Protein 6FJX (pdb70)

Secondary structure (DSSP, 8-state):
-EEE--SSSPEEE--EEETTEEE--S-EEEEE-TT-TT-EEEEEEPP-HHHHHHHHHHHHHHHHHHHTS-HHHHHHHHHHHHHHHHHHHHHHHHHHHHHH---HHHHHHHHHHHHHHHHHHHHHTT-----EEE-SSTTEEEEEEEEE-SEEEEE--SSSTTHHHHHHHHHHHHTT-EEEEE--TTSHHHHHHHHHHHHHHTPPTTSEEE----STTSHHHHHHHGGGGT--SEEEEES-HHHHHHHHHHHHHTT---EEE----EEEEE-TTS-HHHHHHHHHHHHHGGGG-STTSEEEEEEEGGGHHHHHHHHHHHHHT--EE-TTT-TT-SB---SSHHHHHHHHHHHHHHHHTT-EEEE--SB--SSS--TTEES-GGGS--B--EEEE--TTSHHHHS---SSEEEEEEE-SHHHHHHHHT-SS--S--EEE-S-HHHHHHHHHH---SEEEESS-SS---TTS-B--SGGG-SS--BSGGGGHHHHEEEEEEEEE-SSS---TTTS--PPPP-PPP-HHHH--/-EEE--SSSPEEE--EEETTEEE--S-EEEEE-TT-TTSEEEEEEPPPHHHHHHHHHHHHHHHHHHHTS-HHHHHHHHHHHHHHHHHHHHHHHHHHHHHH---HHHHHHHHHHHHHHHHHHHHHTT-----EEE-SSTTEEEEEEEEE-SEEEEE--SSSTTHHHHHHHHHHHHTT-EEEEE--TTSHHHHHHHHHHHHHHTPPTTSEEE----STTSHHHHHHHGGGGT--SEEEEES-HHHHHHHHHHHHHTT---EEE----EEEEE-TTS-HHHHHHHHHHHHHGGGG-STTSEEEEEEEGGGHHHHHHHHHHHHHT--EE-TTT-TT-SB---SSHHHHHHHHHHHHHHHHTT-EEEE--SB--SSS--TTEES-GGGS--B--EEEE--TTSHHHHS---SSEEEEEEE-HHHHHHHHHT-SS--S--EEE-S-HHHHHHHHHH---SEEEESS-SS---TTS-B--SGGG-SS--BSGGGGHHHHEEEEEEEEE-SSS---TTTS--PPPP-PPP-HHHHH-

CATH classification: 3.40.605.10

Radius of gyration: 31.05 Å; Cα contacts (8 Å, |Δi|>4): 2714; chains: 2; bounding box: 97×71×72 Å

Nearest PDB structures (foldseek):
  6fjx-assembly1_A  TM=1.002E+00  e=0.000E+00  Thermus thermophilus HB27
  6fk3-assembly1_A  TM=1.001E+00  e=0.000E+00  Thermus thermophilus HB27
  3r64-assembly1_B  TM=9.220E-01  e=9.419E-40  Corynebacterium glutamicum ATCC 13032
  5tjr-assembly1_A  TM=8.275E-01  e=3.215E-36  Pseudomonas sp. AAC
  4ids-assembly1_A  TM=8.663E-01  e=4.802E-34  Mycobacterium tuberculosis H37Rv

InterPro domains:
  IPR015590 Aldehyde dehydrogenase domain [PF00171] (29-497)
  IPR016161 Aldehyde/histidinol dehydrogenase [SSF53720] (11-501)
  IPR016162 Aldehyde dehydrogenase, N-terminal [G3DSA:3.40.605.10] (31-492)
  IPR016163 Aldehyde dehydrogenase, C-terminal [G3DSA:3.40.309.10] (266-468)
  IPR029510 Aldehyde dehydrogenase, glutamic acid active site [PS00687] (260-267)

Foldseek 3Di:
DDWDDWDLGIEEEFEWAALNDTDQDADKDWAAFQQFRRTTRYIYHFDDLVVLLRLLVLQQVLLVVLQVPQLLVLLLLLVLLLVLLVVCLQVQLLSLCRLQVAFSVVSSVLSVLLSVLSNQLSVCSVPQDWDWDDDLDPQKTKTKHWGFQEEEEEEEASLSQRNVVSLPLRLQSSRRYAYEYEYAPSRVPSVVVSVVSSVVSPPRGSSYIYGYHHDPVGDVPSSLVCLVVVSHSEYEYEEALVVVVVSCVSCVVSVYDYWYQHAFAAEEEEEPAFPLVLSLVQLQCLQCAQQQQDSLRHLEYEYAAVCQVVSVVVNVVVLLQAAEHSSSVPSPGRGYAHSDVVLLVQQQCVVVQCVVVPKAKPWFDRWDAPVRHRPRYDDHSVRHTATRQTEIEDEQPGCSNAPRRRGRYYYYYYDHDLVRSLVSSQSYQWAFFYEYGHPDPVSLVCNVVRHQHPYYYYSHHSDDDDQADWGFTPGSRTDPQTTHHPRNSVRGTDMDMDMDHDPPDDADPPPNRPDDDDDDDDPVVVVDD/DDWDDWDLGTEEEFEWAALNDTDQDADKDWFAFQQFNRTTRYIYHFDDLVVLLRLLVLQQVLLVVLQVPQLLVLLLLLVLLLVLLVVCLQVQLLSLCRLQVAFSVVSSVLSVLLSVLSNQLSVCSVPQDWDWDDDLDPQKTKTKGWGFQEEEEEEEESLSQRNVVSLPLRLQSSRRYAYEYEYALSRVPSVVVSVVSSVVSPPRGSSYIYGYHHDPVGDVPSSLVCLVVVSHREYEYEEALVVVVVSCVSCVVSVYDYWYQHAFQAEEEEEPAFPLVLSLVQLQCLQQAQQQQDSLRHLEYEYAQVCQVVSVVVNVVVLLQAAEHSSSVPSPGRGYAHSDVVLLVQQQCVVVQCVVVPKAKPFFDRWDAPVRHRPRYDDHSVSHTATRQTEIEDEQPGCSNAPRRRGRYYYYYYDHDLVRSLVSSQSYQWAFFYEYGHPDPVSLVCNVVSHQHPYYYYSHHSDDDDQADWGFTPGSRTDPQTTHHPRNSVRGTDMDMDMDHDPPDDADPPPNRPDDDDDDDDPVVVVVD

Sequence (1058 aa):
MRKAAGKYGNTLEFGHLVGGEEVLEGPLLERRNPSDREDVVARFPEADKDLVRKAALKAREAFAEWSRTPAPIRGQVLFNLVKILEREKPTLTRLMVREVGKTPKEAAGDVQEAIDTALFFASEGRRLYGQTVPSEMRDKELFTFRRPLGVVGIITAGNFPIAVPSWKLIPAVLTGNTVVWKPSEDAPTLSFVFAKLFEEAGLPPGVLNVVFGGGKGSTGQWMVELMDEGLFQKFAFTGSTQVGRWIGEVAGRNLIRPTLELGGKNPLVVMRDADLDLAVEGAWWSAFATGGQRCCTSAGNILVDAPIYEEFKRRFLERVEATLVGNPLLHPEVTYGPFINERFFARWQEHYRVGEAEGARLLFGRGRITRENPYPRFLGDPEAGLYGWPTVWEVRPGTRLFTEEVFGPTINLVKVDGIEEAIAVANSTPYGLSSAIYTNHRHWAYLFKVGIRAGMTSINNATVGAEAHLPFGGVKASGNGGRESGIWVLEEYTYWHAVNEEYSGRLQLAQMDTGYVSPKAPTPWGEVLGMRKAAGKYGNTLEFGHLVGGEEVLEGPLLERRNPSDREDVVARFPEADKDLVRKAALKAREAFAEWSRTPAPIRGQVLFNLVKILEREKPTLTRLMVREVGKTPKEAAGDVQEAIDTALFFASEGRRLYGQTVPSEMRDKELFTFRRPLGVVGIITAGNFPIAVPSWKLIPAVLTGNTVVWKPSEDAPTLSFVFAKLFEEAGLPPGVLNVVFGGGKGSTGQWMVELMDEGLFQKFAFTGSTQVGRWIGEVAGRNLIRPTLELGGKNPLVVMRDADLDLAVEGAWWSAFATGGQRCCTSAGNILVDAPIYEEFKRRFLERVEATLVGNPLLHPEVTYGPFINERFFARWQEHYRVGEAEGARLLFGRGRITRENPYPRFLGDPEAGLYGWPTVWEVRPGTRLFTEEVFGPTINLVKVDGIEEAIAVANSTPYGLSSAIYTNHRHWAYLFKVGIRAGMTSINNATVGAEAHLPFGGVKASGNGGRESGIWVLEEYTYWHAVNEEYSGRLQLAQMDTGYVSPKAPTPWGEVLG

Structure (mmCIF, N/CA/C/O backbone):
data_6FJX
#
_entry.id   6FJX
#
_cell.length_a   105.290
_cell.length_b   105.290
_cell.length_c   314.450
_cell.angle_alpha   90.00
_cell.angle_beta   90.00
_cell.angle_gamma   90.00
#
_symmetry.space_group_name_H-M   'P 41 21 2'
#
loop_
_entity.id
_entity.type
_entity.pdbx_description
1 polymer 'Aldehyde dehydrogenase'
2 non-polymer 'TRIETHYLENE GLYCOL'
3 non-polymer 'octyl beta-D-glucopyranoside'
4 non-polymer 'SULFATE ION'
5 water water
#
loop_
_atom_site.group_PDB
_atom_site.id
_atom_site.type_symbol
_atom_site.label_atom_id
_atom_site.label_alt_id
_atom_site.label_comp_id
_atom_site.label_asym_id
_atom_site.label_entity_id
_atom_site.label_seq_id
_atom_site.pdbx_PDB_ins_code
_atom_site.Cartn_x
_atom_site.Cartn_y
_atom_site.Cartn_z
_atom_site.occupancy
_atom_site.B_iso_or_equiv
_atom_site.auth_seq_id
_atom_site.auth_comp_id
_atom_site.auth_asym_id
_atom_site.auth_atom_id
_atom_site.pdbx_PDB_model_num
ATOM 1 N N . MET A 1 1 ? -49.237 10.273 -17.401 1.00 89.59 1 MET A N 1
ATOM 2 C CA . MET A 1 1 ? -50.362 9.438 -17.922 1.00 85.83 1 MET A CA 1
ATOM 3 C C . MET A 1 1 ? -51.659 10.256 -17.895 1.00 83.59 1 MET A C 1
ATOM 4 O O . MET A 1 1 ? -51.753 11.269 -17.203 1.00 82.96 1 MET A O 1
ATOM 9 N N . ARG A 1 2 ? -52.645 9.799 -18.658 1.00 80.21 2 ARG A N 1
ATOM 10 C CA . ARG A 1 2 ? -53.985 10.383 -18.661 1.00 80.24 2 ARG A CA 1
ATOM 11 C C . ARG A 1 2 ? -55.002 9.256 -18.451 1.00 73.32 2 ARG A C 1
ATOM 12 O O . ARG A 1 2 ? -54.709 8.091 -18.722 1.00 70.96 2 ARG A O 1
ATOM 20 N N . LYS A 1 3 ? -56.184 9.606 -17.955 1.00 79.52 3 LYS A N 1
ATOM 21 C CA . LYS A 1 3 ? -57.246 8.625 -17.724 1.00 81.15 3 LYS A CA 1
ATOM 22 C C . LYS A 1 3 ? -58.567 9.163 -18.287 1.00 79.35 3 LYS A C 1
ATOM 23 O O . LYS A 1 3 ? -58.813 10.368 -18.286 1.00 78.98 3 LYS A O 1
ATOM 29 N N . ALA A 1 4 ? -59.397 8.248 -18.777 1.00 78.79 4 ALA A N 1
ATOM 30 C CA . ALA A 1 4 ? -60.769 8.553 -19.170 1.00 74.49 4 ALA A CA 1
ATOM 31 C C . ALA A 1 4 ? -61.690 7.474 -18.593 1.00 71.65 4 ALA A C 1
ATOM 32 O O . ALA A 1 4 ? -61.251 6.355 -18.341 1.00 70.88 4 ALA A O 1
ATOM 34 N N . ALA A 1 5 ? -62.956 7.816 -18.381 1.00 76.89 5 ALA A N 1
ATOM 35 C CA . ALA A 1 5 ? -63.923 6.860 -17.839 1.00 76.23 5 ALA A CA 1
ATOM 36 C C . ALA A 1 5 ? -64.092 5.688 -18.815 1.00 72.90 5 ALA A C 1
ATOM 37 O O . ALA A 1 5 ? -64.081 5.871 -20.034 1.00 74.50 5 ALA A O 1
ATOM 39 N N . GLY A 1 6 ? -64.221 4.487 -18.259 1.00 68.42 6 GLY A N 1
ATOM 40 C CA . GLY A 1 6 ? -64.493 3.277 -19.034 1.00 61.85 6 GLY A CA 1
ATOM 41 C C . GLY A 1 6 ? -65.567 2.433 -18.367 1.00 62.11 6 GLY A C 1
ATOM 42 O O . GLY A 1 6 ? -66.180 2.861 -17.386 1.00 62.66 6 GLY A O 1
ATOM 43 N N . LYS A 1 7 ? -65.781 1.229 -18.886 1.00 60.18 7 LYS A N 1
ATOM 44 C CA . LYS A 1 7 ? -66.925 0.409 -18.481 1.00 62.09 7 LYS A CA 1
ATOM 45 C C . LYS A 1 7 ? -66.710 -0.150 -17.067 1.00 60.96 7 LYS A C 1
ATOM 46 O O . LYS A 1 7 ? -67.551 0.057 -16.192 1.00 58.47 7 LYS A O 1
ATOM 52 N N . TYR A 1 8 ? -65.598 -0.856 -16.852 1.00 63.55 8 TYR A N 1
ATOM 53 C CA . TYR A 1 8 ? -65.298 -1.482 -15.554 1.00 60.73 8 TYR A CA 1
ATOM 54 C C . TYR A 1 8 ? -64.101 -0.790 -14.890 1.00 58.00 8 TYR A C 1
ATOM 55 O O . TYR A 1 8 ? -63.426 -1.386 -14.051 1.00 57.83 8 TYR A O 1
ATOM 64 N N . GLY A 1 9 ? -63.848 0.463 -15.254 1.00 52.78 9 GLY A N 1
ATOM 65 C CA . GLY A 1 9 ? -62.714 1.202 -14.718 1.00 50.60 9 GLY A CA 1
ATOM 66 C C . GLY A 1 9 ? -62.229 2.259 -15.690 1.00 49.96 9 GLY A C 1
ATOM 67 O O . GLY A 1 9 ? -62.733 2.352 -16.805 1.00 51.64 9 GLY A O 1
ATOM 68 N N . ASN A 1 10 ? -61.248 3.051 -15.273 1.00 50.73 10 ASN A N 1
ATOM 69 C CA . ASN A 1 10 ? -60.706 4.093 -16.134 1.00 54.65 10 ASN A CA 1
ATOM 70 C C . ASN A 1 10 ? -59.880 3.453 -17.258 1.00 56.21 10 ASN A C 1
ATOM 71 O O . ASN A 1 10 ? -59.212 2.439 -17.057 1.00 56.51 10 ASN A O 1
ATOM 76 N N . THR A 1 11 ? -59.959 4.051 -18.442 1.00 54.03 11 THR A N 1
ATOM 77 C CA . THR A 1 11 ? -59.069 3.716 -19.540 1.00 54.39 11 THR A CA 1
ATOM 78 C C . THR A 1 11 ? -57.783 4.530 -19.377 1.00 56.57 11 THR A C 1
ATOM 79 O O . THR A 1 11 ? -57.825 5.756 -19.358 1.00 56.57 11 THR A O 1
ATOM 83 N N . LEU A 1 12 ? -56.657 3.839 -19.260 1.00 56.27 12 LEU A N 1
ATOM 84 C CA . LEU A 1 12 ? -55.373 4.487 -19.021 1.00 55.90 12 LEU A CA 1
ATOM 85 C C . LEU A 1 12 ? -54.693 4.771 -20.363 1.00 56.14 12 LEU A C 1
ATOM 86 O O . LEU A 1 12 ? -54.632 3.906 -21.228 1.00 55.87 12 LEU A O 1
ATOM 91 N N . GLU A 1 13 ? -54.197 5.993 -20.520 1.00 55.99 13 GLU A N 1
ATOM 92 C CA . GLU A 1 13 ? -53.332 6.337 -21.637 1.00 57.34 13 GLU A CA 1
ATOM 93 C C . GLU A 1 13 ? -51.950 6.682 -21.076 1.00 50.87 13 GLU A C 1
ATOM 94 O O . GLU A 1 13 ? -51.814 7.614 -20.287 1.00 54.83 13 GLU A O 1
ATOM 100 N N . PHE A 1 14 ? -50.939 5.917 -21.469 1.00 47.17 14 PHE A N 1
ATOM 101 C CA . PHE A 1 14 ? -49.580 6.120 -20.961 1.00 44.13 14 PHE A CA 1
ATOM 102 C C . PHE A 1 14 ? -48.570 5.806 -22.064 1.00 41.13 14 PHE A C 1
ATOM 103 O O . PHE A 1 14 ? -48.892 5.136 -23.042 1.00 43.21 14 PHE A O 1
ATOM 111 N N . GLY A 1 15 ? -47.352 6.292 -21.873 1.00 43.21 15 GLY A N 1
ATOM 112 C CA . GLY A 1 15 ? -46.273 6.080 -22.821 1.00 45.56 15 GLY A CA 1
ATOM 113 C C . GLY A 1 15 ? -45.186 5.196 -22.240 1.00 46.40 15 GLY A C 1
ATOM 114 O O . GLY A 1 15 ? -45.329 4.650 -21.147 1.00 44.51 15 GLY A O 1
ATOM 115 N N . HIS A 1 16 ? -44.094 5.077 -22.985 1.00 45.38 16 HIS A N 1
ATOM 116 C CA . HIS A 1 16 ? -42.943 4.285 -22.576 1.00 43.32 16 HIS A CA 1
ATOM 117 C C . HIS A 1 16 ? -42.255 4.971 -21.392 1.00 43.54 16 HIS A C 1
ATOM 118 O O . HIS A 1 16 ? -42.295 6.191 -21.278 1.00 46.72 16 HIS A O 1
ATOM 125 N N . LEU A 1 17 ? -41.638 4.186 -20.519 1.00 43.03 17 LEU A N 1
ATOM 126 C CA . LEU A 1 17 ? -40.837 4.738 -19.433 1.00 42.00 17 LEU A CA 1
ATOM 127 C C . LEU A 1 17 ? -39.358 4.588 -19.804 1.00 41.09 17 LEU A C 1
ATOM 128 O O . LEU A 1 17 ? -38.820 3.484 -19.814 1.00 46.47 17 LEU A O 1
ATOM 133 N N . VAL A 1 18 ? -38.732 5.710 -20.142 1.00 41.40 18 VAL A N 1
ATOM 134 C CA . VAL A 1 18 ? -37.367 5.725 -20.659 1.00 44.83 18 VAL A CA 1
ATOM 135 C C . VAL A 1 18 ? -36.580 6.816 -19.924 1.00 47.46 18 VAL A C 1
ATOM 136 O O . VAL A 1 18 ? -36.861 8.003 -20.084 1.00 53.90 18 VAL A O 1
ATOM 140 N N . GLY A 1 19 ? -35.602 6.399 -19.123 1.00 49.28 19 GLY A N 1
ATOM 141 C CA . GLY A 1 19 ? -34.743 7.320 -18.381 1.00 50.38 19 GLY A CA 1
ATOM 142 C C . GLY A 1 19 ? -35.517 8.138 -17.361 1.00 53.35 19 GLY A C 1
ATOM 143 O O . GLY A 1 19 ? -35.127 9.258 -17.046 1.00 59.16 19 GLY A O 1
ATOM 144 N N . GLY A 1 20 ? -36.614 7.586 -16.849 1.00 54.89 20 GLY A N 1
ATOM 145 C CA . GLY A 1 20 ? -37.463 8.295 -15.895 1.00 57.32 20 GLY A CA 1
ATOM 146 C C . GLY A 1 20 ? -38.583 9.068 -16.576 1.00 60.78 20 GLY A C 1
ATOM 147 O O . GLY A 1 20 ? -39.641 9.267 -15.981 1.00 66.23 20 GLY A O 1
ATOM 148 N N . GLU A 1 21 ? -38.361 9.506 -17.813 1.00 63.15 21 GLU A N 1
ATOM 149 C CA . GLU A 1 21 ? -39.364 10.268 -18.560 1.00 61.52 21 GLU A CA 1
ATOM 150 C C . GLU A 1 21 ? -40.422 9.314 -19.123 1.00 57.33 21 GLU A C 1
ATOM 151 O O . GLU A 1 21 ? -40.120 8.170 -19.464 1.00 58.88 21 GLU A O 1
ATOM 157 N N . GLU A 1 22 ? -41.659 9.797 -19.206 1.00 53.49 22 GLU A N 1
ATOM 158 C CA . GLU A 1 22 ? -42.717 9.107 -19.940 1.00 50.13 22 GLU A CA 1
ATOM 159 C C . GLU A 1 22 ? -42.684 9.591 -21.395 1.00 50.27 22 GLU A C 1
ATOM 160 O O . GLU A 1 22 ? -42.772 10.787 -21.654 1.00 53.18 22 GLU A O 1
ATOM 166 N N . VAL A 1 23 ? -42.543 8.660 -22.332 1.00 51.68 23 VAL A N 1
ATOM 167 C CA . VAL A 1 23 ? -42.376 8.987 -23.746 1.00 51.46 23 VAL A CA 1
ATOM 168 C C . VAL A 1 23 ? -43.596 8.462 -24.507 1.00 52.17 23 VAL A C 1
ATOM 169 O O . VAL A 1 23 ? -43.758 7.250 -24.661 1.00 48.79 23 VAL A O 1
ATOM 173 N N . LEU A 1 24 ? -44.445 9.373 -24.975 1.00 56.89 24 LEU A N 1
ATOM 174 C CA . LEU A 1 24 ? -45.636 8.989 -25.729 1.00 60.93 24 LEU A CA 1
ATOM 175 C C . LEU A 1 24 ? -45.345 9.164 -27.226 1.00 62.62 24 LEU A C 1
ATOM 176 O O . LEU A 1 24 ? -45.760 10.135 -27.851 1.00 61.26 24 LEU A O 1
ATOM 181 N N . GLU A 1 25 ? -44.598 8.209 -27.773 1.00 70.33 25 GLU A N 1
ATOM 182 C CA . GLU A 1 25 ? -44.153 8.234 -29.164 1.00 73.33 25 GLU A CA 1
ATOM 183 C C . GLU A 1 25 ? -44.396 6.861 -29.798 1.00 78.18 25 GLU A C 1
ATOM 184 O O . GLU A 1 25 ? -43.982 5.831 -29.253 1.00 75.87 25 GLU A O 1
ATOM 190 N N . GLY A 1 26 ? -45.053 6.867 -30.953 1.00 79.70 26 GLY A N 1
ATOM 191 C CA . GLY A 1 26 ? -45.326 5.649 -31.707 1.00 83.53 26 GLY A CA 1
ATOM 192 C C . GLY A 1 26 ? -46.814 5.476 -31.954 1.00 87.41 26 GLY A C 1
ATOM 193 O O . GLY A 1 26 ? -47.634 6.062 -31.242 1.00 92.60 26 GLY A O 1
ATOM 194 N N . PRO A 1 27 ? -47.174 4.671 -32.970 1.00 87.14 27 PRO A N 1
ATOM 195 C CA . PRO A 1 27 ? -48.583 4.405 -33.270 1.00 81.52 27 PRO A CA 1
ATOM 196 C C . PRO A 1 27 ? -49.287 3.788 -32.051 1.00 73.02 27 PRO A C 1
ATOM 197 O O . PRO A 1 27 ? -48.743 2.872 -31.428 1.00 73.51 27 PRO A O 1
ATOM 201 N N . L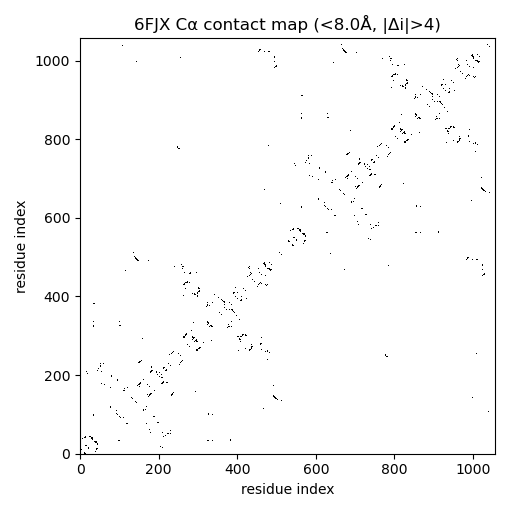EU A 1 28 ? -50.470 4.301 -31.718 1.00 64.31 28 LEU A N 1
ATOM 202 C CA . LEU A 1 28 ? -51.182 3.860 -30.517 1.00 65.00 28 LEU A CA 1
ATOM 203 C C . LEU A 1 28 ? -51.743 2.449 -30.728 1.00 60.64 28 LEU A C 1
ATOM 204 O O . LEU A 1 28 ? -52.334 2.141 -31.761 1.00 60.45 28 LEU A O 1
ATOM 209 N N . LEU A 1 29 ? -51.503 1.603 -29.733 1.00 55.29 29 LEU A N 1
ATOM 210 C CA . LEU A 1 29 ? -52.170 0.320 -29.589 1.00 50.47 29 LEU A CA 1
ATOM 211 C C . LEU A 1 29 ? -53.170 0.442 -28.438 1.00 48.69 29 LEU A C 1
ATOM 212 O O . LEU A 1 29 ? -53.140 1.423 -27.694 1.00 46.94 29 LEU A O 1
ATOM 217 N N . GLU A 1 30 ? -54.044 -0.543 -28.292 1.00 48.39 30 GLU A N 1
ATOM 218 C CA . GLU A 1 30 ? -54.933 -0.567 -27.146 1.00 50.73 30 GLU A CA 1
ATOM 219 C C . GLU A 1 30 ? -55.058 -2.001 -26.626 1.00 47.56 30 GLU A C 1
ATOM 220 O O . GLU A 1 30 ? -54.853 -2.960 -27.360 1.00 45.89 30 GLU A O 1
ATOM 226 N N . ARG A 1 31 ? -55.358 -2.113 -25.340 1.00 45.71 31 ARG A N 1
ATOM 227 C CA . ARG A 1 31 ? -55.675 -3.387 -24.728 1.00 43.55 31 ARG A CA 1
ATOM 228 C C . ARG A 1 31 ? -57.134 -3.343 -24.271 1.00 44.09 31 ARG A C 1
ATOM 229 O O . ARG A 1 31 ? -57.501 -2.535 -23.413 1.00 46.88 31 ARG A O 1
ATOM 237 N N . ARG A 1 32 ? -57.951 -4.198 -24.868 1.00 45.11 32 ARG A N 1
ATOM 238 C CA . ARG A 1 32 ? -59.336 -4.344 -24.456 1.00 48.63 32 ARG A CA 1
ATOM 239 C C . ARG A 1 32 ? -59.422 -5.456 -23.406 1.00 46.12 32 ARG A C 1
ATOM 240 O O . ARG A 1 32 ? -58.663 -6.427 -23.446 1.00 46.52 32 ARG A O 1
ATOM 248 N N . ASN A 1 33 ? -60.339 -5.279 -22.464 1.00 42.15 33 ASN A N 1
ATOM 249 C CA . ASN A 1 33 ? -60.665 -6.302 -21.484 1.00 42.23 33 ASN A CA 1
ATOM 250 C C . ASN A 1 33 ? -61.021 -7.591 -22.240 1.00 41.12 33 ASN A C 1
ATOM 251 O O . ASN A 1 33 ? -61.952 -7.595 -23.038 1.00 41.49 33 ASN A O 1
ATOM 256 N N . PRO A 1 34 ? -60.274 -8.685 -22.000 1.00 41.36 34 PRO A N 1
ATOM 257 C CA . PRO A 1 34 ? -60.545 -9.938 -22.708 1.00 40.96 34 PRO A CA 1
ATOM 258 C C . PRO A 1 34 ? -61.885 -10.583 -22.317 1.00 39.23 34 PRO A C 1
ATOM 259 O O . PRO A 1 34 ? -62.375 -11.443 -23.040 1.00 42.88 34 PRO A O 1
ATOM 263 N N . SER A 1 35 ? -62.453 -10.190 -21.180 1.00 39.81 35 SER A N 1
ATOM 264 C CA . SER A 1 35 ? -63.757 -10.697 -20.752 1.00 42.18 35 SER A CA 1
ATOM 265 C C . SER A 1 35 ? -64.886 -9.900 -21.417 1.00 44.23 35 SER A C 1
ATOM 266 O O . SER A 1 35 ? -66.013 -10.388 -21.518 1.00 43.29 35 SER A O 1
ATOM 269 N N . ASP A 1 36 ? -64.582 -8.677 -21.854 1.00 46.48 36 ASP A N 1
ATOM 270 C CA . ASP A 1 36 ? -65.591 -7.759 -22.380 1.00 49.38 36 ASP A CA 1
ATOM 271 C C . ASP A 1 36 ? -64.927 -6.710 -23.284 1.00 48.69 36 ASP A C 1
ATOM 272 O O . ASP A 1 36 ? -64.326 -5.757 -22.786 1.00 50.07 36 ASP A O 1
ATOM 277 N N . ARG A 1 37 ? -65.064 -6.876 -24.603 1.00 51.92 37 ARG A N 1
ATOM 278 C CA . ARG A 1 37 ? -64.302 -6.072 -25.587 1.00 59.42 37 ARG A CA 1
ATOM 279 C C . ARG A 1 37 ? -64.724 -4.594 -25.532 1.00 60.30 37 ARG A C 1
ATOM 280 O O . ARG A 1 37 ? -63.977 -3.732 -26.001 1.00 57.22 37 ARG A O 1
ATOM 288 N N . GLU A 1 38 ? -65.905 -4.293 -24.985 1.00 63.44 38 GLU A N 1
ATOM 289 C CA . GLU A 1 38 ? -66.371 -2.907 -24.876 1.00 62.36 38 GLU A CA 1
ATOM 290 C C . GLU A 1 38 ? -65.542 -2.146 -23.831 1.00 60.62 38 GLU A C 1
ATOM 291 O O . GLU A 1 38 ? -65.430 -0.924 -23.904 1.00 60.46 38 GLU A O 1
ATOM 297 N N . ASP A 1 39 ? -64.975 -2.865 -22.863 1.00 58.91 39 ASP A N 1
ATOM 298 C CA . ASP A 1 39 ? -64.146 -2.258 -21.824 1.00 52.91 39 ASP A CA 1
ATOM 299 C C . ASP A 1 39 ? -62.694 -2.113 -22.294 1.00 51.08 39 ASP A C 1
ATOM 300 O O . ASP A 1 39 ? -61.971 -3.102 -22.408 1.00 52.85 39 ASP A O 1
ATOM 305 N N . VAL A 1 40 ? -62.280 -0.878 -22.572 1.00 49.68 40 VAL A N 1
ATOM 306 C CA . VAL A 1 40 ? -60.909 -0.580 -22.999 1.00 49.34 40 VAL A CA 1
ATOM 307 C C . VAL A 1 40 ? -60.075 -0.277 -21.749 1.00 51.41 40 VAL A C 1
ATOM 308 O O . VAL A 1 40 ? -60.384 0.651 -20.999 1.00 54.18 40 VAL A O 1
ATOM 312 N N . VAL A 1 41 ? -59.015 -1.054 -21.548 1.00 49.52 41 VAL A N 1
ATOM 313 C CA . VAL A 1 41 ? -58.216 -0.962 -20.331 1.00 45.81 41 VAL A CA 1
ATOM 314 C C . VAL A 1 41 ? -57.122 0.092 -20.525 1.00 45.18 41 VAL A C 1
ATOM 315 O O . VAL A 1 41 ? -56.906 0.924 -19.647 1.00 44.95 41 VAL A O 1
ATOM 319 N N . ALA A 1 42 ? -56.431 0.052 -21.661 1.00 45.38 42 ALA A N 1
ATOM 320 C CA . ALA A 1 42 ? -55.291 0.935 -21.861 1.00 43.65 42 ALA A CA 1
ATOM 321 C C . ALA A 1 42 ? -55.116 1.279 -23.341 1.00 42.30 42 ALA A C 1
ATOM 322 O O . ALA A 1 42 ? -55.486 0.515 -24.227 1.00 43.88 42 ALA A O 1
ATOM 324 N N . ARG A 1 43 ? -54.554 2.461 -23.564 1.00 44.36 43 ARG A N 1
ATOM 325 C CA . ARG A 1 43 ? -54.037 2.872 -24.854 1.00 47.65 43 ARG A CA 1
ATOM 326 C C . ARG A 1 43 ? -52.572 3.265 -24.652 1.00 45.81 43 ARG A C 1
ATOM 327 O O . ARG A 1 43 ? -52.246 4.032 -23.745 1.00 44.68 43 ARG A O 1
ATOM 335 N N . PHE A 1 44 ? -51.701 2.721 -25.489 1.00 45.44 44 PHE A N 1
ATOM 336 C CA . PHE A 1 44 ? -50.266 2.861 -25.291 1.00 43.57 44 PHE A CA 1
ATOM 337 C C . PHE A 1 44 ? -49.557 2.771 -26.643 1.00 42.05 44 PHE A C 1
ATOM 338 O O . PHE A 1 44 ? -50.048 2.114 -27.557 1.00 42.98 44 PHE A O 1
ATOM 346 N N . PRO A 1 45 ? -48.401 3.428 -26.764 1.00 40.12 45 PRO A N 1
ATOM 347 C CA . PRO A 1 45 ? -47.679 3.470 -28.021 1.00 42.06 45 PRO A CA 1
ATOM 348 C C . PRO A 1 45 ? -46.829 2.214 -28.265 1.00 45.86 45 PRO A C 1
ATOM 349 O O . PRO A 1 45 ? -46.555 1.448 -27.337 1.00 43.86 45 PRO A O 1
ATOM 353 N N . GLU A 1 46 ? -46.447 2.036 -29.527 1.00 47.23 46 GLU A N 1
ATOM 354 C CA . GLU A 1 46 ? -45.535 0.990 -29.963 1.00 47.86 46 GLU A CA 1
ATOM 355 C C . GLU A 1 46 ? -44.141 1.607 -30.130 1.00 47.07 46 GLU A C 1
ATOM 356 O O . GLU A 1 46 ? -43.965 2.536 -30.918 1.00 49.98 46 GLU A O 1
ATOM 362 N N . ALA A 1 47 ? -43.166 1.102 -29.381 1.00 44.47 47 ALA A N 1
ATOM 363 C CA . ALA A 1 47 ? -41.801 1.622 -29.457 1.00 45.23 47 ALA A CA 1
ATOM 364 C C . ALA A 1 47 ? -41.111 1.061 -30.704 1.00 45.88 47 ALA A C 1
ATOM 365 O O . ALA A 1 47 ? -41.151 -0.145 -30.948 1.00 45.15 47 ALA A O 1
ATOM 367 N N . ASP A 1 48 ? -40.492 1.943 -31.483 1.00 44.91 48 ASP A N 1
ATOM 368 C CA . ASP A 1 48 ? -39.688 1.523 -32.626 1.00 48.06 48 ASP A CA 1
ATOM 369 C C . ASP A 1 48 ? -38.274 1.181 -32.159 1.00 46.28 48 ASP A C 1
ATOM 370 O O . ASP A 1 48 ? -37.931 1.389 -30.996 1.00 46.19 48 ASP A O 1
ATOM 375 N N . LYS A 1 49 ? -37.460 0.667 -33.073 1.00 43.46 49 LYS A N 1
ATOM 376 C CA . LYS A 1 49 ? -36.129 0.173 -32.736 1.00 47.11 49 LYS A CA 1
ATOM 377 C C . LYS A 1 49 ? -35.272 1.309 -32.163 1.00 48.50 49 LYS A C 1
ATOM 378 O O . LYS A 1 49 ? -34.501 1.088 -31.224 1.00 46.44 49 LYS A O 1
ATOM 384 N N . ASP A 1 50 ? -35.406 2.510 -32.722 1.00 51.18 50 ASP A N 1
ATOM 385 C CA . ASP A 1 50 ? -34.621 3.658 -32.258 1.00 50.14 50 ASP A CA 1
ATOM 386 C C . ASP A 1 50 ? -34.904 4.017 -30.802 1.00 46.31 50 ASP A C 1
ATOM 387 O O . ASP A 1 50 ? -33.997 4.431 -30.082 1.00 44.13 50 ASP A O 1
ATOM 392 N N . LEU A 1 51 ? -36.151 3.858 -30.367 1.00 44.92 51 LEU A N 1
ATOM 393 C CA . LEU A 1 51 ? -36.517 4.187 -28.990 1.00 47.78 51 LEU A CA 1
ATOM 394 C C . LEU A 1 51 ? -36.019 3.089 -28.041 1.00 48.03 51 LEU A C 1
ATOM 395 O O . LEU A 1 51 ? -35.613 3.389 -26.920 1.00 45.60 51 LEU A O 1
ATOM 400 N N . VAL A 1 52 ? -36.050 1.833 -28.486 1.00 44.79 52 VAL A N 1
ATOM 401 C CA . VAL A 1 52 ? -35.543 0.727 -27.672 1.00 42.60 52 VAL A CA 1
ATOM 402 C C . VAL A 1 52 ? -34.027 0.899 -27.518 1.00 41.44 52 VAL A C 1
ATOM 403 O O . VAL A 1 52 ? -33.487 0.714 -26.427 1.00 39.66 52 VAL A O 1
ATOM 407 N N . ARG A 1 53 ? -33.354 1.266 -28.605 1.00 42.57 53 ARG A N 1
ATOM 408 C CA . ARG A 1 53 ? -31.920 1.564 -28.562 1.00 44.85 53 ARG A CA 1
ATOM 409 C C . ARG A 1 53 ? -31.662 2.679 -27.538 1.00 45.17 53 ARG A C 1
ATOM 410 O O . ARG A 1 53 ? -30.745 2.581 -26.723 1.00 41.83 53 ARG A O 1
ATOM 418 N N . LYS A 1 54 ? -32.486 3.721 -27.571 1.00 46.95 54 LYS A N 1
ATOM 419 C CA . LYS A 1 54 ? -32.339 4.850 -26.655 1.00 50.43 54 LYS A CA 1
ATOM 420 C C . LYS A 1 54 ? -32.568 4.381 -25.212 1.00 46.94 54 LYS A C 1
ATOM 421 O O . LYS A 1 54 ? -31.869 4.819 -24.303 1.00 45.79 54 LYS A O 1
ATOM 427 N N . ALA A 1 55 ? -33.546 3.501 -25.008 1.00 43.71 55 ALA A N 1
ATOM 428 C CA . ALA A 1 55 ? -33.839 2.953 -23.680 1.00 39.87 55 ALA A CA 1
ATOM 429 C C . ALA A 1 55 ? -32.650 2.125 -23.174 1.00 39.45 55 ALA A C 1
ATOM 430 O O . ALA A 1 55 ? -32.296 2.204 -21.997 1.00 39.70 55 ALA A O 1
ATOM 432 N N . ALA A 1 56 ? -32.043 1.340 -24.063 1.00 38.58 56 ALA A N 1
ATOM 433 C CA . ALA A 1 56 ? -30.889 0.515 -23.711 1.00 41.31 56 ALA A CA 1
ATOM 434 C C . ALA A 1 56 ? -29.707 1.406 -23.310 1.00 43.86 56 ALA A C 1
ATOM 435 O O . ALA A 1 56 ? -28.948 1.056 -22.405 1.00 43.29 56 ALA A O 1
ATOM 437 N N . LEU A 1 57 ? -29.563 2.553 -23.970 1.00 49.22 57 LEU A N 1
ATOM 438 C CA . LEU A 1 57 ? -28.461 3.472 -23.665 1.00 51.60 57 LEU A CA 1
ATOM 439 C C . LEU A 1 57 ? -28.748 4.228 -22.362 1.00 46.99 57 LEU A C 1
ATOM 440 O O . LEU A 1 57 ? -27.816 4.526 -21.624 1.00 44.19 57 LEU A O 1
ATOM 445 N N . LYS A 1 58 ? -30.015 4.517 -22.065 1.00 45.88 58 LYS A N 1
ATOM 446 C CA . LYS A 1 58 ? -30.378 5.088 -20.758 1.00 46.08 58 LYS A CA 1
ATOM 447 C C . LYS A 1 58 ? -30.064 4.078 -19.648 1.00 45.78 58 LYS A C 1
ATOM 448 O O . LYS A 1 58 ? -29.614 4.462 -18.572 1.00 47.53 58 LYS A O 1
ATOM 454 N N . ALA A 1 59 ? -30.322 2.799 -19.913 1.00 45.04 59 ALA A N 1
ATOM 455 C CA . ALA A 1 59 ? -30.035 1.734 -18.953 1.00 41.49 59 ALA A CA 1
ATOM 456 C C . ALA A 1 59 ? -28.521 1.630 -18.723 1.00 39.07 59 ALA A C 1
ATOM 457 O O . ALA A 1 59 ? -28.075 1.519 -17.584 1.00 37.67 59 ALA A O 1
ATOM 459 N N . ARG A 1 60 ? -27.740 1.679 -19.799 1.00 38.82 60 ARG A N 1
ATOM 460 C CA . ARG A 1 60 ? -26.276 1.627 -19.702 1.00 42.29 60 ARG A CA 1
ATOM 461 C C . ARG A 1 60 ? -25.761 2.811 -18.871 1.00 42.56 60 ARG A C 1
ATOM 462 O O . ARG A 1 60 ? -24.839 2.653 -18.075 1.00 45.76 60 ARG A O 1
ATOM 470 N N . GLU A 1 61 ? -26.352 3.986 -19.059 1.00 45.52 61 GLU A N 1
ATOM 471 C CA . GLU A 1 61 ? -25.940 5.187 -18.322 1.00 47.84 61 GLU A CA 1
ATOM 472 C C . GLU A 1 61 ? -26.236 5.000 -16.829 1.00 43.69 61 GLU A C 1
ATOM 473 O O . GLU A 1 61 ? -25.393 5.301 -15.989 1.00 45.93 61 GLU A O 1
ATOM 479 N N . ALA A 1 62 ? -27.420 4.484 -16.511 1.00 40.30 62 ALA A N 1
ATOM 480 C CA . ALA A 1 62 ? -27.851 4.309 -15.118 1.00 41.23 62 ALA A CA 1
ATOM 481 C C . ALA A 1 62 ? -27.093 3.152 -14.447 1.00 41.30 62 ALA A C 1
ATOM 482 O O . ALA A 1 62 ? -26.978 3.119 -13.226 1.00 40.46 62 ALA A O 1
ATOM 484 N N . PHE A 1 63 ? -26.590 2.209 -15.240 1.00 40.25 63 PHE A N 1
ATOM 485 C CA . PHE A 1 63 ? -25.921 1.014 -14.719 1.00 39.82 63 PHE A CA 1
ATOM 486 C C . PHE A 1 63 ? -24.698 1.395 -13.878 1.00 42.14 63 PHE A C 1
ATOM 487 O O . PHE A 1 63 ? -24.459 0.784 -12.837 1.00 41.77 63 PHE A O 1
ATOM 495 N N . ALA A 1 64 ? -23.937 2.389 -14.329 1.00 43.74 64 ALA A N 1
ATOM 496 C CA . ALA A 1 64 ? -22.695 2.782 -13.660 1.00 48.42 64 ALA A CA 1
ATOM 497 C C . ALA A 1 64 ? -22.964 3.089 -12.182 1.00 48.92 64 ALA A C 1
ATOM 498 O O . ALA A 1 64 ? -22.352 2.491 -11.302 1.00 53.47 64 ALA A O 1
ATOM 500 N N . GLU A 1 65 ? -23.896 3.999 -11.920 1.00 50.68 65 GLU A N 1
ATOM 501 C CA . GLU A 1 65 ? -24.186 4.433 -10.549 1.00 54.20 65 GLU A CA 1
ATOM 502 C C . GLU A 1 65 ? -24.888 3.308 -9.774 1.00 47.42 65 GLU A C 1
ATOM 503 O O . GLU A 1 65 ? -24.632 3.119 -8.582 1.00 41.34 65 GLU A O 1
ATOM 509 N N . TRP A 1 66 ? -25.772 2.572 -10.441 1.00 41.29 66 TRP A N 1
ATOM 510 C CA . TRP A 1 66 ? -26.597 1.567 -9.765 1.00 40.15 66 TRP A CA 1
ATOM 511 C C . TRP A 1 66 ? -25.750 0.355 -9.359 1.00 37.19 66 TRP A C 1
ATOM 512 O O . TRP A 1 66 ? -25.899 -0.153 -8.253 1.00 39.74 66 TRP A O 1
ATOM 523 N N . SER A 1 67 ? -24.865 -0.099 -10.241 1.00 40.00 67 SER A N 1
ATOM 524 C CA . SER A 1 67 ? -23.977 -1.226 -9.928 1.00 40.90 67 SER A CA 1
ATOM 525 C C . SER A 1 67 ? -23.007 -0.851 -8.798 1.00 42.40 67 SER A C 1
ATOM 526 O O . SER A 1 67 ? -22.566 -1.726 -8.060 1.00 40.50 67 SER A O 1
ATOM 529 N N . ARG A 1 68 ? -22.675 0.436 -8.672 1.00 46.77 68 ARG A N 1
ATOM 530 C CA . ARG A 1 68 ? -21.762 0.905 -7.622 1.00 46.82 68 ARG A CA 1
ATOM 531 C C . ARG A 1 68 ? -22.537 1.186 -6.328 1.00 44.81 68 ARG A C 1
ATOM 532 O O . ARG A 1 68 ? -21.922 1.436 -5.296 1.00 50.11 68 ARG A O 1
ATOM 540 N N . THR A 1 69 ? -23.867 1.159 -6.376 1.00 43.44 69 THR A N 1
ATOM 541 C CA . THR A 1 69 ? -24.680 1.258 -5.163 1.00 42.69 69 THR A CA 1
ATOM 542 C C . THR A 1 69 ? -24.572 -0.062 -4.387 1.00 45.26 69 THR A C 1
ATOM 543 O O . THR A 1 69 ? -24.849 -1.124 -4.945 1.00 44.13 69 THR A O 1
ATOM 547 N N . PRO A 1 70 ? -24.161 0.001 -3.106 1.00 45.87 70 PRO A N 1
ATOM 548 C CA . PRO A 1 70 ? -24.024 -1.193 -2.268 1.00 43.08 70 PRO A CA 1
ATOM 549 C C . PRO A 1 70 ? -25.264 -2.098 -2.327 1.00 40.40 70 PRO A C 1
ATOM 550 O O . PRO A 1 70 ? -26.394 -1.608 -2.262 1.00 38.37 70 PRO A O 1
ATOM 554 N N . ALA A 1 71 ? -25.034 -3.405 -2.431 1.00 36.74 71 ALA A N 1
ATOM 555 C CA . ALA A 1 71 ? -26.110 -4.378 -2.628 1.00 35.94 71 ALA A CA 1
ATOM 556 C C . ALA A 1 71 ? -27.119 -4.323 -1.472 1.00 34.73 71 ALA A C 1
ATOM 557 O O . ALA A 1 71 ? -28.316 -4.487 -1.703 1.00 34.03 71 ALA A O 1
ATOM 559 N N . PRO A 1 72 ? -26.651 -4.107 -0.230 1.00 34.18 72 PRO A N 1
ATOM 560 C CA . PRO A 1 72 ? -27.609 -3.986 0.880 1.00 35.15 72 PRO A CA 1
ATOM 561 C C . PRO A 1 72 ? -28.565 -2.790 0.728 1.00 36.82 72 PRO A C 1
ATOM 562 O O . PRO A 1 72 ? -29.691 -2.844 1.225 1.00 38.34 72 PRO A O 1
ATOM 566 N N . ILE A 1 73 ? -28.121 -1.733 0.051 1.00 35.89 73 ILE A N 1
ATOM 567 C CA . ILE A 1 73 ? -28.970 -0.566 -0.209 1.00 38.63 73 ILE A CA 1
ATOM 568 C C . ILE A 1 73 ? -29.938 -0.897 -1.352 1.00 37.55 73 ILE A C 1
ATOM 569 O O . ILE A 1 73 ? -31.124 -0.563 -1.285 1.00 39.03 73 ILE A O 1
ATOM 574 N N . ARG A 1 74 ? -29.435 -1.565 -2.383 1.00 36.96 74 ARG A N 1
ATOM 575 C CA . ARG A 1 74 ? -30.281 -2.022 -3.482 1.00 37.45 74 ARG A CA 1
ATOM 576 C C . ARG A 1 74 ? -31.365 -2.956 -2.930 1.00 37.46 74 ARG A C 1
ATOM 577 O O . ARG A 1 74 ? -32.500 -2.940 -3.401 1.00 38.23 74 ARG A O 1
ATOM 585 N N . GLY A 1 75 ? -31.011 -3.754 -1.926 1.00 37.44 75 GLY A N 1
ATOM 586 C CA . GLY A 1 75 ? -31.961 -4.659 -1.278 1.00 40.68 75 GLY A CA 1
ATOM 587 C C . GLY A 1 75 ? -33.011 -3.913 -0.472 1.00 39.76 75 GLY A C 1
ATOM 588 O O . GLY A 1 75 ? -34.149 -4.368 -0.353 1.00 37.86 75 GLY A O 1
ATOM 589 N N . GLN A 1 76 ? -32.628 -2.775 0.095 1.00 41.98 76 GLN A N 1
ATOM 590 C CA . GLN A 1 76 ? -33.555 -1.954 0.872 1.00 44.61 76 GLN A CA 1
ATOM 591 C C . GLN A 1 76 ? -34.581 -1.318 -0.077 1.00 42.44 76 GLN A C 1
ATOM 592 O O . GLN A 1 76 ? -35.727 -1.085 0.311 1.00 42.09 76 GLN A O 1
ATOM 598 N N . VAL A 1 77 ? -34.183 -1.056 -1.322 1.00 40.91 77 VAL A N 1
ATOM 599 C CA . VAL A 1 77 ? -35.130 -0.597 -2.340 1.00 39.07 77 VAL A CA 1
ATOM 600 C C . VAL A 1 77 ? -36.172 -1.696 -2.570 1.00 39.32 77 VAL A C 1
ATOM 601 O O . VAL A 1 77 ? -37.364 -1.413 -2.620 1.00 40.94 77 VAL A O 1
ATOM 605 N N . LEU A 1 78 ? -35.727 -2.943 -2.698 1.00 38.96 78 LEU A N 1
ATOM 606 C CA . LEU A 1 78 ? -36.659 -4.057 -2.900 1.00 41.13 78 LEU A CA 1
ATOM 607 C C . LEU A 1 78 ? -37.557 -4.212 -1.670 1.00 41.39 78 LEU A C 1
ATOM 608 O O . LEU A 1 78 ? -38.733 -4.536 -1.800 1.00 41.90 78 LEU A O 1
ATOM 613 N N . PHE A 1 79 ? -37.004 -3.984 -0.486 1.00 41.18 79 PHE A N 1
ATOM 614 C CA . PHE A 1 79 ? -37.809 -4.051 0.723 1.00 41.92 79 PHE A CA 1
ATOM 615 C C . PHE A 1 79 ? -38.911 -2.981 0.678 1.00 39.97 79 PHE A C 1
ATOM 616 O O . PHE A 1 79 ? -40.039 -3.250 1.085 1.00 36.72 79 PHE A O 1
ATOM 624 N N . ASN A 1 80 ? -38.592 -1.783 0.186 1.00 41.47 80 ASN A N 1
ATOM 625 C CA . ASN A 1 80 ? -39.613 -0.748 -0.027 1.00 41.73 80 ASN A CA 1
ATOM 626 C C . ASN A 1 80 ? -40.692 -1.281 -0.979 1.00 42.69 80 ASN A C 1
ATOM 627 O O . ASN A 1 80 ? -41.880 -1.048 -0.767 1.00 44.58 80 ASN A O 1
ATOM 632 N N . LEU A 1 81 ? -40.268 -1.994 -2.020 1.00 42.78 81 LEU A N 1
ATOM 633 C CA . LEU A 1 81 ? -41.194 -2.544 -3.010 1.00 42.38 81 LEU A CA 1
ATOM 634 C C . LEU A 1 81 ? -42.098 -3.599 -2.361 1.00 41.41 81 LEU A C 1
ATOM 635 O O . LEU A 1 81 ? -43.273 -3.688 -2.712 1.00 42.79 81 LEU A O 1
ATOM 640 N N . VAL A 1 82 ? -41.565 -4.387 -1.427 1.00 40.95 82 VAL A N 1
ATOM 641 C CA . VAL A 1 82 ? -42.377 -5.399 -0.737 1.00 40.63 82 VAL A CA 1
ATOM 642 C C . VAL A 1 82 ? -43.560 -4.697 -0.059 1.00 42.80 82 VAL A C 1
ATOM 643 O O . VAL A 1 82 ? -44.696 -5.159 -0.154 1.00 47.92 82 VAL A O 1
ATOM 647 N N . LYS A 1 83 ? -43.285 -3.589 0.622 1.00 46.66 83 LYS A N 1
ATOM 648 C CA . LYS A 1 83 ? -44.322 -2.839 1.344 1.00 48.10 83 LYS A CA 1
ATOM 649 C C . LYS A 1 83 ? -45.327 -2.243 0.351 1.00 44.04 83 LYS A C 1
ATOM 650 O O . LYS A 1 83 ? -46.532 -2.271 0.594 1.00 47.12 83 LYS A O 1
ATOM 656 N N . ILE A 1 84 ? -44.827 -1.718 -0.761 1.00 43.68 84 ILE A N 1
ATOM 657 C CA . ILE A 1 84 ? -45.674 -1.043 -1.742 1.00 42.86 84 ILE A CA 1
ATOM 658 C C . ILE A 1 84 ? -46.553 -2.077 -2.461 1.00 44.42 84 ILE A C 1
ATOM 659 O O . ILE A 1 84 ? -47.732 -1.810 -2.701 1.00 47.30 84 ILE A O 1
ATOM 664 N N . LEU A 1 85 ? -46.000 -3.245 -2.793 1.00 43.34 85 LEU A N 1
ATOM 665 C CA . LEU A 1 85 ? -46.784 -4.314 -3.441 1.00 44.14 85 LEU A CA 1
ATOM 666 C C . LEU A 1 85 ? -47.874 -4.821 -2.487 1.00 46.30 85 LEU A C 1
ATOM 667 O O . LEU A 1 85 ? -48.991 -5.110 -2.917 1.00 48.91 85 LEU A O 1
ATOM 672 N N . GLU A 1 86 ? -47.533 -4.951 -1.208 1.00 46.47 86 GLU A N 1
ATOM 673 C CA . GLU A 1 86 ? -48.495 -5.360 -0.178 1.00 49.12 86 GLU A CA 1
ATOM 674 C C . GLU A 1 86 ? -49.678 -4.385 -0.153 1.00 45.81 86 GLU A C 1
ATOM 675 O O . GLU A 1 86 ? -50.835 -4.797 -0.147 1.00 46.07 86 GLU A O 1
ATOM 681 N N . ARG A 1 87 ? -49.357 -3.097 -0.118 1.00 43.29 87 ARG A N 1
ATOM 682 C CA . ARG A 1 87 ? -50.354 -2.034 -0.082 1.00 45.08 87 ARG A CA 1
ATOM 683 C C . ARG A 1 87 ? -51.232 -2.101 -1.340 1.00 43.17 87 ARG A C 1
ATOM 684 O O . ARG A 1 87 ? -52.449 -1.980 -1.258 1.00 43.65 87 ARG A O 1
ATOM 692 N N . GLU A 1 88 ? -50.607 -2.315 -2.493 1.00 45.35 88 GLU A N 1
ATOM 693 C CA . GLU A 1 88 ? -51.294 -2.201 -3.781 1.00 45.64 88 GLU A CA 1
ATOM 694 C C . GLU A 1 88 ? -51.862 -3.553 -4.237 1.00 40.76 88 GLU A C 1
ATOM 695 O O . GLU A 1 88 ? -52.422 -3.633 -5.328 1.00 44.11 88 GLU A O 1
ATOM 701 N N . LYS A 1 89 ? -51.755 -4.598 -3.420 1.00 41.45 89 LYS A N 1
ATOM 702 C CA . LYS A 1 89 ? -52.119 -5.947 -3.864 1.00 43.86 89 LYS A CA 1
ATOM 703 C C . LYS A 1 89 ? -53.587 -5.988 -4.311 1.00 45.01 89 LYS A C 1
ATOM 704 O O . LYS A 1 89 ? -53.881 -6.543 -5.366 1.00 48.12 89 LYS A O 1
ATOM 710 N N . PRO A 1 90 ? -54.513 -5.420 -3.513 1.00 49.34 90 PRO A N 1
ATOM 711 C CA . PRO A 1 90 ? -55.930 -5.416 -3.921 1.00 47.81 90 PRO A CA 1
ATOM 712 C C . PRO A 1 90 ? -56.165 -4.670 -5.246 1.00 43.70 90 PRO A C 1
ATOM 713 O O . PRO A 1 90 ? -56.947 -5.125 -6.076 1.00 42.63 90 PRO A O 1
ATOM 717 N N . THR A 1 91 ? -55.488 -3.541 -5.429 1.00 41.64 91 THR A N 1
ATOM 718 C CA . THR A 1 91 ? -55.621 -2.739 -6.646 1.00 42.86 91 THR A CA 1
ATOM 719 C C . THR A 1 91 ? -55.031 -3.500 -7.843 1.00 43.56 91 THR A C 1
ATOM 720 O O . THR A 1 91 ? -55.655 -3.566 -8.903 1.00 42.89 91 THR A O 1
ATOM 724 N N . LEU A 1 92 ? -53.837 -4.064 -7.671 1.00 42.84 92 LEU A N 1
ATOM 725 C CA . LEU A 1 92 ? -53.181 -4.843 -8.731 1.00 43.31 92 LEU A CA 1
ATOM 726 C C . LEU A 1 92 ? -54.015 -6.085 -9.070 1.00 42.53 92 LEU A C 1
ATOM 727 O O . LEU A 1 92 ? -54.103 -6.465 -10.233 1.00 43.17 92 LEU A O 1
ATOM 732 N N . THR A 1 93 ? -54.606 -6.711 -8.054 1.00 44.34 93 THR A N 1
ATOM 733 C CA . THR A 1 93 ? -55.463 -7.880 -8.248 1.00 45.15 93 THR A CA 1
ATOM 734 C C . THR A 1 93 ? -56.632 -7.509 -9.167 1.00 44.44 93 THR A C 1
ATOM 735 O O . THR A 1 93 ? -56.868 -8.180 -10.169 1.00 44.72 93 THR A O 1
ATOM 739 N N . ARG A 1 94 ? -57.333 -6.433 -8.818 1.00 45.85 94 ARG A N 1
ATOM 740 C CA . ARG A 1 94 ? -58.491 -5.951 -9.581 1.00 47.83 94 ARG A CA 1
ATOM 741 C C . ARG A 1 94 ? -58.066 -5.637 -11.023 1.00 42.84 94 ARG A C 1
ATOM 742 O O . ARG A 1 94 ? -58.738 -6.047 -11.968 1.00 41.02 94 ARG A O 1
ATOM 750 N N . LEU A 1 95 ? -56.953 -4.924 -11.191 1.00 37.92 95 LEU A N 1
ATOM 751 C CA . LEU A 1 95 ? -56.487 -4.544 -12.525 1.00 39.52 95 LEU A CA 1
ATOM 752 C C . LEU A 1 95 ? -56.138 -5.797 -13.339 1.00 42.41 95 LEU A C 1
ATOM 753 O O . LEU A 1 95 ? -56.354 -5.823 -14.550 1.00 43.91 95 LEU A O 1
ATOM 758 N N . MET A 1 96 ? -55.599 -6.824 -12.683 1.00 43.03 96 MET A N 1
ATOM 759 C CA . MET A 1 96 ? -55.183 -8.041 -13.380 1.00 41.85 96 MET A CA 1
ATOM 760 C C . MET A 1 96 ? -56.412 -8.849 -13.813 1.00 41.24 96 MET A C 1
ATOM 761 O O . MET A 1 96 ? -56.422 -9.417 -14.901 1.00 40.72 96 MET A O 1
ATOM 766 N N . VAL A 1 97 ? -57.434 -8.904 -12.965 1.00 42.82 97 VAL A N 1
ATOM 767 C CA . VAL A 1 97 ? -58.693 -9.554 -13.336 1.00 45.26 97 VAL A CA 1
ATOM 768 C C . VAL A 1 97 ? -59.221 -8.891 -14.616 1.00 45.59 97 VAL A C 1
ATOM 769 O O . VAL A 1 97 ? -59.651 -9.570 -15.547 1.00 48.23 97 VAL A O 1
ATOM 773 N N . ARG A 1 98 ? -59.149 -7.564 -14.655 1.00 43.41 98 ARG A N 1
ATOM 774 C CA . ARG A 1 98 ? -59.701 -6.773 -15.750 1.00 45.26 98 ARG A CA 1
ATOM 775 C C . ARG A 1 98 ? -58.835 -6.915 -17.012 1.00 42.43 98 ARG A C 1
ATOM 776 O O . ARG A 1 98 ? -59.370 -7.078 -18.107 1.00 42.09 98 ARG A O 1
ATOM 784 N N . GLU A 1 99 ? -57.513 -6.863 -16.868 1.00 41.81 99 GLU A N 1
ATOM 785 C CA . GLU A 1 99 ? -56.623 -6.698 -18.026 1.00 41.67 99 GLU A CA 1
ATOM 786 C C . GLU A 1 99 ? -56.307 -8.047 -18.692 1.00 39.44 99 GLU A C 1
ATOM 787 O O . GLU A 1 99 ? -56.154 -8.084 -19.915 1.00 37.77 99 GLU A O 1
ATOM 793 N N . VAL A 1 100 ? -56.168 -9.132 -17.923 1.00 37.29 100 VAL A N 1
ATOM 794 C CA . VAL A 1 100 ? -55.761 -10.428 -18.514 1.00 38.01 100 VAL A CA 1
ATOM 795 C C . VAL A 1 100 ? -56.819 -11.513 -18.255 1.00 37.46 100 VAL A C 1
ATOM 796 O O . VAL A 1 100 ? -56.667 -12.629 -18.743 1.00 40.49 100 VAL A O 1
ATOM 800 N N . GLY A 1 101 ? -57.874 -11.214 -17.502 1.00 38.49 101 GLY A N 1
ATOM 801 C CA . GLY A 1 101 ? -59.002 -12.140 -17.368 1.00 37.66 101 GLY A CA 1
ATOM 802 C C . GLY A 1 101 ? -58.740 -13.260 -16.376 1.00 38.17 101 GLY A C 1
ATOM 803 O O . GLY A 1 101 ? -59.369 -14.318 -16.460 1.00 37.22 101 GLY A O 1
ATOM 804 N N . LYS A 1 102 ? -57.832 -13.033 -15.430 1.00 41.83 102 LYS A N 1
ATOM 805 C CA . LYS A 1 102 ? -57.574 -14.002 -14.359 1.00 44.26 102 LYS A CA 1
ATOM 806 C C . LYS A 1 102 ? -58.655 -13.870 -13.281 1.00 43.98 102 LYS A C 1
ATOM 807 O O . LYS A 1 102 ? -59.229 -12.800 -13.103 1.00 40.95 102 LYS A O 1
ATOM 813 N N . THR A 1 103 ? -58.907 -14.954 -12.555 1.00 42.35 103 THR A N 1
ATOM 814 C CA . THR A 1 103 ? -59.801 -14.896 -11.403 1.00 43.07 103 THR A CA 1
ATOM 815 C C . THR A 1 103 ? -59.119 -14.073 -10.303 1.00 43.00 103 THR A C 1
ATOM 816 O O . THR A 1 103 ? -57.890 -14.019 -10.248 1.00 39.26 103 THR A O 1
ATOM 820 N N . PRO A 1 104 ? -59.911 -13.415 -9.440 1.00 44.31 104 PRO A N 1
ATOM 821 C CA . PRO A 1 104 ? -59.325 -12.683 -8.308 1.00 45.33 104 PRO A CA 1
ATOM 822 C C . PRO A 1 104 ? -58.397 -13.560 -7.451 1.00 41.56 104 PRO A C 1
ATOM 823 O O . PRO A 1 104 ? -57.344 -13.097 -7.016 1.00 42.19 104 PRO A O 1
ATOM 827 N N . LYS A 1 105 ? -58.785 -14.812 -7.228 1.00 39.20 105 LYS A N 1
ATOM 828 C CA . LYS A 1 105 ? -57.988 -15.732 -6.423 1.00 45.02 105 LYS A CA 1
ATOM 829 C C . LYS A 1 105 ? -56.601 -15.912 -7.057 1.00 42.02 105 LYS A C 1
ATOM 830 O O . LYS A 1 105 ? -55.587 -15.824 -6.366 1.00 41.03 105 LYS A O 1
ATOM 836 N N . GLU A 1 106 ? -56.564 -16.156 -8.364 1.00 39.32 106 GLU A N 1
ATOM 837 C CA . GLU A 1 106 ? -55.301 -16.399 -9.066 1.00 39.31 106 GLU A CA 1
ATOM 838 C C . GLU A 1 106 ? -54.510 -15.094 -9.199 1.00 36.97 106 GLU A C 1
ATOM 839 O O . GLU A 1 106 ? -53.284 -15.098 -9.098 1.00 37.28 106 GLU A O 1
ATOM 845 N N . ALA A 1 107 ? -55.216 -13.992 -9.430 1.00 35.34 107 ALA A N 1
ATOM 846 C CA . ALA A 1 107 ? -54.577 -12.691 -9.608 1.00 38.44 107 ALA A CA 1
ATOM 847 C C . ALA A 1 107 ? -53.857 -12.275 -8.318 1.00 39.25 107 ALA A C 1
ATOM 848 O O . ALA A 1 107 ? -52.758 -11.723 -8.371 1.00 36.99 107 ALA A O 1
ATOM 850 N N . ALA A 1 108 ? -54.481 -12.538 -7.171 1.00 40.37 108 ALA A N 1
ATOM 851 C CA . ALA A 1 108 ? -53.872 -12.236 -5.873 1.00 40.01 108 ALA A CA 1
ATOM 852 C C . ALA A 1 108 ? -52.615 -13.094 -5.678 1.00 38.99 108 ALA A C 1
ATOM 853 O O . ALA A 1 108 ? -51.589 -12.596 -5.227 1.00 41.53 108 ALA A O 1
ATOM 855 N N . GLY A 1 109 ? -52.704 -14.376 -6.029 1.00 40.57 109 GLY A N 1
ATOM 856 C CA . GLY A 1 109 ? -51.563 -15.296 -5.955 1.00 39.96 109 GLY A CA 1
ATOM 857 C C . GLY A 1 109 ? -50.420 -14.867 -6.863 1.00 40.19 109 GLY A C 1
ATOM 858 O O . GLY A 1 109 ? -49.245 -15.061 -6.536 1.00 38.85 109 GLY A O 1
ATOM 859 N N . ASP A 1 110 ? -50.773 -14.286 -8.006 1.00 38.23 110 ASP A N 1
ATOM 860 C CA . ASP A 1 110 ? -49.806 -13.745 -8.951 1.00 41.03 110 ASP A CA 1
ATOM 861 C C . ASP A 1 110 ? -49.052 -12.564 -8.339 1.00 41.71 110 ASP A C 1
ATOM 862 O O . ASP A 1 110 ? -47.826 -12.488 -8.431 1.00 40.86 110 ASP A O 1
ATOM 867 N N . VAL A 1 111 ? -49.789 -11.646 -7.716 1.00 41.84 111 VAL A N 1
ATOM 868 C CA . VAL A 1 111 ? -49.176 -10.489 -7.060 1.00 41.80 111 VAL A CA 1
ATOM 869 C C . VAL A 1 111 ? -48.321 -10.975 -5.881 1.00 40.54 111 VAL A C 1
ATOM 870 O O . VAL A 1 111 ? -47.249 -10.430 -5.618 1.00 37.26 111 VAL A O 1
ATOM 874 N N . GLN A 1 112 ? -48.802 -11.999 -5.182 1.00 39.64 112 GLN A N 1
ATOM 875 C CA . GLN A 1 112 ? -48.122 -12.526 -4.004 1.00 44.48 112 GLN A CA 1
ATOM 876 C C . GLN A 1 112 ? -46.760 -13.113 -4.397 1.00 42.64 112 GLN A C 1
ATOM 877 O O . GLN A 1 112 ? -45.801 -12.985 -3.644 1.00 45.36 112 GLN A O 1
ATOM 883 N N . GLU A 1 113 ? -46.679 -13.754 -5.561 1.00 41.96 113 GLU A N 1
ATOM 884 C CA . GLU A 1 113 ? -45.414 -14.320 -6.043 1.00 43.47 113 GLU A CA 1
ATOM 885 C C . GLU A 1 113 ? -44.363 -13.210 -6.160 1.00 40.62 113 GLU A C 1
ATOM 886 O O . GLU A 1 113 ? -43.193 -13.422 -5.840 1.00 40.45 113 GLU A O 1
ATOM 892 N N . ALA A 1 114 ? -44.785 -12.037 -6.628 1.00 39.33 114 ALA A N 1
ATOM 893 C CA . ALA A 1 114 ? -43.885 -10.895 -6.766 1.00 39.17 114 ALA A CA 1
ATOM 894 C C . ALA A 1 114 ? -43.449 -10.405 -5.381 1.00 40.49 114 ALA A C 1
ATOM 895 O O . ALA A 1 114 ? -42.284 -10.054 -5.186 1.00 36.44 114 ALA A O 1
ATOM 897 N N . ILE A 1 115 ? -44.388 -10.380 -4.437 1.00 42.47 115 ILE A N 1
ATOM 898 C CA . ILE A 1 115 ? -44.090 -9.985 -3.062 1.00 41.93 115 ILE A CA 1
ATOM 899 C C . ILE A 1 115 ? -43.081 -10.979 -2.472 1.00 41.24 115 ILE A C 1
ATOM 900 O O . ILE A 1 115 ? -42.108 -10.567 -1.841 1.00 42.48 115 ILE A O 1
ATOM 905 N N . ASP A 1 116 ? -43.314 -12.272 -2.687 1.00 37.40 116 ASP A N 1
ATOM 906 C CA . ASP A 1 116 ? -42.393 -13.312 -2.224 1.00 38.32 116 ASP A CA 1
ATOM 907 C C . ASP A 1 116 ? -41.010 -13.125 -2.832 1.00 36.38 116 ASP A C 1
ATOM 908 O O . ASP A 1 116 ? -40.004 -13.206 -2.129 1.00 38.07 116 ASP A O 1
ATOM 913 N N . THR A 1 117 ? -40.972 -12.876 -4.139 1.00 35.97 117 THR A N 1
ATOM 914 C CA . THR A 1 117 ? -39.719 -12.634 -4.853 1.00 37.27 117 THR A CA 1
ATOM 915 C C . THR A 1 117 ? -39.034 -11.389 -4.273 1.00 36.69 117 THR A C 1
ATOM 916 O O . THR A 1 117 ? -37.839 -11.410 -3.976 1.00 34.40 117 THR A O 1
ATOM 920 N N . ALA A 1 118 ? -39.803 -10.318 -4.101 1.00 34.96 118 ALA A N 1
ATOM 921 C CA . ALA A 1 118 ? -39.266 -9.048 -3.617 1.00 35.83 118 ALA A CA 1
ATOM 922 C C . ALA A 1 118 ? -38.627 -9.237 -2.235 1.00 36.13 118 ALA A C 1
ATOM 923 O O . ALA A 1 118 ? -37.522 -8.752 -1.995 1.00 35.75 118 ALA A O 1
ATOM 925 N N . LEU A 1 119 ? -39.313 -9.954 -1.346 1.00 35.25 119 LEU A N 1
ATOM 926 C CA . LEU A 1 119 ? -38.809 -10.182 0.010 1.00 36.65 119 LEU A CA 1
ATOM 927 C C . LEU A 1 119 ? -37.550 -11.055 -0.039 1.00 36.50 119 LEU A C 1
ATOM 928 O O . LEU A 1 119 ? -36.581 -10.791 0.675 1.00 36.43 119 LEU A O 1
ATOM 933 N N . PHE A 1 120 ? -37.577 -12.096 -0.865 1.00 36.26 120 PHE A N 1
ATOM 934 C CA . PHE A 1 120 ? -36.447 -13.010 -0.967 1.00 34.09 120 PHE A CA 1
ATOM 935 C C . PHE A 1 120 ? -35.180 -12.229 -1.344 1.00 35.36 120 PHE A C 1
ATOM 936 O O . PHE A 1 120 ? -34.131 -12.389 -0.712 1.00 33.83 120 PHE A O 1
ATOM 944 N N . PHE A 1 121 ? -35.290 -11.374 -2.358 1.00 34.72 121 PHE A N 1
ATOM 945 C CA . PHE A 1 121 ? -34.122 -10.699 -2.918 1.00 33.74 121 PHE A CA 1
ATOM 946 C C . PHE A 1 121 ? -33.819 -9.413 -2.140 1.00 34.72 121 PHE A C 1
ATOM 947 O O . PHE A 1 121 ? -32.683 -8.944 -2.171 1.00 33.51 121 PHE A O 1
ATOM 955 N N . ALA A 1 122 ? -34.796 -8.861 -1.423 1.00 36.03 122 ALA A N 1
ATOM 956 C CA . ALA A 1 122 ? -34.511 -7.747 -0.507 1.00 39.12 122 ALA A CA 1
ATOM 957 C C . ALA A 1 122 ? -33.394 -8.156 0.461 1.00 41.04 122 ALA A C 1
ATOM 958 O O . ALA A 1 122 ? -32.452 -7.402 0.699 1.00 41.71 122 ALA A O 1
ATOM 960 N N . SER A 1 123 ? -33.504 -9.372 0.984 1.00 41.50 123 SER A N 1
ATOM 961 C CA . SER A 1 123 ? -32.551 -9.906 1.946 1.00 41.80 123 SER A CA 1
ATOM 962 C C . SER A 1 123 ? -31.271 -10.386 1.250 1.00 40.33 123 SER A C 1
ATOM 963 O O . SER A 1 123 ? -30.209 -10.436 1.873 1.00 42.72 123 SER A O 1
ATOM 966 N N . GLU A 1 124 ? -31.374 -10.744 -0.029 1.00 39.32 124 GLU A N 1
ATOM 967 C CA . GLU A 1 124 ? -30.231 -11.227 -0.814 1.00 35.71 124 GLU A CA 1
ATOM 968 C C . GLU A 1 124 ? -29.175 -10.122 -0.955 1.00 35.51 124 GLU A C 1
ATOM 969 O O . GLU A 1 124 ? -28.014 -10.414 -1.248 1.00 32.44 124 GLU A O 1
ATOM 975 N N . GLY A 1 125 ? -29.567 -8.865 -0.745 1.00 35.89 125 GLY A N 1
ATOM 976 C CA . GLY A 1 125 ? -28.635 -7.738 -0.810 1.00 34.47 125 GLY A CA 1
ATOM 977 C C . GLY A 1 125 ? -27.488 -7.859 0.183 1.00 33.45 125 GLY A C 1
ATOM 978 O O . GLY A 1 125 ? -26.411 -7.305 -0.046 1.00 33.96 125 GLY A O 1
ATOM 979 N N . ARG A 1 126 ? -27.713 -8.571 1.287 1.00 34.17 126 ARG A N 1
ATOM 980 C CA . ARG A 1 126 ? -26.674 -8.786 2.295 1.00 36.63 126 ARG A CA 1
ATOM 981 C C . ARG A 1 126 ? -26.081 -10.197 2.152 1.00 37.23 126 ARG A C 1
ATOM 982 O O . ARG A 1 126 ? -25.394 -10.675 3.051 1.00 38.16 126 ARG A O 1
ATOM 990 N N . ARG A 1 127 ? -26.319 -10.846 1.014 1.00 36.45 127 ARG A N 1
ATOM 991 C CA . ARG A 1 127 ? -25.793 -12.180 0.750 1.00 34.42 127 ARG A CA 1
ATOM 992 C C . ARG A 1 127 ? -24.915 -12.113 -0.507 1.00 32.49 127 ARG A C 1
ATOM 993 O O . ARG A 1 127 ? -23.769 -11.683 -0.414 1.00 35.21 127 ARG A O 1
ATOM 1001 N N . LEU A 1 128 ? -25.440 -12.509 -1.669 1.00 34.16 128 LEU A N 1
ATOM 1002 C CA . LEU A 1 128 ? -24.690 -12.484 -2.940 1.00 35.51 128 LEU A CA 1
ATOM 1003 C C . LEU A 1 128 ? -23.284 -13.054 -2.730 1.00 34.44 128 LEU A C 1
ATOM 1004 O O . LEU A 1 128 ? -22.304 -12.510 -3.242 1.00 38.47 128 LEU A O 1
ATOM 1009 N N . TYR A 1 129 ? -23.201 -14.158 -1.996 1.00 32.02 129 TYR A N 1
ATOM 1010 C CA . TYR A 1 129 ? -21.926 -14.630 -1.482 1.00 32.85 129 TYR A CA 1
ATOM 1011 C C . TYR A 1 129 ? -21.026 -15.102 -2.627 1.00 32.96 129 TYR A C 1
ATOM 1012 O O . TYR A 1 129 ? -21.437 -15.904 -3.464 1.00 36.02 129 TYR A O 1
ATOM 1021 N N . GLY A 1 130 ? -19.804 -14.582 -2.645 1.00 29.53 130 GLY A N 1
ATOM 1022 C CA . GLY A 1 130 ? -18.703 -15.240 -3.330 1.00 29.79 130 GLY A CA 1
ATOM 1023 C C . GLY A 1 130 ? -17.906 -16.069 -2.342 1.00 28.87 130 GLY A C 1
ATOM 1024 O O . GLY A 1 130 ? -18.391 -16.336 -1.251 1.00 29.64 130 GLY A O 1
ATOM 1025 N N . GLN A 1 131 ? -16.687 -16.461 -2.702 1.00 31.63 131 GLN A N 1
ATOM 1026 C CA . GLN A 1 131 ? -15.895 -17.354 -1.857 1.00 32.49 131 GLN A CA 1
ATOM 1027 C C . GLN A 1 131 ? -14.527 -16.736 -1.559 1.00 32.94 131 GLN A C 1
ATOM 1028 O O . GLN A 1 131 ? -13.965 -16.007 -2.373 1.00 34.25 131 GLN A O 1
ATOM 1034 N N . THR A 1 132 ? -14.019 -17.040 -0.371 1.00 32.93 132 THR A N 1
ATOM 1035 C CA . THR A 1 132 ? -12.593 -16.991 -0.112 1.00 30.64 132 THR A CA 1
ATOM 1036 C C . THR A 1 132 ? -12.061 -18.416 -0.285 1.00 29.95 132 THR A C 1
ATOM 1037 O O . THR A 1 132 ? -12.671 -19.365 0.199 1.00 31.57 132 THR A O 1
ATOM 1041 N N . VAL A 1 133 ? -10.945 -18.549 -0.992 1.00 30.65 133 VAL A N 1
ATOM 1042 C CA . VAL A 1 133 ? -10.420 -19.848 -1.386 1.00 32.00 133 VAL A CA 1
ATOM 1043 C C . VAL A 1 133 ? -8.933 -19.888 -1.021 1.00 33.69 133 VAL A C 1
ATOM 1044 O O . VAL A 1 133 ? -8.216 -18.924 -1.269 1.00 35.67 133 VAL A O 1
ATOM 1048 N N . PRO A 1 134 ? -8.471 -20.997 -0.427 1.00 35.22 134 PRO A N 1
ATOM 1049 C CA . PRO A 1 134 ? -7.064 -21.117 -0.055 1.00 36.93 134 PRO A CA 1
ATOM 1050 C C . PRO A 1 134 ? -6.159 -21.330 -1.279 1.00 35.01 134 PRO A C 1
ATOM 1051 O O . PRO A 1 134 ? -6.392 -22.238 -2.070 1.00 31.39 134 PRO A O 1
ATOM 1055 N N . SER A 1 135 ? -5.146 -20.480 -1.417 1.00 32.74 135 SER A N 1
ATOM 1056 C CA . SER A 1 135 ? -4.128 -20.642 -2.447 1.00 33.77 135 SER A CA 1
ATOM 1057 C C . SER A 1 135 ? -3.250 -21.854 -2.123 1.00 34.17 135 SER A C 1
ATOM 1058 O O . SER A 1 135 ? -3.025 -22.165 -0.957 1.00 36.42 135 SER A O 1
ATOM 1061 N N . GLU A 1 136 ? -2.754 -22.518 -3.160 1.00 35.65 136 GLU A N 1
ATOM 1062 C CA . GLU A 1 136 ? -1.760 -23.579 -2.987 1.00 39.15 136 GLU A CA 1
ATOM 1063 C C . GLU A 1 136 ? -0.373 -22.951 -2.780 1.00 40.86 136 GLU A C 1
ATOM 1064 O O . GLU A 1 136 ? 0.578 -23.667 -2.471 1.00 39.74 136 GLU A O 1
ATOM 1070 N N . MET A 1 137 ? -0.259 -21.631 -2.955 1.00 41.08 137 MET A N 1
ATOM 1071 C CA . MET A 1 137 ? 0.996 -20.911 -2.714 1.00 45.88 137 MET A CA 1
ATOM 1072 C C . MET A 1 137 ? 0.907 -20.176 -1.372 1.00 44.92 137 MET A C 1
ATOM 1073 O O . MET A 1 137 ? -0.181 -19.816 -0.919 1.00 48.87 137 MET A O 1
ATOM 1078 N N . ARG A 1 138 ? 2.063 -19.941 -0.761 1.00 46.26 138 ARG A N 1
ATOM 1079 C CA . ARG A 1 138 ? 2.154 -19.144 0.461 1.00 45.60 138 ARG A CA 1
ATOM 1080 C C . ARG A 1 138 ? 2.086 -17.656 0.101 1.00 43.04 138 ARG A C 1
ATOM 1081 O O . ARG A 1 138 ? 2.436 -17.263 -1.015 1.00 44.10 138 ARG A O 1
ATOM 1089 N N . ASP A 1 139 ? 1.639 -16.848 1.059 1.00 42.95 139 ASP A N 1
ATOM 1090 C CA . ASP A 1 139 ? 1.554 -15.391 0.904 1.00 45.57 139 ASP A CA 1
ATOM 1091 C C . ASP A 1 139 ? 0.722 -14.994 -0.315 1.00 44.42 139 ASP A C 1
ATOM 1092 O O . ASP A 1 139 ? 1.071 -14.086 -1.073 1.00 46.11 139 ASP A O 1
ATOM 1097 N N . LYS A 1 140 ? -0.392 -15.692 -0.480 1.00 43.28 140 LYS A N 1
ATOM 1098 C CA . LYS A 1 140 ? -1.281 -15.485 -1.604 1.00 43.55 140 LYS A CA 1
ATOM 1099 C C . LYS A 1 140 ? -2.710 -15.812 -1.159 1.00 41.09 140 LYS A C 1
ATOM 1100 O O . LYS A 1 140 ? -2.921 -16.752 -0.395 1.00 38.87 140 LYS A O 1
ATOM 1106 N N . GLU A 1 141 ? -3.674 -15.032 -1.636 1.00 40.63 141 GLU A N 1
ATOM 1107 C CA . GLU A 1 141 ? -5.073 -15.228 -1.268 1.00 39.74 141 GLU A CA 1
ATOM 1108 C C . GLU A 1 141 ? -5.931 -15.219 -2.534 1.00 38.10 141 GLU A C 1
ATOM 1109 O O . GLU A 1 141 ? -5.659 -14.463 -3.466 1.00 41.74 141 GLU A O 1
ATOM 1115 N N . LEU A 1 142 ? -6.954 -16.070 -2.550 1.00 33.33 142 LEU A N 1
ATOM 1116 C CA . LEU A 1 142 ? -7.845 -16.201 -3.697 1.00 32.86 142 LEU A CA 1
ATOM 1117 C C . LEU A 1 142 ? -9.258 -15.785 -3.276 1.00 32.83 142 LEU A C 1
ATOM 1118 O O . LEU A 1 142 ? -9.676 -16.039 -2.146 1.00 32.93 142 LEU A O 1
ATOM 1123 N N . PHE A 1 143 ? -9.978 -15.156 -4.199 1.00 32.30 143 PHE A N 1
ATOM 1124 C CA . PHE A 1 143 ? -11.316 -14.644 -3.936 1.00 30.93 143 PHE A CA 1
ATOM 1125 C C . PHE A 1 143 ? -12.190 -14.834 -5.174 1.00 31.62 143 PHE A C 1
ATOM 1126 O O . PHE A 1 143 ? -11.689 -14.839 -6.299 1.00 32.09 143 PHE A O 1
ATOM 1134 N N . THR A 1 144 ? -13.489 -14.986 -4.948 1.00 30.91 144 THR A N 1
ATOM 1135 C CA . THR A 1 144 ? -14.465 -14.888 -6.019 1.00 31.45 144 THR A CA 1
ATOM 1136 C C . THR A 1 144 ? -15.506 -13.833 -5.631 1.00 29.93 144 THR A C 1
ATOM 1137 O O . THR A 1 144 ? -15.885 -13.720 -4.467 1.00 31.67 144 THR A O 1
ATOM 1141 N N . PHE A 1 145 ? -15.945 -13.065 -6.618 1.00 30.17 145 PHE A N 1
ATOM 1142 C CA . PHE A 1 145 ? -16.978 -12.061 -6.431 1.00 31.55 145 PHE A CA 1
ATOM 1143 C C . PHE A 1 145 ? -18.034 -12.211 -7.528 1.00 31.94 145 PHE A C 1
ATOM 1144 O O . PHE A 1 145 ? -17.708 -12.543 -8.665 1.00 34.97 145 PHE A O 1
ATOM 1152 N N . ARG A 1 146 ? -19.290 -11.978 -7.165 1.00 33.04 146 ARG A N 1
ATOM 1153 C CA . ARG A 1 146 ? -20.360 -11.874 -8.139 1.00 35.97 146 ARG A CA 1
ATOM 1154 C C . ARG A 1 146 ? -20.434 -10.422 -8.618 1.00 35.13 146 ARG A C 1
ATOM 1155 O O . ARG A 1 146 ? -20.537 -9.514 -7.803 1.00 39.62 146 ARG A O 1
ATOM 1163 N N . ARG A 1 147 ? -20.365 -10.218 -9.929 1.00 35.70 147 ARG A N 1
ATOM 1164 C CA . ARG A 1 147 ? -20.468 -8.889 -10.517 1.00 34.85 147 ARG A CA 1
ATOM 1165 C C . ARG A 1 147 ? -21.699 -8.846 -11.424 1.00 33.08 147 ARG A C 1
ATOM 1166 O O . ARG A 1 147 ? -22.025 -9.851 -12.055 1.00 31.98 147 ARG A O 1
ATOM 1174 N N . PRO A 1 148 ? -22.361 -7.682 -11.510 1.00 32.30 148 PRO A N 1
ATOM 1175 C CA . PRO A 1 148 ? -23.459 -7.526 -12.461 1.00 34.50 148 PRO A CA 1
ATOM 1176 C C . PRO A 1 148 ? -22.963 -7.586 -13.914 1.00 33.74 148 PRO A C 1
ATOM 1177 O O . PRO A 1 148 ? -21.800 -7.295 -14.190 1.00 37.47 148 PRO A O 1
ATOM 1181 N N . LEU A 1 149 ? -23.859 -7.956 -14.820 1.00 35.76 149 LEU A N 1
ATOM 1182 C CA . LEU A 1 149 ? -23.519 -8.129 -16.231 1.00 39.02 149 LEU A CA 1
ATOM 1183 C C . LEU A 1 149 ? -23.576 -6.781 -16.958 1.00 37.35 149 LEU A C 1
ATOM 1184 O O . LEU A 1 149 ? -22.674 -6.451 -17.721 1.00 39.81 149 LEU A O 1
ATOM 1189 N N . GLY A 1 150 ? -24.639 -6.018 -16.726 1.00 39.58 150 GLY A N 1
ATOM 1190 C CA . GLY A 1 150 ? -24.836 -4.741 -17.412 1.00 37.25 150 GLY A CA 1
ATOM 1191 C C . GLY A 1 150 ? -26.309 -4.441 -17.628 1.00 35.04 150 GLY A C 1
ATOM 1192 O O . GLY A 1 150 ? -27.057 -4.257 -16.670 1.00 36.30 150 GLY A O 1
ATOM 1193 N N . VAL A 1 151 ? -26.720 -4.388 -18.890 1.00 35.55 151 VAL A N 1
ATOM 1194 C CA . VAL A 1 151 ? -28.105 -4.101 -19.235 1.00 33.45 151 VAL A CA 1
ATOM 1195 C C . VAL A 1 151 ? -28.797 -5.417 -19.606 1.00 34.76 151 VAL A C 1
ATOM 1196 O O . VAL A 1 151 ? -28.305 -6.180 -20.441 1.00 33.18 151 VAL A O 1
ATOM 1200 N N . VAL A 1 152 ? -29.940 -5.659 -18.972 1.00 35.51 152 VAL A N 1
ATOM 1201 C CA . VAL A 1 152 ? -30.732 -6.856 -19.201 1.00 34.40 152 VAL A CA 1
ATOM 1202 C C . VAL A 1 152 ? -31.927 -6.483 -20.082 1.00 34.87 152 VAL A C 1
ATOM 1203 O O . VAL A 1 152 ? -32.693 -5.588 -19.742 1.00 35.45 152 VAL A O 1
ATOM 1207 N N . GLY A 1 153 ? -32.069 -7.173 -21.209 1.00 37.86 153 GLY A N 1
ATOM 1208 C CA . GLY A 1 153 ? -33.282 -7.109 -22.013 1.00 37.65 153 GLY A CA 1
ATOM 1209 C C . GLY A 1 153 ? -34.275 -8.161 -21.553 1.00 37.80 153 GLY A C 1
ATOM 1210 O O . GLY A 1 153 ? -33.923 -9.331 -21.428 1.00 35.51 153 GLY A O 1
ATOM 1211 N N . ILE A 1 154 ? -35.507 -7.748 -21.273 1.00 37.40 154 ILE A N 1
ATOM 1212 C CA . ILE A 1 154 ? -36.521 -8.662 -20.757 1.00 36.53 154 ILE A CA 1
ATOM 1213 C C . ILE A 1 154 ? -37.768 -8.571 -21.642 1.00 36.94 154 ILE A C 1
ATOM 1214 O O . ILE A 1 154 ? -38.308 -7.486 -21.851 1.00 37.76 154 ILE A O 1
ATOM 1219 N N . ILE A 1 155 ? -38.208 -9.718 -22.151 1.00 35.65 155 ILE A N 1
ATOM 1220 C CA . ILE A 1 155 ? -39.493 -9.841 -22.837 1.00 36.14 155 ILE A CA 1
ATOM 1221 C C . ILE A 1 155 ? -40.343 -10.857 -22.069 1.00 36.94 155 ILE A C 1
ATOM 1222 O O . ILE A 1 155 ? -39.902 -11.980 -21.840 1.00 39.50 155 ILE A O 1
ATOM 1227 N N . THR A 1 156 ? -41.552 -10.461 -21.683 1.00 34.74 156 THR A N 1
ATOM 1228 C CA . THR A 1 156 ? -42.409 -11.310 -20.856 1.00 37.21 156 THR A CA 1
ATOM 1229 C C . THR A 1 156 ? -43.784 -11.462 -21.509 1.00 35.84 156 THR A C 1
ATOM 1230 O O . THR A 1 156 ? -44.178 -10.647 -22.336 1.00 35.95 156 THR A O 1
ATOM 1234 N N . ALA A 1 157 ? -44.490 -12.512 -21.099 1.00 36.87 157 ALA A N 1
ATOM 1235 C CA . ALA A 1 157 ? -45.836 -12.806 -21.569 1.00 38.70 157 ALA A CA 1
ATOM 1236 C C . ALA A 1 157 ? -46.855 -12.170 -20.619 1.00 37.60 157 ALA A C 1
ATOM 1237 O O . ALA A 1 157 ? -46.486 -11.577 -19.612 1.00 39.05 157 ALA A O 1
ATOM 1239 N N . GLY A 1 158 ? -48.134 -12.302 -20.950 1.00 41.11 158 GLY A N 1
ATOM 1240 C CA . GLY A 1 158 ? -49.202 -11.650 -20.193 1.00 42.82 158 GLY A CA 1
ATOM 1241 C C . GLY A 1 158 ? -49.943 -12.603 -19.270 1.00 42.85 158 GLY A C 1
ATOM 1242 O O . GLY A 1 158 ? -50.782 -12.158 -18.482 1.00 49.11 158 GLY A O 1
ATOM 1243 N N . ASN A 1 159 ? -49.653 -13.900 -19.351 1.00 41.81 159 ASN A N 1
ATOM 1244 C CA . ASN A 1 159 ? -50.395 -14.899 -18.571 1.00 46.32 159 ASN A CA 1
ATOM 1245 C C . ASN A 1 159 ? -50.063 -14.758 -17.077 1.00 46.83 159 ASN A C 1
ATOM 1246 O O . ASN A 1 159 ? -50.910 -15.040 -16.231 1.00 50.70 159 ASN A O 1
ATOM 1251 N N . PHE A 1 160 ? -48.843 -14.328 -16.758 1.00 45.16 160 PHE A N 1
ATOM 1252 C CA . PHE A 1 160 ? -48.443 -14.042 -15.377 1.00 43.42 160 PHE A CA 1
ATOM 1253 C C . PHE A 1 160 ? -47.806 -12.650 -15.326 1.00 41.82 160 PHE A C 1
ATOM 1254 O O . PHE A 1 160 ? -46.594 -12.531 -15.168 1.00 41.23 160 PHE A O 1
ATOM 1262 N N . PRO A 1 161 ? -48.633 -11.600 -15.452 1.00 37.70 161 PRO A N 1
ATOM 1263 C CA . PRO A 1 161 ? -48.181 -10.238 -15.768 1.00 38.71 161 PRO A CA 1
ATOM 1264 C C . PRO A 1 161 ? -47.416 -9.509 -14.649 1.00 38.48 161 PRO A C 1
ATOM 1265 O O . PRO A 1 161 ? -46.796 -8.482 -14.916 1.00 37.82 161 PRO A O 1
ATOM 1269 N N . ILE A 1 162 ? -47.465 -10.013 -13.418 1.00 38.34 162 ILE A N 1
ATOM 1270 C CA . ILE A 1 162 ? -46.672 -9.436 -12.321 1.00 38.63 162 ILE A CA 1
ATOM 1271 C C . ILE A 1 162 ? -45.652 -10.476 -11.829 1.00 37.09 162 ILE A C 1
ATOM 1272 O O . ILE A 1 162 ? -44.474 -10.159 -11.665 1.00 34.87 162 ILE A O 1
ATOM 1277 N N . ALA A 1 163 ? -46.100 -11.711 -11.611 1.00 36.09 163 ALA A N 1
ATOM 1278 C CA . ALA A 1 163 ? -45.266 -12.755 -11.010 1.00 37.80 163 ALA A CA 1
ATOM 1279 C C . ALA A 1 163 ? -44.012 -13.002 -11.856 1.00 36.78 163 ALA A C 1
ATOM 1280 O O . ALA A 1 163 ? -42.893 -12.882 -11.365 1.00 35.97 163 ALA A O 1
ATOM 1282 N N . VAL A 1 164 ? -44.210 -13.338 -13.124 1.00 35.44 164 VAL A N 1
ATOM 1283 C CA . VAL A 1 164 ? -43.119 -13.826 -13.965 1.00 36.82 164 VAL A CA 1
ATOM 1284 C C . VAL A 1 164 ? -42.160 -12.673 -14.300 1.00 37.12 164 VAL A C 1
ATOM 1285 O O . VAL A 1 164 ? -40.951 -12.878 -14.304 1.00 40.05 164 VAL A O 1
ATOM 1289 N N . PRO A 1 165 ? -42.680 -11.464 -14.576 1.00 38.02 165 PRO A N 1
ATOM 1290 C CA . PRO A 1 165 ? -41.758 -10.331 -14.721 1.00 38.16 165 PRO A CA 1
ATOM 1291 C C . PRO A 1 165 ? -40.926 -10.060 -13.457 1.00 35.85 165 PRO A C 1
ATOM 1292 O O . PRO A 1 165 ? -39.746 -9.721 -13.567 1.00 34.73 165 PRO A O 1
ATOM 1296 N N . SER A 1 166 ? -41.529 -10.223 -12.281 1.00 34.52 166 SER A N 1
ATOM 1297 C CA . SER A 1 166 ? -40.812 -10.003 -11.021 1.00 34.99 166 SER A CA 1
ATOM 1298 C C . SER A 1 166 ? -39.639 -10.985 -10.895 1.00 33.58 166 SER A C 1
ATOM 1299 O O . SER A 1 166 ? -38.595 -10.616 -10.364 1.00 32.55 166 SER A O 1
ATOM 1302 N N . TRP A 1 167 ? -39.798 -12.213 -11.400 1.00 35.21 167 TRP A N 1
ATOM 1303 C CA . TRP A 1 167 ? -38.724 -13.223 -11.361 1.00 36.02 167 TRP A CA 1
ATOM 1304 C C . TRP A 1 167 ? -37.464 -12.709 -12.062 1.00 36.52 167 TRP A C 1
ATOM 1305 O O . TRP A 1 167 ? -36.377 -13.199 -11.785 1.00 38.92 167 TRP A O 1
ATOM 1316 N N . LYS A 1 168 ? -37.622 -11.792 -13.014 1.00 34.37 168 LYS A N 1
ATOM 1317 C CA . LYS A 1 168 ? -36.504 -11.293 -13.810 1.00 36.05 168 LYS A CA 1
ATOM 1318 C C . LYS A 1 168 ? -36.097 -9.896 -13.330 1.00 36.08 168 LYS A C 1
ATOM 1319 O O . LYS A 1 168 ? -34.917 -9.634 -13.107 1.00 34.93 168 LYS A O 1
ATOM 1325 N N . LEU A 1 169 ? -37.079 -9.013 -13.179 1.00 34.63 169 LEU A N 1
ATOM 1326 C CA . LEU A 1 169 ? -36.829 -7.619 -12.827 1.00 34.78 169 LEU A CA 1
ATOM 1327 C C . LEU A 1 169 ? -36.092 -7.530 -11.485 1.00 35.07 169 LEU A C 1
ATOM 1328 O O . LEU A 1 169 ? -35.113 -6.795 -11.359 1.00 34.28 169 LEU A O 1
ATOM 1333 N N . ILE A 1 170 ? -36.565 -8.280 -10.493 1.00 34.54 170 ILE A N 1
ATOM 1334 C CA . ILE A 1 170 ? -36.121 -8.079 -9.118 1.00 34.44 170 ILE A CA 1
ATOM 1335 C C . ILE A 1 170 ? -34.678 -8.583 -8.958 1.00 33.02 170 ILE A C 1
ATOM 1336 O O . ILE A 1 170 ? -33.824 -7.821 -8.507 1.00 36.43 170 ILE A O 1
ATOM 1341 N N . PRO A 1 171 ? -34.391 -9.845 -9.330 1.00 31.64 171 PRO A N 1
ATOM 1342 C CA . PRO A 1 171 ? -33.000 -10.301 -9.260 1.00 31.75 171 PRO A CA 1
ATOM 1343 C C . PRO A 1 171 ? -32.051 -9.442 -10.111 1.00 31.81 171 PRO A C 1
ATOM 1344 O O . PRO A 1 171 ? -30.918 -9.198 -9.703 1.00 34.85 171 PRO A O 1
ATOM 1348 N N . ALA A 1 172 ? -32.519 -8.999 -11.277 1.00 31.88 172 ALA A N 1
ATOM 1349 C CA . ALA A 1 172 ? -31.692 -8.212 -12.192 1.00 32.07 172 ALA A CA 1
ATOM 1350 C C . ALA A 1 172 ? -31.208 -6.933 -11.500 1.00 32.03 172 ALA A C 1
ATOM 1351 O O . ALA A 1 172 ? -30.013 -6.648 -11.498 1.00 35.15 172 ALA A O 1
ATOM 1353 N N . VAL A 1 173 ? -32.126 -6.175 -10.906 1.00 32.10 173 VAL A N 1
ATOM 1354 C CA . VAL A 1 173 ? -31.760 -4.892 -10.294 1.00 32.45 173 VAL A CA 1
ATOM 1355 C C . VAL A 1 173 ? -31.050 -5.145 -8.956 1.00 34.44 173 VAL A C 1
ATOM 1356 O O . VAL A 1 173 ? -30.147 -4.397 -8.586 1.00 37.01 173 VAL A O 1
ATOM 1360 N N . LEU A 1 174 ? -31.427 -6.201 -8.239 1.00 35.23 174 LEU A N 1
ATOM 1361 C CA . LEU A 1 174 ? -30.763 -6.523 -6.971 1.00 34.11 174 LEU A CA 1
ATOM 1362 C C . LEU A 1 174 ? -29.269 -6.783 -7.211 1.00 33.51 174 LEU A C 1
ATOM 1363 O O . LEU A 1 174 ? -28.424 -6.345 -6.421 1.00 33.42 174 LEU A O 1
ATOM 1368 N N . THR A 1 175 ? -2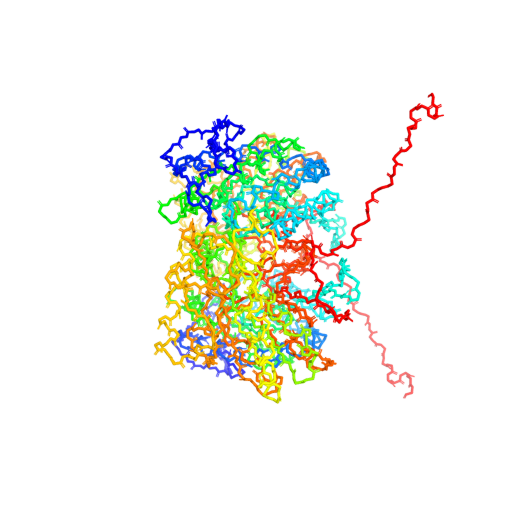8.952 -7.499 -8.290 1.00 30.76 175 THR A N 1
ATOM 1369 C CA . THR A 1 175 ? -27.571 -7.908 -8.570 1.00 31.58 175 THR A CA 1
ATOM 1370 C C . THR A 1 175 ? -26.784 -6.756 -9.211 1.00 31.54 175 THR A C 1
ATOM 1371 O O . THR A 1 175 ? -25.600 -6.916 -9.482 1.00 31.76 175 THR A O 1
ATOM 1375 N N . GLY A 1 176 ? -27.436 -5.621 -9.462 1.00 32.56 176 GLY A N 1
ATOM 1376 C CA . GLY A 1 176 ? -26.752 -4.387 -9.862 1.00 35.32 176 GLY A CA 1
ATOM 1377 C C . GLY A 1 176 ? -26.890 -4.076 -11.346 1.00 34.80 176 GLY A C 1
ATOM 1378 O O . GLY A 1 176 ? -26.199 -3.195 -11.856 1.00 35.79 176 GLY A O 1
ATOM 1379 N N . ASN A 1 177 ? -27.781 -4.781 -12.040 1.00 34.28 177 ASN A N 1
ATOM 1380 C CA . ASN A 1 177 ? -27.994 -4.572 -13.467 1.00 34.14 177 ASN A CA 1
ATOM 1381 C C . ASN A 1 177 ? -29.073 -3.507 -13.675 1.00 35.36 177 ASN A C 1
ATOM 1382 O O . ASN A 1 177 ? -29.844 -3.198 -12.768 1.00 34.45 177 ASN A O 1
ATOM 1387 N N . THR A 1 178 ? -29.106 -2.964 -14.885 1.00 37.49 178 THR A N 1
ATOM 1388 C CA . THR A 1 178 ? -30.221 -2.151 -15.343 1.00 43.07 178 THR A CA 1
ATOM 1389 C C . THR A 1 178 ? -31.003 -2.947 -16.388 1.00 39.42 178 THR A C 1
ATOM 1390 O O . THR A 1 178 ? -30.511 -3.940 -16.921 1.00 35.38 178 THR A O 1
ATOM 1394 N N . VAL A 1 179 ? -32.211 -2.488 -16.680 1.00 35.85 179 VAL A N 1
ATOM 1395 C CA . VAL A 1 179 ? -33.169 -3.295 -17.399 1.00 36.94 179 VAL A CA 1
ATOM 1396 C C . VAL A 1 179 ? -33.862 -2.439 -18.461 1.00 38.63 179 VAL A C 1
ATOM 1397 O O . VAL A 1 179 ? -34.220 -1.283 -18.214 1.00 37.72 179 VAL A O 1
ATOM 1401 N N . VAL A 1 180 ? -34.018 -3.035 -19.640 1.00 36.07 180 VAL A N 1
ATOM 1402 C CA . VAL A 1 180 ? -35.025 -2.624 -20.598 1.00 36.29 180 VAL A CA 1
ATOM 1403 C C . VAL A 1 180 ? -36.068 -3.741 -20.647 1.00 34.34 180 VAL A C 1
ATOM 1404 O O . VAL A 1 180 ? -35.734 -4.888 -20.922 1.00 37.07 180 VAL A O 1
ATOM 1408 N N . TRP A 1 181 ? -37.316 -3.388 -20.379 1.00 33.88 181 TRP A N 1
ATOM 1409 C CA . TRP A 1 181 ? -38.388 -4.355 -20.250 1.00 32.77 181 TRP A CA 1
ATOM 1410 C C . TRP A 1 181 ? -39.423 -4.118 -21.354 1.00 36.11 181 TRP A C 1
ATOM 1411 O O . TRP A 1 181 ? -39.973 -3.028 -21.472 1.00 39.51 181 TRP A O 1
ATOM 1422 N N . LYS A 1 182 ? -39.661 -5.146 -22.161 1.00 36.85 182 LYS A N 1
ATOM 1423 C CA . LYS A 1 182 ? -40.721 -5.133 -23.159 1.00 35.08 182 LYS A CA 1
ATOM 1424 C C . LYS A 1 182 ? -41.845 -6.051 -22.664 1.00 34.47 182 LYS A C 1
ATOM 1425 O O . LYS A 1 182 ? -41.804 -7.267 -22.879 1.00 33.49 182 LYS A O 1
ATOM 1431 N N . PRO A 1 183 ? -42.840 -5.479 -21.975 1.00 32.89 183 PRO A N 1
ATOM 1432 C CA . PRO A 1 183 ? -43.913 -6.312 -21.438 1.00 35.06 183 PRO A CA 1
ATOM 1433 C C . PRO A 1 183 ? -44.889 -6.757 -22.536 1.00 34.35 183 PRO A C 1
ATOM 1434 O O . PRO A 1 183 ? -44.884 -6.198 -23.634 1.00 36.67 183 PRO A O 1
ATOM 1438 N N . SER A 1 184 ? -45.696 -7.768 -22.228 1.00 36.54 184 SER A N 1
ATOM 1439 C CA . SER A 1 184 ? -46.716 -8.242 -23.147 1.00 36.74 184 SER A CA 1
ATOM 1440 C C . SER A 1 184 ? -47.700 -7.109 -23.445 1.00 39.90 184 SER A C 1
ATOM 1441 O O . SER A 1 184 ? -48.035 -6.318 -22.562 1.00 38.90 184 SER A O 1
ATOM 1444 N N . GLU A 1 185 ? -48.170 -7.055 -24.687 1.00 41.70 185 GLU A N 1
ATOM 1445 C CA . GLU A 1 185 ? -49.191 -6.089 -25.059 1.00 46.04 185 GLU A CA 1
ATOM 1446 C C . GLU A 1 185 ? -50.541 -6.527 -24.470 1.00 42.94 185 GLU A C 1
ATOM 1447 O O . GLU A 1 185 ? -51.514 -5.785 -24.559 1.00 42.95 185 GLU A O 1
ATOM 1453 N N . ASP A 1 186 ? -50.592 -7.709 -23.852 1.00 40.05 186 ASP A N 1
ATOM 1454 C CA . ASP A 1 186 ? -51.785 -8.154 -23.125 1.00 41.49 186 ASP A CA 1
ATOM 1455 C C . ASP A 1 186 ? -51.885 -7.605 -21.698 1.00 39.61 186 ASP A C 1
ATOM 1456 O O . ASP A 1 186 ? -52.944 -7.718 -21.077 1.00 38.13 186 ASP A O 1
ATOM 1461 N N . ALA A 1 187 ? -50.804 -7.030 -21.170 1.00 36.87 187 ALA A N 1
ATOM 1462 C CA . ALA A 1 187 ? -50.807 -6.552 -19.783 1.00 38.18 187 ALA A CA 1
ATOM 1463 C C . ALA A 1 187 ? -49.932 -5.299 -19.638 1.00 39.38 187 ALA A C 1
ATOM 1464 O O . ALA A 1 187 ? -49.047 -5.251 -18.784 1.00 40.93 187 ALA A O 1
ATOM 1466 N N . PRO A 1 188 ? -50.184 -4.273 -20.46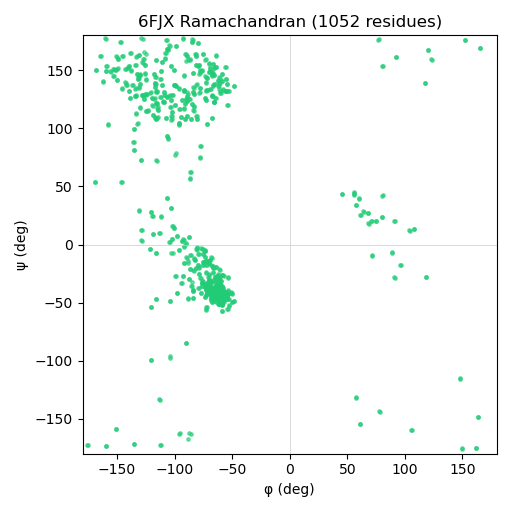3 1.00 40.65 188 PRO A N 1
ATOM 1467 C CA . PRO A 1 188 ? -49.354 -3.062 -20.444 1.00 41.58 188 PRO A CA 1
ATOM 1468 C C . PRO A 1 188 ? -49.604 -2.170 -19.216 1.00 39.42 188 PRO A C 1
ATOM 1469 O O . PRO A 1 188 ? -48.663 -1.542 -18.731 1.00 37.30 188 PRO A O 1
ATOM 1473 N N . THR A 1 189 ? -50.844 -2.111 -18.730 1.00 39.84 189 THR A N 1
ATOM 1474 C CA . THR A 1 189 ? -51.173 -1.267 -17.574 1.00 42.46 189 THR A CA 1
ATOM 1475 C C . THR A 1 189 ? -50.485 -1.815 -16.320 1.00 40.96 189 THR A C 1
ATOM 1476 O O . THR A 1 189 ? -49.841 -1.068 -15.584 1.00 40.16 189 THR A O 1
ATOM 1480 N N . LEU A 1 190 ? -50.638 -3.116 -16.087 1.00 39.98 190 LEU A N 1
ATOM 1481 C CA . LEU A 1 190 ? -49.984 -3.788 -14.964 1.00 38.41 190 LEU A CA 1
ATOM 1482 C C . LEU A 1 190 ? -48.477 -3.521 -15.005 1.00 35.86 190 LEU A C 1
ATOM 1483 O O . LEU A 1 190 ? -47.862 -3.256 -13.975 1.00 38.29 190 LEU A O 1
ATOM 1488 N N . SER A 1 191 ? -47.909 -3.596 -16.201 1.00 35.77 191 SER A N 1
ATOM 1489 C CA . SER A 1 191 ? -46.476 -3.419 -16.395 1.00 38.94 191 SER A CA 1
ATOM 1490 C C . SER A 1 191 ? -46.076 -1.972 -16.095 1.00 39.35 191 SER A C 1
ATOM 1491 O O . SER A 1 191 ? -45.072 -1.726 -15.426 1.00 40.10 191 SER A O 1
ATOM 1494 N N . PHE A 1 192 ? -46.873 -1.030 -16.589 1.00 41.79 192 PHE A N 1
ATOM 1495 C CA . PHE A 1 192 ? -46.636 0.387 -16.333 1.00 43.41 192 PHE A CA 1
ATOM 1496 C C . PHE A 1 192 ? -46.704 0.661 -14.826 1.00 38.86 192 PHE A C 1
ATOM 1497 O O . PHE A 1 192 ? -45.834 1.330 -14.275 1.00 35.34 192 PHE A O 1
ATOM 1505 N N . VAL A 1 193 ? -47.737 0.132 -14.177 1.00 38.36 193 VAL A N 1
ATOM 1506 C CA . VAL A 1 193 ? -47.951 0.362 -12.750 1.00 39.54 193 VAL A CA 1
ATOM 1507 C C . VAL A 1 193 ? -46.807 -0.285 -11.957 1.00 40.65 193 VAL A C 1
ATOM 1508 O O . VAL A 1 193 ? -46.266 0.329 -11.038 1.00 38.05 193 VAL A O 1
ATOM 1512 N N . PHE A 1 194 ? -46.438 -1.509 -12.324 1.00 40.46 194 PHE A N 1
ATOM 1513 C CA . PHE A 1 194 ? -45.370 -2.227 -11.633 1.00 38.26 194 PHE A CA 1
ATOM 1514 C C . PHE A 1 194 ? -44.071 -1.415 -11.712 1.00 35.37 194 PHE A C 1
ATOM 1515 O O . PHE A 1 194 ? -43.360 -1.282 -10.719 1.00 34.56 194 PHE A O 1
ATOM 1523 N N . ALA A 1 195 ? -43.782 -0.848 -12.880 1.00 35.45 195 ALA A N 1
ATOM 1524 C CA . ALA A 1 195 ? -42.590 -0.015 -13.063 1.00 38.01 195 ALA A CA 1
ATOM 1525 C C . ALA A 1 195 ? -42.665 1.241 -12.183 1.00 38.17 195 ALA A C 1
ATOM 1526 O O . ALA A 1 195 ? -41.647 1.696 -11.660 1.00 40.81 195 ALA A O 1
ATOM 1528 N N . LYS A 1 196 ? -43.863 1.799 -12.031 1.00 38.84 196 LYS A N 1
ATOM 1529 C CA . LYS A 1 196 ? -44.061 2.981 -11.189 1.00 39.99 196 LYS A CA 1
ATOM 1530 C C . LYS A 1 196 ? -43.913 2.613 -9.706 1.00 39.80 196 LYS A C 1
ATOM 1531 O O . LYS A 1 196 ? -43.459 3.441 -8.914 1.00 41.38 196 LYS A O 1
ATOM 1537 N N . LEU A 1 197 ? -44.282 1.391 -9.328 1.00 36.63 197 LEU A N 1
ATOM 1538 C CA . LEU A 1 197 ? -44.091 0.948 -7.946 1.00 35.22 197 LEU A CA 1
ATOM 1539 C C . LEU A 1 197 ? -42.590 0.823 -7.652 1.00 36.39 197 LEU A C 1
ATOM 1540 O O . LEU A 1 197 ? -42.149 1.144 -6.548 1.00 38.17 197 LEU A O 1
ATOM 1545 N N . PHE A 1 198 ? -41.811 0.369 -8.633 1.00 36.25 198 PHE A N 1
ATOM 1546 C CA . PHE A 1 198 ? -40.349 0.355 -8.508 1.00 38.98 198 PHE A CA 1
ATOM 1547 C C . PHE A 1 198 ? -39.826 1.783 -8.307 1.00 38.38 198 PHE A C 1
ATOM 1548 O O . PHE A 1 198 ? -38.938 2.012 -7.485 1.00 37.28 198 PHE A O 1
ATOM 1556 N N . GLU A 1 199 ? -40.365 2.727 -9.078 1.00 42.26 199 GLU A N 1
ATOM 1557 C CA . GLU A 1 199 ? -39.981 4.135 -8.959 1.00 43.69 199 GLU A CA 1
ATOM 1558 C C . GLU A 1 199 ? -40.309 4.638 -7.548 1.00 42.80 199 GLU A C 1
ATOM 1559 O O . GLU A 1 199 ? -39.479 5.278 -6.906 1.00 41.99 199 GLU A O 1
ATOM 1565 N N . GLU A 1 200 ? -41.511 4.329 -7.071 1.00 42.83 200 GLU A N 1
ATOM 1566 C CA . GLU A 1 200 ? -41.939 4.727 -5.730 1.00 42.59 200 GLU A CA 1
ATOM 1567 C C . GLU A 1 200 ? -40.996 4.124 -4.680 1.00 42.50 200 GLU A C 1
ATOM 1568 O O . GLU A 1 200 ? -40.667 4.779 -3.700 1.00 44.97 200 GLU A O 1
ATOM 1574 N N . ALA A 1 201 ? -40.554 2.887 -4.900 1.00 40.57 201 ALA A N 1
ATOM 1575 C CA . ALA A 1 201 ? -39.689 2.175 -3.950 1.00 38.79 201 ALA A CA 1
ATOM 1576 C C . ALA A 1 201 ? -38.287 2.800 -3.897 1.00 36.61 201 ALA A C 1
ATOM 1577 O O . ALA A 1 201 ? -37.502 2.479 -3.001 1.00 38.35 201 ALA A O 1
ATOM 1579 N N . GLY A 1 202 ? -37.963 3.662 -4.856 1.00 36.44 202 GLY A N 1
ATOM 1580 C CA . GLY A 1 202 ? -36.708 4.409 -4.843 1.00 37.16 202 GLY A CA 1
ATOM 1581 C C . GLY A 1 202 ? -35.720 3.921 -5.892 1.00 35.26 202 GLY A C 1
ATOM 1582 O O . GLY A 1 202 ? -34.547 4.284 -5.839 1.00 37.59 202 GLY A O 1
ATOM 1583 N N . LEU A 1 203 ? -36.169 3.109 -6.846 1.00 37.31 203 LEU A N 1
ATOM 1584 C CA . LEU A 1 203 ? -35.284 2.673 -7.918 1.00 39.19 203 LEU A CA 1
ATOM 1585 C C . LEU A 1 203 ? -34.907 3.897 -8.761 1.00 41.05 203 LEU A C 1
ATOM 1586 O O . LEU A 1 203 ? -35.793 4.581 -9.261 1.00 43.86 203 LEU A O 1
ATOM 1591 N N . PRO A 1 204 ? -33.599 4.184 -8.902 1.00 42.09 204 PRO A N 1
ATOM 1592 C CA . PRO A 1 204 ? -33.181 5.365 -9.659 1.00 42.92 204 PRO A CA 1
ATOM 1593 C C . PRO A 1 204 ? -33.683 5.339 -11.111 1.00 43.99 204 PRO A C 1
ATOM 1594 O O . PRO A 1 204 ? -33.801 4.266 -11.704 1.00 45.07 204 PRO A O 1
ATOM 1598 N N . PRO A 1 205 ? -33.985 6.520 -11.674 1.00 48.20 205 PRO A N 1
ATOM 1599 C CA . PRO A 1 205 ? -34.495 6.595 -13.044 1.00 46.57 205 PRO A CA 1
ATOM 1600 C C . PRO A 1 205 ? -33.473 6.046 -14.051 1.00 43.29 205 PRO A C 1
ATOM 1601 O O . PRO A 1 205 ? -32.279 6.328 -13.934 1.00 45.70 205 PRO A O 1
ATOM 1605 N N . GLY A 1 206 ? -33.947 5.251 -15.006 1.00 41.40 206 GLY A N 1
ATOM 1606 C CA . GLY A 1 206 ? -33.078 4.670 -16.025 1.00 42.40 206 GLY A CA 1
ATOM 1607 C C . GLY A 1 206 ? -32.638 3.254 -15.686 1.00 41.44 206 GLY A C 1
ATOM 1608 O O . GLY A 1 206 ? -32.180 2.533 -16.567 1.00 44.62 206 GLY A O 1
ATOM 1609 N N . VAL A 1 207 ? -32.762 2.844 -14.425 1.00 41.67 207 VAL A N 1
ATOM 1610 C CA . VAL A 1 207 ? -32.378 1.489 -14.027 1.00 39.16 207 VAL A CA 1
ATOM 1611 C C . VAL A 1 207 ? -33.427 0.505 -14.562 1.00 39.29 207 VAL A C 1
ATOM 1612 O O . VAL A 1 207 ? -33.086 -0.604 -14.962 1.00 39.94 207 VAL A O 1
ATOM 1616 N N . LEU A 1 208 ? -34.693 0.913 -14.558 1.00 39.22 208 LEU A N 1
ATOM 1617 C CA . LEU A 1 208 ? -35.748 0.161 -15.232 1.00 37.26 208 LEU A CA 1
ATOM 1618 C C . LEU A 1 208 ? -36.376 1.043 -16.316 1.00 37.61 208 LEU A C 1
ATOM 1619 O O . LEU A 1 208 ? -36.923 2.099 -16.027 1.00 39.57 208 LEU A O 1
ATOM 1624 N N . ASN A 1 209 ? -36.287 0.578 -17.555 1.00 38.89 209 ASN A N 1
ATOM 1625 C CA . ASN A 1 209 ? -36.924 1.223 -18.683 1.00 37.38 209 ASN A CA 1
ATOM 1626 C C . ASN A 1 209 ? -37.961 0.256 -19.261 1.00 36.83 209 ASN A C 1
ATOM 1627 O O . ASN A 1 209 ? -37.688 -0.936 -19.411 1.00 35.18 209 ASN A O 1
ATOM 1632 N N . VAL A 1 210 ? -39.145 0.778 -19.561 1.00 37.08 210 VAL A N 1
ATOM 1633 C CA . VAL A 1 210 ? -40.228 -0.022 -20.110 1.00 35.91 210 VAL A CA 1
ATOM 1634 C C . VAL A 1 210 ? -40.553 0.510 -21.511 1.00 38.79 210 VAL A C 1
ATOM 1635 O O . VAL A 1 210 ? -40.806 1.701 -21.687 1.00 40.05 210 VAL A O 1
ATOM 1639 N N . VAL A 1 211 ? -40.527 -0.387 -22.489 1.00 38.88 211 VAL A N 1
ATOM 1640 C CA . VAL A 1 211 ? -40.874 -0.063 -23.867 1.00 36.82 211 VAL A CA 1
ATOM 1641 C C . VAL A 1 211 ? -42.012 -0.997 -24.296 1.00 38.83 211 VAL A C 1
ATOM 1642 O O . VAL A 1 211 ? -41.845 -2.214 -24.348 1.00 38.73 211 VAL A O 1
ATOM 1646 N N . PHE A 1 212 ? -43.176 -0.416 -24.566 1.00 38.79 212 PHE A N 1
ATOM 1647 C CA . PHE A 1 212 ? -44.361 -1.184 -24.931 1.00 41.26 212 PHE A CA 1
ATOM 1648 C C . PHE A 1 212 ? -44.376 -1.448 -26.439 1.00 40.82 212 PHE A C 1
ATOM 1649 O O . PHE A 1 212 ? -43.725 -0.752 -27.225 1.00 41.12 212 PHE A O 1
ATOM 1657 N N . GLY A 1 213 ? -45.149 -2.456 -26.818 1.00 41.20 213 GLY A N 1
ATOM 1658 C CA . GLY A 1 213 ? -45.294 -2.844 -28.208 1.00 40.35 213 GLY A CA 1
ATOM 1659 C C . GLY A 1 213 ? -45.567 -4.328 -28.337 1.00 41.55 213 GLY A C 1
ATOM 1660 O O . GLY A 1 213 ? -45.703 -5.041 -27.329 1.00 46.54 213 GLY A O 1
ATOM 1661 N N . GLY A 1 214 ? -45.632 -4.787 -29.580 1.00 43.67 214 GLY A N 1
ATOM 1662 C CA . GLY A 1 214 ? -45.874 -6.188 -29.869 1.00 44.99 214 GLY A CA 1
ATOM 1663 C C . GLY A 1 214 ? -44.594 -7.001 -29.859 1.00 45.95 214 GLY A C 1
ATOM 1664 O O . GLY A 1 214 ? -43.565 -6.572 -29.334 1.00 42.07 214 GLY A O 1
ATOM 1665 N N . GLY A 1 215 ? -44.681 -8.188 -30.444 1.00 48.09 215 GLY A N 1
ATOM 1666 C CA . GLY A 1 215 ? -43.545 -9.089 -30.556 1.00 49.32 215 GLY A CA 1
ATOM 1667 C C . GLY A 1 215 ? -42.983 -9.084 -31.965 1.00 48.80 215 GLY A C 1
ATOM 1668 O O . GLY A 1 215 ? -42.197 -8.206 -32.328 1.00 46.56 215 GLY A O 1
ATOM 1669 N N . LYS A 1 216 ? -43.425 -10.060 -32.751 1.00 50.11 216 LYS A N 1
ATOM 1670 C CA . LYS A 1 216 ? -42.963 -10.257 -34.118 1.00 54.45 216 LYS A CA 1
ATOM 1671 C C . LYS A 1 216 ? -43.281 -9.010 -34.950 1.00 53.86 216 LYS A C 1
ATOM 1672 O O . LYS A 1 216 ? -44.400 -8.490 -34.897 1.00 52.98 216 LYS A O 1
ATOM 1678 N N . GLY A 1 217 ? -42.287 -8.536 -35.696 1.00 51.03 217 GLY A N 1
ATOM 1679 C CA . GLY A 1 217 ? -42.438 -7.351 -36.547 1.00 51.87 217 GLY A CA 1
ATOM 1680 C C . GLY A 1 217 ? -42.619 -6.071 -35.746 1.00 50.67 217 GLY A C 1
ATOM 1681 O O . GLY A 1 217 ? -43.062 -5.058 -36.284 1.00 51.33 217 GLY A O 1
ATOM 1682 N N . SER A 1 218 ? -42.254 -6.102 -34.467 1.00 50.40 218 SER A N 1
ATOM 1683 C CA . SER A 1 218 ? -42.558 -5.002 -33.557 1.00 47.17 218 SER A CA 1
ATOM 1684 C C . SER A 1 218 ? -41.489 -4.922 -32.458 1.00 45.50 218 SER A C 1
ATOM 1685 O O . SER A 1 218 ? -40.381 -5.431 -32.630 1.00 44.46 218 SER A O 1
ATOM 1688 N N . THR A 1 219 ? -41.829 -4.289 -31.337 1.00 43.15 219 THR A N 1
ATOM 1689 C CA . THR A 1 219 ? -40.852 -3.894 -30.317 1.00 43.95 219 THR A CA 1
ATOM 1690 C C . THR A 1 219 ? -40.071 -5.115 -29.811 1.00 41.58 219 THR A C 1
ATOM 1691 O O . THR A 1 219 ? -38.847 -5.053 -29.657 1.00 38.78 219 THR A O 1
ATOM 1695 N N . GLY A 1 220 ? -40.778 -6.212 -29.556 1.00 40.06 220 GLY A N 1
ATOM 1696 C CA . GLY A 1 220 ? -40.152 -7.446 -29.094 1.00 39.71 220 GLY A CA 1
ATOM 1697 C C . GLY A 1 220 ? -39.020 -7.881 -30.008 1.00 38.67 220 GLY A C 1
ATOM 1698 O O . GLY A 1 220 ? -37.926 -8.205 -29.544 1.00 37.47 220 GLY A O 1
ATOM 1699 N N . GLN A 1 221 ? -39.282 -7.869 -31.309 1.00 41.16 221 GLN A N 1
ATOM 1700 C CA . GLN A 1 221 ? -38.290 -8.276 -32.292 1.00 45.33 221 GLN A CA 1
ATOM 1701 C C . GLN A 1 221 ? -37.137 -7.263 -32.334 1.00 45.15 221 GLN A C 1
ATOM 1702 O O . GLN A 1 221 ? -35.976 -7.672 -32.365 1.00 43.23 221 GLN A O 1
ATOM 1708 N N . TRP A 1 222 ? -37.450 -5.963 -32.338 1.00 46.42 222 TRP A N 1
ATOM 1709 C CA . TRP A 1 222 ? -36.404 -4.922 -32.374 1.00 51.49 222 TRP A CA 1
ATOM 1710 C C . TRP A 1 222 ? -35.428 -5.144 -31.214 1.00 46.92 222 TRP A C 1
ATOM 1711 O O . TRP A 1 222 ? -34.216 -5.014 -31.358 1.00 46.64 222 TRP A O 1
ATOM 1722 N N . MET A 1 223 ? -35.999 -5.477 -30.067 1.00 46.17 223 MET A N 1
ATOM 1723 C CA . MET A 1 223 ? -35.260 -5.642 -28.836 1.00 46.89 223 MET A CA 1
ATOM 1724 C C . MET A 1 223 ? -34.286 -6.823 -28.943 1.00 44.92 223 MET A C 1
ATOM 1725 O O . MET A 1 223 ? -33.142 -6.721 -28.500 1.00 44.05 223 MET A O 1
ATOM 1730 N N . VAL A 1 224 ? -34.736 -7.932 -29.523 1.00 40.90 224 VAL A N 1
ATOM 1731 C CA . VAL A 1 224 ? -33.867 -9.092 -29.721 1.00 40.96 224 VAL A CA 1
ATOM 1732 C C . VAL A 1 224 ? -32.726 -8.696 -30.667 1.00 41.64 224 VAL A C 1
ATOM 1733 O O . VAL A 1 224 ? -31.564 -9.010 -30.410 1.00 41.36 224 VAL A O 1
ATOM 1737 N N . GLU A 1 225 ? -33.069 -7.993 -31.743 1.00 43.13 225 GLU A N 1
ATOM 1738 C CA . GLU A 1 225 ? -32.104 -7.615 -32.778 1.00 39.84 225 GLU A CA 1
ATOM 1739 C C . GLU A 1 225 ? -31.001 -6.715 -32.205 1.00 39.91 225 GLU A C 1
ATOM 1740 O O . GLU A 1 225 ? -29.884 -6.722 -32.717 1.00 41.25 225 GLU A O 1
ATOM 1746 N N . LEU A 1 226 ? -31.303 -5.945 -31.162 1.00 40.03 226 LEU A N 1
ATOM 1747 C CA . LEU A 1 226 ? -30.323 -5.007 -30.598 1.00 40.90 226 LEU A CA 1
ATOM 1748 C C . LEU A 1 226 ? -29.238 -5.754 -29.809 1.00 38.13 226 LEU A C 1
ATOM 1749 O O . LEU A 1 226 ? -28.231 -5.149 -29.443 1.00 35.43 226 LEU A O 1
ATOM 1754 N N . MET A 1 227 ? -29.416 -7.048 -29.545 1.00 40.71 227 MET A N 1
ATOM 1755 C CA . MET A 1 227 ? -28.326 -7.851 -28.979 1.00 41.62 227 MET A CA 1
ATOM 1756 C C . MET A 1 227 ? -27.126 -7.839 -29.937 1.00 41.31 227 MET A C 1
ATOM 1757 O O . MET A 1 227 ? -25.983 -7.903 -29.491 1.00 37.80 227 MET A O 1
ATOM 1762 N N . ASP A 1 228 ? -27.385 -7.746 -31.241 1.00 43.67 228 ASP A N 1
ATOM 1763 C CA . ASP A 1 228 ? -26.308 -7.659 -32.235 1.00 44.25 228 ASP A CA 1
ATOM 1764 C C . ASP A 1 228 ? -25.504 -6.355 -32.152 1.00 42.80 228 ASP A C 1
ATOM 1765 O O . ASP A 1 228 ? -24.380 -6.298 -32.643 1.00 44.41 228 ASP A O 1
ATOM 1770 N N . GLU A 1 229 ? -26.064 -5.322 -31.527 1.00 44.13 229 GLU A N 1
ATOM 1771 C CA . GLU A 1 229 ? -25.388 -4.030 -31.399 1.00 44.92 229 GLU A CA 1
ATOM 1772 C C . GLU A 1 229 ? -24.701 -3.906 -30.030 1.00 44.92 229 GLU A C 1
ATOM 1773 O O . GLU A 1 229 ? -24.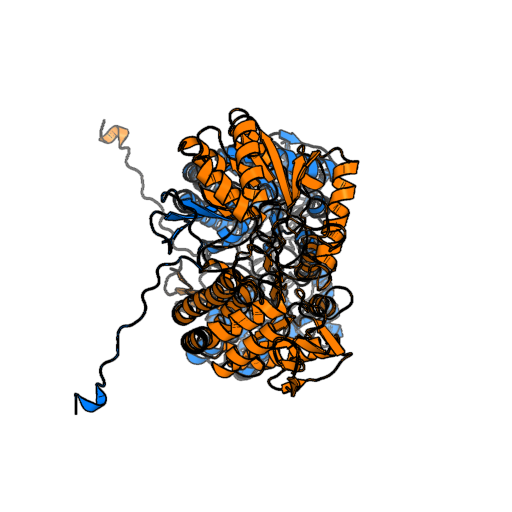205 -2.833 -29.694 1.00 46.26 229 GLU A O 1
ATOM 1779 N N . GLY A 1 230 ? -24.672 -4.982 -29.243 1.00 43.84 230 GLY A N 1
ATOM 1780 C CA . GLY A 1 230 ? -23.943 -4.992 -27.970 1.00 43.61 230 GLY A CA 1
ATOM 1781 C C . GLY A 1 230 ? -24.654 -4.214 -26.869 1.00 42.94 230 GLY A C 1
ATOM 1782 O O . GLY A 1 230 ? -24.031 -3.842 -25.874 1.00 41.71 230 GLY A O 1
ATOM 1783 N N . LEU A 1 231 ? -25.959 -3.989 -27.020 1.00 44.81 231 LEU A N 1
ATOM 1784 C CA . LEU A 1 231 ? -26.699 -3.118 -26.099 1.00 44.86 231 LEU A CA 1
ATOM 1785 C C . LEU A 1 231 ? -27.267 -3.922 -24.921 1.00 45.36 231 LEU A C 1
ATOM 1786 O O . LEU A 1 231 ? -27.738 -3.327 -23.949 1.00 48.38 231 LEU A O 1
ATOM 1791 N N . PHE A 1 232 ? -27.225 -5.253 -24.998 1.00 44.01 232 PHE A N 1
ATOM 1792 C CA . PHE A 1 232 ? -27.681 -6.105 -23.899 1.00 40.79 232 PHE A CA 1
ATOM 1793 C C . PHE A 1 232 ? -26.565 -7.075 -23.500 1.00 41.05 232 PHE A C 1
ATOM 1794 O O . PHE A 1 232 ? -25.990 -7.747 -24.349 1.00 40.37 232 PHE A O 1
ATOM 1802 N N . GLN A 1 233 ? -26.272 -7.138 -22.205 1.00 39.88 233 GLN A N 1
ATOM 1803 C CA . GLN A 1 233 ? -25.281 -8.077 -21.678 1.00 37.70 233 GLN A CA 1
ATOM 1804 C C . GLN A 1 233 ? -25.999 -9.328 -21.158 1.00 37.41 233 GLN A C 1
ATOM 1805 O O . GLN A 1 233 ? -25.358 -10.289 -20.740 1.00 39.19 233 GLN A O 1
ATOM 1811 N N . LYS A 1 234 ? -27.328 -9.301 -21.188 1.00 36.87 234 LYS A N 1
ATOM 1812 C CA . LYS A 1 234 ? -28.141 -10.423 -20.754 1.00 37.53 234 LYS A CA 1
ATOM 1813 C C . LYS A 1 234 ? -29.531 -10.289 -21.386 1.00 38.56 234 LYS A C 1
ATOM 1814 O O . LYS A 1 234 ? -29.960 -9.184 -21.716 1.00 36.37 234 LYS A O 1
ATOM 1820 N N . PHE A 1 235 ? -30.219 -11.411 -21.568 1.00 37.80 235 PHE A N 1
ATOM 1821 C CA . PHE A 1 235 ? -31.563 -11.393 -22.132 1.00 37.37 235 PHE A CA 1
ATOM 1822 C C . PHE A 1 235 ? -32.422 -12.460 -21.445 1.00 37.86 235 PHE A C 1
ATOM 1823 O O . PHE A 1 235 ? -31.954 -13.562 -21.168 1.00 37.24 235 PHE A O 1
ATOM 1831 N N . ALA A 1 236 ? -33.676 -12.113 -21.168 1.00 39.77 236 ALA A N 1
ATOM 1832 C CA . ALA A 1 236 ? -34.634 -13.047 -20.576 1.00 38.05 236 ALA A CA 1
ATOM 1833 C C . ALA A 1 236 ? -35.929 -13.013 -21.395 1.00 40.41 236 ALA A C 1
ATOM 1834 O O . ALA A 1 236 ? -36.381 -11.939 -21.800 1.00 40.29 236 ALA A O 1
ATOM 1836 N N . PHE A 1 237 ? -36.507 -14.187 -21.637 1.00 38.71 237 PHE A N 1
ATOM 1837 C CA . PHE A 1 237 ? -37.701 -14.298 -22.464 1.00 39.11 237 PHE A CA 1
ATOM 1838 C C . PHE A 1 237 ? -38.607 -15.421 -21.945 1.00 39.46 237 PHE A C 1
ATOM 1839 O O . PHE A 1 237 ? -38.140 -16.514 -21.633 1.00 40.19 237 PHE A O 1
ATOM 1847 N N . THR A 1 238 ? -39.902 -15.121 -21.861 1.00 40.74 238 THR A N 1
ATOM 1848 C CA . THR A 1 238 ? -40.948 -16.118 -21.645 1.00 39.96 238 THR A CA 1
ATOM 1849 C C . THR A 1 238 ? -41.839 -16.152 -22.890 1.00 39.62 238 THR A C 1
ATOM 1850 O O . THR A 1 238 ? -42.275 -15.104 -23.366 1.00 43.32 238 THR A O 1
ATOM 1854 N N . GLY A 1 239 ? -42.101 -17.344 -23.410 1.00 40.05 239 GLY A N 1
ATOM 1855 C CA . GLY A 1 239 ? -42.943 -17.491 -24.592 1.00 39.50 239 GLY A CA 1
ATOM 1856 C C . GLY A 1 239 ? -42.789 -18.860 -25.229 1.00 39.62 239 GLY A C 1
ATOM 1857 O O . GLY A 1 239 ? -42.541 -19.853 -24.543 1.00 45.35 239 GLY A O 1
ATOM 1858 N N . SER A 1 240 ? -42.939 -18.908 -26.546 1.00 41.09 240 SER A N 1
ATOM 1859 C CA . SER A 1 240 ? -42.944 -20.171 -27.276 1.00 41.96 240 SER A CA 1
ATOM 1860 C C . SER A 1 240 ? -41.506 -20.645 -27.517 1.00 42.43 240 SER A C 1
ATOM 1861 O O . SER A 1 240 ? -40.573 -19.834 -27.564 1.00 37.68 240 SER A O 1
ATOM 1864 N N . THR A 1 241 ? -41.351 -21.959 -27.675 1.00 41.37 241 THR A N 1
ATOM 1865 C CA . THR A 1 241 ? -40.059 -22.574 -27.976 1.00 44.10 241 THR A CA 1
ATOM 1866 C C . THR A 1 241 ? -39.530 -22.038 -29.312 1.00 46.33 241 THR A C 1
ATOM 1867 O O . THR A 1 241 ? -38.337 -21.749 -29.435 1.00 46.87 241 THR A O 1
ATOM 1871 N N . GLN A 1 242 ? -40.422 -21.914 -30.294 1.00 49.39 242 GLN A N 1
ATOM 1872 C CA . GLN A 1 242 ? -40.071 -21.424 -31.631 1.00 51.11 242 GLN A CA 1
ATOM 1873 C C . GLN A 1 242 ? -39.337 -20.080 -31.512 1.00 45.17 242 GLN A C 1
ATOM 1874 O O . GLN A 1 242 ? -38.248 -19.911 -32.051 1.00 41.81 242 GLN A O 1
ATOM 1880 N N . VAL A 1 243 ? -39.937 -19.135 -30.797 1.00 41.99 243 VAL A N 1
ATOM 1881 C CA . VAL A 1 243 ? -39.349 -17.805 -30.644 1.00 38.95 243 VAL A CA 1
ATOM 1882 C C . VAL A 1 243 ? -38.086 -17.920 -29.780 1.00 39.43 243 VAL A C 1
ATOM 1883 O O . VAL A 1 243 ? -37.074 -17.279 -30.069 1.00 37.86 243 VAL A O 1
ATOM 1887 N N . GLY A 1 244 ? -38.152 -18.741 -28.733 1.00 37.94 244 GLY A N 1
ATOM 1888 C CA . GLY A 1 244 ? -37.029 -18.948 -27.815 1.00 37.66 244 GLY A CA 1
ATOM 1889 C C . GLY A 1 244 ? -35.771 -19.417 -28.527 1.00 37.04 244 GLY A C 1
ATOM 1890 O O . GLY A 1 244 ? -34.670 -18.967 -28.207 1.00 36.75 244 GLY A O 1
ATOM 1891 N N . ARG A 1 245 ? -35.934 -20.327 -29.483 1.00 37.06 245 ARG A N 1
ATOM 1892 C CA . ARG A 1 245 ? -34.806 -20.847 -30.256 1.00 37.88 245 ARG A CA 1
ATOM 1893 C C . ARG A 1 245 ? -34.141 -19.704 -31.028 1.00 38.64 245 ARG A C 1
ATOM 1894 O O . ARG A 1 245 ? -32.913 -19.631 -31.079 1.00 39.55 245 ARG A O 1
ATOM 1902 N N . TRP A 1 246 ? -34.942 -18.819 -31.620 1.00 40.68 246 TRP A N 1
ATOM 1903 C CA . TRP A 1 246 ? -34.385 -17.684 -32.352 1.00 40.81 246 TRP A CA 1
ATOM 1904 C C . TRP A 1 246 ? -33.643 -16.753 -31.384 1.00 39.28 246 TRP A C 1
ATOM 1905 O O . TRP A 1 246 ? -32.546 -16.285 -31.691 1.00 39.44 246 TRP A O 1
ATOM 1916 N N . ILE A 1 247 ? -34.230 -16.497 -30.218 1.00 38.30 247 ILE A N 1
ATOM 1917 C CA . ILE A 1 247 ? -33.601 -15.622 -29.230 1.00 35.83 247 ILE A CA 1
ATOM 1918 C C . ILE A 1 247 ? -32.308 -16.283 -28.735 1.00 36.59 247 ILE A C 1
ATOM 1919 O O . ILE A 1 247 ? -31.288 -15.608 -28.575 1.00 34.58 247 ILE A O 1
ATOM 1924 N N . GLY A 1 248 ? -32.357 -17.591 -28.497 1.00 36.52 248 GLY A N 1
ATOM 1925 C CA . GLY A 1 248 ? -31.164 -18.355 -28.130 1.00 37.02 248 GLY A CA 1
ATOM 1926 C C . GLY A 1 248 ? -30.065 -18.221 -29.170 1.00 36.86 248 GLY A C 1
ATOM 1927 O O . GLY A 1 248 ? -28.894 -18.084 -28.828 1.00 34.73 248 GLY A O 1
ATOM 1928 N N . GLU A 1 249 ? -30.458 -18.248 -30.441 1.00 39.50 249 GLU A N 1
ATOM 1929 C CA . GLU A 1 249 ? -29.536 -18.126 -31.573 1.00 40.01 249 GLU A CA 1
ATOM 1930 C C . GLU A 1 249 ? -28.825 -16.768 -31.529 1.00 40.33 249 GLU A C 1
ATOM 1931 O O . GLU A 1 249 ? -27.596 -16.701 -31.596 1.00 37.91 249 GLU A O 1
ATOM 1937 N N . VAL A 1 250 ? -29.608 -15.697 -31.409 1.00 39.09 250 VAL A N 1
ATOM 1938 C CA . VAL A 1 250 ? -29.077 -14.331 -31.448 1.00 38.76 250 VAL A CA 1
ATOM 1939 C C . VAL A 1 250 ? -28.209 -14.110 -30.202 1.00 37.80 250 VAL A C 1
ATOM 1940 O O . VAL A 1 250 ? -27.102 -13.574 -30.291 1.00 38.21 250 VAL A O 1
ATOM 1944 N N . ALA A 1 251 ? -28.723 -14.524 -29.047 1.00 37.42 251 ALA A N 1
ATOM 1945 C CA . ALA A 1 251 ? -27.982 -14.438 -27.794 1.00 35.99 251 ALA A CA 1
ATOM 1946 C C . ALA A 1 251 ? -26.656 -15.197 -27.923 1.00 34.92 251 ALA A C 1
ATOM 1947 O O . ALA A 1 251 ? -25.602 -14.695 -27.532 1.00 33.81 251 ALA A O 1
ATOM 1949 N N . GLY A 1 252 ? -26.725 -16.397 -28.487 1.00 35.10 252 GLY A N 1
ATOM 1950 C CA . GLY A 1 252 ? -25.573 -17.276 -28.593 1.00 33.44 252 GLY A CA 1
ATOM 1951 C C . GLY A 1 252 ? -24.425 -16.643 -29.359 1.00 35.37 252 GLY A C 1
ATOM 1952 O O . GLY A 1 252 ? -23.282 -16.695 -28.906 1.00 36.75 252 GLY A O 1
ATOM 1953 N N . ARG A 1 253 ? -24.714 -16.036 -30.509 1.00 36.26 253 ARG A N 1
ATOM 1954 C CA . ARG A 1 253 ? -23.653 -15.457 -31.342 1.00 42.01 253 ARG A CA 1
ATOM 1955 C C . ARG A 1 253 ? -23.139 -14.154 -30.716 1.00 40.66 253 ARG A C 1
ATOM 1956 O O . ARG A 1 253 ? -22.081 -13.667 -31.104 1.00 44.23 253 ARG A O 1
ATOM 1964 N N . ASN A 1 254 ? -23.885 -13.597 -29.763 1.00 40.95 254 ASN A N 1
ATOM 1965 C CA . ASN A 1 254 ? -23.445 -12.412 -29.027 1.00 39.93 254 ASN A CA 1
ATOM 1966 C C . ASN A 1 254 ? -22.889 -12.823 -27.658 1.00 36.20 254 ASN A C 1
ATOM 1967 O O . ASN A 1 254 ? -22.693 -11.973 -26.798 1.00 38.82 254 ASN A O 1
ATOM 1972 N N . LEU A 1 255 ? -22.624 -14.118 -27.478 1.00 36.64 255 LEU A N 1
ATOM 1973 C CA . LEU A 1 255 ? -22.010 -14.664 -26.265 1.00 38.01 255 LEU A CA 1
ATOM 1974 C C . LEU A 1 255 ? -22.825 -14.269 -25.026 1.00 38.50 255 LEU A C 1
ATOM 1975 O O . LEU A 1 255 ? -22.273 -13.860 -24.006 1.00 39.88 255 LEU A O 1
ATOM 1980 N N . ILE A 1 256 ? -24.139 -14.411 -25.141 1.00 38.39 256 ILE A N 1
ATOM 1981 C CA . ILE A 1 256 ? -25.060 -14.218 -24.034 1.00 38.18 256 ILE A CA 1
ATOM 1982 C C . ILE A 1 256 ? -25.755 -15.556 -23.765 1.00 37.00 256 ILE A C 1
ATOM 1983 O O . ILE A 1 256 ? -26.121 -16.268 -24.702 1.00 39.47 256 ILE A O 1
ATOM 1988 N N . ARG A 1 257 ? -25.911 -15.880 -22.487 1.00 37.49 257 ARG A N 1
ATOM 1989 C CA . ARG A 1 257 ? -26.748 -16.992 -22.056 1.00 38.34 257 ARG A CA 1
ATOM 1990 C C . ARG A 1 257 ? -28.121 -16.437 -21.675 1.00 35.73 257 ARG A C 1
ATOM 1991 O O . ARG A 1 257 ? -28.271 -15.841 -20.608 1.00 38.87 257 ARG A O 1
ATOM 1999 N N . PRO A 1 258 ? -29.114 -16.615 -22.548 1.00 35.08 258 PRO A N 1
ATOM 2000 C CA . PRO A 1 258 ? -30.415 -16.066 -22.223 1.00 35.96 258 PRO A CA 1
ATOM 2001 C C . PRO A 1 258 ? -31.171 -16.925 -21.196 1.00 36.52 258 PRO A C 1
ATOM 2002 O O . PRO A 1 258 ? -30.977 -18.140 -21.128 1.00 33.64 258 PRO A O 1
ATOM 2006 N N . THR A 1 259 ? -32.000 -16.274 -20.390 1.00 38.88 259 THR A N 1
ATOM 2007 C CA . THR A 1 259 ? -32.980 -16.971 -19.574 1.00 39.00 259 THR A CA 1
ATOM 2008 C C . THR A 1 259 ? -34.208 -17.236 -20.452 1.00 37.30 259 THR A C 1
ATOM 2009 O O . THR A 1 259 ? -34.845 -16.294 -20.911 1.00 40.97 259 THR A O 1
ATOM 2013 N N . LEU A 1 260 ? -34.500 -18.505 -20.711 1.00 34.21 260 LEU A N 1
ATOM 2014 C CA . LEU A 1 260 ? -35.591 -18.877 -21.604 1.00 35.09 260 LEU A CA 1
ATOM 2015 C C . LEU A 1 260 ? -36.548 -19.825 -20.874 1.00 37.76 260 LEU A C 1
ATOM 2016 O O . LEU A 1 260 ? -36.169 -20.938 -20.503 1.00 41.24 260 LEU A O 1
ATOM 2021 N N . GLU A 1 261 ? -37.774 -19.361 -20.664 1.00 38.63 261 GLU A N 1
ATOM 2022 C CA . GLU A 1 261 ? -38.865 -20.219 -20.212 1.00 45.96 261 GLU A CA 1
ATOM 2023 C C . GLU A 1 261 ? -39.820 -20.424 -21.395 1.00 40.32 261 GLU A C 1
ATOM 2024 O O . GLU A 1 261 ? -40.512 -19.489 -21.789 1.00 37.56 261 GLU A O 1
ATOM 2030 N N . LEU A 1 262 ? -39.848 -21.633 -21.958 1.00 39.48 262 LEU A N 1
ATOM 2031 C CA . LEU A 1 262 ? -40.373 -21.828 -23.315 1.00 41.43 262 LEU A CA 1
ATOM 2032 C C . LEU A 1 262 ? -41.559 -22.800 -23.340 1.00 40.17 262 LEU A C 1
ATOM 2033 O O . LEU A 1 262 ? -41.805 -23.452 -24.360 1.00 48.16 262 LEU A O 1
ATOM 2038 N N . GLY A 1 263 ? -42.311 -22.899 -22.259 1.00 40.16 263 GLY A N 1
ATOM 2039 C CA . GLY A 1 263 ? -43.524 -23.709 -22.297 1.00 44.85 263 GLY A CA 1
ATOM 2040 C C . GLY A 1 263 ? -43.230 -25.198 -22.220 1.00 45.19 263 GLY A C 1
ATOM 2041 O O . GLY A 1 263 ? -42.075 -25.626 -22.208 1.00 42.02 263 GLY A O 1
ATOM 2042 N N . GLY A 1 264 ? -44.295 -25.987 -22.166 1.00 40.92 264 GLY A N 1
ATOM 2043 C CA . GLY A 1 264 ? -44.176 -27.404 -21.893 1.00 40.50 264 GLY A CA 1
ATOM 2044 C C . GLY A 1 264 ? -45.395 -28.190 -22.341 1.00 40.89 264 GLY A C 1
ATOM 2045 O O . GLY A 1 264 ? -46.361 -27.640 -22.865 1.00 44.42 264 GLY A O 1
ATOM 2046 N N . LYS A 1 265 ? -45.296 -29.500 -22.161 1.00 39.52 265 LYS A N 1
ATOM 2047 C CA . LYS A 1 265 ? -46.403 -30.429 -22.317 1.00 36.70 265 LYS A CA 1
ATOM 2048 C C . LYS A 1 265 ? -46.335 -31.389 -21.125 1.00 35.87 265 LYS A C 1
ATOM 2049 O O . LYS A 1 265 ? -45.698 -32.439 -21.180 1.00 38.08 265 LYS A O 1
ATOM 2055 N N . ASN A 1 266 ? -46.982 -30.989 -20.042 1.00 34.95 266 ASN A N 1
ATOM 2056 C CA . ASN A 1 266 ? -46.610 -31.444 -18.715 1.00 34.15 266 ASN A CA 1
ATOM 2057 C C . ASN A 1 266 ? -47.412 -32.698 -18.356 1.00 33.65 266 ASN A C 1
ATOM 2058 O O . ASN A 1 266 ? -48.633 -32.644 -18.265 1.00 34.71 266 ASN A O 1
ATOM 2063 N N . PRO A 1 267 ? -46.717 -33.828 -18.153 1.00 33.95 267 PRO A N 1
ATOM 2064 C CA . PRO A 1 267 ? -47.385 -35.076 -17.825 1.00 32.45 267 PRO A CA 1
ATOM 2065 C C . PRO A 1 267 ? -47.802 -35.125 -16.350 1.00 32.91 267 PRO A C 1
ATOM 2066 O O . PRO A 1 267 ? -47.027 -34.751 -15.478 1.00 33.46 267 PRO A O 1
ATOM 2070 N N . LEU A 1 268 ? -49.029 -35.563 -16.104 1.00 33.76 268 LEU A N 1
ATOM 2071 C CA . LEU A 1 268 ? -49.491 -35.881 -14.765 1.00 33.30 268 LEU A CA 1
ATOM 2072 C C . LEU A 1 268 ? -49.873 -37.365 -14.734 1.00 34.28 268 LEU A C 1
ATOM 2073 O O . LEU A 1 268 ? -50.841 -37.770 -15.373 1.00 33.49 268 LEU A O 1
ATOM 2078 N N . VAL A 1 269 ? -49.098 -38.161 -14.003 1.00 34.44 269 VAL A N 1
ATOM 2079 C CA . VAL A 1 269 ? -49.310 -39.604 -13.920 1.00 35.73 269 VAL A CA 1
ATOM 2080 C C . VAL A 1 269 ? -50.217 -39.907 -12.722 1.00 38.05 269 VAL A C 1
ATOM 2081 O O . VAL A 1 269 ? -49.987 -39.405 -11.624 1.00 38.50 269 VAL A O 1
ATOM 2085 N N . VAL A 1 270 ? -51.241 -40.730 -12.945 1.00 39.97 270 VAL A N 1
ATOM 2086 C CA . VAL A 1 270 ? -52.072 -41.257 -11.860 1.00 39.29 270 VAL A CA 1
ATOM 2087 C C . VAL A 1 270 ? -51.890 -42.778 -11.823 1.00 38.19 270 VAL A C 1
ATOM 2088 O O . VAL A 1 270 ? -52.369 -43.483 -12.711 1.00 38.94 270 VAL A O 1
ATOM 2092 N N . MET A 1 271 ? -51.192 -43.270 -10.803 1.00 40.03 271 MET A N 1
ATOM 2093 C CA . MET A 1 271 ? -50.937 -44.704 -10.668 1.00 41.12 271 MET A CA 1
ATOM 2094 C C . MET A 1 271 ? -52.157 -45.385 -10.035 1.00 41.07 271 MET A C 1
ATOM 2095 O O . MET A 1 271 ? -53.019 -44.725 -9.458 1.00 37.35 271 MET A O 1
ATOM 2100 N N . ARG A 1 272 ? -52.205 -46.712 -10.153 1.00 45.64 272 ARG A N 1
ATOM 2101 C CA . ARG A 1 272 ? -53.375 -47.511 -9.747 1.00 44.70 272 ARG A CA 1
ATOM 2102 C C . ARG A 1 272 ? -53.647 -47.351 -8.246 1.00 44.44 272 ARG A C 1
ATOM 2103 O O . ARG A 1 272 ? -54.802 -47.392 -7.820 1.00 44.73 272 ARG A O 1
ATOM 2111 N N . ASP A 1 273 ? -52.598 -47.152 -7.453 1.00 44.43 273 ASP A N 1
ATOM 2112 C CA . ASP A 1 273 ? -52.740 -47.022 -5.999 1.00 44.99 273 ASP A CA 1
ATOM 2113 C C . ASP A 1 273 ? -53.028 -45.592 -5.523 1.00 47.36 273 ASP A C 1
ATOM 2114 O O . ASP A 1 273 ? -53.049 -45.336 -4.322 1.00 48.23 273 ASP A O 1
ATOM 2119 N N . ALA A 1 274 ? -53.251 -44.667 -6.452 1.00 46.70 274 ALA A N 1
ATOM 2120 C CA . ALA A 1 274 ? -53.386 -43.254 -6.111 1.00 46.45 274 ALA A CA 1
ATOM 2121 C C . ALA A 1 274 ? -54.692 -43.001 -5.350 1.00 46.26 274 ALA A C 1
ATOM 2122 O O . ALA A 1 274 ? -55.655 -43.758 -5.464 1.00 46.39 274 ALA A O 1
ATOM 2124 N N . ASP A 1 275 ? -54.688 -41.925 -4.570 1.00 45.71 275 ASP A N 1
ATOM 2125 C CA . ASP A 1 275 ? -55.902 -41.351 -4.018 1.00 49.24 275 ASP A CA 1
ATOM 2126 C C . ASP A 1 275 ? -56.638 -40.686 -5.181 1.00 49.59 275 ASP A C 1
ATOM 2127 O O . ASP A 1 275 ? -56.246 -39.607 -5.634 1.00 49.16 275 ASP A O 1
ATOM 2132 N N . LEU A 1 276 ? -57.695 -41.343 -5.661 1.00 50.95 276 LEU A N 1
ATOM 2133 C CA . LEU A 1 276 ? -58.379 -40.944 -6.905 1.00 52.76 276 LEU A CA 1
ATOM 2134 C C . LEU A 1 276 ? -58.924 -39.517 -6.782 1.00 47.67 276 LEU A C 1
ATOM 2135 O O . LEU A 1 276 ? -58.721 -38.705 -7.682 1.00 48.29 276 LEU A O 1
ATOM 2140 N N . ASP A 1 277 ? -59.613 -39.218 -5.686 1.00 46.79 277 ASP A N 1
ATOM 2141 C CA . ASP A 1 277 ? -60.202 -37.889 -5.506 1.00 48.43 277 ASP A CA 1
ATOM 2142 C C . ASP A 1 277 ? -59.140 -36.797 -5.507 1.00 45.42 277 ASP A C 1
ATOM 2143 O O . ASP A 1 277 ? -59.350 -35.724 -6.067 1.00 44.42 277 ASP A O 1
ATOM 2148 N N . LEU A 1 278 ? -58.002 -37.078 -4.882 1.00 43.44 278 LEU A N 1
ATOM 2149 C CA . LEU A 1 278 ? -56.895 -36.131 -4.840 1.00 43.55 278 LEU A CA 1
ATOM 2150 C C . LEU A 1 278 ? -56.298 -35.979 -6.245 1.00 43.14 278 LEU A C 1
ATOM 2151 O O . LEU A 1 278 ? -56.055 -34.859 -6.694 1.00 42.52 278 LEU A O 1
ATOM 2156 N N . ALA A 1 279 ? -56.079 -37.102 -6.934 1.00 40.62 279 ALA A N 1
ATOM 2157 C CA . ALA A 1 279 ? -55.496 -37.090 -8.279 1.00 42.72 279 ALA A CA 1
ATOM 2158 C C . ALA A 1 279 ? -56.442 -36.400 -9.272 1.00 43.76 279 ALA A C 1
ATOM 2159 O O . ALA A 1 279 ? -55.985 -35.694 -10.174 1.00 45.54 279 ALA A O 1
ATOM 2161 N N . VAL A 1 280 ? -57.747 -36.608 -9.110 1.00 42.99 280 VAL A N 1
ATOM 2162 C CA . VAL A 1 280 ? -58.753 -35.973 -9.971 1.00 41.38 280 VAL A CA 1
ATOM 2163 C C . VAL A 1 280 ? -58.701 -34.455 -9.769 1.00 39.84 280 VAL A C 1
ATOM 2164 O O . VAL A 1 280 ? -58.717 -33.695 -10.738 1.00 38.72 280 VAL A O 1
ATOM 2168 N N . GLU A 1 281 ? -58.653 -34.032 -8.510 1.00 38.10 281 GLU A N 1
ATOM 2169 C CA . GLU A 1 281 ? -58.625 -32.610 -8.165 1.00 44.45 281 GLU A CA 1
ATOM 2170 C C . GLU A 1 281 ? -57.337 -31.968 -8.700 1.00 41.04 281 GLU A C 1
ATOM 2171 O O . GLU A 1 281 ? -57.364 -30.861 -9.246 1.00 43.59 281 GLU A O 1
ATOM 2177 N N . GLY A 1 282 ? -56.221 -32.670 -8.539 1.00 37.84 282 GLY A N 1
ATOM 2178 C CA . GLY A 1 282 ? -54.923 -32.185 -9.002 1.00 35.99 282 GLY A CA 1
ATOM 2179 C C . GLY A 1 282 ? -54.846 -32.113 -10.517 1.00 33.60 282 GLY A C 1
ATOM 2180 O O . GLY A 1 282 ? -54.293 -31.162 -11.067 1.00 29.94 282 GLY A O 1
ATOM 2181 N N . ALA A 1 283 ? -55.397 -33.122 -11.187 1.00 32.07 283 ALA A N 1
ATOM 2182 C CA . ALA A 1 283 ? -55.434 -33.150 -12.646 1.00 34.92 283 ALA A CA 1
ATOM 2183 C C . ALA A 1 283 ? -56.344 -32.027 -13.158 1.00 34.12 283 ALA A C 1
ATOM 2184 O O . ALA A 1 283 ? -56.003 -31.329 -14.109 1.00 33.80 283 ALA A O 1
ATOM 2186 N N . TRP A 1 284 ? -57.489 -31.858 -12.504 1.00 34.91 284 TRP A N 1
ATOM 2187 C CA . TRP A 1 284 ? -58.446 -30.824 -12.877 1.00 35.76 284 TRP A CA 1
ATOM 2188 C C . TRP A 1 284 ? -57.805 -29.437 -12.740 1.00 34.86 284 TRP A C 1
ATOM 2189 O O . TRP A 1 284 ? -57.859 -28.628 -13.664 1.00 35.09 284 TRP A O 1
ATOM 2200 N N . TRP A 1 285 ? -57.207 -29.167 -11.585 1.00 33.63 285 TRP A N 1
ATOM 2201 C CA . TRP A 1 285 ? -56.596 -27.864 -11.345 1.00 34.37 285 TRP A CA 1
ATOM 2202 C C . TRP A 1 285 ? -55.404 -27.656 -12.288 1.00 34.16 285 TRP A C 1
ATOM 2203 O O . TRP A 1 285 ? -55.214 -26.560 -12.805 1.00 33.67 285 TRP A O 1
ATOM 2214 N N . SER A 1 286 ? -54.617 -28.706 -12.516 1.00 33.81 286 SER A N 1
ATOM 2215 C CA . SER A 1 286 ? -53.459 -28.627 -13.413 1.00 35.18 286 SER A CA 1
ATOM 2216 C C . SER A 1 286 ? -53.891 -28.244 -14.835 1.00 35.79 286 SER A C 1
ATOM 2217 O O . SER A 1 286 ? -53.153 -27.556 -15.543 1.00 34.36 286 SER A O 1
ATOM 2220 N N . ALA A 1 287 ? -55.069 -28.706 -15.251 1.00 35.43 287 ALA A N 1
ATOM 2221 C CA . ALA A 1 287 ? -55.551 -28.503 -16.618 1.00 34.82 287 ALA A CA 1
ATOM 2222 C C . ALA A 1 287 ? -56.226 -27.132 -16.771 1.00 34.67 287 ALA A C 1
ATOM 2223 O O . ALA A 1 287 ? -56.050 -26.485 -17.806 1.00 33.49 287 ALA A O 1
ATOM 2225 N N . PHE A 1 288 ? -56.988 -26.688 -15.767 1.00 32.43 288 PHE A N 1
ATOM 2226 C CA . PHE A 1 288 ? -57.950 -25.594 -15.984 1.00 34.04 288 PHE A CA 1
ATOM 2227 C C . PHE A 1 288 ? -57.612 -24.334 -15.177 1.00 33.74 288 PHE A C 1
ATOM 2228 O O . PHE A 1 288 ? -58.260 -23.307 -15.388 1.00 35.84 288 PHE A O 1
ATOM 2236 N N . ALA A 1 289 ? -56.622 -24.375 -14.289 1.00 34.92 289 ALA A N 1
ATOM 2237 C CA . ALA A 1 289 ? -56.111 -23.138 -13.683 1.00 35.03 289 ALA A CA 1
ATOM 2238 C C . ALA A 1 289 ? -55.682 -22.173 -14.794 1.00 35.93 289 ALA A C 1
ATOM 2239 O O . ALA A 1 289 ? -54.987 -22.575 -15.727 1.00 32.76 289 ALA A O 1
ATOM 2241 N N . THR A 1 290 ? -56.117 -20.919 -14.692 1.00 36.04 290 THR A N 1
ATOM 2242 C CA . THR A 1 290 ? -55.808 -19.874 -15.679 1.00 37.99 290 THR A CA 1
ATOM 2243 C C . THR A 1 290 ? -56.387 -20.266 -17.043 1.00 38.98 290 THR A C 1
ATOM 2244 O O . THR A 1 290 ? -55.890 -19.831 -18.080 1.00 43.13 290 THR A O 1
ATOM 2248 N N . GLY A 1 291 ? -57.434 -21.085 -17.040 1.00 37.96 291 GLY A N 1
ATOM 2249 C CA . GLY A 1 291 ? -58.004 -21.612 -18.274 1.00 38.54 291 GLY A CA 1
ATOM 2250 C C . GLY A 1 291 ? -56.979 -22.368 -19.099 1.00 38.03 291 GLY A C 1
ATOM 2251 O O . GLY A 1 291 ? -57.030 -22.340 -20.325 1.00 37.16 291 GLY A O 1
ATOM 2252 N N . GLY A 1 292 ? -56.050 -23.042 -18.426 1.00 39.03 292 GLY A N 1
ATOM 2253 C CA . GLY A 1 292 ? -55.009 -23.823 -19.088 1.00 35.99 292 GLY A CA 1
ATOM 2254 C C . GLY A 1 292 ? -54.019 -22.955 -19.848 1.00 35.12 292 GLY A C 1
ATOM 2255 O O . GLY A 1 292 ? -53.410 -23.417 -20.816 1.00 33.06 292 GLY A O 1
ATOM 2256 N N . GLN A 1 293 ? -53.839 -21.709 -19.412 1.00 32.83 293 GLN A N 1
ATOM 2257 C CA . GLN A 1 293 ? -52.932 -20.784 -20.084 1.00 33.34 293 GLN A CA 1
ATOM 2258 C C . GLN A 1 293 ? -51.670 -20.587 -19.235 1.00 35.20 293 GLN A C 1
ATOM 2259 O O . GLN A 1 293 ? -51.153 -19.474 -19.133 1.00 41.50 293 GLN A O 1
ATOM 2265 N N . ARG A 1 294 ? -51.183 -21.669 -18.631 1.00 36.49 294 ARG A N 1
ATOM 2266 C CA . ARG A 1 294 ? -49.892 -21.668 -17.956 1.00 37.58 294 ARG A CA 1
ATOM 2267 C C . ARG A 1 294 ? -48.916 -22.550 -18.737 1.00 35.88 294 ARG A C 1
ATOM 2268 O O . ARG A 1 294 ? -49.315 -23.541 -19.345 1.00 36.51 294 ARG A O 1
ATOM 2276 N N . CYS A 1 295 ? -47.638 -22.197 -18.675 1.00 35.66 295 CYS A N 1
ATOM 2277 C CA A CYS A 1 295 ? -46.578 -23.019 -19.253 0.50 35.56 295 CYS A CA 1
ATOM 2278 C CA B CYS A 1 295 ? -46.583 -23.021 -19.256 0.50 37.43 295 CYS A CA 1
ATOM 2279 C C . CYS A 1 295 ? -46.548 -24.386 -18.558 1.00 33.78 295 CYS A C 1
ATOM 2280 O O . CYS A 1 295 ? -46.187 -25.389 -19.166 1.00 31.98 295 CYS A O 1
ATOM 2285 N N . THR A 1 296 ? -46.944 -24.405 -17.286 1.00 33.46 296 THR A N 1
ATOM 2286 C CA . THR A 1 296 ? -46.924 -25.610 -16.461 1.00 32.94 296 THR A CA 1
ATOM 2287 C C . THR A 1 296 ? -48.273 -26.345 -16.484 1.00 32.05 296 THR A C 1
ATOM 2288 O O . THR A 1 296 ? -48.416 -27.354 -15.798 1.00 32.62 296 THR A O 1
ATOM 2292 N N . SER A 1 297 ? -49.255 -25.869 -17.255 1.00 33.43 297 SER A N 1
ATOM 2293 C CA . SER A 1 297 ? -50.564 -26.538 -17.336 1.00 32.04 297 SER A CA 1
ATOM 2294 C C . SER A 1 297 ? -50.380 -28.003 -17.745 1.00 31.03 297 SER A C 1
ATOM 2295 O O . SER A 1 297 ? -49.524 -28.320 -18.565 1.00 30.22 297 SER A O 1
ATOM 2298 N N . ALA A 1 298 ? -51.188 -28.885 -17.169 1.00 33.32 298 ALA A N 1
ATOM 2299 C CA . ALA A 1 298 ? -51.154 -30.300 -17.536 1.00 34.59 298 ALA A CA 1
ATOM 2300 C C . ALA A 1 298 ? -51.484 -30.442 -19.027 1.00 35.46 298 ALA A C 1
ATOM 2301 O O . ALA A 1 298 ? -52.451 -29.864 -19.515 1.00 36.15 298 ALA A O 1
ATOM 2303 N N . GLY A 1 299 ? -50.645 -31.186 -19.736 1.00 37.30 299 GLY A N 1
ATOM 2304 C CA . GLY A 1 299 ? -50.882 -31.514 -21.134 1.00 39.35 299 GLY A CA 1
ATOM 2305 C C . GLY A 1 299 ? -51.502 -32.892 -21.291 1.00 38.13 299 GLY A C 1
ATOM 2306 O O . GLY A 1 299 ? -52.407 -33.087 -22.099 1.00 36.86 299 GLY A O 1
ATOM 2307 N N . ASN A 1 300 ? -51.008 -33.848 -20.515 1.00 36.11 300 ASN A N 1
ATOM 2308 C CA . ASN A 1 300 ? -51.432 -35.232 -20.634 1.00 35.61 300 ASN A CA 1
ATOM 2309 C C . ASN A 1 300 ? -51.602 -35.828 -19.236 1.00 34.39 300 ASN A C 1
ATOM 2310 O O . ASN A 1 300 ? -50.691 -35.762 -18.421 1.00 36.35 300 ASN A O 1
ATOM 2315 N N . ILE A 1 301 ? -52.776 -36.393 -18.975 1.00 35.00 301 ILE A N 1
ATOM 2316 C CA . ILE A 1 301 ? -52.994 -37.187 -17.779 1.00 35.38 301 ILE A CA 1
ATOM 2317 C C . ILE A 1 301 ? -52.757 -38.656 -18.153 1.00 36.25 301 ILE A C 1
ATOM 2318 O O . ILE A 1 301 ? -53.534 -39.248 -18.902 1.00 40.03 301 ILE A O 1
ATOM 2323 N N . LEU A 1 302 ? -51.666 -39.219 -17.645 1.00 36.16 302 LEU A N 1
ATOM 2324 C CA . LEU A 1 302 ? -51.307 -40.613 -17.893 1.00 33.86 302 LEU A CA 1
ATOM 2325 C C . LEU A 1 302 ? -51.915 -41.473 -16.782 1.00 36.45 302 LEU A C 1
ATOM 2326 O O . LEU A 1 302 ? -51.448 -41.426 -15.648 1.00 36.23 302 LEU A O 1
ATOM 2331 N N . VAL A 1 303 ? -52.952 -42.244 -17.109 1.00 38.72 303 VAL A N 1
ATOM 2332 C CA . VAL A 1 303 ? -53.720 -42.962 -16.092 1.00 38.95 303 VAL A CA 1
ATOM 2333 C C . VAL A 1 303 ? -53.432 -44.463 -16.208 1.00 38.60 303 VAL A C 1
ATOM 2334 O O . VAL A 1 303 ? -53.501 -45.041 -17.293 1.00 40.67 303 VAL A O 1
ATOM 2338 N N . ASP A 1 304 ? -53.125 -45.069 -15.065 1.00 38.98 304 ASP A N 1
ATOM 2339 C CA . ASP A 1 304 ? -52.777 -46.484 -14.980 1.00 41.15 304 ASP A CA 1
ATOM 2340 C C . ASP A 1 304 ? -54.000 -47.333 -15.331 1.00 42.35 304 ASP A C 1
ATOM 2341 O O . ASP A 1 304 ? -55.107 -47.053 -14.866 1.00 37.92 304 ASP A O 1
ATOM 2346 N N . ALA A 1 305 ? -53.782 -48.377 -16.128 1.00 45.23 305 ALA A N 1
ATOM 2347 C CA . ALA A 1 305 ? -54.865 -49.139 -16.779 1.00 46.16 305 ALA A CA 1
ATOM 2348 C C . ALA A 1 305 ? -55.952 -49.554 -15.774 1.00 45.24 305 ALA A C 1
ATOM 2349 O O . ALA A 1 305 ? -57.134 -49.324 -16.030 1.00 46.88 305 ALA A O 1
ATOM 2351 N N . PRO A 1 306 ? -55.571 -50.146 -14.625 1.00 45.49 306 PRO A N 1
ATOM 2352 C CA . PRO A 1 306 ? -56.594 -50.667 -13.697 1.00 44.49 306 PRO A CA 1
ATOM 2353 C C . PRO A 1 306 ? -57.575 -49.627 -13.126 1.00 46.44 306 PRO A C 1
ATOM 2354 O O . PRO A 1 306 ? -58.650 -50.011 -12.676 1.00 48.66 306 PRO A O 1
ATOM 2358 N N . ILE A 1 307 ? -57.224 -48.342 -13.131 1.00 49.07 307 ILE A N 1
ATOM 2359 C CA . ILE A 1 307 ? -58.119 -47.304 -12.588 1.00 48.32 307 ILE A CA 1
ATOM 2360 C C . ILE A 1 307 ? -58.612 -46.389 -13.717 1.00 45.48 307 ILE A C 1
ATOM 2361 O O . ILE A 1 307 ? -59.243 -45.365 -13.446 1.00 51.17 307 ILE A O 1
ATOM 2366 N N . TYR A 1 308 ? -58.352 -46.760 -14.968 1.00 48.58 308 TYR A N 1
ATOM 2367 C CA . TYR A 1 308 ? -58.563 -45.847 -16.083 1.00 48.12 308 TYR A CA 1
ATOM 2368 C C . TYR A 1 308 ? -60.037 -45.440 -16.184 1.00 48.64 308 TYR A C 1
ATOM 2369 O O . TYR A 1 308 ? -60.346 -44.248 -16.277 1.00 52.13 308 TYR A O 1
ATOM 2378 N N . GLU A 1 309 ? -60.929 -46.427 -16.176 1.00 51.61 309 GLU A N 1
ATOM 2379 C CA . GLU A 1 309 ? -62.356 -46.175 -16.392 1.00 52.15 309 GLU A CA 1
ATOM 2380 C C . GLU A 1 309 ? -62.926 -45.379 -15.211 1.00 49.38 309 GLU A C 1
ATOM 2381 O O . GLU A 1 309 ? -63.733 -44.469 -15.409 1.00 49.80 309 GLU A O 1
ATOM 2387 N N . GLU A 1 310 ? -62.497 -45.719 -13.998 1.00 50.86 310 GLU A N 1
ATOM 2388 C CA . GLU A 1 310 ? -62.981 -45.045 -12.791 1.00 52.45 310 GLU A CA 1
ATOM 2389 C C . GLU A 1 310 ? -62.469 -43.598 -12.765 1.00 51.45 310 GLU A C 1
ATOM 2390 O O . GLU A 1 310 ? -63.214 -42.687 -12.404 1.00 49.68 310 GLU A O 1
ATOM 2396 N N . PHE A 1 311 ? -61.212 -43.384 -13.151 1.00 48.58 311 PHE A N 1
ATOM 2397 C CA . PHE A 1 311 ? -60.650 -42.033 -13.159 1.00 47.36 311 PHE A CA 1
ATOM 2398 C C . PHE A 1 311 ? -61.349 -41.178 -14.222 1.00 46.45 311 PHE A C 1
ATOM 2399 O O . PHE A 1 311 ? -61.701 -40.028 -13.957 1.00 46.85 311 PHE A O 1
ATOM 2407 N N . LYS A 1 312 ? -61.528 -41.734 -15.417 1.00 46.38 312 LYS A N 1
ATOM 2408 C CA . LYS A 1 312 ? -62.177 -41.012 -16.511 1.00 47.28 312 LYS A CA 1
ATOM 2409 C C . LYS A 1 312 ? -63.569 -40.546 -16.066 1.00 48.92 312 LYS A C 1
ATOM 2410 O O . LYS A 1 312 ? -63.943 -39.393 -16.283 1.00 56.63 312 LYS A O 1
ATOM 2416 N N . ARG A 1 313 ? -64.317 -41.453 -15.444 1.00 47.56 313 ARG A N 1
ATOM 2417 C CA . ARG A 1 313 ? -65.669 -41.169 -14.968 1.00 51.84 313 ARG A CA 1
ATOM 2418 C C . ARG A 1 313 ? -65.631 -40.005 -13.966 1.00 51.73 313 ARG A C 1
ATOM 2419 O O . ARG A 1 313 ? -66.372 -39.031 -14.115 1.00 49.26 313 ARG A O 1
ATOM 2427 N N . ARG A 1 314 ? -64.762 -40.100 -12.961 1.00 52.42 314 ARG A N 1
ATOM 2428 C CA . ARG A 1 314 ? -64.677 -39.078 -11.908 1.00 51.20 314 ARG A CA 1
ATOM 2429 C C . ARG A 1 314 ? -64.121 -37.764 -12.472 1.00 47.56 314 ARG A C 1
ATOM 2430 O O . ARG A 1 314 ? -64.539 -36.684 -12.052 1.00 47.52 314 ARG A O 1
ATOM 2438 N N . PHE A 1 315 ? -63.176 -37.859 -13.403 1.00 42.27 315 PHE A N 1
ATOM 2439 C CA . PHE A 1 315 ? -62.530 -36.675 -13.957 1.00 44.70 315 PHE A CA 1
ATOM 2440 C C . PHE A 1 315 ? -63.530 -35.882 -14.808 1.00 45.24 315 PHE A C 1
ATOM 2441 O O . PHE A 1 315 ? -63.645 -34.668 -14.655 1.00 46.23 315 PHE A O 1
ATOM 2449 N N . LEU A 1 316 ? -64.247 -36.568 -15.695 1.00 47.70 316 LEU A N 1
ATOM 2450 C CA . LEU A 1 316 ? -65.248 -35.911 -16.545 1.00 48.20 316 LEU A CA 1
ATOM 2451 C C . LEU A 1 316 ? -66.346 -35.290 -15.675 1.00 47.99 316 LEU A C 1
ATOM 2452 O O . LEU A 1 316 ? -66.870 -34.227 -16.007 1.00 50.39 316 LEU A O 1
ATOM 2457 N N . GLU A 1 317 ? -66.683 -35.948 -14.568 1.00 48.54 317 GLU A N 1
ATOM 2458 C CA . GLU A 1 317 ? -67.672 -35.409 -13.634 1.00 51.44 317 GLU A CA 1
ATOM 2459 C C . GLU A 1 317 ? -67.153 -34.087 -13.052 1.00 50.18 317 GLU A C 1
ATOM 2460 O O . GLU A 1 317 ? -67.887 -33.100 -12.974 1.00 43.75 317 GLU A O 1
ATOM 2466 N N . ARG A 1 318 ? -65.883 -34.081 -12.653 1.00 49.62 318 ARG A N 1
ATOM 2467 C CA . ARG A 1 318 ? -65.267 -32.900 -12.059 1.00 48.11 318 ARG A CA 1
ATOM 2468 C C . ARG A 1 318 ? -65.170 -31.783 -13.106 1.00 45.08 318 ARG A C 1
ATOM 2469 O O . ARG A 1 318 ? -65.425 -30.618 -12.797 1.00 45.81 318 ARG A O 1
ATOM 2477 N N . VAL A 1 319 ? -64.806 -32.148 -14.334 1.00 45.06 319 VAL A N 1
ATOM 2478 C CA . VAL A 1 319 ? -64.653 -31.182 -15.430 1.00 45.28 319 VAL A CA 1
ATOM 2479 C C . VAL A 1 319 ? -66.008 -30.527 -15.728 1.00 46.82 319 VAL A C 1
ATOM 2480 O O . VAL A 1 319 ? -66.078 -29.322 -15.968 1.00 49.17 319 VAL A O 1
ATOM 2484 N N . GLU A 1 320 ? -67.074 -31.323 -15.711 1.00 53.02 320 GLU A N 1
ATOM 2485 C CA . GLU A 1 320 ? -68.421 -30.844 -16.045 1.00 57.95 320 GLU A CA 1
ATOM 2486 C C . GLU A 1 320 ? -68.871 -29.780 -15.030 1.00 55.50 320 GLU A C 1
ATOM 2487 O O . GLU A 1 320 ? -69.672 -28.905 -15.370 1.00 57.77 320 GLU A O 1
ATOM 2493 N N . ALA A 1 321 ? -68.347 -29.842 -13.803 1.00 50.82 321 ALA A N 1
ATOM 2494 C CA . ALA A 1 321 ? -68.731 -28.913 -12.729 1.00 49.01 321 ALA A CA 1
ATOM 2495 C C . ALA A 1 321 ? -68.002 -27.564 -12.855 1.00 48.86 321 ALA A C 1
ATOM 2496 O O . ALA A 1 321 ? -68.289 -26.649 -12.087 1.00 50.99 321 ALA A O 1
ATOM 2498 N N . THR A 1 322 ? -67.078 -27.431 -13.808 1.00 48.35 322 THR A N 1
ATOM 2499 C CA . THR A 1 322 ? -66.238 -26.232 -13.932 1.00 45.66 322 THR A CA 1
ATOM 2500 C C . THR A 1 322 ? -67.086 -25.007 -14.303 1.00 45.26 322 THR A C 1
ATOM 2501 O O . THR A 1 322 ? -67.761 -25.001 -15.327 1.00 44.47 322 THR A O 1
ATOM 2505 N N . LEU A 1 323 ? -67.020 -23.969 -13.474 1.00 47.34 323 LEU A N 1
ATOM 2506 C CA . LEU A 1 323 ? -67.647 -22.682 -13.795 1.00 46.00 323 LEU A CA 1
ATOM 2507 C C . LEU A 1 323 ? -66.694 -21.869 -14.679 1.00 45.13 323 LEU A C 1
ATOM 2508 O O . LEU A 1 323 ? -65.493 -21.798 -14.412 1.00 45.66 323 LEU A O 1
ATOM 2513 N N . VAL A 1 324 ? -67.248 -21.268 -15.725 1.00 42.26 324 VAL A N 1
ATOM 2514 C CA . VAL A 1 324 ? -66.502 -20.411 -16.641 1.00 42.49 324 VAL A CA 1
ATOM 2515 C C . VAL A 1 324 ? -67.292 -19.108 -16.802 1.00 44.28 324 VAL A C 1
ATOM 2516 O O . VAL A 1 324 ? -68.520 -19.130 -16.757 1.00 46.87 324 VAL A O 1
ATOM 2520 N N . GLY A 1 325 ? -66.601 -17.985 -16.975 1.00 43.56 325 GLY A N 1
ATOM 2521 C CA . GLY A 1 325 ? -67.301 -16.714 -17.157 1.00 46.69 325 GLY A CA 1
ATOM 2522 C C . GLY A 1 325 ? -66.413 -15.512 -16.897 1.00 49.29 325 GLY A C 1
ATOM 2523 O O . GLY A 1 325 ? -65.212 -15.643 -16.662 1.00 44.84 325 GLY A O 1
ATOM 2524 N N . ASN A 1 326 ? -67.039 -14.338 -16.953 1.00 51.60 326 ASN A N 1
ATOM 2525 C CA . ASN A 1 326 ? -66.386 -13.069 -16.664 1.00 50.65 326 ASN A CA 1
ATOM 2526 C C . ASN A 1 326 ? -66.033 -13.035 -15.172 1.00 50.03 326 ASN A C 1
ATOM 2527 O O . ASN A 1 326 ? -66.927 -12.913 -14.335 1.00 50.04 326 ASN A O 1
ATOM 2532 N N . PRO A 1 327 ? -64.732 -13.136 -14.839 1.00 49.73 327 PRO A N 1
ATOM 2533 C CA . PRO A 1 327 ? -64.322 -13.209 -13.434 1.00 51.46 327 PRO A CA 1
ATOM 2534 C C . PRO A 1 327 ? -64.470 -11.868 -12.693 1.00 50.90 327 PRO A C 1
ATOM 2535 O O . PRO A 1 327 ? -64.433 -11.841 -11.462 1.00 50.74 327 PRO A O 1
ATOM 2539 N N . LEU A 1 328 ? -64.646 -10.779 -13.435 1.00 54.26 328 LEU A N 1
ATOM 2540 C CA . LEU A 1 328 ? -64.892 -9.471 -12.833 1.00 59.80 328 LEU A CA 1
ATOM 2541 C C . LEU A 1 328 ? -66.328 -9.422 -12.290 1.00 57.27 328 LEU A C 1
ATOM 2542 O O . LEU A 1 328 ? -66.574 -8.827 -11.245 1.00 58.26 328 LEU A O 1
ATOM 2547 N N . LEU A 1 329 ? -67.263 -10.053 -12.998 1.00 54.74 329 LEU A N 1
ATOM 2548 C CA . LEU A 1 329 ? -68.671 -10.089 -12.589 1.00 53.01 329 LEU A CA 1
ATOM 2549 C C . LEU A 1 329 ? -68.951 -11.342 -11.751 1.00 50.53 329 LEU A C 1
ATOM 2550 O O . LEU A 1 329 ? -69.870 -11.335 -10.937 1.00 51.15 329 LEU A O 1
ATOM 2555 N N . HIS A 1 330 ? -68.183 -12.409 -11.965 1.00 50.99 330 HIS A N 1
ATOM 2556 C CA . HIS A 1 330 ? -68.410 -13.684 -11.280 1.00 51.74 330 HIS A CA 1
ATOM 2557 C C . HIS A 1 330 ? -67.073 -14.257 -10.791 1.00 53.63 330 HIS A C 1
ATOM 2558 O O . HIS A 1 330 ? -66.501 -15.135 -11.433 1.00 50.23 330 HIS A O 1
ATOM 2565 N N . PRO A 1 331 ? -66.579 -13.764 -9.639 1.00 56.18 331 PRO A N 1
ATOM 2566 C CA . PRO A 1 331 ? -65.300 -14.189 -9.042 1.00 52.49 331 PRO A CA 1
ATOM 2567 C C . PRO A 1 331 ? -65.173 -15.707 -8.838 1.00 51.35 331 PRO A C 1
ATOM 2568 O O . PRO A 1 331 ? -64.062 -16.235 -8.865 1.00 53.01 331 PRO A O 1
ATOM 2572 N N . GLU A 1 332 ? -66.302 -16.388 -8.651 1.00 49.08 332 GLU A N 1
ATOM 2573 C CA . GLU A 1 332 ? -66.325 -17.807 -8.267 1.00 47.80 332 GLU A CA 1
ATOM 2574 C C . GLU A 1 332 ? -65.973 -18.722 -9.452 1.00 43.58 332 GLU A C 1
ATOM 2575 O O . GLU A 1 332 ? -65.815 -19.924 -9.254 1.00 39.02 332 GLU A O 1
ATOM 2581 N N . VAL A 1 333 ? -65.867 -18.189 -10.670 1.00 43.71 333 VAL A N 1
ATOM 2582 C CA . VAL A 1 333 ? -65.551 -19.033 -11.833 1.00 43.96 333 VAL A CA 1
ATOM 2583 C C . VAL A 1 333 ? -64.129 -19.585 -11.678 1.00 41.38 333 VAL A C 1
ATOM 2584 O O . VAL A 1 333 ? -63.284 -18.972 -11.031 1.00 41.25 333 VAL A O 1
ATOM 2588 N N . THR A 1 334 ? -63.888 -20.749 -12.274 1.00 41.72 334 THR A N 1
ATOM 2589 C CA . THR A 1 334 ? -62.559 -21.354 -12.295 1.00 40.93 334 THR A CA 1
ATOM 2590 C C . THR A 1 334 ? -61.664 -20.586 -13.270 1.00 41.50 334 THR A C 1
ATOM 2591 O O . THR A 1 334 ? -60.510 -20.290 -12.955 1.00 44.28 334 THR A O 1
ATOM 2595 N N . TYR A 1 335 ? -62.190 -20.283 -14.454 1.00 39.53 335 TYR A N 1
ATOM 2596 C CA . TYR A 1 335 ? -61.423 -19.519 -15.433 1.00 40.47 335 TYR A CA 1
ATOM 2597 C C . TYR A 1 335 ? -62.359 -18.675 -16.306 1.00 41.14 335 TYR A C 1
ATOM 2598 O O . TYR A 1 335 ? -63.561 -18.933 -16.409 1.00 40.30 335 TYR A O 1
ATOM 2607 N N . GLY A 1 336 ? -61.769 -17.657 -16.921 1.00 40.39 336 GLY A N 1
ATOM 2608 C CA . GLY A 1 336 ? -62.493 -16.727 -17.768 1.00 39.85 336 GLY A CA 1
ATOM 2609 C C . GLY A 1 336 ? -62.067 -16.850 -19.218 1.00 37.92 336 GLY A C 1
ATOM 2610 O O . GLY A 1 336 ? -61.976 -17.959 -19.746 1.00 40.61 336 GLY A O 1
ATOM 2611 N N . PRO A 1 337 ? -61.800 -15.712 -19.871 1.00 36.81 337 PRO A N 1
ATOM 2612 C CA . PRO A 1 337 ? -61.521 -15.722 -21.298 1.00 38.06 337 PRO A CA 1
ATOM 2613 C C . PRO A 1 337 ? -60.081 -16.138 -21.624 1.00 36.22 337 PRO A C 1
ATOM 2614 O O . PRO A 1 337 ? -59.261 -16.302 -20.728 1.00 35.29 337 PRO A O 1
ATOM 2618 N N . PHE A 1 338 ? -59.808 -16.295 -22.910 1.00 35.48 338 PHE A N 1
ATOM 2619 C CA . PHE A 1 338 ? -58.446 -16.356 -23.396 1.00 35.80 338 PHE A CA 1
ATOM 2620 C C . PHE A 1 338 ? -57.795 -14.983 -23.201 1.00 37.19 338 PHE A C 1
ATOM 2621 O O . PHE A 1 338 ? -58.464 -13.951 -23.289 1.00 40.36 338 PHE A O 1
ATOM 2629 N N . ILE A 1 339 ? -56.495 -14.986 -22.943 1.00 36.26 339 ILE A N 1
ATOM 2630 C CA . ILE A 1 339 ? -55.754 -13.756 -22.690 1.00 40.97 339 ILE A CA 1
ATOM 2631 C C . ILE A 1 339 ? -55.690 -12.942 -23.990 1.00 39.80 339 ILE A C 1
ATOM 2632 O O . ILE A 1 339 ? -55.794 -11.715 -23.959 1.00 41.22 339 ILE A O 1
ATOM 2637 N N . ASN A 1 340 ? -55.518 -13.629 -25.119 1.00 36.98 340 ASN A N 1
ATOM 2638 C CA . ASN A 1 340 ? -55.429 -12.963 -26.419 1.00 37.16 340 ASN A CA 1
ATOM 2639 C C . ASN A 1 340 ? -56.044 -13.862 -27.501 1.00 38.07 340 ASN A C 1
ATOM 2640 O O . ASN A 1 340 ? -56.411 -15.010 -27.245 1.00 39.84 340 ASN A O 1
ATOM 2645 N N . GLU A 1 341 ? -56.139 -13.324 -28.712 1.00 44.02 341 GLU A N 1
ATOM 2646 C CA . GLU A 1 341 ? -56.792 -14.012 -29.830 1.00 43.85 341 GLU A CA 1
ATOM 2647 C C . GLU A 1 341 ? -55.854 -15.078 -30.414 1.00 40.73 341 GLU A C 1
ATOM 2648 O O . GLU A 1 341 ? -56.324 -16.072 -30.967 1.00 38.89 341 GLU A O 1
ATOM 2654 N N . ARG A 1 342 ? -54.542 -14.863 -30.303 1.00 42.74 342 ARG A N 1
ATOM 2655 C CA . ARG A 1 342 ? -53.539 -15.814 -30.808 1.00 45.62 342 ARG A CA 1
ATOM 2656 C C . ARG A 1 342 ? -53.743 -17.176 -30.128 1.00 41.80 342 ARG A C 1
ATOM 2657 O O . ARG A 1 342 ? -53.764 -18.209 -30.795 1.00 38.64 342 ARG A O 1
ATOM 2665 N N . PHE A 1 343 ? -53.888 -17.166 -28.804 1.00 39.30 343 PHE A N 1
ATOM 2666 C CA . PHE A 1 343 ? -54.069 -18.403 -28.038 1.00 40.03 343 PHE A CA 1
ATOM 2667 C C . PHE A 1 343 ? -55.421 -19.036 -28.382 1.00 38.51 343 PHE A C 1
ATOM 2668 O O . PHE A 1 343 ? -55.521 -20.256 -28.490 1.00 35.22 343 PHE A O 1
ATOM 2676 N N . PHE A 1 344 ? -56.452 -18.208 -28.541 1.00 36.01 344 PHE A N 1
ATOM 2677 C CA . PHE A 1 344 ? -57.780 -18.711 -28.873 1.00 38.60 344 PHE A CA 1
ATOM 2678 C C . PHE A 1 344 ? -57.747 -19.423 -30.230 1.00 36.71 344 PHE A C 1
ATOM 2679 O O . PHE A 1 344 ? -58.294 -20.516 -30.375 1.00 35.36 344 PHE A O 1
ATOM 2687 N N . ALA A 1 345 ? -57.100 -18.791 -31.206 1.00 36.91 345 ALA A N 1
ATOM 2688 C CA . ALA A 1 345 ? -57.048 -19.301 -32.577 1.00 40.15 345 ALA A CA 1
ATOM 2689 C C . ALA A 1 345 ? -56.373 -20.678 -32.610 1.00 41.28 345 ALA A C 1
ATOM 2690 O O . ALA A 1 345 ? -56.892 -21.610 -33.224 1.00 42.21 345 ALA A O 1
ATOM 2692 N N . ARG A 1 346 ? -55.222 -20.794 -31.951 1.00 39.44 346 ARG A N 1
ATOM 2693 C CA . ARG A 1 346 ? -54.481 -22.052 -31.919 1.00 40.36 346 ARG A CA 1
ATOM 2694 C C . ARG A 1 346 ? -55.326 -23.123 -31.217 1.00 38.45 346 ARG A C 1
ATOM 2695 O O . ARG A 1 346 ? -55.344 -24.280 -31.638 1.00 37.52 346 ARG A O 1
ATOM 2703 N N . TRP A 1 347 ? -56.035 -22.724 -30.165 1.00 36.52 347 TRP A N 1
ATOM 2704 C CA . TRP A 1 347 ? -56.879 -23.642 -29.402 1.00 38.38 347 TRP A CA 1
ATOM 2705 C C . TRP A 1 347 ? -58.076 -24.105 -30.244 1.00 41.31 347 TRP A C 1
ATOM 2706 O O . TRP A 1 347 ? -58.471 -25.265 -30.157 1.00 39.98 347 TRP A O 1
ATOM 2717 N N . GLN A 1 348 ? -58.657 -23.214 -31.045 1.00 43.42 348 GLN A N 1
ATOM 2718 C CA . GLN A 1 348 ? -59.753 -23.618 -31.940 1.00 48.61 348 GLN A CA 1
ATOM 2719 C C . GLN A 1 348 ? -59.247 -24.675 -32.930 1.00 45.03 348 GLN A C 1
ATOM 2720 O O . GLN A 1 348 ? -59.945 -25.643 -33.212 1.00 45.38 348 GLN A O 1
ATOM 2726 N N . GLU A 1 349 ? -58.032 -24.486 -33.440 1.00 42.18 349 GLU A N 1
ATOM 2727 C CA . GLU A 1 349 ? -57.476 -25.372 -34.458 1.00 44.46 349 GLU A CA 1
ATOM 2728 C C . GLU A 1 349 ? -57.223 -26.774 -33.882 1.00 42.54 349 GLU A C 1
ATOM 2729 O O . GLU A 1 349 ? -57.310 -27.754 -34.619 1.00 40.72 349 GLU A O 1
ATOM 2735 N N . HIS A 1 350 ? -56.917 -26.884 -32.592 1.00 39.53 350 HIS A N 1
ATOM 2736 C CA . HIS A 1 350 ? -56.516 -28.180 -32.027 1.00 39.29 350 HIS A CA 1
ATOM 2737 C C . HIS A 1 350 ? -57.694 -29.165 -32.065 1.00 38.40 350 HIS A C 1
ATOM 2738 O O . HIS A 1 350 ? -57.481 -30.374 -32.077 1.00 37.44 350 HIS A O 1
ATOM 2745 N N . TYR A 1 351 ? -58.926 -28.656 -32.096 1.00 39.29 351 TYR A N 1
ATOM 2746 C CA . TYR A 1 351 ? -60.098 -29.512 -32.318 1.00 42.18 351 TYR A CA 1
ATOM 2747 C C . TYR A 1 351 ? -59.991 -30.216 -33.676 1.00 39.34 351 TYR A C 1
ATOM 2748 O O . TYR A 1 351 ? -60.216 -31.418 -33.776 1.00 40.42 351 TYR A O 1
ATOM 2757 N N . ARG A 1 352 ? -59.653 -29.455 -34.709 1.00 39.34 352 ARG A N 1
ATOM 2758 C CA . ARG A 1 352 ? -59.583 -29.979 -36.069 1.00 39.08 352 ARG A CA 1
ATOM 2759 C C . ARG A 1 352 ? -58.403 -30.949 -36.206 1.00 39.43 352 ARG A C 1
ATOM 2760 O O . ARG A 1 352 ? -58.517 -31.966 -36.884 1.00 41.61 352 ARG A O 1
ATOM 2768 N N . VAL A 1 353 ? -57.283 -30.638 -35.561 1.00 37.39 353 VAL A N 1
ATOM 2769 C CA . VAL A 1 353 ? -56.100 -31.501 -35.606 1.00 35.39 353 VAL A CA 1
ATOM 2770 C C . VAL A 1 353 ? -56.403 -32.804 -34.853 1.00 36.46 353 VAL A C 1
ATOM 2771 O O . VAL A 1 353 ? -56.035 -33.888 -35.309 1.00 37.62 353 VAL A O 1
ATOM 2775 N N . GLY A 1 354 ? -57.063 -32.690 -33.706 1.00 37.27 354 GLY A N 1
ATOM 2776 C CA . GLY A 1 354 ? -57.426 -33.851 -32.900 1.00 41.44 354 GLY A CA 1
ATOM 2777 C C . GLY A 1 354 ? -58.338 -34.807 -33.654 1.00 42.30 354 GLY A C 1
ATOM 2778 O O . GLY A 1 354 ? -58.087 -36.010 -33.695 1.00 46.57 354 GLY A O 1
ATOM 2779 N N . GLU A 1 355 ? -59.385 -34.264 -34.268 1.00 43.56 355 GLU A N 1
ATOM 2780 C CA . GLU A 1 355 ? -60.332 -35.069 -35.043 1.00 47.67 355 GLU A CA 1
ATOM 2781 C C . GLU A 1 355 ? -59.604 -35.706 -36.233 1.00 42.26 355 GLU A C 1
ATOM 2782 O O . GLU A 1 355 ? -59.832 -36.869 -36.546 1.00 40.33 355 GLU A O 1
ATOM 2788 N N . ALA A 1 356 ? -58.709 -34.950 -36.866 1.00 39.62 356 ALA A N 1
ATOM 2789 C CA . ALA A 1 356 ? -58.008 -35.408 -38.069 1.00 40.66 356 ALA A CA 1
ATOM 2790 C C . ALA A 1 356 ? -57.120 -36.621 -37.764 1.00 42.42 356 ALA A C 1
ATOM 2791 O O . ALA A 1 356 ? -56.959 -37.488 -38.621 1.00 45.16 356 ALA A O 1
ATOM 2793 N N . GLU A 1 357 ? -56.545 -36.681 -36.565 1.00 42.00 357 GLU A N 1
ATOM 2794 C CA . GLU A 1 357 ? -55.579 -37.733 -36.235 1.00 42.85 357 GLU A CA 1
ATOM 2795 C C . GLU A 1 357 ? -56.236 -38.818 -35.371 1.00 40.75 357 GLU A C 1
ATOM 2796 O O . GLU A 1 357 ? -55.557 -39.731 -34.913 1.00 42.24 357 GLU A O 1
ATOM 2802 N N . GLY A 1 358 ? -57.541 -38.717 -35.138 1.00 40.90 358 GLY A N 1
ATOM 2803 C CA . GLY A 1 358 ? -58.301 -39.812 -34.536 1.00 41.91 358 GLY A CA 1
ATOM 2804 C C . GLY A 1 358 ? -58.356 -39.743 -33.019 1.00 41.95 358 GLY A C 1
ATOM 2805 O O . GLY A 1 358 ? -58.635 -40.748 -32.376 1.00 42.12 358 GLY A O 1
ATOM 2806 N N . ALA A 1 359 ? -58.106 -38.572 -32.438 1.00 42.45 359 ALA A N 1
ATOM 2807 C CA . ALA A 1 359 ? -58.327 -38.383 -31.008 1.00 42.22 359 ALA A CA 1
ATOM 2808 C C . ALA A 1 359 ? -59.830 -38.464 -30.728 1.00 42.91 359 ALA A C 1
ATOM 2809 O O . ALA A 1 359 ? -60.639 -38.050 -31.555 1.00 46.42 359 ALA A O 1
ATOM 2811 N N . ARG A 1 360 ? -60.188 -39.009 -29.571 1.00 44.59 360 ARG A N 1
ATOM 2812 C CA . ARG A 1 360 ? -61.581 -39.120 -29.165 1.00 47.28 360 ARG A CA 1
ATOM 2813 C C . ARG A 1 360 ? -61.925 -37.929 -28.263 1.00 44.25 360 ARG A C 1
ATOM 2814 O O . ARG A 1 360 ? -61.356 -37.776 -27.187 1.00 41.14 360 ARG A O 1
ATOM 2822 N N . LEU A 1 361 ? -62.852 -37.092 -28.718 1.00 43.15 361 LEU A N 1
ATOM 2823 C CA . LEU A 1 361 ? -63.304 -35.937 -27.948 1.00 43.04 361 LEU A CA 1
ATOM 2824 C C . LEU A 1 361 ? -64.338 -36.400 -26.914 1.00 42.11 361 LEU A C 1
ATOM 2825 O O . LEU A 1 361 ? -65.443 -36.789 -27.272 1.00 48.47 361 LEU A O 1
ATOM 2830 N N . LEU A 1 362 ? -63.965 -36.360 -25.639 1.00 44.73 362 LEU A N 1
ATOM 2831 C CA . LEU A 1 362 ? -64.837 -36.823 -24.556 1.00 42.66 362 LEU A CA 1
ATOM 2832 C C . LEU A 1 362 ? -65.745 -35.683 -24.091 1.00 43.21 362 LEU A C 1
ATOM 2833 O O . LEU A 1 362 ? -66.848 -35.928 -23.610 1.00 46.40 362 LEU A O 1
ATOM 2838 N N . PHE A 1 363 ? -65.272 -34.447 -24.217 1.00 45.10 363 PHE A N 1
ATOM 2839 C CA . PHE A 1 363 ? -65.978 -33.303 -23.661 1.00 46.58 363 PHE A CA 1
ATOM 2840 C C . PHE A 1 363 ? -65.464 -32.026 -24.331 1.00 46.32 363 PHE A C 1
ATOM 2841 O O . PHE A 1 363 ? -64.265 -31.908 -24.589 1.00 44.40 363 PHE A O 1
ATOM 2849 N N . GLY A 1 364 ? -66.371 -31.095 -24.628 1.00 43.66 364 GLY A N 1
ATOM 2850 C CA . GLY A 1 364 ? -65.998 -29.787 -25.179 1.00 43.47 364 GLY A CA 1
ATOM 2851 C C . GLY A 1 364 ? -66.575 -29.558 -26.564 1.00 42.52 364 GLY A C 1
ATOM 2852 O O . GLY A 1 364 ? -66.567 -30.454 -27.398 1.00 45.90 364 GLY A O 1
ATOM 2853 N N . ARG A 1 365 ? -67.055 -28.340 -26.805 1.00 45.37 365 ARG A N 1
ATOM 2854 C CA . ARG A 1 365 ? -67.697 -27.969 -28.070 1.00 46.74 365 ARG A CA 1
ATOM 2855 C C . ARG A 1 365 ? -67.102 -26.657 -28.600 1.00 44.19 365 ARG A C 1
ATOM 2856 O O . ARG A 1 365 ? -67.784 -25.905 -29.290 1.00 45.63 365 ARG A O 1
ATOM 2864 N N . GLY A 1 366 ? -65.843 -26.376 -28.280 1.00 42.85 366 GLY A N 1
ATOM 2865 C CA . GLY A 1 366 ? -65.151 -25.213 -28.836 1.00 41.97 366 GLY A CA 1
ATOM 2866 C C . GLY A 1 366 ? -65.559 -23.923 -28.144 1.00 43.03 366 GLY A C 1
ATOM 2867 O O . GLY A 1 366 ? -65.793 -23.905 -26.934 1.00 43.76 366 GLY A O 1
ATOM 2868 N N . ARG A 1 367 ? -65.643 -22.837 -28.906 1.00 44.30 367 ARG A N 1
ATOM 2869 C CA . ARG A 1 367 ? -65.934 -21.527 -28.322 1.00 47.86 367 ARG A CA 1
ATOM 2870 C C . ARG A 1 367 ? -67.353 -21.528 -27.742 1.00 49.41 367 ARG A C 1
ATOM 2871 O O . ARG A 1 367 ? -68.283 -22.057 -28.348 1.00 55.56 367 ARG A O 1
ATOM 2879 N N . ILE A 1 368 ? -67.493 -20.929 -26.566 1.00 48.26 368 ILE A N 1
ATOM 2880 C CA . ILE A 1 368 ? -68.785 -20.787 -25.919 1.00 47.75 368 ILE A CA 1
ATOM 2881 C C . ILE A 1 368 ? -69.477 -19.552 -26.506 1.00 48.92 368 ILE A C 1
ATOM 2882 O O . ILE A 1 368 ? -68.957 -18.447 -26.403 1.00 46.54 368 ILE A O 1
ATOM 2887 N N . THR A 1 369 ? -70.631 -19.758 -27.134 1.00 55.18 369 THR A N 1
ATOM 2888 C CA . THR A 1 369 ? -71.437 -18.665 -27.695 1.00 60.72 369 THR A CA 1
ATOM 2889 C C . THR A 1 369 ? -72.882 -18.817 -27.204 1.00 61.87 369 THR A C 1
ATOM 2890 O O . THR A 1 369 ? -73.198 -19.770 -26.497 1.00 62.35 369 THR A O 1
ATOM 2894 N N . ARG A 1 370 ? -73.752 -17.878 -27.574 1.00 67.85 370 ARG A N 1
ATOM 2895 C CA . ARG A 1 370 ? -75.173 -18.000 -27.232 1.00 73.44 370 ARG A CA 1
ATOM 2896 C C . ARG A 1 370 ? -75.771 -19.154 -28.045 1.00 63.38 370 ARG A C 1
ATOM 2897 O O . ARG A 1 370 ? -76.624 -19.890 -27.548 1.00 54.58 370 ARG A O 1
ATOM 2905 N N . GLU A 1 371 ? -75.290 -19.305 -29.279 1.00 60.10 371 GLU A N 1
ATOM 2906 C CA . GLU A 1 371 ? -75.686 -20.408 -30.160 1.00 62.01 371 GLU A CA 1
ATOM 2907 C C . GLU A 1 371 ? -75.153 -21.731 -29.596 1.00 64.98 371 GLU A C 1
ATOM 2908 O O . GLU A 1 371 ? -75.838 -22.751 -29.648 1.00 69.91 371 GLU A O 1
ATOM 2914 N N . ASN A 1 372 ? -73.926 -21.703 -29.075 1.00 68.68 372 ASN A N 1
ATOM 2915 C CA . ASN A 1 372 ? -73.273 -22.884 -28.511 1.00 61.92 372 ASN A CA 1
ATOM 2916 C C . ASN A 1 372 ? -73.030 -22.660 -27.011 1.00 62.90 372 ASN A C 1
ATOM 2917 O O . ASN A 1 372 ? -71.891 -22.452 -26.590 1.00 64.31 372 ASN A O 1
ATOM 2922 N N . PRO A 1 373 ? -74.102 -22.695 -26.200 1.00 62.49 373 PRO A N 1
ATOM 2923 C CA . PRO A 1 373 ? -73.989 -22.323 -24.785 1.00 59.04 373 PRO A CA 1
ATOM 2924 C C . PRO A 1 373 ? -73.337 -23.416 -23.926 1.00 59.07 373 PRO A C 1
ATOM 2925 O O . PRO A 1 373 ? -73.462 -24.602 -24.236 1.00 59.67 373 PRO A O 1
ATOM 2929 N N . TYR A 1 374 ? -72.644 -22.993 -22.871 1.00 55.69 374 TYR A N 1
ATOM 2930 C CA . TYR A 1 374 ? -72.041 -23.902 -21.891 1.00 51.71 374 TYR A CA 1
ATOM 2931 C C . TYR A 1 374 ? -72.891 -23.863 -20.613 1.00 49.49 374 TYR A C 1
ATOM 2932 O O . TYR A 1 374 ? -73.162 -22.780 -20.098 1.00 50.73 374 TYR A O 1
ATOM 2941 N N . PRO A 1 375 ? -73.323 -25.036 -20.104 1.00 50.68 375 PRO A N 1
ATOM 2942 C CA . PRO A 1 375 ? -74.254 -25.096 -18.963 1.00 51.18 375 PRO A CA 1
ATOM 2943 C C . PRO A 1 375 ? -73.837 -24.243 -17.754 1.00 55.19 375 PRO A C 1
ATOM 2944 O O . PRO A 1 375 ? -74.687 -23.576 -17.167 1.00 61.48 375 PRO A O 1
ATOM 2948 N N . ARG A 1 376 ? -72.551 -24.259 -17.400 1.00 57.75 376 ARG A N 1
ATOM 2949 C CA . ARG A 1 376 ? -72.078 -23.589 -16.182 1.00 56.42 376 ARG A CA 1
ATOM 2950 C C . ARG A 1 376 ? -71.392 -22.260 -16.533 1.00 53.13 376 ARG A C 1
ATOM 2951 O O . ARG A 1 376 ? -70.474 -21.838 -15.824 1.00 53.29 376 ARG A O 1
ATOM 2959 N N . PHE A 1 377 ? -71.825 -21.593 -17.602 1.00 50.21 377 PHE A N 1
ATOM 2960 C CA . PHE A 1 377 ? -71.269 -20.287 -17.935 1.00 50.76 377 PHE A CA 1
ATOM 2961 C C . PHE A 1 377 ? -71.993 -19.201 -17.129 1.00 51.79 377 PHE A C 1
ATOM 2962 O O . PHE A 1 377 ? -73.181 -19.326 -16.836 1.00 52.25 377 PHE A O 1
ATOM 2970 N N . LEU A 1 378 ? -71.262 -18.145 -16.784 1.00 53.65 378 LEU A N 1
ATOM 2971 C CA . LEU A 1 378 ? -71.816 -17.002 -16.061 1.00 53.31 378 LEU A CA 1
ATOM 2972 C C . LEU A 1 378 ? -71.418 -15.709 -16.782 1.00 56.80 378 LEU A C 1
ATOM 2973 O O . LEU A 1 378 ? -70.233 -15.392 -16.902 1.00 60.45 378 LEU A O 1
ATOM 2978 N N . GLY A 1 379 ? -72.420 -14.971 -17.253 1.00 60.06 379 GLY A N 1
ATOM 2979 C CA . GLY A 1 379 ? -72.201 -13.724 -17.979 1.00 56.57 379 GLY A CA 1
ATOM 2980 C C . GLY A 1 379 ? -72.467 -13.889 -19.464 1.00 56.50 379 GLY A C 1
ATOM 2981 O O . GLY A 1 379 ? -73.152 -14.820 -19.885 1.00 52.65 379 GLY A O 1
ATOM 2982 N N . ASP A 1 380 ? -71.905 -12.978 -20.251 1.00 58.97 380 ASP A N 1
ATOM 2983 C CA . ASP A 1 380 ? -72.131 -12.921 -21.691 1.00 60.86 380 ASP A CA 1
ATOM 2984 C C . ASP A 1 380 ? -70.935 -13.501 -22.458 1.00 58.80 380 ASP A C 1
ATOM 2985 O O . ASP A 1 380 ? -69.867 -12.884 -22.493 1.00 64.71 380 ASP A O 1
ATOM 2990 N N . PRO A 1 381 ? -71.114 -14.676 -23.100 1.00 56.34 381 PRO A N 1
ATOM 2991 C CA . PRO A 1 381 ? -70.032 -15.325 -23.859 1.00 54.90 381 PRO A CA 1
ATOM 2992 C C . PRO A 1 381 ? -69.657 -14.589 -25.156 1.00 55.12 381 PRO A C 1
ATOM 2993 O O . PRO A 1 381 ? -68.600 -14.862 -25.718 1.00 57.67 381 PRO A O 1
ATOM 2997 N N . GLU A 1 382 ? -70.512 -13.682 -25.626 1.00 53.83 382 GLU A N 1
ATOM 2998 C CA . GLU A 1 382 ? -70.241 -12.929 -26.850 1.00 55.27 382 GLU A CA 1
ATOM 2999 C C . GLU A 1 382 ? -69.268 -11.781 -26.552 1.00 52.94 382 GLU A C 1
ATOM 3000 O O . GLU A 1 382 ? -68.665 -11.228 -27.470 1.00 53.57 382 GLU A O 1
ATOM 3006 N N . ALA A 1 383 ? -69.118 -11.430 -25.277 1.00 52.76 383 ALA A N 1
ATOM 3007 C CA . ALA A 1 383 ? -68.334 -10.260 -24.875 1.00 52.32 383 ALA A CA 1
ATOM 3008 C C . ALA A 1 383 ? -66.827 -10.539 -24.984 1.00 48.71 383 ALA A C 1
ATOM 3009 O O . ALA A 1 383 ? -66.031 -9.606 -24.991 1.00 46.49 383 ALA A O 1
ATOM 3011 N N . GLY A 1 384 ? -66.432 -11.808 -25.049 1.00 47.84 384 GLY A N 1
ATOM 3012 C CA . GLY A 1 384 ? -65.020 -12.164 -25.211 1.00 47.14 384 GLY A CA 1
ATOM 3013 C C . GLY A 1 384 ? -64.856 -13.576 -25.745 1.00 46.48 384 GLY A C 1
ATOM 3014 O O . GLY A 1 384 ? -65.835 -14.234 -26.091 1.00 48.08 384 GLY A O 1
ATOM 3015 N N . LEU A 1 385 ? -63.613 -14.042 -25.804 1.00 45.49 385 LEU A N 1
ATOM 3016 C CA . LEU A 1 385 ? -63.314 -15.379 -26.307 1.00 42.10 385 LEU A CA 1
ATOM 3017 C C . LEU A 1 385 ? -63.203 -16.350 -25.125 1.00 41.81 385 LEU A C 1
ATOM 3018 O O . LEU A 1 385 ? -62.209 -16.348 -24.402 1.00 41.01 385 LEU A O 1
ATOM 3023 N N . TYR A 1 386 ? -64.236 -17.168 -24.939 1.00 39.74 386 TYR A N 1
ATOM 3024 C CA . TYR A 1 386 ? -64.284 -18.158 -23.868 1.00 39.52 386 TYR A CA 1
ATOM 3025 C C . TYR A 1 386 ? -64.342 -19.565 -24.473 1.00 41.97 386 TYR A C 1
ATOM 3026 O O . TYR A 1 386 ? -65.074 -19.794 -25.433 1.00 43.44 386 TYR A O 1
ATOM 3035 N N . GLY A 1 387 ? -63.597 -20.499 -23.885 1.00 40.70 387 GLY A N 1
ATOM 3036 C CA . GLY A 1 387 ? -63.494 -21.859 -24.409 1.00 40.46 387 GLY A CA 1
ATOM 3037 C C . GLY A 1 387 ? -64.170 -22.878 -23.505 1.00 42.17 387 GLY A C 1
ATOM 3038 O O . GLY A 1 387 ? -64.043 -22.820 -22.278 1.00 45.10 387 GLY A O 1
ATOM 3039 N N . TRP A 1 388 ? -64.895 -23.810 -24.123 1.00 40.88 388 TRP A N 1
ATOM 3040 C CA . TRP A 1 388 ? -65.410 -24.992 -23.433 1.00 41.61 388 TRP A CA 1
ATOM 3041 C C . TRP A 1 388 ? -64.258 -25.729 -22.739 1.00 43.00 388 TRP A C 1
ATOM 3042 O O . TRP A 1 388 ? -63.192 -25.901 -23.336 1.00 39.49 388 TRP A O 1
ATOM 3053 N N . PRO A 1 389 ? -64.475 -26.197 -21.499 1.00 43.48 389 PRO A N 1
ATOM 3054 C CA . PRO A 1 389 ? -63.559 -27.204 -20.973 1.00 43.08 389 PRO A CA 1
ATOM 3055 C C . PRO A 1 389 ? -63.479 -28.361 -21.980 1.00 44.02 389 PRO A C 1
ATOM 3056 O O . PRO A 1 389 ? -64.514 -28.806 -22.465 1.00 46.53 389 PRO A O 1
ATOM 3060 N N . THR A 1 390 ? -62.272 -28.811 -22.308 1.00 44.46 390 THR A N 1
ATOM 3061 C CA . THR A 1 390 ? -62.087 -29.787 -23.379 1.00 41.55 390 THR A CA 1
ATOM 3062 C C . THR A 1 390 ? -61.246 -30.963 -22.871 1.00 43.10 390 THR A C 1
ATOM 3063 O O . THR A 1 390 ? -60.166 -30.768 -22.317 1.00 44.38 390 THR A O 1
ATOM 3067 N N . VAL A 1 391 ? -61.757 -32.175 -23.078 1.00 40.19 391 VAL A N 1
ATOM 3068 C CA . VAL A 1 391 ? -61.087 -33.401 -22.652 1.00 39.70 391 VAL A CA 1
ATOM 3069 C C . VAL A 1 391 ? -60.991 -34.342 -23.858 1.00 40.31 391 VAL A C 1
ATOM 3070 O O . VAL A 1 391 ? -61.994 -34.611 -24.522 1.00 39.78 391 VAL A O 1
ATOM 3074 N N . TRP A 1 392 ? -59.781 -34.832 -24.122 1.00 39.37 392 TRP A N 1
ATOM 3075 C CA . TRP A 1 392 ? -59.536 -35.786 -25.193 1.00 36.41 392 TRP A CA 1
ATOM 3076 C C . TRP A 1 392 ? -59.057 -37.112 -24.605 1.00 38.86 392 TRP A C 1
ATOM 3077 O O . TRP A 1 392 ? -58.557 -37.167 -23.483 1.00 39.18 392 TRP A O 1
ATOM 3088 N N . GLU A 1 393 ? -59.228 -38.158 -25.401 1.00 41.59 393 GLU A N 1
ATOM 3089 C CA . GLU A 1 393 ? -58.502 -39.405 -25.256 1.00 41.92 393 GLU A CA 1
ATOM 3090 C C . GLU A 1 393 ? -57.522 -39.486 -26.428 1.00 40.01 393 GLU A C 1
ATOM 3091 O O . GLU A 1 393 ? -57.946 -39.388 -27.575 1.00 37.48 393 GLU A O 1
ATOM 3097 N N . VAL A 1 394 ? -56.230 -39.622 -26.155 1.00 38.31 394 VAL A N 1
ATOM 3098 C CA . VAL A 1 394 ? -55.242 -39.574 -27.232 1.00 38.35 394 VAL A CA 1
ATOM 3099 C C . VAL A 1 394 ? -54.258 -40.736 -27.074 1.00 37.04 394 VAL A C 1
ATOM 3100 O O . VAL A 1 394 ? -54.140 -41.335 -26.007 1.00 34.93 394 VAL A O 1
ATOM 3104 N N . ARG A 1 395 ? -53.564 -41.023 -28.167 1.00 40.09 395 ARG A N 1
ATOM 3105 C CA . ARG A 1 395 ? -52.458 -41.963 -28.182 1.00 43.90 395 ARG A CA 1
ATOM 3106 C C . ARG A 1 395 ? -51.148 -41.169 -28.141 1.00 42.97 395 ARG A C 1
ATOM 3107 O O . ARG A 1 395 ? -51.099 -40.042 -28.636 1.00 43.07 395 ARG A O 1
ATOM 3115 N N . PRO A 1 396 ? -50.088 -41.751 -27.559 1.00 40.81 396 PRO A N 1
ATOM 3116 C CA . PRO A 1 396 ? -48.755 -41.163 -27.690 1.00 40.20 396 PRO A CA 1
ATOM 3117 C C . PRO A 1 396 ? -48.364 -41.000 -29.168 1.00 39.38 396 PRO A C 1
ATOM 3118 O O . PRO A 1 396 ? -48.861 -41.735 -30.019 1.00 41.70 396 PRO A O 1
ATOM 3122 N N . GLY A 1 397 ? -47.500 -40.032 -29.458 1.00 38.06 397 GLY A N 1
ATOM 3123 C CA . GLY A 1 397 ? -46.979 -39.829 -30.809 1.00 37.84 397 GLY A CA 1
ATOM 3124 C C . GLY A 1 397 ? -47.849 -38.905 -31.649 1.00 37.93 397 GLY A C 1
ATOM 3125 O O . GLY A 1 397 ? -47.453 -38.535 -32.752 1.00 42.32 397 GLY A O 1
ATOM 3126 N N . THR A 1 398 ? -49.018 -38.519 -31.143 1.00 36.88 398 THR A N 1
ATOM 3127 C CA . THR A 1 398 ? -49.947 -37.665 -31.888 1.00 38.32 398 THR A CA 1
ATOM 3128 C C . THR A 1 398 ? -49.652 -36.190 -31.583 1.00 38.43 398 THR A C 1
ATOM 3129 O O . THR A 1 398 ? -48.962 -35.877 -30.617 1.00 36.61 398 THR A O 1
ATOM 3133 N N . ARG A 1 399 ? -50.178 -35.294 -32.411 1.00 38.67 399 ARG A N 1
ATOM 3134 C CA . ARG A 1 399 ? -49.925 -33.860 -32.255 1.00 38.60 399 ARG A CA 1
ATOM 3135 C C . ARG A 1 399 ? -50.572 -33.342 -30.965 1.00 37.66 399 ARG A C 1
ATOM 3136 O O . ARG A 1 399 ? -49.977 -32.516 -30.274 1.00 34.69 399 ARG A O 1
ATOM 3144 N N . LEU A 1 400 ? -51.767 -33.824 -30.631 1.00 35.78 400 LEU A N 1
ATOM 3145 C CA . LEU A 1 400 ? -52.431 -33.390 -29.392 1.00 37.37 400 LEU A CA 1
ATOM 3146 C C . LEU A 1 400 ? -51.617 -33.827 -28.170 1.00 38.21 400 LEU A C 1
ATOM 3147 O O . LEU A 1 400 ? -51.671 -33.167 -27.132 1.00 36.39 400 LEU A O 1
ATOM 3152 N N . PHE A 1 401 ? -50.881 -34.930 -28.298 1.00 37.31 401 PHE A N 1
ATOM 3153 C CA . PHE A 1 401 ? -50.077 -35.457 -27.202 1.00 36.82 401 PHE A CA 1
ATOM 3154 C C . PHE A 1 401 ? -48.765 -34.673 -27.052 1.00 35.84 401 PHE A C 1
ATOM 3155 O O . PHE A 1 401 ? -48.319 -34.459 -25.929 1.00 36.95 401 PHE A O 1
ATOM 3163 N N . THR A 1 402 ? -48.150 -34.260 -28.161 1.00 34.73 402 THR A N 1
ATOM 3164 C CA . THR A 1 402 ? -46.783 -33.729 -28.128 1.00 36.96 402 THR A CA 1
ATOM 3165 C C . THR A 1 402 ? -46.770 -32.195 -28.139 1.00 38.93 402 THR A C 1
ATOM 3166 O O . THR A 1 402 ? -45.812 -31.597 -27.636 1.00 41.18 402 THR A O 1
ATOM 3170 N N . GLU A 1 403 ? -47.795 -31.557 -28.708 1.00 36.81 403 GLU A N 1
ATOM 3171 C CA . GLU A 1 403 ? -47.736 -30.115 -28.965 1.00 38.22 403 GLU A CA 1
ATOM 3172 C C . GLU A 1 403 ? -48.464 -29.345 -27.858 1.00 38.94 403 GLU A C 1
ATOM 3173 O O . GLU A 1 403 ? -49.556 -29.723 -27.435 1.00 40.58 403 GLU A O 1
ATOM 3179 N N . GLU A 1 404 ? -47.836 -28.258 -27.414 1.00 39.95 404 GLU A N 1
ATOM 3180 C CA . GLU A 1 404 ? -48.398 -27.384 -26.391 1.00 40.76 404 GLU A CA 1
ATOM 3181 C C . GLU A 1 404 ? -49.616 -26.654 -26.967 1.00 39.75 404 GLU A C 1
ATOM 3182 O O . GLU A 1 404 ? -49.558 -26.131 -28.078 1.00 36.61 404 GLU A O 1
ATOM 3188 N N . VAL A 1 405 ? -50.706 -26.627 -26.203 1.00 37.65 405 VAL A N 1
ATOM 3189 C CA . VAL A 1 405 ? -51.906 -25.900 -26.599 1.00 39.70 405 VAL A CA 1
ATOM 3190 C C . VAL A 1 405 ? -52.423 -25.124 -25.383 1.00 37.79 405 VAL A C 1
ATOM 3191 O O . VAL A 1 405 ? -53.079 -25.690 -24.509 1.00 41.29 405 VAL A O 1
ATOM 3195 N N . PHE A 1 406 ? -52.114 -23.834 -25.337 1.00 35.01 406 PHE A N 1
ATOM 3196 C CA . PHE A 1 406 ? -52.695 -22.947 -24.334 1.00 37.82 406 PHE A CA 1
ATOM 3197 C C . PHE A 1 406 ? -54.220 -22.960 -24.475 1.00 37.43 406 PHE A C 1
ATOM 3198 O O . PHE A 1 406 ? -54.749 -22.979 -25.581 1.00 37.13 406 PHE A O 1
ATOM 3206 N N . GLY A 1 407 ? -54.909 -22.940 -23.343 1.00 37.63 407 GLY A N 1
ATOM 3207 C CA . GLY A 1 407 ? -56.364 -22.996 -23.316 1.00 39.26 407 GLY A CA 1
ATOM 3208 C C . GLY A 1 407 ? -56.851 -24.209 -22.545 1.00 38.30 407 GLY A C 1
ATOM 3209 O O . GLY A 1 407 ? -56.065 -25.111 -22.241 1.00 39.76 407 GLY A O 1
ATOM 3210 N N . PRO A 1 408 ? -58.155 -24.241 -22.232 1.00 40.20 408 PRO A N 1
ATOM 3211 C CA . PRO A 1 408 ? -58.739 -25.248 -21.356 1.00 38.44 408 PRO A CA 1
ATOM 3212 C C . PRO A 1 408 ? -58.937 -26.588 -22.079 1.00 41.35 408 PRO A C 1
ATOM 3213 O O . PRO A 1 408 ? -60.058 -26.950 -22.435 1.00 44.41 408 PRO A O 1
ATOM 3217 N N . THR A 1 409 ? -57.833 -27.300 -22.284 1.00 40.36 409 THR A N 1
ATOM 3218 C CA . THR A 1 409 ? -57.849 -28.613 -22.922 1.00 42.13 409 THR A CA 1
ATOM 3219 C C . THR A 1 409 ? -56.896 -29.549 -22.169 1.00 38.28 409 THR A C 1
ATOM 3220 O O . THR A 1 409 ? -55.900 -29.108 -21.605 1.00 40.78 409 THR A O 1
ATOM 3224 N N . ILE A 1 410 ? -57.217 -30.837 -22.179 1.00 37.74 410 ILE A N 1
ATOM 3225 C CA . ILE A 1 410 ? -56.408 -31.850 -21.516 1.00 36.89 410 ILE A CA 1
ATOM 3226 C C . ILE A 1 410 ? -56.669 -33.202 -22.190 1.00 38.32 410 ILE A C 1
ATOM 3227 O O . ILE A 1 410 ? -57.764 -33.445 -22.687 1.00 39.45 410 ILE A O 1
ATOM 3232 N N . ASN A 1 411 ? -55.655 -34.062 -22.203 1.00 36.76 411 ASN A N 1
ATOM 3233 C CA . ASN A 1 411 ? -55.762 -35.396 -22.781 1.00 37.01 411 ASN A CA 1
ATOM 3234 C C . ASN A 1 411 ? -55.669 -36.451 -21.673 1.00 37.58 411 ASN A C 1
ATOM 3235 O O . ASN A 1 411 ? -54.909 -36.288 -20.721 1.00 39.76 411 ASN A O 1
ATOM 3240 N N . LEU A 1 412 ? -56.447 -37.522 -21.813 1.00 37.55 412 LEU A N 1
ATOM 3241 C CA . LEU A 1 412 ? -56.259 -38.729 -21.020 1.00 37.08 412 LEU A CA 1
ATOM 3242 C C . LEU A 1 412 ? -55.512 -39.754 -21.878 1.00 36.79 412 LEU A C 1
ATOM 3243 O O . LEU A 1 412 ? -55.804 -39.911 -23.061 1.00 34.96 412 LEU A O 1
ATOM 3248 N N . VAL A 1 413 ? -54.548 -40.431 -21.269 1.00 36.87 413 VAL A N 1
ATOM 3249 C CA . VAL A 1 413 ? -53.728 -41.415 -21.959 1.00 35.68 413 VAL A CA 1
ATOM 3250 C C . VAL A 1 413 ? -53.631 -42.650 -21.061 1.00 37.47 413 VAL A C 1
ATOM 3251 O O . VAL A 1 413 ? -53.294 -42.534 -19.886 1.00 37.89 413 VAL A O 1
ATOM 3255 N N . LYS A 1 414 ? -53.940 -43.817 -21.613 1.00 42.44 414 LYS A N 1
ATOM 3256 C CA . LYS A 1 414 ? -53.876 -45.048 -20.841 1.00 43.54 414 LYS A CA 1
ATOM 3257 C C . LYS A 1 414 ? -52.430 -45.556 -20.846 1.00 42.02 414 LYS A C 1
ATOM 3258 O O . LYS A 1 414 ? -51.798 -45.637 -21.897 1.00 43.92 414 LYS A O 1
ATOM 3264 N N . VAL A 1 415 ? -51.918 -45.862 -19.657 1.00 42.86 415 VAL A N 1
ATOM 3265 C CA . VAL A 1 415 ? -50.614 -46.501 -19.498 1.00 43.88 415 VAL A CA 1
ATOM 3266 C C . VAL A 1 415 ? -50.783 -47.690 -18.549 1.00 42.20 415 VAL A C 1
ATOM 3267 O O . VAL A 1 415 ? -51.780 -47.783 -17.830 1.00 41.45 415 VAL A O 1
ATOM 3271 N N . ASP A 1 416 ? -49.803 -48.586 -18.556 1.00 44.94 416 ASP A N 1
ATOM 3272 C CA . ASP A 1 416 ? -49.815 -49.745 -17.674 1.00 47.69 416 ASP A CA 1
ATOM 3273 C C . ASP A 1 416 ? -48.458 -49.891 -16.991 1.00 42.63 416 ASP A C 1
ATOM 3274 O O . ASP A 1 416 ? -47.480 -50.325 -17.604 1.00 42.63 416 ASP A O 1
ATOM 3279 N N . GLY A 1 417 ? -48.407 -49.501 -15.721 1.00 41.41 417 GLY A N 1
ATOM 3280 C CA . GLY A 1 417 ? -47.206 -49.653 -14.914 1.00 42.24 417 GLY A CA 1
ATOM 3281 C C . GLY A 1 417 ? -46.321 -48.420 -14.957 1.00 42.52 417 GLY A C 1
ATOM 3282 O O . GLY A 1 417 ? -46.428 -47.586 -15.859 1.00 39.05 417 GLY A O 1
ATOM 3283 N N . ILE A 1 418 ? -45.438 -48.328 -13.966 1.00 41.53 418 ILE A N 1
ATOM 3284 C CA . ILE A 1 418 ? -44.580 -47.165 -13.758 1.00 42.91 418 ILE A CA 1
ATOM 3285 C C . ILE A 1 418 ? -43.566 -47.042 -14.903 1.00 42.09 418 ILE A C 1
ATOM 3286 O O . ILE A 1 418 ? -43.183 -45.929 -15.264 1.00 44.80 418 ILE A O 1
ATOM 3291 N N . GLU A 1 419 ? -43.129 -48.167 -15.465 1.00 42.53 419 GLU A N 1
ATOM 3292 C CA . GLU A 1 419 ? -42.107 -48.139 -16.512 1.00 46.80 419 GLU A CA 1
ATOM 3293 C C . GLU A 1 419 ? -42.671 -47.429 -17.749 1.00 46.09 419 GLU A C 1
ATOM 3294 O O . GLU A 1 419 ? -42.035 -46.531 -18.307 1.00 42.30 419 GLU A O 1
ATOM 3300 N N . GLU A 1 420 ? -43.872 -47.827 -18.159 1.00 41.29 420 GLU A N 1
ATOM 3301 C CA . GLU A 1 420 ? -44.533 -47.227 -19.314 1.00 42.31 420 GLU A CA 1
ATOM 3302 C C . GLU A 1 420 ? -44.913 -45.774 -19.000 1.00 38.37 420 GLU A C 1
ATOM 3303 O O . GLU A 1 420 ? -44.748 -44.896 -19.843 1.00 38.09 420 GLU A O 1
ATOM 3309 N N . ALA A 1 421 ? -45.422 -45.530 -17.796 1.00 36.23 421 ALA A N 1
ATOM 3310 C CA . ALA A 1 421 ? -45.815 -44.182 -17.381 1.00 36.23 421 ALA A CA 1
ATOM 3311 C C . ALA A 1 421 ? -44.641 -43.210 -17.558 1.00 35.84 421 ALA A C 1
ATOM 3312 O O . ALA A 1 421 ? -44.818 -42.119 -18.088 1.00 31.73 421 ALA A O 1
ATOM 3314 N N . ILE A 1 422 ? -43.449 -43.616 -17.131 1.00 35.31 422 ILE A N 1
ATOM 3315 C CA . ILE A 1 422 ? -42.255 -42.771 -17.246 1.00 35.54 422 ILE A CA 1
ATOM 3316 C C . ILE A 1 422 ? -41.906 -42.579 -18.729 1.00 35.24 422 ILE A C 1
ATOM 3317 O O . ILE A 1 422 ? -41.650 -41.455 -19.163 1.00 38.95 422 ILE A O 1
ATOM 3322 N N . ALA A 1 423 ? -41.883 -43.670 -19.493 1.00 34.07 423 ALA A N 1
ATOM 3323 C CA . ALA A 1 423 ? -41.487 -43.613 -20.906 1.00 35.69 423 ALA A CA 1
ATOM 3324 C C . ALA A 1 423 ? -42.441 -42.698 -21.683 1.00 36.27 423 ALA A C 1
ATOM 3325 O O . ALA A 1 423 ? -42.004 -41.857 -22.470 1.00 36.35 423 ALA A O 1
ATOM 3327 N N . VAL A 1 424 ? -43.738 -42.860 -21.438 1.00 35.02 424 VAL A N 1
ATOM 3328 C CA . VAL A 1 424 ? -44.759 -42.076 -22.123 1.00 36.00 424 VAL A CA 1
ATOM 3329 C C . VAL A 1 424 ? -44.685 -40.623 -21.633 1.00 34.87 424 VAL A C 1
ATOM 3330 O O . VAL A 1 424 ? -44.814 -39.705 -22.433 1.00 34.64 424 VAL A O 1
ATOM 3334 N N . ALA A 1 425 ? -44.449 -40.420 -20.337 1.00 33.19 425 ALA A N 1
ATOM 3335 C CA . ALA A 1 425 ? -44.331 -39.068 -19.770 1.00 32.99 425 ALA A CA 1
ATOM 3336 C C . ALA A 1 425 ? -43.159 -38.306 -20.410 1.00 32.11 425 ALA A C 1
ATOM 3337 O O . ALA A 1 425 ? -43.198 -37.085 -20.501 1.00 31.96 425 ALA A O 1
ATOM 3339 N N . ASN A 1 426 ? -42.129 -39.028 -20.845 1.00 33.78 426 ASN A N 1
ATOM 3340 C CA . ASN A 1 426 ? -40.943 -38.422 -21.466 1.00 32.43 426 ASN A CA 1
ATOM 3341 C C . ASN A 1 426 ? -41.090 -38.330 -22.991 1.00 33.58 426 ASN A C 1
ATOM 3342 O O . ASN A 1 426 ? -40.192 -37.796 -23.634 1.00 32.95 426 ASN A O 1
ATOM 3347 N N . SER A 1 427 ? -42.191 -38.824 -23.566 1.00 34.92 427 SER A N 1
ATOM 3348 C CA . SER A 1 427 ? -42.343 -38.920 -25.033 1.00 37.87 427 SER A CA 1
ATOM 3349 C C . SER A 1 427 ? -42.901 -37.607 -25.596 1.00 38.39 427 SER A C 1
ATOM 3350 O O . SER A 1 427 ? -43.918 -37.576 -26.287 1.00 41.37 427 SER A O 1
ATOM 3353 N N . THR A 1 428 ? -42.182 -36.534 -25.321 1.00 37.73 428 THR A N 1
ATOM 3354 C CA . THR A 1 428 ? -42.615 -35.186 -25.618 1.00 36.46 428 THR A CA 1
ATOM 3355 C C . THR A 1 428 ? -41.342 -34.351 -25.797 1.00 36.89 428 THR A C 1
ATOM 3356 O O . THR A 1 428 ? -40.342 -34.627 -25.141 1.00 39.50 428 THR A O 1
ATOM 3360 N N . PRO A 1 429 ? -41.348 -33.362 -26.700 1.00 35.06 429 PRO A N 1
ATOM 3361 C CA . PRO A 1 429 ? -40.134 -32.545 -26.867 1.00 36.66 429 PRO A CA 1
ATOM 3362 C C . PRO A 1 429 ? -39.822 -31.650 -25.652 1.00 35.79 429 PRO A C 1
ATOM 3363 O O . PRO A 1 429 ? -38.736 -31.085 -25.557 1.00 33.37 429 PRO A O 1
ATOM 3367 N N . TYR A 1 430 ? -40.775 -31.552 -24.732 1.00 33.66 430 TYR A N 1
ATOM 3368 C CA . TYR A 1 430 ? -40.712 -30.648 -23.592 1.00 35.10 430 TYR A CA 1
ATOM 3369 C C . TYR A 1 430 ? -40.252 -31.375 -22.322 1.00 34.03 430 TYR A C 1
ATOM 3370 O O . TYR A 1 430 ? -40.139 -32.597 -22.282 1.00 34.67 430 TYR A O 1
ATOM 3379 N N . GLY A 1 431 ? -39.985 -30.585 -21.286 1.00 33.59 431 GLY A N 1
ATOM 3380 C CA . GLY A 1 431 ? -39.553 -31.101 -19.991 1.00 32.42 431 GLY A CA 1
ATOM 3381 C C . GLY A 1 431 ? -39.574 -30.018 -18.924 1.00 32.70 431 GLY A C 1
ATOM 3382 O O . GLY A 1 431 ? -38.576 -29.772 -18.245 1.00 31.34 431 GLY A O 1
ATOM 3383 N N . LEU A 1 432 ? -40.720 -29.366 -18.779 1.00 31.53 432 LEU A N 1
ATOM 3384 C CA . LEU A 1 432 ? -40.854 -28.299 -17.805 1.00 31.16 432 LEU A CA 1
ATOM 3385 C C . LEU A 1 432 ? -41.323 -28.897 -16.474 1.00 31.44 432 LEU A C 1
ATOM 3386 O O . LEU A 1 432 ? -40.503 -29.212 -15.613 1.00 31.63 432 LEU A O 1
ATOM 3391 N N . SER A 1 433 ? -42.631 -29.070 -16.318 1.00 31.20 433 SER A N 1
ATOM 3392 C CA . SER A 1 433 ? -43.197 -29.591 -15.090 1.00 31.14 433 SER A CA 1
ATOM 3393 C C . SER A 1 433 ? -43.649 -31.039 -15.305 1.00 31.34 433 SER A C 1
ATOM 3394 O O . SER A 1 433 ? -43.713 -31.528 -16.432 1.00 32.46 433 SER A O 1
ATOM 3397 N N . SER A 1 434 ? -43.953 -31.704 -14.201 1.00 31.28 434 SER A N 1
ATOM 3398 C CA . SER A 1 434 ? -44.370 -33.095 -14.196 1.00 30.25 434 SER A CA 1
ATOM 3399 C C . SER A 1 434 ? -45.003 -33.417 -12.839 1.00 30.10 434 SER A C 1
ATOM 3400 O O . SER A 1 434 ? -44.804 -32.686 -11.871 1.00 27.59 434 SER A O 1
ATOM 3403 N N . ALA A 1 435 ? -45.758 -34.505 -12.775 1.00 29.84 435 ALA A N 1
ATOM 3404 C CA . ALA A 1 435 ? -46.415 -34.885 -11.538 1.00 29.19 435 ALA A CA 1
ATOM 3405 C C . ALA A 1 435 ? -46.775 -36.372 -11.575 1.00 32.85 435 ALA A C 1
ATOM 3406 O O . ALA A 1 435 ? -47.024 -36.934 -12.641 1.00 32.62 435 ALA A O 1
ATOM 3408 N N . ILE A 1 436 ? -46.782 -36.989 -10.398 1.00 34.71 436 ILE A N 1
ATOM 3409 C CA . ILE A 1 436 ? -47.242 -38.360 -10.245 1.00 35.67 436 ILE A CA 1
ATOM 3410 C C . ILE A 1 436 ? -48.057 -38.452 -8.952 1.00 34.62 436 ILE A C 1
ATOM 3411 O O . ILE A 1 436 ? -47.640 -37.950 -7.904 1.00 34.53 436 ILE A O 1
ATOM 3416 N N . TYR A 1 437 ? -49.228 -39.071 -9.059 1.00 36.71 437 TYR A N 1
ATOM 3417 C CA . TYR A 1 437 ? -50.054 -39.381 -7.906 1.00 35.96 437 TYR A CA 1
ATOM 3418 C C . TYR A 1 437 ? -49.914 -40.874 -7.601 1.00 35.32 437 TYR A C 1
ATOM 3419 O O . TYR A 1 437 ? -50.214 -41.721 -8.435 1.00 39.97 437 TYR A O 1
ATOM 3428 N N . THR A 1 438 ? -49.414 -41.163 -6.408 1.00 38.16 438 THR A N 1
ATOM 3429 C CA . THR A 1 438 ? -49.135 -42.521 -5.972 1.00 39.29 438 THR A CA 1
ATOM 3430 C C . THR A 1 438 ? -48.845 -42.504 -4.467 1.00 42.45 438 THR A C 1
ATOM 3431 O O . THR A 1 438 ? -48.348 -41.504 -3.934 1.00 41.53 438 THR A O 1
ATOM 3435 N N . ASN A 1 439 ? -49.163 -43.609 -3.800 1.00 42.50 439 ASN A N 1
ATOM 3436 C CA . ASN A 1 439 ? -48.807 -43.812 -2.400 1.00 45.47 439 ASN A CA 1
ATOM 3437 C C . ASN A 1 439 ? -47.629 -44.790 -2.310 1.00 43.07 439 ASN A C 1
ATOM 3438 O O . ASN A 1 439 ? -47.176 -45.117 -1.217 1.00 53.50 439 ASN A O 1
ATOM 3443 N N . HIS A 1 440 ? -47.129 -45.223 -3.464 1.00 46.75 440 HIS A N 1
ATOM 3444 C CA . HIS A 1 440 ? -46.072 -46.224 -3.557 1.00 48.26 440 HIS A CA 1
ATOM 3445 C C . HIS A 1 440 ? -44.705 -45.526 -3.525 1.00 46.95 440 HIS A C 1
ATOM 3446 O O . HIS A 1 440 ? -44.344 -44.827 -4.474 1.00 49.07 440 HIS A O 1
ATOM 3453 N N . ARG A 1 441 ? -43.961 -45.712 -2.432 1.00 44.12 441 ARG A N 1
ATOM 3454 C CA . ARG A 1 441 ? -42.634 -45.092 -2.249 1.00 42.93 441 ARG A CA 1
ATOM 3455 C C . ARG A 1 441 ? -41.763 -45.299 -3.492 1.00 38.49 441 ARG A C 1
ATOM 3456 O O . ARG A 1 441 ? -41.156 -44.355 -3.991 1.00 39.35 441 ARG A O 1
ATOM 3464 N N . HIS A 1 442 ? -41.704 -46.540 -3.963 1.00 38.18 442 HIS A N 1
ATOM 3465 C CA . HIS A 1 442 ? -40.776 -46.929 -5.017 1.00 39.12 442 HIS A CA 1
ATOM 3466 C C . HIS A 1 442 ? -41.187 -46.297 -6.354 1.00 36.05 442 HIS A C 1
ATOM 3467 O O . HIS A 1 442 ? -40.325 -45.867 -7.118 1.00 36.97 442 HIS A O 1
ATOM 3474 N N . TRP A 1 443 ? -42.486 -46.238 -6.641 1.00 35.05 443 TRP A N 1
ATOM 3475 C CA . TRP A 1 443 ? -42.956 -45.668 -7.910 1.00 36.64 443 TRP A CA 1
ATOM 3476 C C . TRP A 1 443 ? -42.668 -44.163 -7.943 1.00 35.57 443 TRP A C 1
ATOM 3477 O O . TRP A 1 443 ? -42.217 -43.637 -8.959 1.00 36.79 443 TRP A O 1
ATOM 3488 N N . ALA A 1 444 ? -42.931 -43.485 -6.829 1.00 33.73 444 ALA A N 1
ATOM 3489 C CA . ALA A 1 444 ? -42.603 -42.070 -6.694 1.00 34.44 444 ALA A CA 1
ATOM 3490 C C . ALA A 1 444 ? -41.113 -41.856 -6.992 1.00 37.65 444 ALA A C 1
ATOM 3491 O O . ALA A 1 444 ? -40.752 -40.955 -7.757 1.00 35.68 444 ALA A O 1
ATOM 3493 N N . TYR A 1 445 ? -40.264 -42.704 -6.407 1.00 35.11 445 TYR A N 1
ATOM 3494 C CA . TYR A 1 445 ? -38.814 -42.616 -6.597 1.00 34.48 445 TYR A CA 1
ATOM 3495 C C . TYR A 1 445 ? -38.451 -42.832 -8.072 1.00 35.03 445 TYR A C 1
ATOM 3496 O O . TYR A 1 445 ? -37.665 -42.064 -8.634 1.00 34.90 445 TYR A O 1
ATOM 3505 N N . LEU A 1 446 ? -39.002 -43.879 -8.686 1.00 33.97 446 LEU A N 1
ATOM 3506 C CA . LEU A 1 446 ? -38.661 -44.217 -10.074 1.00 34.31 446 LEU A CA 1
ATOM 3507 C C . LEU A 1 446 ? -39.059 -43.061 -10.998 1.00 32.83 446 LEU A C 1
ATOM 3508 O O . LEU A 1 446 ? -38.325 -42.718 -11.924 1.00 33.38 446 LEU A O 1
ATOM 3513 N N . PHE A 1 447 ? -40.224 -42.472 -10.748 1.00 31.84 447 PHE A N 1
ATOM 3514 C CA . PHE A 1 447 ? -40.693 -41.363 -11.565 1.00 34.08 447 PHE A CA 1
ATOM 3515 C C . PHE A 1 447 ? -39.762 -40.159 -11.388 1.00 36.09 447 PHE A C 1
ATOM 3516 O O . PHE A 1 447 ? -39.396 -39.504 -12.364 1.00 34.70 447 PHE A O 1
ATOM 3524 N N . LYS A 1 448 ? -39.376 -39.902 -10.142 1.00 36.41 448 LYS A N 1
ATOM 3525 C CA . LYS A 1 448 ? -38.546 -38.755 -9.786 1.00 36.47 448 LYS A CA 1
ATOM 3526 C C . LYS A 1 448 ? -37.181 -38.844 -10.483 1.00 34.61 448 LYS A C 1
ATOM 3527 O O . LYS A 1 448 ? -36.669 -37.833 -10.954 1.00 34.37 448 LYS A O 1
ATOM 3533 N N . VAL A 1 449 ? -36.593 -40.037 -10.557 1.00 33.02 449 VAL A N 1
ATOM 3534 C CA . VAL A 1 449 ? -35.269 -40.196 -11.182 1.00 35.71 449 VAL A CA 1
ATOM 3535 C C . VAL A 1 449 ? -35.424 -40.522 -12.674 1.00 34.51 449 VAL A C 1
ATOM 3536 O O . VAL A 1 449 ? -34.462 -40.402 -13.419 1.00 38.52 449 VAL A O 1
ATOM 3540 N N . GLY A 1 450 ? -36.617 -40.926 -13.106 1.00 37.64 450 GLY A N 1
ATOM 3541 C CA . GLY A 1 450 ? -36.844 -41.359 -14.490 1.00 37.12 450 GLY A CA 1
ATOM 3542 C C . GLY A 1 450 ? -37.346 -40.240 -15.389 1.00 35.49 450 GLY A C 1
ATOM 3543 O O . GLY A 1 450 ? -37.048 -40.229 -16.581 1.00 35.57 450 GLY A O 1
ATOM 3544 N N . ILE A 1 451 ? -38.127 -39.315 -14.834 1.00 35.73 451 ILE A N 1
ATOM 3545 C CA . ILE A 1 451 ? -38.668 -38.194 -15.610 1.00 33.17 451 ILE A CA 1
ATOM 3546 C C . ILE A 1 451 ? -37.510 -37.293 -16.053 1.00 34.09 451 ILE A C 1
ATOM 3547 O O . ILE A 1 451 ? -36.515 -37.153 -15.344 1.00 34.27 451 ILE A O 1
ATOM 3552 N N . ARG A 1 452 ? -37.651 -36.706 -17.238 1.00 34.72 452 ARG A N 1
ATOM 3553 C CA . ARG A 1 452 ? -36.783 -35.624 -17.682 1.00 35.23 452 ARG A CA 1
ATOM 3554 C C . ARG A 1 452 ? -37.584 -34.322 -17.604 1.00 33.72 452 ARG A C 1
ATOM 3555 O O . ARG A 1 452 ? -38.284 -33.950 -18.542 1.00 35.17 452 ARG A O 1
ATOM 3563 N N . ALA A 1 453 ? -37.493 -33.657 -16.462 1.00 33.23 453 ALA A N 1
ATOM 3564 C CA . ALA A 1 453 ? -38.243 -32.438 -16.226 1.00 31.45 453 ALA A CA 1
ATOM 3565 C C . ALA A 1 453 ? -37.481 -31.553 -15.236 1.00 31.43 453 ALA A C 1
ATOM 3566 O O . ALA A 1 453 ? -36.747 -32.043 -14.375 1.00 29.60 453 ALA A O 1
ATOM 3568 N N . GLY A 1 454 ? -37.660 -30.248 -15.375 1.00 30.94 454 GLY A N 1
ATOM 3569 C CA . GLY A 1 454 ? -37.069 -29.306 -14.446 1.00 30.24 454 GLY A CA 1
ATOM 3570 C C . GLY A 1 454 ? -37.740 -29.361 -13.084 1.00 28.73 454 GLY A C 1
ATOM 3571 O O . GLY A 1 454 ? -37.113 -29.067 -12.074 1.00 29.09 454 GLY A O 1
ATOM 3572 N N . MET A 1 455 ? -39.015 -29.740 -13.059 1.00 30.77 455 MET A N 1
ATOM 3573 C CA . MET A 1 455 ? -39.803 -29.741 -11.827 1.00 31.39 455 MET A CA 1
ATOM 3574 C C . MET A 1 455 ? -40.727 -30.966 -11.804 1.00 29.63 455 MET A C 1
ATOM 3575 O O . MET A 1 455 ? -41.339 -31.311 -12.816 1.00 28.79 455 MET A O 1
ATOM 3580 N N . THR A 1 456 ? -40.818 -31.610 -10.641 1.00 28.58 456 THR A N 1
ATOM 3581 C CA . THR A 1 456 ? -41.671 -32.784 -10.461 1.00 28.08 456 THR A CA 1
ATOM 3582 C C . THR A 1 456 ? -42.463 -32.646 -9.157 1.00 29.74 456 THR A C 1
ATOM 3583 O O . THR A 1 456 ? -41.910 -32.306 -8.112 1.00 29.75 456 THR A O 1
ATOM 3587 N N . SER A 1 457 ? -43.757 -32.935 -9.241 1.00 30.25 457 SER A N 1
ATOM 3588 C CA . SER A 1 457 ? -44.644 -32.914 -8.089 1.00 31.53 457 SER A CA 1
ATOM 3589 C C . SER A 1 457 ? -45.033 -34.350 -7.720 1.00 31.84 457 SER A C 1
ATOM 3590 O O . SER A 1 457 ? -45.454 -35.112 -8.586 1.00 30.80 457 SER A O 1
ATOM 3593 N N . ILE A 1 458 ? -44.875 -34.719 -6.451 1.00 32.41 458 ILE A N 1
ATOM 3594 C CA . ILE A 1 458 ? -45.365 -36.010 -5.964 1.00 33.56 458 ILE A CA 1
ATOM 3595 C C . ILE A 1 458 ? -46.665 -35.760 -5.193 1.00 34.57 458 ILE A C 1
ATOM 3596 O O . ILE A 1 458 ? -46.648 -35.109 -4.153 1.00 37.57 458 ILE A O 1
ATOM 3601 N N . ASN A 1 459 ? -47.776 -36.272 -5.722 1.00 32.76 459 ASN A N 1
ATOM 3602 C CA . ASN A 1 459 ? -49.114 -36.081 -5.141 1.00 33.47 459 ASN A CA 1
ATOM 3603 C C . ASN A 1 459 ? -49.457 -34.588 -5.096 1.00 30.68 459 ASN A C 1
ATOM 3604 O O . ASN A 1 459 ? -50.081 -34.110 -4.149 1.00 32.16 459 ASN A O 1
ATOM 3609 N N . ASN A 1 460 ? -49.080 -33.870 -6.147 1.00 32.24 460 ASN A N 1
ATOM 3610 C CA . ASN A 1 460 ? -49.399 -32.452 -6.270 1.00 33.22 460 ASN A CA 1
ATOM 3611 C C . ASN A 1 460 ? -49.523 -32.105 -7.761 1.00 32.51 460 ASN A C 1
ATOM 3612 O O . ASN A 1 460 ? -49.070 -32.858 -8.623 1.00 30.16 460 ASN A O 1
ATOM 3617 N N . ALA A 1 461 ? -50.167 -30.975 -8.043 1.00 33.73 461 ALA A N 1
ATOM 3618 C CA . ALA A 1 461 ? -50.424 -30.512 -9.409 1.00 33.80 461 ALA A CA 1
ATOM 3619 C C . ALA A 1 461 ? -49.111 -30.214 -10.148 1.00 33.41 461 ALA A C 1
ATOM 3620 O O . ALA A 1 461 ? -48.052 -30.043 -9.537 1.00 34.73 461 ALA A O 1
ATOM 3622 N N . THR A 1 462 ? -49.198 -30.146 -11.476 1.00 32.56 462 THR A N 1
ATOM 3623 C CA . THR A 1 462 ? -48.073 -29.720 -12.309 1.00 33.97 462 THR A CA 1
ATOM 3624 C C . THR A 1 462 ? -47.897 -28.201 -12.200 1.00 32.48 462 THR A C 1
ATOM 3625 O O . THR A 1 462 ? -46.862 -27.672 -12.596 1.00 31.83 462 THR A O 1
ATOM 3629 N N . VAL A 1 463 ? -48.918 -27.521 -11.679 1.00 34.11 463 VAL A N 1
ATOM 3630 C CA . VAL A 1 463 ? -48.912 -26.068 -11.520 1.00 38.54 463 VAL A CA 1
ATOM 3631 C C . VAL A 1 463 ? -48.677 -25.723 -10.045 1.00 37.85 463 VAL A C 1
ATOM 3632 O O . VAL A 1 463 ? -48.707 -26.596 -9.177 1.00 38.19 463 VAL A O 1
ATOM 3636 N N . GLY A 1 464 ? -48.463 -24.439 -9.780 1.00 36.89 464 GLY A N 1
ATOM 3637 C CA . GLY A 1 464 ? -48.396 -23.934 -8.413 1.00 37.34 464 GLY A CA 1
ATOM 3638 C C . GLY A 1 464 ? -47.035 -24.165 -7.778 1.00 38.21 464 GLY A C 1
ATOM 3639 O O . GLY A 1 464 ? -46.947 -24.537 -6.611 1.00 34.98 464 GLY A O 1
ATOM 3640 N N . ALA A 1 465 ? -45.971 -23.930 -8.544 1.00 39.68 465 ALA A N 1
ATOM 3641 C CA . ALA A 1 465 ? -44.612 -23.989 -8.009 1.00 39.19 465 ALA A CA 1
ATOM 3642 C C . ALA A 1 465 ? -44.453 -22.948 -6.894 1.00 38.38 465 ALA A C 1
ATOM 3643 O O . ALA A 1 465 ? -44.939 -21.820 -7.008 1.00 36.77 465 ALA A O 1
ATOM 3645 N N . GLU A 1 466 ? -43.774 -23.338 -5.821 1.00 38.34 466 GLU A N 1
ATOM 3646 C CA . GLU A 1 466 ? -43.446 -22.404 -4.746 1.00 37.95 466 GLU A CA 1
ATOM 3647 C C . GLU A 1 466 ? -42.334 -21.478 -5.250 1.00 36.76 466 GLU A C 1
ATOM 3648 O O . GLU A 1 466 ? -41.462 -21.902 -6.005 1.00 36.39 466 GLU A O 1
ATOM 3654 N N . ALA A 1 467 ? -42.375 -20.219 -4.827 1.00 34.61 467 ALA A N 1
ATOM 3655 C CA . ALA A 1 467 ? -41.579 -19.164 -5.457 1.00 36.04 467 ALA A CA 1
ATOM 3656 C C . ALA A 1 467 ? -40.097 -19.258 -5.068 1.00 36.51 467 ALA A C 1
ATOM 3657 O O . ALA A 1 467 ? -39.296 -18.485 -5.581 1.00 39.68 467 ALA A O 1
ATOM 3659 N N . HIS A 1 468 ? -39.722 -20.185 -4.189 1.00 35.88 468 HIS A N 1
ATOM 3660 C CA . HIS A 1 468 ? -38.346 -20.249 -3.691 1.00 33.82 468 HIS A CA 1
ATOM 3661 C C . HIS A 1 468 ? -37.698 -21.594 -4.060 1.00 35.66 468 HIS A C 1
ATOM 3662 O O . HIS A 1 468 ? -36.766 -22.043 -3.384 1.00 35.39 468 HIS A O 1
ATOM 3669 N N . LEU A 1 469 ? -38.201 -22.238 -5.117 1.00 33.54 469 LEU A N 1
ATOM 3670 C CA . LEU A 1 469 ? -37.508 -23.360 -5.759 1.00 32.31 469 LEU A CA 1
ATOM 3671 C C . LEU A 1 469 ? -37.037 -22.911 -7.145 1.00 31.67 469 LEU A C 1
ATOM 3672 O O . LEU A 1 469 ? -37.605 -21.978 -7.708 1.00 32.29 469 LEU A O 1
ATOM 3677 N N . PRO A 1 470 ? -36.011 -23.583 -7.696 1.00 29.91 470 PRO A N 1
ATOM 3678 C CA . PRO A 1 470 ? -35.564 -23.245 -9.042 1.00 29.68 470 PRO A CA 1
ATOM 3679 C C . PRO A 1 470 ? -36.644 -23.615 -10.069 1.00 29.97 470 PRO A C 1
ATOM 3680 O O . PRO A 1 470 ? -37.150 -24.738 -10.063 1.00 32.36 470 PRO A O 1
ATOM 3684 N N . PHE A 1 471 ? -37.004 -22.653 -10.910 1.00 33.42 471 PHE A N 1
ATOM 3685 C CA . PHE A 1 471 ? -38.043 -22.836 -11.915 1.00 33.46 471 PHE A CA 1
ATOM 3686 C C . PHE A 1 471 ? -37.396 -22.806 -13.304 1.00 34.13 471 PHE A C 1
ATOM 3687 O O . PHE A 1 471 ? -36.682 -21.862 -13.652 1.00 31.29 471 PHE A O 1
ATOM 3695 N N . GLY A 1 472 ? -37.668 -23.835 -14.092 1.00 31.90 472 GLY A N 1
ATOM 3696 C CA . GLY A 1 472 ? -37.120 -23.931 -15.434 1.00 30.87 472 GLY A CA 1
ATOM 3697 C C . GLY A 1 472 ? -37.277 -25.333 -15.983 1.00 32.22 472 GLY A C 1
ATOM 3698 O O . GLY A 1 472 ? -37.625 -26.254 -15.246 1.00 32.52 472 GLY A O 1
ATOM 3699 N N . GLY A 1 473 ? -37.024 -25.491 -17.275 1.00 30.09 473 GLY A N 1
ATOM 3700 C CA . GLY A 1 473 ? -37.285 -26.751 -17.947 1.00 32.70 473 GLY A CA 1
ATOM 3701 C C . GLY A 1 473 ? -36.054 -27.276 -18.653 1.00 34.19 473 GLY A C 1
ATOM 3702 O O . GLY A 1 473 ? -35.086 -26.547 -18.863 1.00 37.89 473 GLY A O 1
ATOM 3703 N N . VAL A 1 474 ? -36.115 -28.553 -19.006 1.00 33.86 474 VAL A N 1
ATOM 3704 C CA . VAL A 1 474 ? -35.110 -29.184 -19.845 1.00 34.68 474 VAL A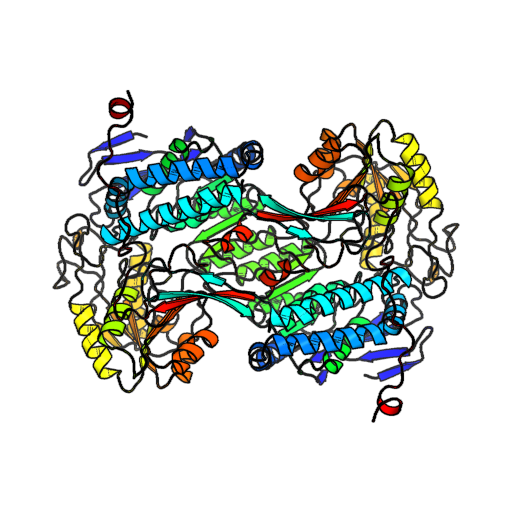 CA 1
ATOM 3705 C C . VAL A 1 474 ? -35.723 -29.402 -21.231 1.00 32.79 474 VAL A C 1
ATOM 3706 O O . VAL A 1 474 ? -36.905 -29.118 -21.445 1.00 29.89 474 VAL A O 1
ATOM 3710 N N . LYS A 1 475 ? -34.904 -29.899 -22.156 1.00 32.63 475 LYS A N 1
ATOM 3711 C CA . LYS A 1 475 ? -35.337 -30.191 -23.523 1.00 30.53 475 LYS A CA 1
ATOM 3712 C C . LYS A 1 475 ? -35.890 -28.899 -24.143 1.00 29.25 475 LYS A C 1
ATOM 3713 O O . LYS A 1 475 ? -35.252 -27.854 -24.021 1.00 29.12 475 LYS A O 1
ATOM 3719 N N . ALA A 1 476 ? -37.069 -28.938 -24.765 1.00 28.83 476 ALA A N 1
ATOM 3720 C CA . ALA A 1 476 ? -37.565 -27.779 -25.520 1.00 32.14 476 ALA A CA 1
ATOM 3721 C C . ALA A 1 476 ? -38.115 -26.697 -24.579 1.00 33.23 476 ALA A C 1
ATOM 3722 O O . ALA A 1 476 ? -38.507 -25.625 -25.049 1.00 36.52 476 ALA A O 1
ATOM 3724 N N . SER A 1 477 ? -38.132 -26.956 -23.270 1.00 33.65 477 SER A N 1
ATOM 3725 C CA . SER A 1 477 ? -38.765 -26.049 -22.308 1.00 34.01 477 SER A CA 1
ATOM 3726 C C . SER A 1 477 ? -37.788 -24.974 -21.815 1.00 34.60 477 SER A C 1
ATOM 3727 O O . SER A 1 477 ? -38.218 -23.988 -21.222 1.00 38.73 477 SER A O 1
ATOM 3730 N N . GLY A 1 478 ? -36.489 -25.163 -22.034 1.00 33.12 478 GLY A N 1
ATOM 3731 C CA . GLY A 1 478 ? -35.499 -24.207 -21.547 1.00 35.10 478 GLY A CA 1
ATOM 3732 C C . GLY A 1 478 ? -34.097 -24.562 -22.008 1.00 35.81 478 GLY A C 1
ATOM 3733 O O . GLY A 1 478 ? -33.928 -25.470 -22.816 1.00 37.59 478 GLY A O 1
ATOM 3734 N N . ASN A 1 479 ? -33.094 -23.851 -21.494 1.00 36.22 479 ASN A N 1
ATOM 3735 C CA . ASN A 1 479 ? -31.714 -24.048 -21.954 1.00 36.25 479 ASN A CA 1
ATOM 3736 C C . ASN A 1 479 ? -30.760 -24.257 -20.769 1.00 36.64 479 ASN A C 1
ATOM 3737 O O . ASN A 1 479 ? -29.547 -24.224 -20.956 1.00 39.13 479 ASN A O 1
ATOM 3742 N N . GLY A 1 480 ? -31.282 -24.497 -19.567 1.00 38.13 480 GLY A N 1
ATOM 3743 C CA . GLY A 1 480 ? -30.427 -24.767 -18.409 1.00 38.43 480 GLY A CA 1
ATOM 3744 C C . GLY A 1 480 ? -30.591 -23.733 -17.307 1.00 37.69 480 GLY A C 1
ATOM 3745 O O . GLY A 1 480 ? -30.365 -24.036 -16.139 1.00 38.88 480 GLY A O 1
ATOM 3746 N N . GLY A 1 481 ? -30.967 -22.511 -17.668 1.00 35.82 481 GLY A N 1
ATOM 3747 C CA . GLY A 1 481 ? -31.156 -21.453 -16.685 1.00 35.95 481 GLY A CA 1
ATOM 3748 C C . GLY A 1 481 ? -32.294 -21.772 -15.729 1.00 34.04 481 GLY A C 1
ATOM 3749 O O . GLY A 1 481 ? -33.221 -22.508 -16.070 1.00 31.79 481 GLY A O 1
ATOM 3750 N N . ARG A 1 482 ? -32.211 -21.225 -14.521 1.00 33.91 482 ARG A N 1
ATOM 3751 C CA . ARG A 1 482 ? -33.284 -21.354 -13.551 1.00 34.23 482 ARG A CA 1
ATOM 3752 C C . ARG A 1 482 ? -33.626 -19.972 -12.994 1.00 35.02 482 ARG A C 1
ATOM 3753 O O . ARG A 1 482 ? -32.759 -19.113 -12.835 1.00 35.21 482 ARG A O 1
ATOM 3761 N N . GLU A 1 483 ? -34.904 -19.781 -12.708 1.00 38.10 483 GLU A N 1
ATOM 3762 C CA . GLU A 1 483 ? -35.384 -18.560 -12.089 1.00 39.60 483 GLU A CA 1
ATOM 3763 C C . GLU A 1 483 ? -35.768 -18.875 -10.640 1.00 41.22 483 GLU A C 1
ATOM 3764 O O . GLU A 1 483 ? -35.972 -20.037 -10.291 1.00 39.60 483 GLU A O 1
ATOM 3770 N N . SER A 1 484 ? -35.826 -17.829 -9.817 1.00 37.61 484 SER A N 1
ATOM 3771 C CA . SER A 1 484 ? -36.248 -17.908 -8.415 1.00 39.58 484 SER A CA 1
ATOM 3772 C C . SER A 1 484 ? -35.104 -18.404 -7.520 1.00 38.79 484 SER A C 1
ATOM 3773 O O . SER A 1 484 ? -34.179 -19.092 -7.961 1.00 37.41 484 SER A O 1
ATOM 3776 N N . GLY A 1 485 ? -35.179 -18.000 -6.256 1.00 38.06 485 GLY A N 1
ATOM 3777 C CA . GLY A 1 485 ? -34.255 -18.437 -5.221 1.00 37.94 485 GLY A CA 1
ATOM 3778 C C . GLY A 1 485 ? -32.812 -18.060 -5.518 1.00 36.51 485 GLY A C 1
ATOM 3779 O O . GLY A 1 485 ? -32.530 -17.119 -6.253 1.00 37.06 485 GLY A O 1
ATOM 3780 N N . ILE A 1 486 ? -31.903 -18.837 -4.942 1.00 36.58 486 ILE A N 1
ATOM 3781 C CA . ILE A 1 486 ? -30.460 -18.622 -5.078 1.00 36.37 486 ILE A CA 1
ATOM 3782 C C . ILE A 1 486 ? -29.997 -18.999 -6.493 1.00 34.58 486 ILE A C 1
ATOM 3783 O O . ILE A 1 486 ? -28.922 -18.585 -6.922 1.00 34.83 486 ILE A O 1
ATOM 3788 N N . TRP A 1 487 ? -30.811 -19.763 -7.216 1.00 33.07 487 TRP A N 1
ATOM 3789 C CA . TRP A 1 487 ? -30.386 -20.405 -8.457 1.00 31.11 487 TRP A CA 1
ATOM 3790 C C . TRP A 1 487 ? -30.394 -19.406 -9.620 1.00 31.44 487 TRP A C 1
ATOM 3791 O O . TRP A 1 487 ? -29.744 -19.640 -10.635 1.00 34.45 487 TRP A O 1
ATOM 3802 N N . VAL A 1 488 ? -31.123 -18.304 -9.470 1.00 33.30 488 VAL A N 1
ATOM 3803 C CA . VAL A 1 488 ? -31.244 -17.308 -10.539 1.00 34.26 488 VAL A CA 1
ATOM 3804 C C . VAL A 1 488 ? -30.042 -16.354 -10.514 1.00 32.86 488 VAL A C 1
ATOM 3805 O O . VAL A 1 488 ? -29.858 -15.603 -11.458 1.00 34.33 488 VAL A O 1
ATOM 3809 N N . LEU A 1 489 ? -29.231 -16.370 -9.457 1.00 32.79 489 LEU A N 1
ATOM 3810 C CA . LEU A 1 489 ? -28.112 -15.423 -9.345 1.00 35.86 489 LEU A CA 1
ATOM 3811 C C . LEU A 1 489 ? -27.097 -15.651 -10.474 1.00 38.72 489 LEU A C 1
ATOM 3812 O O . LEU A 1 489 ? -26.462 -14.701 -10.924 1.00 41.82 489 LEU A O 1
ATOM 3817 N N . GLU A 1 490 ? -26.952 -16.897 -10.929 1.00 40.46 490 GLU A N 1
ATOM 3818 C CA . GLU A 1 490 ? -26.050 -17.224 -12.038 1.00 42.95 490 GLU A CA 1
ATOM 3819 C C . GLU A 1 490 ? -26.492 -16.507 -13.320 1.00 40.05 490 GLU A C 1
ATOM 3820 O O . GLU A 1 490 ? -25.673 -16.267 -14.200 1.00 42.11 490 GLU A O 1
ATOM 3826 N N . GLU A 1 491 ? -27.778 -16.185 -13.423 1.00 37.53 491 GLU A N 1
ATOM 3827 C CA . GLU A 1 491 ? -28.338 -15.598 -14.638 1.00 35.49 491 GLU A CA 1
ATOM 3828 C C . GLU A 1 491 ? -27.952 -14.121 -14.766 1.00 33.61 491 GLU A C 1
ATOM 3829 O O . GLU A 1 491 ? -27.828 -13.626 -15.879 1.00 36.84 491 GLU A O 1
ATOM 3835 N N . TYR A 1 492 ? -27.785 -13.418 -13.648 1.00 33.51 492 TYR A N 1
ATOM 3836 C CA . TYR A 1 492 ? -27.683 -11.958 -13.688 1.00 32.64 492 TYR A CA 1
ATOM 3837 C C . TYR A 1 492 ? -26.333 -11.477 -13.143 1.00 32.68 492 TYR A C 1
ATOM 3838 O O . TYR A 1 492 ? -26.139 -10.272 -12.966 1.00 33.87 492 TYR A O 1
ATOM 3847 N N . THR A 1 493 ? -25.402 -12.396 -12.900 1.00 32.43 493 THR A N 1
ATOM 3848 C CA . THR A 1 493 ? -24.063 -12.020 -12.455 1.00 32.65 493 THR A CA 1
ATOM 3849 C C . THR A 1 493 ? -23.024 -12.886 -13.170 1.00 33.62 493 THR A C 1
ATOM 3850 O O . THR A 1 493 ? -23.357 -13.913 -13.766 1.00 34.50 493 THR A O 1
ATOM 3854 N N . TYR A 1 494 ? -21.771 -12.450 -13.102 1.00 33.52 494 TYR A N 1
ATOM 3855 C CA . TYR A 1 494 ? -20.661 -13.259 -13.571 1.00 32.72 494 TYR A CA 1
ATOM 3856 C C . TYR A 1 494 ? -19.634 -13.385 -12.443 1.00 31.58 494 TYR A C 1
ATOM 3857 O O . TYR A 1 494 ? -19.562 -12.527 -11.561 1.00 29.49 494 TYR A O 1
ATOM 3866 N N . TRP A 1 495 ? -18.860 -14.464 -12.494 1.00 29.84 495 TRP A N 1
ATOM 3867 C CA . TRP A 1 495 ? -17.848 -14.745 -11.491 1.00 30.86 495 TRP A CA 1
ATOM 3868 C C . TRP A 1 495 ? -16.560 -13.993 -11.826 1.00 30.14 495 TRP A C 1
ATOM 3869 O O . TRP A 1 495 ? -16.071 -14.045 -12.958 1.00 29.28 495 TRP A O 1
ATOM 3880 N N . HIS A 1 496 ? -16.028 -13.311 -10.818 1.00 31.18 496 HIS A N 1
ATOM 3881 C CA . HIS A 1 496 ? -14.749 -12.642 -10.916 1.00 31.43 496 HIS A CA 1
ATOM 3882 C C . HIS A 1 496 ? -13.785 -13.278 -9.910 1.00 30.75 496 HIS A C 1
ATOM 3883 O O . HIS A 1 496 ? -13.950 -13.113 -8.703 1.00 32.20 496 HIS A O 1
ATOM 3890 N N . ALA A 1 497 ? -12.805 -14.016 -10.424 1.00 29.36 497 ALA A N 1
ATOM 3891 C CA . ALA A 1 497 ? -11.778 -14.647 -9.606 1.00 29.20 497 ALA A CA 1
ATOM 3892 C C . ALA A 1 497 ? -10.593 -13.687 -9.452 1.00 29.51 497 ALA A C 1
ATOM 3893 O O . ALA A 1 497 ? -10.041 -13.221 -10.440 1.00 31.88 497 ALA A O 1
ATOM 3895 N N . VAL A 1 498 ? -10.213 -13.404 -8.213 1.00 30.26 498 VAL A N 1
ATOM 3896 C CA . VAL A 1 498 ? -9.106 -12.502 -7.930 1.00 30.43 498 VAL A CA 1
ATOM 3897 C C . VAL A 1 498 ? -8.054 -13.263 -7.121 1.00 32.71 498 VAL A C 1
ATOM 3898 O O . VAL A 1 498 ? -8.384 -13.909 -6.128 1.00 33.78 498 VAL A O 1
ATOM 3902 N N . ASN A 1 499 ? -6.798 -13.177 -7.548 1.00 34.01 499 ASN A N 1
ATOM 3903 C CA . ASN A 1 499 ? -5.695 -13.705 -6.754 1.00 34.46 499 ASN A CA 1
ATOM 3904 C C . ASN A 1 499 ? -4.799 -12.530 -6.348 1.00 33.74 499 ASN A C 1
ATOM 3905 O O . ASN A 1 499 ? -4.454 -11.687 -7.173 1.00 33.74 499 ASN A O 1
ATOM 3910 N N . GLU A 1 500 ? -4.463 -12.482 -5.064 1.00 34.30 500 GLU A N 1
ATOM 3911 C CA . GLU A 1 500 ? -3.656 -11.417 -4.499 1.00 35.02 500 GLU A CA 1
ATOM 3912 C C . GLU A 1 500 ? -2.332 -12.011 -4.013 1.00 35.73 500 GLU A C 1
ATOM 3913 O O . GLU A 1 500 ? -2.329 -12.907 -3.173 1.00 35.54 500 GLU A O 1
ATOM 3919 N N . GLU A 1 501 ? -1.227 -11.495 -4.544 1.00 40.73 501 GLU A N 1
ATOM 3920 C CA . GLU A 1 501 ? 0.115 -11.972 -4.198 1.00 42.49 501 GLU A CA 1
ATOM 3921 C C . GLU A 1 501 ? 0.742 -11.020 -3.175 1.00 43.83 501 GLU A C 1
ATOM 3922 O O . GLU A 1 501 ? 0.620 -9.798 -3.300 1.00 46.05 501 GLU A O 1
ATOM 3928 N N . TYR A 1 502 ? 1.393 -11.597 -2.165 1.00 45.51 502 TYR A N 1
ATOM 3929 C CA . TYR A 1 502 ? 2.111 -10.831 -1.143 1.00 46.13 502 TYR A CA 1
ATOM 3930 C C . TYR A 1 502 ? 3.550 -11.348 -0.981 1.00 48.86 502 TYR A C 1
ATOM 3931 O O . TYR A 1 502 ? 4.284 -10.843 -0.132 1.00 53.15 502 TYR A O 1
ATOM 3940 N N . SER A 1 503 ? 3.966 -12.324 -1.789 1.00 50.45 503 SER A N 1
ATOM 3941 C CA . SER A 1 503 ? 5.234 -13.025 -1.558 1.00 54.58 503 SER A CA 1
ATOM 3942 C C . SER A 1 503 ? 6.420 -12.213 -2.099 1.00 55.01 503 SER A C 1
ATOM 3943 O O . SER A 1 503 ? 7.559 -12.451 -1.698 1.00 58.50 503 SER A O 1
ATOM 3946 N N . GLY A 1 504 ? 6.166 -11.275 -3.011 1.00 54.90 504 GLY A N 1
ATOM 3947 C CA . GLY A 1 504 ? 7.236 -10.489 -3.633 1.00 56.57 504 GLY A CA 1
ATOM 3948 C C . GLY A 1 504 ? 8.077 -11.315 -4.598 1.00 59.47 504 GLY A C 1
ATOM 3949 O O . GLY A 1 504 ? 9.205 -10.941 -4.915 1.00 58.27 504 GLY A O 1
ATOM 3950 N N . ARG A 1 505 ? 7.528 -12.436 -5.064 1.00 65.87 505 ARG A N 1
ATOM 3951 C CA . ARG A 1 505 ? 8.198 -13.330 -6.016 1.00 67.39 505 ARG A CA 1
ATOM 3952 C C . ARG A 1 505 ? 7.166 -13.840 -7.028 1.00 61.26 505 ARG A C 1
ATOM 3953 O O . ARG A 1 505 ? 5.980 -13.934 -6.717 1.00 61.97 505 ARG A O 1
ATOM 3961 N N . LEU A 1 506 ? 7.623 -14.168 -8.230 1.00 57.74 506 LEU A N 1
ATOM 3962 C CA . LEU A 1 506 ? 6.772 -14.850 -9.200 1.00 59.88 506 LEU A CA 1
ATOM 3963 C C . LEU A 1 506 ? 6.737 -16.345 -8.857 1.00 58.67 506 LEU A C 1
ATOM 3964 O O . LEU A 1 506 ? 7.726 -17.055 -9.047 1.00 59.55 506 LEU A O 1
ATOM 3969 N N . GLN A 1 507 ? 5.601 -16.808 -8.340 1.00 55.60 507 GLN A N 1
ATOM 3970 C CA . GLN A 1 507 ? 5.417 -18.225 -8.015 1.00 56.13 507 GLN A CA 1
ATOM 3971 C C . GLN A 1 507 ? 4.472 -18.842 -9.052 1.00 54.64 507 GLN A C 1
ATOM 3972 O O . GLN A 1 507 ? 3.377 -18.329 -9.271 1.00 50.21 507 GLN A O 1
ATOM 3978 N N . LEU A 1 508 ? 4.894 -19.935 -9.679 1.00 58.66 508 LEU A N 1
ATOM 3979 C CA . LEU A 1 508 ? 4.089 -20.579 -10.717 1.00 60.03 508 LEU A CA 1
ATOM 3980 C C . LEU A 1 508 ? 3.246 -21.692 -10.083 1.00 60.59 508 LEU A C 1
ATOM 3981 O O . LEU A 1 508 ? 3.779 -22.591 -9.424 1.00 57.08 508 LEU A O 1
ATOM 3986 N N . ALA A 1 509 ? 1.933 -21.615 -10.290 1.00 61.32 509 ALA A N 1
ATOM 3987 C CA . ALA A 1 509 ? 1.014 -22.665 -9.856 1.00 64.88 509 ALA A CA 1
ATOM 3988 C C . ALA A 1 509 ? 1.273 -23.934 -10.678 1.00 64.26 509 ALA A C 1
ATOM 3989 O O . ALA A 1 509 ? 1.675 -23.850 -11.840 1.00 60.86 509 ALA A O 1
ATOM 3991 N N . GLN A 1 510 ? 1.077 -25.092 -10.043 1.00 68.08 510 GLN A N 1
ATOM 3992 C CA . GLN A 1 510 ? 1.235 -26.430 -10.659 1.00 71.68 510 GLN A CA 1
ATOM 3993 C C . GLN A 1 510 ? 2.716 -26.757 -10.919 1.00 68.34 510 GLN A C 1
ATOM 3994 O O . GLN A 1 510 ? 3.030 -27.904 -11.246 1.00 65.00 510 GLN A O 1
ATOM 4000 N N . MET A 1 511 ? 3.619 -25.787 -10.759 1.00 69.36 511 MET A N 1
ATOM 4001 C CA . MET A 1 511 ? 5.034 -25.970 -11.106 1.00 72.28 511 MET A CA 1
ATOM 4002 C C . MET A 1 511 ? 5.908 -25.750 -9.862 1.00 68.63 511 MET A C 1
ATOM 4003 O O . MET A 1 511 ? 6.716 -26.613 -9.520 1.00 70.39 511 MET A O 1
ATOM 4008 N N . ASP A 1 512 ? 5.747 -24.604 -9.197 1.00 66.86 512 ASP A N 1
ATOM 4009 C CA . ASP A 1 512 ? 6.495 -24.293 -7.968 1.00 69.42 512 ASP A CA 1
ATOM 4010 C C . ASP A 1 512 ? 5.790 -24.746 -6.684 1.00 68.80 512 ASP A C 1
ATOM 4011 O O . ASP A 1 512 ? 6.311 -24.532 -5.589 1.00 66.36 512 ASP A O 1
ATOM 4016 N N . THR A 1 513 ? 4.616 -25.365 -6.810 1.00 71.28 513 THR A N 1
ATOM 4017 C CA . THR A 1 513 ? 3.842 -25.805 -5.642 1.00 73.89 513 THR A CA 1
ATOM 4018 C C . THR A 1 513 ? 4.711 -26.727 -4.775 1.00 66.96 513 THR A C 1
ATOM 4019 O O . THR A 1 513 ? 5.349 -27.646 -5.288 1.00 65.09 513 THR A O 1
ATOM 4023 N N . GLY A 1 514 ? 4.729 -26.472 -3.469 1.00 62.84 514 GLY A N 1
ATOM 4024 C CA . GLY A 1 514 ? 5.600 -27.202 -2.543 1.00 59.54 514 GLY A CA 1
ATOM 4025 C C . GLY A 1 514 ? 4.961 -28.488 -2.047 1.00 60.40 514 GLY A C 1
ATOM 4026 O O . GLY A 1 514 ? 4.726 -28.641 -0.848 1.00 65.09 514 GLY A O 1
ATOM 4027 N N . TYR A 1 515 ? 4.692 -29.416 -2.964 1.00 62.31 515 TYR A N 1
ATOM 4028 C CA . TYR A 1 515 ? 4.072 -30.695 -2.621 1.00 67.51 515 TYR A CA 1
ATOM 4029 C C . TYR A 1 515 ? 5.071 -31.577 -1.862 1.00 67.84 515 TYR A C 1
ATOM 4030 O O . TYR A 1 515 ? 6.217 -31.723 -2.281 1.00 66.79 515 TYR A O 1
ATOM 4039 N N . VAL A 1 516 ? 4.608 -32.166 -0.761 1.00 77.04 516 VAL A N 1
ATOM 4040 C CA . VAL A 1 516 ? 5.437 -33.029 0.083 1.00 81.70 516 VAL A CA 1
ATOM 4041 C C . VAL A 1 516 ? 5.340 -34.465 -0.452 1.00 81.19 516 VAL A C 1
ATOM 4042 O O . VAL A 1 516 ? 4.239 -34.978 -0.683 1.00 78.50 516 VAL A O 1
ATOM 4046 N N . SER A 1 517 ? 6.494 -35.100 -0.652 1.00 78.00 517 SER A N 1
ATOM 4047 C CA . SER A 1 517 ? 6.544 -36.490 -1.110 1.00 76.35 517 SER A CA 1
ATOM 4048 C C . SER A 1 517 ? 6.549 -37.430 0.104 1.00 73.63 517 SER A C 1
ATOM 4049 O O . SER A 1 517 ? 6.906 -37.017 1.215 1.00 59.68 517 SER A O 1
ATOM 4052 N N . PRO A 1 518 ? 6.144 -38.698 -0.101 1.00 76.00 518 PRO A N 1
ATOM 4053 C CA . PRO A 1 518 ? 6.042 -39.647 1.010 1.00 75.93 518 PRO A CA 1
ATOM 4054 C C . PRO A 1 518 ? 7.422 -40.118 1.497 1.00 72.70 518 PRO A C 1
ATOM 4055 O O . PRO A 1 518 ? 8.407 -40.031 0.763 1.00 68.22 518 PRO A O 1
ATOM 4059 N N . LYS A 1 519 ? 7.473 -40.603 2.736 1.00 69.08 519 LYS A N 1
ATOM 4060 C CA . LYS A 1 519 ? 8.695 -41.171 3.311 1.00 70.06 519 LYS A CA 1
ATOM 4061 C C . LYS A 1 519 ? 8.797 -42.646 2.901 1.00 67.82 519 LYS A C 1
ATOM 4062 O O . LYS A 1 519 ? 7.906 -43.172 2.232 1.00 62.44 519 LYS A O 1
ATOM 4068 N N . ALA A 1 520 ? 9.894 -43.295 3.295 1.00 72.36 520 ALA A N 1
ATOM 4069 C CA . ALA A 1 520 ? 10.105 -44.718 3.017 1.00 71.23 520 ALA A CA 1
ATOM 4070 C C . ALA A 1 520 ? 9.048 -45.547 3.762 1.00 72.82 520 ALA A C 1
ATOM 4071 O O . ALA A 1 520 ? 8.895 -45.401 4.975 1.00 67.68 520 ALA A O 1
ATOM 4073 N N . PRO A 1 521 ? 8.306 -46.407 3.037 1.00 73.46 521 PRO A N 1
ATOM 4074 C CA . PRO A 1 521 ? 7.263 -47.223 3.668 1.00 72.30 521 PRO A CA 1
ATOM 4075 C C . PRO A 1 521 ? 7.833 -48.364 4.526 1.00 72.49 521 PRO A C 1
ATOM 4076 O O . PRO A 1 521 ? 8.811 -49.001 4.137 1.00 79.92 521 PRO A O 1
ATOM 4080 N N . THR A 1 522 ? 7.217 -48.600 5.682 1.00 67.55 522 THR A N 1
ATOM 4081 C CA . THR A 1 522 ? 7.529 -49.760 6.524 1.00 63.13 522 THR A CA 1
ATOM 4082 C C . THR A 1 522 ? 6.782 -50.985 5.978 1.00 64.26 522 THR A C 1
ATOM 4083 O O . THR A 1 522 ? 5.613 -50.875 5.606 1.00 58.88 522 THR A O 1
ATOM 4087 N N . PRO A 1 523 ? 7.452 -52.153 5.921 1.00 67.38 523 PRO A N 1
ATOM 4088 C CA . PRO A 1 523 ? 6.784 -53.393 5.496 1.00 66.01 523 PRO A CA 1
ATOM 4089 C C . PRO A 1 523 ? 5.917 -53.972 6.627 1.00 65.48 523 PRO A C 1
ATOM 4090 O O . PRO A 1 523 ? 6.366 -54.848 7.370 1.00 64.76 523 PRO A O 1
ATOM 4094 N N . TRP A 1 524 ? 4.682 -53.485 6.734 1.00 59.80 524 TRP A N 1
ATOM 4095 C CA . TRP A 1 524 ? 3.823 -53.772 7.891 1.00 59.82 524 TRP A CA 1
ATOM 4096 C C . TRP A 1 524 ? 3.344 -55.230 7.881 1.00 58.80 524 TRP A C 1
ATOM 4097 O O . TRP A 1 524 ? 3.171 -55.823 8.947 1.00 60.42 524 TRP A O 1
ATOM 4108 N N . GLY A 1 525 ? 3.118 -55.797 6.696 1.00 58.72 525 GLY A N 1
ATOM 4109 C CA . GLY A 1 525 ? 2.765 -57.213 6.582 1.00 57.88 525 GLY A CA 1
ATOM 4110 C C . GLY A 1 525 ? 3.742 -58.090 7.347 1.00 61.75 525 GLY A C 1
ATOM 4111 O O . GLY A 1 525 ? 3.343 -59.028 8.024 1.00 60.41 525 GLY A O 1
ATOM 4112 N N . GLU A 1 526 ? 5.025 -57.749 7.253 1.00 65.44 526 GLU A N 1
ATOM 4113 C CA . GLU A 1 526 ? 6.107 -58.517 7.862 1.00 66.38 526 GLU A CA 1
ATOM 4114 C C . GLU A 1 526 ? 6.277 -58.113 9.335 1.00 62.86 526 GLU A C 1
ATOM 4115 O O . GLU A 1 526 ? 6.509 -58.972 10.184 1.00 60.49 526 GLU A O 1
ATOM 4121 N N . VAL A 1 527 ? 6.170 -56.820 9.638 1.00 65.01 527 VAL A N 1
ATOM 4122 C CA . VAL A 1 527 ? 6.362 -56.325 11.015 1.00 61.25 527 VAL A CA 1
ATOM 4123 C C . VAL A 1 527 ? 5.264 -56.896 11.924 1.00 61.02 527 VAL A C 1
ATOM 4124 O O . VAL A 1 527 ? 5.543 -57.329 13.041 1.00 62.92 527 VAL A O 1
ATOM 4128 N N . LEU A 1 528 ? 4.023 -56.881 11.443 1.00 63.88 528 LEU A N 1
ATOM 4129 C CA . LEU A 1 528 ? 2.872 -57.324 12.235 1.00 64.36 528 LEU A CA 1
ATOM 4130 C C . LEU A 1 528 ? 2.688 -58.834 12.039 1.00 68.55 528 LEU A C 1
ATOM 4131 O O . LEU A 1 528 ? 3.553 -59.503 11.480 1.00 67.11 528 LEU A O 1
ATOM 4136 N N . GLY A 1 529 ? 1.546 -59.363 12.469 1.00 81.06 529 GLY A N 1
ATOM 4137 C CA . GLY A 1 529 ? 1.172 -60.744 12.167 1.00 86.56 529 GLY A CA 1
ATOM 4138 C C . GLY A 1 529 ? 0.922 -60.961 10.685 1.00 81.44 529 GLY A C 1
ATOM 4139 O O . GLY A 1 529 ? 1.498 -61.864 10.088 1.00 82.03 529 GLY A O 1
ATOM 4140 N N . MET B 1 1 ? -3.803 -50.084 -31.581 1.00 79.60 1 MET B N 1
ATOM 4141 C CA . MET B 1 1 ? -2.805 -49.121 -32.130 1.00 76.37 1 MET B CA 1
ATOM 4142 C C . MET B 1 1 ? -1.582 -49.892 -32.643 1.00 74.73 1 MET B C 1
ATOM 4143 O O . MET B 1 1 ? -1.367 -51.050 -32.279 1.00 73.68 1 MET B O 1
ATOM 4148 N N . ARG B 1 2 ? -0.793 -49.229 -33.481 1.00 77.63 2 ARG B N 1
ATOM 4149 C CA . ARG B 1 2 ? 0.500 -49.741 -33.924 1.00 76.94 2 ARG B CA 1
ATOM 4150 C C . ARG B 1 2 ? 1.564 -48.668 -33.665 1.00 71.62 2 ARG B C 1
ATOM 4151 O O . ARG B 1 2 ? 1.248 -47.483 -33.569 1.00 69.02 2 ARG B O 1
ATOM 4159 N N . LYS B 1 3 ? 2.815 -49.094 -33.542 1.00 71.53 3 LYS B N 1
ATOM 4160 C CA . LYS B 1 3 ? 3.930 -48.168 -33.341 1.00 72.00 3 LYS B CA 1
ATOM 4161 C C . LYS B 1 3 ? 5.069 -48.528 -34.302 1.00 67.40 3 LYS B C 1
ATOM 4162 O O . LYS B 1 3 ? 5.275 -49.694 -34.632 1.00 70.29 3 LYS B O 1
ATOM 4168 N N . ALA B 1 4 ? 5.783 -47.504 -34.754 1.00 68.08 4 ALA B N 1
ATOM 4169 C CA . ALA B 1 4 ? 6.990 -47.670 -35.557 1.00 67.72 4 ALA B CA 1
ATOM 4170 C C . ALA B 1 4 ? 8.072 -46.739 -35.001 1.00 67.47 4 ALA B C 1
ATOM 4171 O O . ALA B 1 4 ? 7.755 -45.724 -34.385 1.00 62.98 4 ALA B O 1
ATOM 4173 N N . ALA B 1 5 ? 9.335 -47.093 -35.213 1.00 70.11 5 ALA B N 1
ATOM 4174 C CA . ALA B 1 5 ? 10.449 -46.285 -34.718 1.00 69.20 5 ALA B CA 1
ATOM 4175 C C . ALA B 1 5 ? 10.413 -44.895 -35.370 1.00 66.20 5 ALA B C 1
ATOM 4176 O O . ALA B 1 5 ? 10.087 -44.760 -36.553 1.00 61.98 5 ALA B O 1
ATOM 4178 N N . GLY B 1 6 ? 10.724 -43.874 -34.576 1.00 64.68 6 GLY B N 1
ATOM 4179 C CA . GLY B 1 6 ? 10.838 -42.500 -35.063 1.00 64.83 6 GLY B CA 1
ATOM 4180 C C . GLY B 1 6 ? 12.072 -41.820 -34.497 1.00 62.13 6 GLY B C 1
ATOM 4181 O O . GLY B 1 6 ? 12.892 -42.460 -33.835 1.00 63.99 6 GLY B O 1
ATOM 4182 N N . LYS B 1 7 ? 12.193 -40.518 -34.738 1.00 60.03 7 LYS B N 1
ATOM 4183 C CA . LYS B 1 7 ? 13.427 -39.790 -34.441 1.00 60.99 7 LYS B CA 1
ATOM 4184 C C . LYS B 1 7 ? 13.590 -39.608 -32.925 1.00 62.06 7 LYS B C 1
ATOM 4185 O O . LYS B 1 7 ? 14.613 -40.004 -32.367 1.00 55.95 7 LYS B O 1
ATOM 4191 N N . TYR B 1 8 ? 12.591 -39.008 -32.273 1.00 63.77 8 TYR B N 1
ATOM 4192 C CA . TYR B 1 8 ? 12.646 -38.733 -30.828 1.00 59.33 8 TYR B CA 1
ATOM 4193 C C . TYR B 1 8 ? 11.623 -39.600 -30.081 1.00 54.75 8 TYR B C 1
ATOM 4194 O O . TYR B 1 8 ? 11.197 -39.252 -28.981 1.00 59.96 8 TYR B O 1
ATOM 4203 N N . GLY B 1 9 ? 11.243 -40.729 -30.665 1.00 50.74 9 GLY B N 1
ATOM 4204 C CA . GLY B 1 9 ? 10.252 -41.614 -30.064 1.00 48.64 9 GLY B CA 1
ATOM 4205 C C . GLY B 1 9 ? 9.508 -42.406 -31.123 1.00 50.17 9 GLY B C 1
ATOM 4206 O O . GLY B 1 9 ? 9.713 -42.204 -32.317 1.00 47.76 9 GLY B O 1
ATOM 4207 N N . ASN B 1 10 ? 8.635 -43.303 -30.686 1.00 49.09 10 ASN B N 1
ATOM 4208 C CA . ASN B 1 10 ? 7.858 -44.116 -31.616 1.00 51.03 10 ASN B CA 1
ATOM 4209 C C . ASN B 1 10 ? 6.799 -43.241 -32.298 1.00 49.93 10 ASN B C 1
ATOM 4210 O O . ASN B 1 10 ? 6.237 -42.332 -31.687 1.00 49.95 10 ASN B O 1
ATOM 4215 N N . THR B 1 11 ? 6.562 -43.511 -33.576 1.00 49.53 11 THR B N 1
ATOM 4216 C CA . THR B 1 11 ? 5.446 -42.927 -34.301 1.00 51.39 11 THR B CA 1
ATOM 4217 C C . THR B 1 11 ? 4.207 -43.791 -34.044 1.00 52.96 11 THR B C 1
ATOM 4218 O O . THR B 1 11 ? 4.205 -44.980 -34.349 1.00 56.04 11 THR B O 1
ATOM 4222 N N . LEU B 1 12 ? 3.171 -43.185 -33.480 1.00 52.32 12 LEU B N 1
ATOM 4223 C CA . LEU B 1 12 ? 1.962 -43.909 -33.104 1.00 55.07 12 LEU B CA 1
ATOM 4224 C C . LEU B 1 12 ? 0.959 -43.858 -34.260 1.00 50.06 12 LEU B C 1
ATOM 4225 O O . LEU B 1 12 ? 0.715 -42.805 -34.837 1.00 48.09 12 LEU B O 1
ATOM 4230 N N . GLU B 1 13 ? 0.395 -45.012 -34.593 1.00 52.74 13 GLU B N 1
ATOM 4231 C CA . GLU B 1 13 ? -0.722 -45.088 -35.530 1.00 52.86 13 GLU B CA 1
ATOM 4232 C C . GLU B 1 13 ? -1.942 -45.600 -34.759 1.00 47.63 13 GLU B C 1
ATOM 4233 O O . GLU B 1 13 ? -1.918 -46.710 -34.227 1.00 47.79 13 GLU B O 1
ATOM 4239 N N . PHE B 1 14 ? -2.984 -44.779 -34.679 1.00 42.05 14 PHE B N 1
ATOM 4240 C CA . PHE B 1 14 ? -4.184 -45.139 -33.927 1.00 42.13 14 PHE B CA 1
ATOM 4241 C C . PHE B 1 14 ? -5.421 -44.574 -34.628 1.00 40.50 14 PHE B C 1
ATOM 4242 O O . PHE B 1 14 ? -5.325 -43.670 -35.449 1.00 40.25 14 PHE B O 1
ATOM 4250 N N . GLY B 1 15 ? -6.574 -45.123 -34.275 1.00 38.65 15 GLY B N 1
ATOM 4251 C CA . GLY B 1 15 ? -7.849 -44.686 -34.821 1.00 37.78 15 GLY B CA 1
ATOM 4252 C C . GLY B 1 15 ? -8.702 -44.009 -33.763 1.00 36.56 15 GLY B C 1
ATOM 4253 O O . GLY B 1 15 ? -8.257 -43.774 -32.638 1.00 40.07 15 GLY B O 1
ATOM 4254 N N . HIS B 1 16 ? -9.942 -43.724 -34.137 1.00 36.11 16 HIS B N 1
ATOM 4255 C CA . HIS B 1 16 ? -10.910 -43.097 -33.244 1.00 36.24 16 HIS B CA 1
ATOM 4256 C C . HIS B 1 16 ? -11.296 -44.092 -32.146 1.00 36.57 16 HIS B C 1
ATOM 4257 O O . HIS B 1 16 ? -11.283 -45.296 -32.375 1.00 37.00 16 HIS B O 1
ATOM 4264 N N . LEU B 1 17 ? -11.628 -43.584 -30.966 1.00 35.52 17 LEU B N 1
ATOM 4265 C CA . LEU B 1 17 ? -12.151 -44.423 -29.898 1.00 35.08 17 LEU B CA 1
ATOM 4266 C C . LEU B 1 17 ? -13.668 -44.223 -29.823 1.00 35.82 17 LEU B C 1
ATOM 4267 O O . LEU B 1 17 ? -14.146 -43.172 -29.406 1.00 35.51 17 LEU B O 1
ATOM 4272 N N . VAL B 1 18 ? -14.407 -45.237 -30.264 1.00 37.85 18 VAL B N 1
ATOM 4273 C CA . VAL B 1 18 ? -15.856 -45.160 -30.395 1.00 40.02 18 VAL B CA 1
ATOM 4274 C C . VAL B 1 18 ? -16.466 -46.432 -29.795 1.00 42.75 18 VAL B C 1
ATOM 4275 O O . VAL B 1 18 ? -16.284 -47.526 -30.330 1.00 42.35 18 VAL B O 1
ATOM 4279 N N . GLY B 1 19 ? -17.184 -46.272 -28.686 1.00 46.00 19 GLY B N 1
ATOM 4280 C CA . GLY B 1 19 ? -17.852 -47.386 -28.017 1.00 45.48 19 GLY B CA 1
ATOM 4281 C C . GLY B 1 19 ? -16.864 -48.409 -27.479 1.00 47.22 19 GLY B C 1
ATOM 4282 O O . GLY B 1 19 ? -17.193 -49.588 -27.372 1.00 50.54 19 GLY B O 1
ATOM 4283 N N . GLY B 1 20 ? -15.652 -47.967 -27.147 1.00 45.77 20 GLY B N 1
ATOM 4284 C CA . GLY B 1 20 ? -14.605 -48.867 -26.667 1.00 52.86 20 GLY B CA 1
ATOM 4285 C C . GLY B 1 20 ? -13.739 -49.412 -27.795 1.00 54.30 20 GLY B C 1
ATOM 4286 O O . GLY B 1 20 ? -12.571 -49.727 -27.576 1.00 54.99 20 GLY B O 1
ATOM 4287 N N . GLU B 1 21 ? -14.301 -49.529 -28.998 1.00 56.70 21 GLU B N 1
ATOM 4288 C CA . GLU B 1 21 ? -13.566 -50.033 -30.155 1.00 55.40 21 GLU B CA 1
ATOM 4289 C C . GLU B 1 21 ? -12.658 -48.930 -30.710 1.00 49.53 21 GLU B C 1
ATOM 4290 O O . GLU B 1 21 ? -12.988 -47.745 -30.645 1.00 47.22 21 GLU B O 1
ATOM 4296 N N . GLU B 1 22 ? -11.517 -49.341 -31.252 1.00 45.99 22 GLU B N 1
ATOM 4297 C CA . GLU B 1 22 ? -10.666 -48.455 -32.035 1.00 43.71 22 GLU B CA 1
ATOM 4298 C C . GLU B 1 22 ? -11.110 -48.525 -33.501 1.00 40.55 22 GLU B C 1
ATOM 4299 O O . GLU B 1 22 ? -11.153 -49.600 -34.083 1.00 43.26 22 GLU B O 1
ATOM 4305 N N . VAL B 1 23 ? -11.449 -47.378 -34.079 1.00 42.76 23 VAL B N 1
ATOM 4306 C CA . VAL B 1 23 ? -12.006 -47.309 -35.427 1.00 43.28 23 VAL B CA 1
ATOM 4307 C C . VAL B 1 23 ? -11.007 -46.570 -36.324 1.00 45.89 23 VAL B C 1
ATOM 4308 O O . VAL B 1 23 ? -10.819 -45.361 -36.185 1.00 44.82 23 VAL B O 1
ATOM 4312 N N . LEU B 1 24 ? -10.379 -47.307 -37.238 1.00 51.03 24 LEU B N 1
ATOM 4313 C CA . LEU B 1 24 ? -9.420 -46.720 -38.167 1.00 52.09 24 LEU B CA 1
ATOM 4314 C C . LEU B 1 24 ? -10.126 -46.475 -39.507 1.00 47.98 24 LEU B C 1
ATOM 4315 O O . LEU B 1 24 ? -9.985 -47.242 -40.455 1.00 50.50 24 LEU B O 1
ATOM 4320 N N . GLU B 1 25 ? -10.901 -45.395 -39.545 1.00 46.19 25 GLU B N 1
ATOM 4321 C CA . GLU B 1 25 ? -11.704 -45.029 -40.707 1.00 46.26 25 GLU B CA 1
ATOM 4322 C C . GLU B 1 25 ? -11.524 -43.536 -40.995 1.00 45.65 25 GLU B C 1
ATOM 4323 O O . GLU B 1 25 ? -11.709 -42.702 -40.109 1.00 43.04 25 GLU B O 1
ATOM 4329 N N . GLY B 1 26 ? -11.189 -43.219 -42.241 1.00 45.20 26 GLY B N 1
ATOM 4330 C CA . GLY B 1 26 ? -11.052 -41.840 -42.690 1.00 44.04 26 GLY B CA 1
ATOM 4331 C C . GLY B 1 26 ? -9.671 -41.572 -43.261 1.00 42.80 26 GLY B C 1
ATOM 4332 O O . GLY B 1 26 ? -8.725 -42.311 -42.975 1.00 44.29 26 GLY B O 1
ATOM 4333 N N . PRO B 1 27 ? -9.546 -40.511 -44.073 1.00 39.85 27 PRO B N 1
ATOM 4334 C CA . PRO B 1 27 ? -8.257 -40.132 -44.650 1.00 40.26 27 PRO B CA 1
ATOM 4335 C C . PRO B 1 27 ? -7.225 -39.862 -43.544 1.00 41.43 27 PRO B C 1
ATOM 4336 O O . PRO B 1 27 ? -7.535 -39.172 -42.575 1.00 43.86 27 PRO B O 1
ATOM 4340 N N . LEU B 1 28 ? -6.026 -40.421 -43.690 1.00 40.50 28 LEU B N 1
ATOM 4341 C CA . LEU B 1 28 ? -5.004 -40.325 -42.653 1.00 43.57 28 LEU B CA 1
ATOM 4342 C C . LEU B 1 28 ? -4.441 -38.900 -42.608 1.00 41.21 28 LEU B C 1
ATOM 4343 O O . LEU B 1 28 ? -4.133 -38.296 -43.634 1.00 41.44 28 LEU B O 1
ATOM 4348 N N . LEU B 1 29 ? -4.361 -38.378 -41.391 1.00 45.06 29 LEU B N 1
ATOM 4349 C CA . LEU B 1 29 ? -3.604 -37.180 -41.079 1.00 44.31 29 LEU B CA 1
ATOM 4350 C C . LEU B 1 29 ? -2.347 -37.614 -40.322 1.00 42.62 29 LEU B C 1
ATOM 4351 O O . LEU B 1 29 ? -2.233 -38.765 -39.889 1.00 44.42 29 LEU B O 1
ATOM 4356 N N . GLU B 1 30 ? -1.414 -36.692 -40.153 1.00 44.97 30 GLU B N 1
ATOM 4357 C CA . GLU B 1 30 ? -0.272 -36.955 -39.298 1.00 50.05 30 GLU B CA 1
ATOM 4358 C C . GLU B 1 30 ? 0.037 -35.698 -38.483 1.00 43.40 30 GLU B C 1
ATOM 4359 O O . GLU B 1 30 ? -0.295 -34.587 -38.878 1.00 42.11 30 GLU B O 1
ATOM 4365 N N . ARG B 1 31 ? 0.645 -35.915 -37.326 1.00 41.45 31 ARG B N 1
ATOM 4366 C CA . ARG B 1 31 ? 1.142 -34.835 -36.500 1.00 40.88 31 ARG B CA 1
ATOM 4367 C C . ARG B 1 31 ? 2.666 -34.948 -36.454 1.00 40.06 31 ARG B C 1
ATOM 4368 O O . ARG B 1 31 ? 3.206 -35.938 -35.963 1.00 38.33 31 ARG B O 1
ATOM 4376 N N . ARG B 1 32 ? 3.334 -33.940 -37.001 1.00 43.01 32 ARG B N 1
ATOM 4377 C CA . ARG B 1 32 ? 4.778 -33.859 -36.942 1.00 45.16 32 ARG B CA 1
ATOM 4378 C C . ARG B 1 32 ? 5.160 -33.050 -35.700 1.00 40.37 32 ARG B C 1
ATOM 4379 O O . ARG B 1 32 ? 4.447 -32.123 -35.304 1.00 40.14 32 ARG B O 1
ATOM 4387 N N . ASN B 1 33 ? 6.271 -33.439 -35.086 1.00 37.88 33 ASN B N 1
ATOM 4388 C CA . ASN B 1 33 ? 6.866 -32.693 -33.992 1.00 35.87 33 ASN B CA 1
ATOM 4389 C C . ASN B 1 33 ? 7.065 -31.242 -34.453 1.00 38.24 33 ASN B C 1
ATOM 4390 O O . ASN B 1 33 ? 7.761 -31.003 -35.429 1.00 37.30 33 ASN B O 1
ATOM 4395 N N . PRO B 1 34 ? 6.442 -30.270 -33.765 1.00 39.21 34 PRO B N 1
ATOM 4396 C CA . PRO B 1 34 ? 6.568 -28.870 -34.184 1.00 37.95 34 PRO B CA 1
ATOM 4397 C C . PRO B 1 34 ? 7.985 -28.305 -33.991 1.00 37.82 34 PRO B C 1
ATOM 4398 O O . PRO B 1 34 ? 8.306 -27.275 -34.573 1.00 37.06 34 PRO B O 1
ATOM 4402 N N . SER B 1 35 ? 8.807 -28.955 -33.171 1.00 39.53 35 SER B N 1
ATOM 4403 C CA . SER B 1 35 ? 10.195 -28.533 -32.977 1.00 43.93 35 SER B CA 1
ATOM 4404 C C . SER B 1 35 ? 11.090 -29.098 -34.088 1.00 46.23 35 SER B C 1
ATOM 4405 O O . SER B 1 35 ? 12.165 -28.557 -34.356 1.00 49.80 35 SER B O 1
ATOM 4408 N N . ASP B 1 36 ? 10.644 -30.184 -34.719 1.00 49.42 36 ASP B N 1
ATOM 4409 C CA . ASP B 1 36 ? 11.446 -30.907 -35.700 1.00 51.04 36 ASP B CA 1
ATOM 4410 C C . ASP B 1 36 ? 10.536 -31.718 -36.635 1.00 49.03 36 ASP B C 1
ATOM 4411 O O . ASP B 1 36 ? 10.057 -32.784 -36.256 1.00 43.35 36 ASP B O 1
ATOM 4416 N N . ARG B 1 37 ? 10.314 -31.218 -37.856 1.00 51.10 37 ARG B N 1
ATOM 4417 C CA . ARG B 1 37 ? 9.296 -31.791 -38.765 1.00 57.11 37 ARG B CA 1
ATOM 4418 C C . ARG B 1 37 ? 9.689 -33.204 -39.215 1.00 59.59 37 ARG B C 1
ATOM 4419 O O . ARG B 1 37 ? 8.837 -33.940 -39.695 1.00 62.44 37 ARG B O 1
ATOM 4427 N N . GLU B 1 38 ? 10.958 -33.580 -39.085 1.00 62.13 38 GLU B N 1
ATOM 4428 C CA . GLU B 1 38 ? 11.402 -34.931 -39.456 1.00 68.08 38 GLU B CA 1
ATOM 4429 C C . GLU B 1 38 ? 10.853 -35.962 -38.460 1.00 65.26 38 GLU B C 1
ATOM 4430 O O . GLU B 1 38 ? 10.693 -37.130 -38.806 1.00 68.36 38 GLU B O 1
ATOM 4436 N N . ASP B 1 39 ? 10.570 -35.533 -37.232 1.00 61.11 39 ASP B N 1
ATOM 4437 C CA . ASP B 1 39 ? 10.003 -36.415 -36.210 1.00 56.82 39 ASP B CA 1
ATOM 4438 C C . ASP B 1 39 ? 8.474 -36.480 -36.325 1.00 52.10 39 ASP B C 1
ATOM 4439 O O . ASP B 1 39 ? 7.779 -35.517 -35.999 1.00 51.02 39 ASP B O 1
ATOM 4444 N N . VAL B 1 40 ? 7.964 -37.617 -36.797 1.00 48.17 40 VAL B N 1
ATOM 4445 C CA . VAL B 1 40 ? 6.521 -37.841 -36.928 1.00 48.47 40 VAL B CA 1
ATOM 4446 C C . VAL B 1 40 ? 6.013 -38.475 -35.628 1.00 47.46 40 VAL B C 1
ATOM 4447 O O . VAL B 1 40 ? 6.466 -39.552 -35.237 1.00 48.01 40 VAL B O 1
ATOM 4451 N N . VAL B 1 41 ? 5.066 -37.806 -34.978 1.00 45.03 41 VAL B N 1
ATOM 4452 C CA . VAL B 1 41 ? 4.593 -38.225 -33.663 1.00 42.92 41 VAL B CA 1
ATOM 4453 C C . VAL B 1 41 ? 3.446 -39.225 -33.835 1.00 40.72 41 VAL B C 1
ATOM 4454 O O . VAL B 1 41 ? 3.429 -40.261 -33.176 1.00 41.34 41 VAL B O 1
ATOM 4458 N N . ALA B 1 42 ? 2.494 -38.914 -34.710 1.00 39.63 42 ALA B N 1
ATOM 4459 C CA . ALA B 1 42 ? 1.313 -39.758 -34.842 1.00 42.16 42 ALA B CA 1
ATOM 4460 C C . ALA B 1 42 ? 0.766 -39.720 -36.272 1.00 40.90 42 ALA B C 1
ATOM 4461 O O . ALA B 1 42 ? 0.930 -38.740 -36.992 1.00 37.87 42 ALA B O 1
ATOM 4463 N N . ARG B 1 43 ? 0.128 -40.823 -36.650 1.00 41.38 43 ARG B N 1
ATOM 4464 C CA . ARG B 1 43 ? -0.697 -40.894 -37.844 1.00 46.01 43 ARG B CA 1
ATOM 4465 C C . ARG B 1 43 ? -2.083 -41.377 -37.411 1.00 42.32 43 ARG B C 1
ATOM 4466 O O . ARG B 1 43 ? -2.203 -42.377 -36.705 1.00 39.05 43 ARG B O 1
ATOM 4474 N N . PHE B 1 44 ? -3.114 -40.649 -37.821 1.00 39.33 44 PHE B N 1
ATOM 4475 C CA . PHE B 1 44 ? -4.453 -40.866 -37.299 1.00 37.47 44 PHE B CA 1
ATOM 4476 C C . PHE B 1 44 ? -5.481 -40.415 -38.340 1.00 34.94 44 PHE B C 1
ATOM 4477 O O . PHE B 1 44 ? -5.208 -39.519 -39.131 1.00 36.04 44 PHE B O 1
ATOM 4485 N N . PRO B 1 45 ? -6.666 -41.032 -38.330 1.00 34.56 45 PRO B N 1
ATOM 4486 C CA . PRO B 1 45 ? -7.691 -40.719 -39.308 1.00 36.23 45 PRO B CA 1
ATOM 4487 C C . PRO B 1 45 ? -8.494 -39.457 -38.961 1.00 35.76 45 PRO B C 1
ATOM 4488 O O . PRO B 1 45 ? -8.483 -38.992 -37.824 1.00 39.21 45 PRO B O 1
ATOM 4492 N N . GLU B 1 46 ? -9.169 -38.929 -39.978 1.00 42.42 46 GLU B N 1
ATOM 4493 C CA . GLU B 1 46 ? -10.108 -37.819 -39.863 1.00 43.69 46 GLU B CA 1
ATOM 4494 C C . GLU B 1 46 ? -11.524 -38.407 -39.832 1.00 44.38 46 GLU B C 1
ATOM 4495 O O . GLU B 1 46 ? -11.935 -39.084 -40.772 1.00 45.11 46 GLU B O 1
ATOM 4501 N N . ALA B 1 47 ? -12.256 -38.155 -38.753 1.00 41.17 47 ALA B N 1
ATOM 4502 C CA . ALA B 1 47 ? -13.615 -38.671 -38.617 1.00 39.25 47 ALA B CA 1
ATOM 4503 C C . ALA B 1 47 ? -14.569 -37.807 -39.446 1.00 37.58 47 ALA B C 1
ATOM 4504 O O . ALA B 1 47 ? -14.539 -36.581 -39.352 1.00 35.99 47 ALA B O 1
ATOM 4506 N N . ASP B 1 48 ? -15.399 -38.458 -40.255 1.00 36.97 48 ASP B N 1
ATOM 4507 C CA . ASP B 1 48 ? -16.450 -37.760 -40.990 1.00 37.37 48 ASP B CA 1
ATOM 4508 C C . ASP B 1 48 ? -17.677 -37.606 -40.097 1.00 34.76 48 ASP B C 1
ATOM 4509 O O . ASP B 1 48 ? -17.724 -38.140 -38.989 1.00 35.82 48 ASP B O 1
ATOM 4514 N N . LYS B 1 49 ? -18.669 -36.881 -40.588 1.00 35.93 49 LYS B N 1
ATOM 4515 C CA . LYS B 1 49 ? -19.857 -36.551 -39.808 1.00 36.73 49 LYS B CA 1
ATOM 4516 C C . LYS B 1 49 ? -20.583 -37.830 -39.374 1.00 37.26 49 LYS B C 1
ATOM 4517 O O . LYS B 1 49 ? -21.089 -37.907 -38.253 1.00 41.21 49 LYS B O 1
ATOM 4523 N N . ASP B 1 50 ? -20.635 -38.824 -40.254 1.00 38.86 50 ASP B N 1
ATOM 4524 C CA . ASP B 1 50 ? -21.335 -40.078 -39.955 1.00 40.56 50 ASP B CA 1
ATOM 4525 C C . ASP B 1 50 ? -20.715 -40.819 -38.770 1.00 36.87 50 ASP B C 1
ATOM 4526 O O . ASP B 1 50 ? -21.428 -41.444 -37.984 1.00 35.83 50 ASP B O 1
ATOM 4531 N N . LEU B 1 51 ? -19.391 -40.746 -38.641 1.00 34.30 51 LEU B N 1
ATOM 4532 C CA . LEU B 1 51 ? -18.708 -41.432 -37.553 1.00 35.12 51 LEU B CA 1
ATOM 4533 C C . LEU B 1 51 ? -18.900 -40.661 -36.239 1.00 34.95 51 LEU B C 1
ATOM 4534 O O . LEU B 1 51 ? -19.018 -41.276 -35.176 1.00 38.60 51 LEU B O 1
ATOM 4539 N N . VAL B 1 52 ? -18.928 -39.331 -36.311 1.00 33.58 52 VAL B N 1
ATOM 4540 C CA . VAL B 1 52 ? -19.167 -38.509 -35.125 1.00 35.52 52 VAL B CA 1
ATOM 4541 C C . VAL B 1 52 ? -20.601 -38.767 -34.641 1.00 33.20 52 VAL B C 1
ATOM 4542 O O . VAL B 1 52 ? -20.835 -38.905 -33.440 1.00 33.27 52 VAL B O 1
ATOM 4546 N N . ARG B 1 53 ? -21.542 -38.845 -35.577 1.00 32.68 53 ARG B N 1
ATOM 4547 C CA . ARG B 1 53 ? -22.929 -39.188 -35.250 1.00 35.80 53 ARG B CA 1
ATOM 4548 C C . ARG B 1 53 ? -22.961 -40.548 -34.536 1.00 37.00 53 ARG B C 1
ATOM 4549 O O . ARG B 1 53 ? -23.635 -40.705 -33.520 1.00 36.04 53 ARG B O 1
ATOM 4557 N N . LYS B 1 54 ? -22.218 -41.517 -35.064 1.00 39.90 54 LYS B N 1
ATOM 4558 C CA . LYS B 1 54 ? -22.174 -42.859 -34.481 1.00 41.34 54 LYS B CA 1
ATOM 4559 C C . LYS B 1 54 ? -21.564 -42.797 -33.072 1.00 37.51 54 LYS B C 1
ATOM 4560 O O . LYS B 1 54 ? -22.022 -43.493 -32.167 1.00 33.44 54 LYS B O 1
ATOM 4566 N N . ALA B 1 55 ? -20.534 -41.969 -32.894 1.00 36.38 55 ALA B N 1
ATOM 4567 C CA . ALA B 1 55 ? -19.894 -41.791 -31.587 1.00 33.66 55 ALA B CA 1
ATOM 4568 C C . ALA B 1 55 ? -20.883 -41.176 -30.588 1.00 32.41 55 ALA B C 1
ATOM 4569 O O . ALA B 1 55 ? -20.932 -41.581 -29.425 1.00 31.79 55 ALA B O 1
ATOM 4571 N N . ALA B 1 56 ? -21.661 -40.200 -31.046 1.00 33.51 56 ALA B N 1
ATOM 4572 C CA . ALA B 1 56 ? -22.654 -39.537 -30.203 1.00 34.34 56 ALA B CA 1
ATOM 4573 C C . ALA B 1 56 ? -23.732 -40.539 -29.771 1.00 35.04 56 ALA B C 1
ATOM 4574 O O . ALA B 1 56 ? -24.219 -40.472 -28.640 1.00 35.74 56 ALA B O 1
ATOM 4576 N N . LEU B 1 57 ? -24.085 -41.469 -30.658 1.00 36.50 57 LEU B N 1
ATOM 4577 C CA . LEU B 1 57 ? -25.106 -42.473 -30.342 1.00 37.27 57 LEU B CA 1
ATOM 4578 C C . LEU B 1 57 ? -24.532 -43.536 -29.396 1.00 34.53 57 LEU B C 1
ATOM 4579 O O . LEU B 1 57 ? -25.262 -44.043 -28.544 1.00 35.13 57 LEU B O 1
ATOM 4584 N N . LYS B 1 58 ? -23.244 -43.857 -29.521 1.00 33.62 58 LYS B N 1
ATOM 4585 C CA . LYS B 1 58 ? -22.588 -44.742 -28.547 1.00 36.63 58 LYS B CA 1
ATOM 4586 C C . LYS B 1 58 ? -22.572 -44.075 -27.165 1.00 35.06 58 LYS B C 1
ATOM 4587 O O . LYS B 1 58 ? -22.747 -44.747 -26.150 1.00 36.60 58 LYS B O 1
ATOM 4593 N N . ALA B 1 59 ? -22.338 -42.765 -27.137 1.00 33.55 59 ALA B N 1
ATOM 4594 C CA . ALA B 1 59 ? -22.326 -42.004 -25.887 1.00 34.76 59 ALA B CA 1
ATOM 4595 C C . ALA B 1 59 ? -23.723 -42.015 -25.254 1.00 34.28 59 ALA B C 1
ATOM 4596 O O . ALA B 1 59 ? -23.855 -42.227 -24.049 1.00 35.40 59 ALA B O 1
ATOM 4598 N N . ARG B 1 60 ? -24.755 -41.797 -26.066 1.00 33.47 60 ARG B N 1
ATOM 4599 C CA . ARG B 1 60 ? -26.140 -41.817 -25.586 1.00 36.46 60 ARG B CA 1
ATOM 4600 C C . ARG B 1 60 ? -26.473 -43.194 -24.994 1.00 35.00 60 ARG B C 1
ATOM 4601 O O . ARG B 1 60 ? -27.148 -43.280 -23.973 1.00 35.42 60 ARG B O 1
ATOM 4609 N N . GLU B 1 61 ? -26.000 -44.258 -25.634 1.00 36.23 61 GLU B N 1
ATOM 4610 C CA . GLU B 1 61 ? -26.258 -45.623 -25.160 1.00 41.26 61 GLU B CA 1
ATOM 4611 C C . GLU B 1 61 ? -25.581 -45.832 -23.797 1.00 37.49 61 GLU B C 1
ATOM 4612 O O . GLU B 1 61 ? -26.188 -46.373 -22.880 1.00 40.21 61 GLU B O 1
ATOM 4618 N N . ALA B 1 62 ? -24.334 -45.385 -23.667 1.00 33.16 62 ALA B N 1
ATOM 4619 C CA . ALA B 1 62 ? -23.556 -45.572 -22.434 1.00 32.01 62 ALA B CA 1
ATOM 4620 C C . ALA B 1 62 ? -24.070 -44.659 -21.309 1.00 30.90 62 ALA B C 1
ATOM 4621 O O . ALA B 1 62 ? -23.864 -44.953 -20.132 1.00 32.94 62 ALA B O 1
ATOM 4623 N N . PHE B 1 63 ? -24.723 -43.556 -21.667 1.00 32.50 63 PHE B N 1
ATOM 4624 C CA . PHE B 1 63 ? -25.187 -42.560 -20.694 1.00 34.54 63 PHE B CA 1
ATOM 4625 C C . PHE B 1 63 ? -26.161 -43.187 -19.691 1.00 36.91 63 PHE B C 1
ATOM 4626 O O . PHE B 1 63 ? -26.098 -42.874 -18.502 1.00 35.89 63 PHE B O 1
ATOM 4634 N N . ALA B 1 64 ? -27.051 -44.054 -20.174 1.00 41.82 64 ALA B N 1
ATOM 4635 C CA . ALA B 1 64 ? -28.089 -44.655 -19.329 1.00 42.23 64 ALA B CA 1
ATOM 4636 C C . ALA B 1 64 ? -27.456 -45.322 -18.101 1.00 40.27 64 ALA B C 1
ATOM 4637 O O . ALA B 1 64 ? -27.798 -44.992 -16.966 1.00 46.43 64 ALA B O 1
ATOM 4639 N N . GLU B 1 65 ? -26.519 -46.236 -18.331 1.00 40.35 65 GLU B N 1
ATOM 4640 C CA . GLU B 1 65 ? -25.905 -46.997 -17.243 1.00 43.23 65 GLU B CA 1
ATOM 4641 C C . GLU B 1 65 ? -24.987 -46.090 -16.413 1.00 41.52 65 GLU B C 1
ATOM 4642 O O . GLU B 1 65 ? -24.921 -46.225 -15.188 1.00 41.00 65 GLU B O 1
ATOM 4648 N N . TRP B 1 66 ? -24.281 -45.174 -17.071 1.00 37.20 66 TRP B N 1
ATOM 4649 C CA . TRP B 1 66 ? -23.277 -44.354 -16.393 1.00 35.80 66 TRP B CA 1
ATOM 4650 C C . TRP B 1 66 ? -23.947 -43.319 -15.480 1.00 35.90 66 TRP B C 1
ATOM 4651 O O . TRP B 1 66 ? -23.499 -43.113 -14.355 1.00 35.82 66 TRP B O 1
ATOM 4662 N N . SER B 1 67 ? -25.014 -42.681 -15.955 1.00 37.12 67 SER B N 1
ATOM 4663 C CA . SER B 1 67 ? -25.754 -41.708 -15.141 1.00 38.90 67 SER B CA 1
ATOM 4664 C C . SER B 1 67 ? -26.408 -42.396 -13.935 1.00 40.96 67 SER B C 1
ATOM 4665 O O . SER B 1 67 ? -26.609 -41.758 -12.906 1.00 43.02 67 SER B O 1
ATOM 4668 N N . ARG B 1 68 ? -26.738 -43.683 -14.063 1.00 43.01 68 ARG B N 1
ATOM 4669 C CA . ARG B 1 68 ? -27.361 -44.442 -12.972 1.00 42.08 68 ARG B CA 1
ATOM 4670 C C . ARG B 1 68 ? -26.286 -45.024 -12.045 1.00 38.12 68 ARG B C 1
ATOM 4671 O O . ARG B 1 68 ? -26.612 -45.576 -10.999 1.00 41.31 68 ARG B O 1
ATOM 4679 N N . THR B 1 69 ? -25.015 -44.932 -12.426 1.00 39.43 69 THR B N 1
ATOM 4680 C CA . THR B 1 69 ? -23.919 -45.320 -11.537 1.00 38.13 69 THR B CA 1
ATOM 4681 C C . THR B 1 69 ? -23.780 -44.258 -10.440 1.00 39.55 69 THR B C 1
ATOM 4682 O O . THR B 1 69 ? -23.623 -43.078 -10.750 1.00 41.18 69 THR B O 1
ATOM 4686 N N . PRO B 1 70 ? -23.845 -44.671 -9.159 1.00 40.32 70 PRO B N 1
ATOM 4687 C CA . PRO B 1 70 ? -23.721 -43.744 -8.030 1.00 37.03 70 PRO B CA 1
ATOM 4688 C C . PRO B 1 70 ? -22.515 -42.803 -8.170 1.00 35.94 70 PRO B C 1
ATOM 4689 O O . PRO B 1 70 ? -21.424 -43.252 -8.530 1.00 35.90 70 PRO B O 1
ATOM 4693 N N . ALA B 1 71 ? -22.720 -41.523 -7.865 1.00 33.27 71 ALA B N 1
ATOM 4694 C CA . ALA B 1 71 ? -21.696 -40.496 -8.073 1.00 32.87 71 ALA B CA 1
ATOM 4695 C C . ALA B 1 71 ? -20.426 -40.816 -7.274 1.00 33.27 71 ALA B C 1
ATOM 4696 O O . ALA B 1 71 ? -19.324 -40.560 -7.755 1.00 33.97 71 ALA B O 1
ATOM 4698 N N . PRO B 1 72 ? -20.568 -41.361 -6.052 1.00 33.83 72 PRO B N 1
ATOM 4699 C CA . PRO B 1 72 ? -19.361 -41.735 -5.299 1.00 35.57 72 PRO B CA 1
ATOM 4700 C C . PRO B 1 72 ? -18.524 -42.822 -5.994 1.00 35.51 72 PRO B C 1
ATOM 4701 O O . PRO B 1 72 ? -17.308 -42.865 -5.808 1.00 38.79 72 PRO B O 1
ATOM 4705 N N . ILE B 1 73 ? -19.167 -43.681 -6.780 1.00 35.49 73 ILE B N 1
ATOM 4706 C CA . ILE B 1 73 ? -18.456 -44.714 -7.545 1.00 39.01 73 ILE B CA 1
ATOM 4707 C C . ILE B 1 73 ? -17.804 -44.068 -8.775 1.00 35.78 73 ILE B C 1
ATOM 4708 O O . ILE B 1 73 ? -16.655 -44.371 -9.105 1.00 35.66 73 ILE B O 1
ATOM 4713 N N . ARG B 1 74 ? -18.530 -43.170 -9.434 1.00 33.19 74 ARG B N 1
ATOM 4714 C CA . ARG B 1 74 ? -17.975 -42.413 -10.554 1.00 31.42 74 ARG B CA 1
ATOM 4715 C C . ARG B 1 74 ? -16.750 -41.624 -10.073 1.00 31.30 74 ARG B C 1
ATOM 4716 O O . ARG B 1 74 ? -15.779 -41.476 -10.805 1.00 34.92 74 ARG B O 1
ATOM 4724 N N . GLY B 1 75 ? -16.802 -41.130 -8.841 1.00 34.75 75 GLY B N 1
ATOM 4725 C CA . GLY B 1 75 ? -15.686 -40.393 -8.251 1.00 36.64 75 GLY B CA 1
ATOM 4726 C C . GLY B 1 75 ? -14.493 -41.290 -7.961 1.00 38.80 75 GLY B C 1
ATOM 4727 O O . GLY B 1 75 ? -13.345 -40.847 -8.024 1.00 38.78 75 GLY B O 1
ATOM 4728 N N . GLN B 1 76 ? -14.763 -42.548 -7.628 1.00 40.41 76 GLN B N 1
ATOM 4729 C CA . GLN B 1 76 ? -13.702 -43.514 -7.356 1.00 43.33 76 GLN B CA 1
ATOM 4730 C C . GLN B 1 76 ? -12.976 -43.847 -8.668 1.00 41.06 76 GLN B C 1
ATOM 4731 O O . GLN B 1 76 ? -11.778 -44.137 -8.660 1.00 40.51 76 GLN B O 1
ATOM 4737 N N . VAL B 1 77 ? -13.690 -43.785 -9.792 1.00 37.55 77 VAL B N 1
ATOM 4738 C CA . VAL B 1 77 ? -13.055 -43.933 -11.104 1.00 38.02 77 VAL B CA 1
ATOM 4739 C C . VAL B 1 77 ? -12.059 -42.784 -11.297 1.00 35.78 77 VAL B C 1
ATOM 4740 O O . VAL B 1 77 ? -10.931 -43.011 -11.719 1.00 32.90 77 VAL B O 1
ATOM 4744 N N . LEU B 1 78 ? -12.474 -41.560 -10.981 1.00 36.32 78 LEU B N 1
ATOM 4745 C CA . LEU B 1 78 ? -11.584 -40.406 -11.123 1.00 36.58 78 LEU B CA 1
ATOM 4746 C C . LEU B 1 78 ? -10.396 -40.549 -10.167 1.00 36.47 78 LEU B C 1
ATOM 4747 O O . LEU B 1 78 ? -9.283 -40.168 -10.508 1.00 40.84 78 LEU B O 1
ATOM 4752 N N . PHE B 1 79 ? -10.634 -41.093 -8.980 1.00 36.99 79 PHE B N 1
ATOM 4753 C CA . PHE B 1 79 ? -9.548 -41.313 -8.043 1.00 37.97 79 PHE B CA 1
ATOM 4754 C C . PHE B 1 79 ? -8.536 -42.303 -8.639 1.00 37.68 79 PHE B C 1
ATOM 4755 O O . PHE B 1 79 ? -7.326 -42.114 -8.478 1.00 38.84 79 PHE B O 1
ATOM 4763 N N . ASN B 1 80 ? -9.014 -43.344 -9.320 1.00 36.19 80 ASN B N 1
ATOM 4764 C CA . ASN B 1 80 ? -8.120 -44.256 -10.046 1.00 37.05 80 ASN B CA 1
ATOM 4765 C C . ASN B 1 80 ? -7.301 -43.461 -11.072 1.00 36.73 80 ASN B C 1
ATOM 4766 O O . ASN B 1 80 ? -6.106 -43.702 -11.233 1.00 38.75 80 ASN B O 1
ATOM 4771 N N . LEU B 1 81 ? -7.950 -42.519 -11.755 1.00 36.18 81 LEU B N 1
ATOM 4772 C CA . LEU B 1 81 ? -7.287 -41.702 -12.772 1.00 37.31 81 LEU B CA 1
ATOM 4773 C C . LEU B 1 81 ? -6.210 -40.821 -12.125 1.00 38.14 81 LEU B C 1
ATOM 4774 O O . LEU B 1 81 ? -5.162 -40.605 -12.726 1.00 37.62 81 LEU B O 1
ATOM 4779 N N . VAL B 1 82 ? -6.458 -40.318 -10.916 1.00 40.65 82 VAL B N 1
ATOM 4780 C CA . VAL B 1 82 ? -5.460 -39.490 -10.221 1.00 44.32 82 VAL B CA 1
ATOM 4781 C C . VAL B 1 82 ? -4.169 -40.303 -10.070 1.00 42.45 82 VAL B C 1
ATOM 4782 O O . VAL B 1 82 ? -3.081 -39.795 -10.331 1.00 46.28 82 VAL B O 1
ATOM 4786 N N . LYS B 1 83 ? -4.301 -41.555 -9.649 1.00 42.00 83 LYS B N 1
ATOM 4787 C CA . LYS B 1 83 ? -3.141 -42.429 -9.434 1.00 45.55 83 LYS B CA 1
ATOM 4788 C C . LYS B 1 83 ? -2.448 -42.722 -10.770 1.00 43.97 83 LYS B C 1
ATOM 4789 O O . LYS B 1 83 ? -1.220 -42.720 -10.844 1.00 49.25 83 LYS B O 1
ATOM 4795 N N . ILE B 1 84 ? -3.235 -42.962 -11.813 1.00 43.30 84 ILE B N 1
ATOM 4796 C CA . ILE B 1 84 ? -2.693 -43.334 -13.118 1.00 41.32 84 ILE B CA 1
ATOM 4797 C C . ILE B 1 84 ? -1.988 -42.123 -13.746 1.00 40.38 84 ILE B C 1
ATOM 4798 O O . ILE B 1 84 ? -0.923 -42.280 -14.337 1.00 45.37 84 ILE B O 1
ATOM 4803 N N . LEU B 1 85 ? -2.561 -40.926 -13.613 1.00 41.37 85 LEU B N 1
ATOM 4804 C CA . LEU B 1 85 ? -1.931 -39.701 -14.141 1.00 41.14 85 LEU B CA 1
ATOM 4805 C C . LEU B 1 85 ? -0.616 -39.421 -13.402 1.00 44.52 85 LEU B C 1
ATOM 4806 O O . LEU B 1 85 ? 0.363 -38.997 -14.014 1.00 43.33 85 LEU B O 1
ATOM 4811 N N . GLU B 1 86 ? -0.615 -39.633 -12.090 1.00 46.20 86 GLU B N 1
ATOM 4812 C CA . GLU B 1 86 ? 0.593 -39.476 -11.271 1.00 47.87 86 GLU B CA 1
ATOM 4813 C C . GLU B 1 86 ? 1.706 -40.387 -11.800 1.00 44.83 86 GLU B C 1
ATOM 4814 O O . GLU B 1 86 ? 2.840 -39.950 -11.987 1.00 45.09 86 GLU B O 1
ATOM 4820 N N . ARG B 1 87 ? 1.359 -41.652 -12.015 1.00 40.06 87 ARG B N 1
ATOM 4821 C CA . ARG B 1 87 ? 2.288 -42.659 -12.513 1.00 42.08 87 ARG B CA 1
ATOM 4822 C C . ARG B 1 87 ? 2.823 -42.239 -13.888 1.00 44.57 87 ARG B C 1
ATOM 4823 O O . ARG B 1 87 ? 4.020 -42.338 -14.148 1.00 43.11 87 ARG B O 1
ATOM 4831 N N . GLU B 1 88 ? 1.932 -41.752 -14.750 1.00 44.13 88 GLU B N 1
ATOM 4832 C CA . GLU B 1 88 ? 2.261 -41.514 -16.152 1.00 43.18 88 GLU B CA 1
ATOM 4833 C C . GLU B 1 88 ? 2.741 -40.072 -16.377 1.00 43.13 88 GLU B C 1
ATOM 4834 O O . GLU B 1 88 ? 2.999 -39.693 -17.519 1.00 46.92 88 GLU B O 1
ATOM 4840 N N . LYS B 1 89 ? 2.887 -39.276 -15.319 1.00 42.52 89 LYS B N 1
ATOM 4841 C CA . LYS B 1 89 ? 3.172 -37.846 -15.481 1.00 43.17 89 LYS B CA 1
ATOM 4842 C C . LYS B 1 89 ? 4.474 -37.640 -16.267 1.00 47.23 89 LYS B C 1
ATOM 4843 O O . LYS B 1 89 ? 4.500 -36.822 -17.185 1.00 48.83 89 LYS B O 1
ATOM 4849 N N . PRO B 1 90 ? 5.555 -38.364 -15.910 1.00 51.06 90 PRO B N 1
ATOM 4850 C CA . PRO B 1 90 ? 6.816 -38.215 -16.658 1.00 49.25 90 PRO B CA 1
ATOM 4851 C C . PRO B 1 90 ? 6.671 -38.579 -18.145 1.00 46.58 90 PRO B C 1
ATOM 4852 O O . PRO B 1 90 ? 7.223 -37.893 -19.003 1.00 44.54 90 PRO B O 1
ATOM 4856 N N . THR B 1 91 ? 5.932 -39.649 -18.431 1.00 46.07 91 THR B N 1
ATOM 4857 C CA . THR B 1 91 ? 5.715 -40.109 -19.801 1.00 46.28 91 THR B CA 1
ATOM 4858 C C . THR B 1 91 ? 4.866 -39.087 -20.570 1.00 45.89 91 THR B C 1
ATOM 4859 O O . THR B 1 91 ? 5.201 -38.727 -21.701 1.00 44.02 91 THR B O 1
ATOM 4863 N N . LEU B 1 92 ? 3.776 -38.628 -19.955 1.00 44.47 92 LEU B N 1
ATOM 4864 C CA . LEU B 1 92 ? 2.894 -37.629 -20.574 1.00 43.17 92 LEU B CA 1
ATOM 4865 C C . LEU B 1 92 ? 3.650 -36.313 -20.785 1.00 39.95 92 LEU B C 1
ATOM 4866 O O . LEU B 1 92 ? 3.442 -35.644 -21.795 1.00 37.90 92 LEU B O 1
ATOM 4871 N N . THR B 1 93 ? 4.503 -35.945 -19.829 1.00 39.72 93 THR B N 1
ATOM 4872 C CA . THR B 1 93 ? 5.315 -34.731 -19.933 1.00 39.86 93 THR B CA 1
ATOM 4873 C C . THR B 1 93 ? 6.190 -34.813 -21.189 1.00 39.83 93 THR B C 1
ATOM 4874 O O . THR B 1 93 ? 6.181 -33.901 -22.012 1.00 36.79 93 THR B O 1
ATOM 4878 N N . ARG B 1 94 ? 6.922 -35.917 -21.322 1.00 40.84 94 ARG B N 1
ATOM 4879 C CA . ARG B 1 94 ? 7.828 -36.136 -22.450 1.00 43.60 94 ARG B CA 1
ATOM 4880 C C . ARG B 1 94 ? 7.039 -36.096 -23.767 1.00 40.04 94 ARG B C 1
ATOM 4881 O O . ARG B 1 94 ? 7.448 -35.427 -24.715 1.00 38.09 94 ARG B O 1
ATOM 4889 N N . LEU B 1 95 ? 5.906 -36.790 -23.818 1.00 39.14 95 LEU B N 1
ATOM 4890 C CA . LEU B 1 95 ? 5.085 -36.826 -25.036 1.00 38.57 95 LEU B CA 1
ATOM 4891 C C . LEU B 1 95 ? 4.577 -35.418 -25.382 1.00 39.36 95 LEU B C 1
ATOM 4892 O O . LEU B 1 95 ? 4.470 -35.076 -26.560 1.00 39.34 95 LEU B O 1
ATOM 4897 N N . MET B 1 96 ? 4.264 -34.613 -24.369 1.00 38.26 96 MET B N 1
ATOM 4898 C CA . MET B 1 96 ? 3.722 -33.274 -24.600 1.00 36.68 96 MET B CA 1
ATOM 4899 C C . MET B 1 96 ? 4.820 -32.337 -25.114 1.00 35.47 96 MET B C 1
ATOM 4900 O O . MET B 1 96 ? 4.565 -31.504 -25.981 1.00 36.22 96 MET B O 1
ATOM 4905 N N . VAL B 1 97 ? 6.028 -32.466 -24.575 1.00 39.07 97 VAL B N 1
ATOM 4906 C CA . VAL B 1 97 ? 7.168 -31.694 -25.079 1.00 41.14 97 VAL B CA 1
ATOM 4907 C C . VAL B 1 97 ? 7.323 -31.988 -26.578 1.00 39.96 97 VAL B C 1
ATOM 4908 O O . VAL B 1 97 ? 7.519 -31.083 -27.384 1.00 39.72 97 VAL B O 1
ATOM 4912 N N . ARG B 1 98 ? 7.198 -33.261 -26.934 1.00 40.78 98 ARG B N 1
ATOM 4913 C CA . ARG B 1 98 ? 7.417 -33.731 -28.298 1.00 43.90 98 ARG B CA 1
ATOM 4914 C C . ARG B 1 98 ? 6.260 -33.300 -29.212 1.00 43.80 98 ARG B C 1
ATOM 4915 O O . ARG B 1 98 ? 6.498 -32.846 -30.325 1.00 45.93 98 ARG B O 1
ATOM 4923 N N . GLU B 1 99 ? 5.019 -33.426 -28.748 1.00 40.43 99 GLU B N 1
ATOM 4924 C CA . GLU B 1 99 ? 3.859 -33.316 -29.641 1.00 39.26 99 GLU B CA 1
ATOM 4925 C C . GLU B 1 99 ? 3.428 -31.855 -29.834 1.00 35.46 99 GLU B C 1
ATOM 4926 O O . GLU B 1 99 ? 2.967 -31.511 -30.924 1.00 33.55 99 GLU B O 1
ATOM 4932 N N . VAL B 1 100 ? 3.532 -31.008 -28.805 1.00 34.61 100 VAL B N 1
ATOM 4933 C CA . VAL B 1 100 ? 3.039 -29.616 -28.923 1.00 36.63 100 VAL B CA 1
ATOM 4934 C C . VAL B 1 100 ? 4.169 -28.603 -28.677 1.00 34.53 100 VAL B C 1
ATOM 4935 O O . VAL B 1 100 ? 3.937 -27.402 -28.807 1.00 36.04 100 VAL B O 1
ATOM 4939 N N . GLY B 1 101 ? 5.369 -29.054 -28.327 1.00 36.21 101 GLY B N 1
ATOM 4940 C CA . GLY B 1 101 ? 6.525 -28.156 -28.256 1.00 39.34 101 GLY B CA 1
ATOM 4941 C C . GLY B 1 101 ? 6.571 -27.336 -26.977 1.00 41.56 101 GLY B C 1
ATOM 4942 O O . GLY B 1 101 ? 7.193 -26.271 -26.949 1.00 39.96 101 GLY B O 1
ATOM 4943 N N . LYS B 1 102 ? 5.933 -27.827 -25.917 1.00 44.36 102 LYS B N 1
ATOM 4944 C CA . LYS B 1 102 ? 5.996 -27.174 -24.607 1.00 42.55 102 LYS B CA 1
ATOM 4945 C C . LYS B 1 102 ? 7.310 -27.540 -23.915 1.00 41.39 102 LYS B C 1
ATOM 4946 O O . LYS B 1 102 ? 7.873 -28.599 -24.172 1.00 41.96 102 LYS B O 1
ATOM 4952 N N . THR B 1 103 ? 7.776 -26.669 -23.024 1.00 40.38 103 THR B N 1
ATOM 4953 C CA . THR B 1 103 ? 8.937 -26.989 -22.199 1.00 40.85 103 THR B CA 1
ATOM 4954 C C . THR B 1 103 ? 8.538 -28.089 -21.209 1.00 40.00 103 THR B C 1
ATOM 4955 O O . THR B 1 103 ? 7.368 -28.197 -20.854 1.00 41.53 103 THR B O 1
ATOM 4959 N N . PRO B 1 104 ? 9.500 -28.920 -20.777 1.00 44.21 104 PRO B N 1
ATOM 4960 C CA . PRO B 1 104 ? 9.202 -29.938 -19.762 1.00 43.46 104 PRO B CA 1
ATOM 4961 C C . PRO B 1 104 ? 8.563 -29.343 -18.497 1.00 42.82 104 PRO B C 1
ATOM 4962 O O . PRO B 1 104 ? 7.647 -29.939 -17.937 1.00 43.11 104 PRO B O 1
ATOM 4966 N N . LYS B 1 105 ? 9.037 -28.176 -18.070 1.00 44.06 105 LYS B N 1
ATOM 4967 C CA . LYS B 1 105 ? 8.507 -27.522 -16.876 1.00 48.79 105 LYS B CA 1
ATOM 4968 C C . LYS B 1 105 ? 7.012 -27.231 -17.064 1.00 44.57 105 LYS B C 1
ATOM 4969 O O . LYS B 1 105 ? 6.209 -27.523 -16.182 1.00 42.87 105 LYS B O 1
ATOM 4975 N N . GLU B 1 106 ? 6.649 -26.661 -18.209 1.00 40.59 106 GLU B N 1
ATOM 4976 C CA . GLU B 1 106 ? 5.256 -26.285 -18.474 1.00 41.90 106 GLU B CA 1
ATOM 4977 C C . GLU B 1 106 ? 4.415 -27.540 -18.731 1.00 40.13 106 GLU B C 1
ATOM 4978 O O . GLU B 1 106 ? 3.260 -27.606 -18.322 1.00 40.61 106 GLU B O 1
ATOM 4984 N N . ALA B 1 107 ? 4.998 -28.521 -19.410 1.00 42.74 107 ALA B N 1
ATOM 4985 C CA . ALA B 1 107 ? 4.292 -29.758 -19.745 1.00 43.58 107 ALA B CA 1
ATOM 4986 C C . ALA B 1 107 ? 3.918 -30.517 -18.465 1.00 44.68 107 ALA B C 1
ATOM 4987 O O . ALA B 1 107 ? 2.824 -31.073 -18.372 1.00 41.08 107 ALA B O 1
ATOM 4989 N N . ALA B 1 108 ? 4.827 -30.536 -17.491 1.00 42.44 108 ALA B N 1
ATOM 4990 C CA . ALA B 1 108 ? 4.565 -31.178 -16.202 1.00 41.75 108 ALA B CA 1
ATOM 4991 C C . ALA B 1 108 ? 3.433 -30.440 -15.475 1.00 39.80 108 ALA B C 1
ATOM 4992 O O . ALA B 1 108 ? 2.541 -31.072 -14.915 1.00 40.45 108 ALA B O 1
ATOM 4994 N N . GLY B 1 109 ? 3.472 -29.110 -15.499 1.00 37.61 109 GLY B N 1
ATOM 4995 C CA . GLY B 1 109 ? 2.421 -28.281 -14.898 1.00 40.88 109 GLY B CA 1
ATOM 4996 C C . GLY B 1 109 ? 1.068 -28.503 -15.557 1.00 41.40 109 GLY B C 1
ATOM 4997 O O . GLY B 1 109 ? 0.027 -28.438 -14.900 1.00 42.37 109 GLY B O 1
ATOM 4998 N N . ASP B 1 110 ? 1.092 -28.759 -16.860 1.00 39.76 110 ASP B N 1
ATOM 4999 C CA . ASP B 1 110 ? -0.104 -29.072 -17.630 1.00 40.69 110 ASP B CA 1
ATOM 5000 C C . ASP B 1 110 ? -0.710 -30.400 -17.174 1.00 40.19 110 ASP B C 1
ATOM 5001 O O . ASP B 1 110 ? -1.918 -30.497 -16.965 1.00 38.55 110 ASP B O 1
ATOM 5006 N N . VAL B 1 111 ? 0.130 -31.419 -17.019 1.00 40.07 111 VAL B N 1
ATOM 5007 C CA . VAL B 1 111 ? -0.329 -32.728 -16.546 1.00 42.81 111 VAL B CA 1
ATOM 5008 C C . VAL B 1 111 ? -0.834 -32.591 -15.103 1.00 43.93 111 VAL B C 1
ATOM 5009 O O . VAL B 1 111 ? -1.821 -33.219 -14.727 1.00 43.72 111 VAL B O 1
ATOM 5013 N N . GLN B 1 112 ? -0.154 -31.765 -14.312 1.00 45.47 112 GLN B N 1
ATOM 5014 C CA . GLN B 1 112 ? -0.488 -31.583 -12.903 1.00 45.32 112 GLN B CA 1
ATOM 5015 C C . GLN B 1 112 ? -1.882 -30.955 -12.770 1.00 44.22 112 GLN B C 1
ATOM 5016 O O . GLN B 1 112 ? -2.619 -31.302 -11.855 1.00 44.15 112 GLN B O 1
ATOM 5022 N N . GLU B 1 113 ? -2.237 -30.039 -13.669 1.00 41.05 113 GLU B N 1
ATOM 5023 C CA . GLU B 1 113 ? -3.562 -29.409 -13.648 1.00 43.03 113 GLU B CA 1
ATOM 5024 C C . GLU B 1 113 ? -4.647 -30.485 -13.773 1.00 42.10 113 GLU B C 1
ATOM 5025 O O . GLU B 1 113 ? -5.685 -30.400 -13.115 1.00 40.54 113 GLU B O 1
ATOM 5031 N N . ALA B 1 114 ? -4.402 -31.482 -14.621 1.00 38.92 114 ALA B N 1
ATOM 5032 C CA . ALA B 1 114 ? -5.348 -32.581 -14.808 1.00 39.82 114 ALA B CA 1
ATOM 5033 C C . ALA B 1 114 ? -5.426 -33.425 -13.532 1.00 39.54 114 ALA B C 1
ATOM 5034 O O . ALA B 1 114 ? -6.513 -33.855 -13.144 1.00 41.03 114 ALA B O 1
ATOM 5036 N N . ILE B 1 115 ? -4.277 -33.659 -12.900 1.00 37.01 115 ILE B N 1
ATOM 5037 C CA . ILE B 1 115 ? -4.224 -34.405 -11.645 1.00 37.71 115 ILE B CA 1
ATOM 5038 C C . ILE B 1 115 ? -5.010 -33.634 -10.578 1.00 36.86 115 ILE B C 1
ATOM 5039 O O . ILE B 1 115 ? -5.802 -34.228 -9.848 1.00 41.42 115 ILE B O 1
ATOM 5044 N N . ASP B 1 116 ? -4.796 -32.322 -10.505 1.00 38.15 116 ASP B N 1
ATOM 5045 C CA . ASP B 1 116 ? -5.529 -31.467 -9.568 1.00 40.97 116 ASP B CA 1
ATOM 5046 C C . ASP B 1 116 ? -7.027 -31.539 -9.828 1.00 39.85 116 ASP B C 1
ATOM 5047 O O . ASP B 1 116 ? -7.814 -31.669 -8.895 1.00 41.09 116 ASP B O 1
ATOM 5052 N N . THR B 1 117 ? -7.408 -31.441 -11.099 1.00 36.46 117 THR B N 1
ATOM 5053 C CA . THR B 1 117 ? -8.810 -31.526 -11.502 1.00 35.52 117 THR B CA 1
ATOM 5054 C C . THR B 1 117 ? -9.369 -32.900 -11.113 1.00 35.16 117 THR B C 1
ATOM 5055 O O . THR B 1 117 ? -10.447 -32.994 -10.531 1.00 36.07 117 THR B O 1
ATOM 5059 N N . ALA B 1 118 ? -8.620 -33.954 -11.424 1.00 32.37 118 ALA B N 1
ATOM 5060 C CA . ALA B 1 118 ? -9.059 -35.320 -11.166 1.00 32.53 118 ALA B CA 1
ATOM 5061 C C . ALA B 1 118 ? -9.318 -35.517 -9.667 1.00 33.86 118 ALA B C 1
ATOM 5062 O O . ALA B 1 118 ? -10.344 -36.081 -9.287 1.00 33.41 118 ALA B O 1
ATOM 5064 N N . LEU B 1 119 ? -8.402 -35.037 -8.829 1.00 33.71 119 LEU B N 1
ATOM 5065 C CA . LEU B 1 119 ? -8.537 -35.180 -7.379 1.00 34.70 119 LEU B CA 1
ATOM 5066 C C . LEU B 1 119 ? -9.734 -34.362 -6.880 1.00 34.72 119 LEU B C 1
ATOM 5067 O O . LEU B 1 119 ? -10.500 -34.832 -6.038 1.00 38.36 119 LEU B O 1
ATOM 5072 N N . PHE B 1 120 ? -9.878 -33.142 -7.387 1.00 32.36 120 PHE B N 1
ATOM 5073 C CA . PHE B 1 120 ? -10.961 -32.268 -6.957 1.00 33.02 120 PHE B CA 1
ATOM 5074 C C . PHE B 1 120 ? -12.312 -32.960 -7.190 1.00 34.13 120 PHE B C 1
ATOM 5075 O O . PHE B 1 120 ? -13.160 -33.002 -6.291 1.00 33.37 120 PHE B O 1
ATOM 5083 N N . PHE B 1 121 ? -12.496 -33.519 -8.385 1.00 33.00 121 PHE B N 1
ATOM 5084 C CA . PHE B 1 121 ? -13.793 -34.060 -8.779 1.00 34.85 121 PHE B CA 1
ATOM 5085 C C . PHE B 1 121 ? -13.936 -35.513 -8.310 1.00 35.12 121 PHE B C 1
ATOM 5086 O O . PHE B 1 121 ? -15.061 -35.990 -8.168 1.00 37.21 121 PHE B O 1
ATOM 5094 N N . ALA B 1 122 ? -12.830 -36.203 -8.037 1.00 34.43 122 ALA B N 1
ATOM 5095 C CA . ALA B 1 122 ? -12.913 -37.527 -7.398 1.00 36.85 122 ALA B CA 1
ATOM 5096 C C . ALA B 1 122 ? -13.728 -37.415 -6.104 1.00 37.75 122 ALA B C 1
ATOM 5097 O O . ALA B 1 122 ? -14.603 -38.233 -5.837 1.00 39.61 122 ALA B O 1
ATOM 5099 N N . SER B 1 123 ? -13.441 -36.373 -5.333 1.00 37.23 123 SER B N 1
ATOM 5100 C CA . SER B 1 123 ? -14.093 -36.136 -4.053 1.00 40.69 123 SER B CA 1
ATOM 5101 C C . SER B 1 123 ? -15.490 -35.533 -4.245 1.00 39.35 123 SER B C 1
ATOM 5102 O O . SER B 1 123 ? -16.354 -35.682 -3.380 1.00 42.57 123 SER B O 1
ATOM 5105 N N . GLU B 1 124 ? -15.705 -34.853 -5.370 1.00 38.02 124 GLU B N 1
ATOM 5106 C CA . GLU B 1 124 ? -16.993 -34.222 -5.680 1.00 36.24 124 GLU B CA 1
ATOM 5107 C C . GLU B 1 124 ? -18.089 -35.287 -5.825 1.00 36.15 124 GLU B C 1
ATOM 5108 O O . GLU B 1 124 ? -19.276 -34.967 -5.726 1.00 34.92 124 GLU B O 1
ATOM 5114 N N . GLY B 1 125 ? -17.704 -36.542 -6.056 1.00 34.25 125 GLY B N 1
ATOM 5115 C CA . GLY B 1 125 ? -18.663 -37.640 -6.170 1.00 35.37 125 GLY B CA 1
ATOM 5116 C C . GLY B 1 125 ? -19.510 -37.820 -4.918 1.00 35.50 125 GLY B C 1
ATOM 5117 O O . GLY B 1 125 ? -20.630 -38.329 -4.998 1.00 34.57 125 GLY B O 1
ATOM 5118 N N . ARG B 1 126 ? -18.982 -37.415 -3.765 1.00 36.31 126 ARG B N 1
ATOM 5119 C CA . ARG B 1 126 ? -19.717 -37.502 -2.500 1.00 37.16 126 ARG B CA 1
ATOM 5120 C C . ARG B 1 126 ? -20.277 -36.125 -2.115 1.00 36.24 126 ARG B C 1
ATOM 5121 O O . ARG B 1 126 ? -20.687 -35.918 -0.976 1.00 37.72 126 ARG B O 1
ATOM 5129 N N . ARG B 1 127 ? -20.314 -35.195 -3.066 1.00 36.42 127 ARG B N 1
ATOM 5130 C CA . ARG B 1 127 ? -20.832 -33.853 -2.827 1.00 34.99 127 ARG B CA 1
ATOM 5131 C C . ARG B 1 127 ? -22.007 -33.616 -3.786 1.00 32.87 127 ARG B C 1
ATOM 5132 O O . ARG B 1 127 ? -23.105 -34.091 -3.514 1.00 32.48 127 ARG B O 1
ATOM 5140 N N . LEU B 1 128 ? -21.782 -32.916 -4.902 1.00 34.46 128 LEU B N 1
ATOM 5141 C CA . LEU B 1 128 ? -22.831 -32.628 -5.895 1.00 34.58 128 LEU B CA 1
ATOM 5142 C C . LEU B 1 128 ? -24.112 -32.171 -5.190 1.00 33.13 128 LEU B C 1
ATOM 5143 O O . LEU B 1 128 ? -25.208 -32.585 -5.559 1.00 33.65 128 LEU B O 1
ATOM 5148 N N . TYR B 1 129 ? -23.962 -31.305 -4.196 1.00 30.72 129 TYR B N 1
ATOM 5149 C CA . TYR B 1 129 ? -25.043 -31.021 -3.268 1.00 29.93 129 TYR B CA 1
ATOM 5150 C C . TYR B 1 129 ? -26.183 -30.287 -3.980 1.00 28.61 129 TYR B C 1
ATOM 5151 O O . TYR B 1 129 ? -25.967 -29.278 -4.647 1.00 29.46 129 TYR B O 1
ATOM 5160 N N . GLY B 1 130 ? -27.390 -30.819 -3.826 1.00 27.72 130 GLY B N 1
ATOM 5161 C CA . GLY B 1 130 ? -28.596 -30.032 -4.000 1.00 28.41 130 GLY B CA 1
ATOM 5162 C C . GLY B 1 130 ? -29.079 -29.514 -2.657 1.00 28.36 130 GLY B C 1
ATOM 5163 O O . GLY B 1 130 ? -28.315 -29.514 -1.698 1.00 28.36 130 GLY B O 1
ATOM 5164 N N . GLN B 1 131 ? -30.337 -29.092 -2.572 1.00 28.04 131 GLN B N 1
ATOM 5165 C CA . GLN B 1 131 ? -30.851 -28.480 -1.352 1.00 29.30 131 GLN B CA 1
ATOM 5166 C C . GLN B 1 131 ? -32.112 -29.210 -0.879 1.00 30.38 131 GLN B C 1
ATOM 5167 O O . GLN B 1 131 ? -32.898 -29.718 -1.679 1.00 31.64 131 GLN B O 1
ATOM 5173 N N . THR B 1 132 ? -32.275 -29.254 0.439 1.00 30.27 132 THR B N 1
ATOM 5174 C CA . THR B 1 132 ? -33.579 -29.428 1.048 1.00 30.29 132 THR B CA 1
ATOM 5175 C C . THR B 1 132 ? -34.099 -28.033 1.405 1.00 29.22 132 THR B C 1
ATOM 5176 O O . THR B 1 132 ? -33.353 -27.215 1.936 1.00 31.83 132 THR B O 1
ATOM 5180 N N . VAL B 1 133 ? -35.356 -27.770 1.076 1.00 29.48 133 VAL B N 1
ATOM 5181 C CA . VAL B 1 133 ? -35.926 -26.434 1.173 1.00 31.17 133 VAL B CA 1
ATOM 5182 C C . VAL B 1 133 ? -37.265 -26.547 1.908 1.00 33.41 133 VAL B C 1
ATOM 5183 O O . VAL B 1 133 ? -38.051 -27.440 1.609 1.00 35.91 133 VAL B O 1
ATOM 5187 N N . PRO B 1 134 ? -37.521 -25.649 2.870 1.00 34.62 134 PRO B N 1
ATOM 5188 C CA . PRO B 1 134 ? -38.782 -25.686 3.608 1.00 33.65 134 PRO B CA 1
ATOM 5189 C C . PRO B 1 134 ? -39.959 -25.188 2.755 1.00 30.83 134 PRO B C 1
ATOM 5190 O O . PRO B 1 134 ? -39.903 -24.097 2.196 1.00 30.10 134 PRO B O 1
ATOM 5194 N N . SER B 1 135 ? -41.002 -26.004 2.664 1.00 31.89 135 SER B N 1
ATOM 5195 C CA . SER B 1 135 ? -42.242 -25.614 2.006 1.00 31.11 135 SER B CA 1
ATOM 5196 C C . SER B 1 135 ? -42.964 -24.559 2.850 1.00 32.36 135 SER B C 1
ATOM 5197 O O . SER B 1 135 ? -42.875 -24.571 4.074 1.00 32.87 135 SER B O 1
ATOM 5200 N N . GLU B 1 136 ? -43.687 -23.667 2.182 1.00 35.61 136 GLU B N 1
ATOM 5201 C CA . GLU B 1 136 ? -44.571 -22.727 2.870 1.00 39.41 136 GLU B CA 1
ATOM 5202 C C . GLU B 1 136 ? -45.873 -23.440 3.267 1.00 38.05 136 GLU B C 1
ATOM 5203 O O . GLU B 1 136 ? -46.683 -22.865 3.988 1.00 43.17 136 GLU B O 1
ATOM 5209 N N . MET B 1 137 ? -46.072 -24.675 2.797 1.00 39.87 137 MET B N 1
ATOM 5210 C CA . MET B 1 137 ? -47.242 -25.480 3.162 1.00 40.84 137 MET B CA 1
ATOM 5211 C C . MET B 1 137 ? -46.826 -26.534 4.195 1.00 42.45 137 MET B C 1
ATOM 5212 O O . MET B 1 137 ? -45.671 -26.957 4.240 1.00 44.15 137 MET B O 1
ATOM 5217 N N . ARG B 1 138 ? -47.789 -26.961 5.005 1.00 42.12 138 ARG B N 1
ATOM 5218 C CA . ARG B 1 138 ? -47.587 -28.051 5.956 1.00 43.43 138 ARG B CA 1
ATOM 5219 C C . ARG B 1 138 ? -47.669 -29.390 5.217 1.00 41.11 138 ARG B C 1
ATOM 5220 O O . ARG B 1 138 ? -48.314 -29.491 4.170 1.00 39.99 138 ARG B O 1
ATOM 5228 N N . ASP B 1 139 ? -47.014 -30.404 5.780 1.00 40.72 139 ASP B N 1
ATOM 5229 C CA . ASP B 1 139 ? -47.021 -31.765 5.230 1.00 42.90 139 ASP B CA 1
ATOM 5230 C C . ASP B 1 139 ? -46.553 -31.794 3.773 1.00 42.09 139 ASP B C 1
ATOM 5231 O O . ASP B 1 139 ? -47.123 -32.480 2.920 1.00 44.03 139 ASP B O 1
ATOM 5236 N N . LYS B 1 140 ? -45.494 -31.041 3.514 1.00 35.32 140 LYS B N 1
ATOM 5237 C CA . LYS B 1 140 ? -44.938 -30.909 2.188 1.00 36.39 140 LYS B CA 1
ATOM 5238 C C . LYS B 1 140 ? -43.433 -30.658 2.317 1.00 36.95 140 LYS B C 1
ATOM 5239 O O . LYS B 1 140 ? -43.000 -29.941 3.215 1.00 37.58 140 LYS B O 1
ATOM 5245 N N . GLU B 1 141 ? -42.649 -31.252 1.422 1.00 36.25 141 GLU B N 1
ATOM 5246 C CA . GLU B 1 141 ? -41.197 -31.102 1.455 1.00 34.26 141 GLU B CA 1
ATOM 5247 C C . GLU B 1 141 ? -40.697 -30.757 0.050 1.00 32.71 141 GLU B C 1
ATOM 5248 O O . GLU B 1 141 ? -41.227 -31.252 -0.940 1.00 32.44 141 GLU B O 1
ATOM 5254 N N . LEU B 1 142 ? -39.689 -29.893 -0.013 1.00 30.07 142 LEU B N 1
ATOM 5255 C CA . LEU B 1 142 ? -39.125 -29.440 -1.273 1.00 29.43 142 LEU B CA 1
ATOM 5256 C C . LEU B 1 142 ? -37.664 -29.896 -1.358 1.00 29.12 142 LEU B C 1
ATOM 5257 O O . LEU B 1 142 ? -36.955 -29.926 -0.350 1.00 27.43 142 LEU B O 1
ATOM 5262 N N . PHE B 1 143 ? -37.233 -30.243 -2.567 1.00 28.11 143 PHE B N 1
ATOM 5263 C CA . PHE B 1 143 ? -35.890 -30.755 -2.805 1.00 28.28 143 PHE B CA 1
ATOM 5264 C C . PHE B 1 143 ? -35.361 -30.217 -4.135 1.00 29.63 143 PHE B C 1
ATOM 5265 O O . PHE B 1 143 ? -36.133 -29.953 -5.052 1.00 30.47 143 PHE B O 1
ATOM 5273 N N . THR B 1 144 ? -34.045 -30.072 -4.222 1.00 29.12 144 THR B N 1
ATOM 5274 C CA . THR B 1 144 ? -33.387 -29.854 -5.498 1.00 28.90 144 THR B CA 1
ATOM 5275 C C . THR B 1 144 ? -32.312 -30.928 -5.681 1.00 29.37 144 THR B C 1
ATOM 5276 O O . THR B 1 144 ? -31.644 -31.321 -4.725 1.00 29.97 144 THR B O 1
ATOM 5280 N N . PHE B 1 145 ? -32.178 -31.399 -6.915 1.00 29.99 145 PHE B N 1
ATOM 5281 C CA . PHE B 1 145 ? -31.166 -32.376 -7.271 1.00 29.68 145 PHE B CA 1
ATOM 5282 C C . PHE B 1 145 ? -30.433 -31.903 -8.528 1.00 31.67 145 PHE B C 1
ATOM 5283 O O . PHE B 1 145 ? -31.035 -31.306 -9.417 1.00 33.71 145 PHE B O 1
ATOM 5291 N N . ARG B 1 146 ? -29.134 -32.168 -8.578 1.00 33.76 146 ARG B N 1
ATOM 5292 C CA . ARG B 1 146 ? -28.356 -31.983 -9.791 1.00 33.49 146 ARG B CA 1
ATOM 5293 C C . ARG B 1 146 ? -28.461 -33.261 -10.627 1.00 34.60 146 ARG B C 1
ATOM 5294 O O . ARG B 1 146 ? -28.186 -34.343 -10.127 1.00 37.68 146 ARG B O 1
ATOM 5302 N N . ARG B 1 147 ? -28.881 -33.127 -11.880 1.00 36.64 147 ARG B N 1
ATOM 5303 C CA . ARG B 1 147 ? -28.990 -34.256 -12.795 1.00 36.08 147 ARG B CA 1
ATOM 5304 C C . ARG B 1 147 ? -28.043 -34.026 -13.973 1.00 35.52 147 ARG B C 1
ATOM 5305 O O . ARG B 1 147 ? -27.856 -32.883 -14.388 1.00 33.18 147 ARG B O 1
ATOM 5313 N N . PRO B 1 148 ? -27.476 -35.110 -14.525 1.00 33.75 148 PRO B N 1
ATOM 5314 C CA . PRO B 1 148 ? -26.670 -34.982 -15.733 1.00 34.64 148 PRO B CA 1
ATOM 5315 C C . PRO B 1 148 ? -27.525 -34.565 -16.939 1.00 34.61 148 PRO B C 1
ATOM 5316 O O . PRO B 1 148 ? -28.730 -34.817 -16.968 1.00 34.49 148 PRO B O 1
ATOM 5320 N N . LEU B 1 149 ? -26.880 -33.942 -17.919 1.00 38.21 149 LEU B N 1
ATOM 5321 C CA . LEU B 1 149 ? -27.565 -33.418 -19.095 1.00 40.47 149 LEU B CA 1
ATOM 5322 C C . LEU B 1 149 ? -27.750 -34.529 -20.135 1.00 38.32 149 LEU B C 1
ATOM 5323 O O . LEU B 1 149 ? -28.829 -34.670 -20.700 1.00 39.40 149 LEU B O 1
ATOM 5328 N N . GLY B 1 150 ? -26.696 -35.299 -20.392 1.00 39.39 150 GLY B N 1
ATOM 5329 C CA . GLY B 1 150 ? -26.732 -36.344 -21.414 1.00 37.14 150 GLY B CA 1
ATOM 5330 C C . GLY B 1 150 ? -25.375 -36.533 -22.071 1.00 36.46 150 GLY B C 1
ATOM 5331 O O . GLY B 1 150 ? -24.412 -36.940 -21.419 1.00 36.27 150 GLY B O 1
ATOM 5332 N N . VAL B 1 151 ? -25.299 -36.234 -23.364 1.00 34.04 151 VAL B N 1
ATOM 5333 C CA . VAL B 1 151 ? -24.056 -36.367 -24.110 1.00 34.01 151 VAL B CA 1
ATOM 5334 C C . VAL B 1 151 ? -23.434 -34.976 -24.277 1.00 32.56 151 VAL B C 1
ATOM 5335 O O . VAL B 1 151 ? -24.091 -34.036 -24.730 1.00 32.45 151 VAL B O 1
ATOM 5339 N N . VAL B 1 152 ? -22.162 -34.873 -23.911 1.00 32.14 152 VAL B N 1
ATOM 5340 C CA . VAL B 1 152 ? -21.411 -33.633 -24.015 1.00 32.14 152 VAL B CA 1
ATOM 5341 C C . VAL B 1 152 ? -20.493 -33.724 -25.238 1.00 32.08 152 VAL B C 1
ATOM 5342 O O . VAL B 1 152 ? -19.702 -34.658 -25.352 1.00 33.07 152 VAL B O 1
ATOM 5346 N N . GLY B 1 153 ? -20.614 -32.754 -26.139 1.00 32.64 153 GLY B N 1
ATOM 5347 C CA . GLY B 1 153 ? -19.646 -32.561 -27.210 1.00 31.15 153 GLY B CA 1
ATOM 5348 C C . GLY B 1 153 ? -18.533 -31.638 -26.751 1.00 32.35 153 GLY B C 1
ATOM 5349 O O . GLY B 1 153 ? -18.803 -30.552 -26.239 1.00 33.62 153 GLY B O 1
ATOM 5350 N N . ILE B 1 154 ? -17.286 -32.074 -26.904 1.00 30.95 154 ILE B N 1
ATOM 5351 C 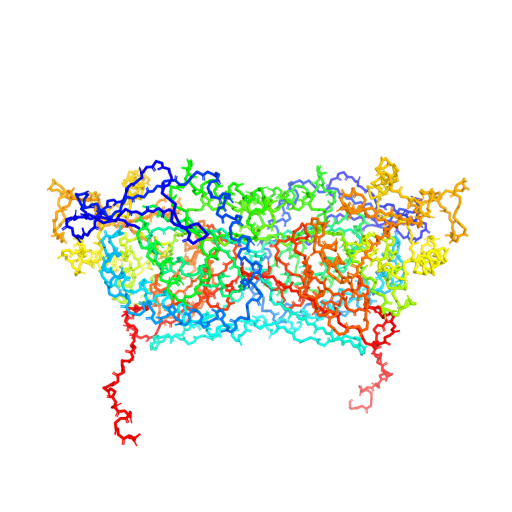CA . ILE B 1 154 ? -16.143 -31.298 -26.442 1.00 32.46 154 ILE B CA 1
ATOM 5352 C C . ILE B 1 154 ? -15.163 -31.115 -27.605 1.00 33.21 154 ILE B C 1
ATOM 5353 O O . ILE B 1 154 ? -14.734 -32.091 -28.221 1.00 30.75 154 ILE B O 1
ATOM 5358 N N . ILE B 1 155 ? -14.824 -29.860 -27.883 1.00 33.36 155 ILE B N 1
ATOM 5359 C CA . ILE B 1 155 ? -13.752 -29.520 -28.812 1.00 33.50 155 ILE B CA 1
ATOM 5360 C C . ILE B 1 155 ? -12.699 -28.720 -28.042 1.00 33.18 155 ILE B C 1
ATOM 5361 O O . ILE B 1 155 ? -13.021 -27.708 -27.418 1.00 32.27 155 ILE B O 1
ATOM 5366 N N . THR B 1 156 ? -11.450 -29.171 -28.103 1.00 33.19 156 THR B N 1
ATOM 5367 C CA . THR B 1 156 ? -10.368 -28.544 -27.354 1.00 34.49 156 THR B CA 1
ATOM 5368 C C . THR B 1 156 ? -9.218 -28.188 -28.299 1.00 34.52 156 THR B C 1
ATOM 5369 O O . THR B 1 156 ? -9.093 -28.750 -29.386 1.00 37.72 156 THR B O 1
ATOM 5373 N N . ALA B 1 157 ? -8.387 -27.256 -27.843 1.00 37.09 157 ALA B N 1
ATOM 5374 C CA . ALA B 1 157 ? -7.209 -26.810 -28.576 1.00 38.54 157 ALA B CA 1
ATOM 5375 C C . ALA B 1 157 ? -5.998 -27.639 -28.136 1.00 38.10 157 ALA B C 1
ATOM 5376 O O . ALA B 1 157 ? -6.109 -28.484 -27.251 1.00 41.65 157 ALA B O 1
ATOM 5378 N N . GLY B 1 158 ? -4.848 -27.383 -28.750 1.00 42.65 158 GLY B N 1
ATOM 5379 C CA . GLY B 1 158 ? -3.641 -28.172 -28.497 1.00 40.88 158 GLY B CA 1
ATOM 5380 C C . GLY B 1 158 ? -2.656 -27.479 -27.567 1.00 38.18 158 GLY B C 1
ATOM 5381 O O . GLY B 1 158 ? -1.670 -28.087 -27.158 1.00 38.71 158 GLY B O 1
ATOM 5382 N N . ASN B 1 159 ? -2.913 -26.220 -27.222 1.00 37.72 159 ASN B N 1
ATOM 5383 C CA . ASN B 1 159 ? -1.965 -25.435 -26.427 1.00 39.70 159 ASN B CA 1
ATOM 5384 C C . ASN B 1 159 ? -1.905 -25.973 -24.990 1.00 41.31 159 ASN B C 1
ATOM 5385 O O . ASN B 1 159 ? -0.856 -25.899 -24.349 1.00 41.82 159 ASN B O 1
ATOM 5390 N N . PHE B 1 160 ? -3.016 -26.509 -24.490 1.00 43.39 160 PHE B N 1
ATOM 5391 C CA . PHE B 1 160 ? -3.058 -27.156 -23.175 1.00 42.63 160 PHE B CA 1
ATOM 5392 C C . PHE B 1 160 ? -3.713 -28.533 -23.325 1.00 41.95 160 PHE B C 1
ATOM 5393 O O . PHE B 1 160 ? -4.841 -28.730 -22.890 1.00 41.56 160 PHE B O 1
ATOM 5401 N N . PRO B 1 161 ? -2.990 -29.487 -23.935 1.00 39.14 161 PRO B N 1
ATOM 5402 C CA . PRO B 1 161 ? -3.560 -30.736 -24.460 1.00 39.38 161 PRO B CA 1
ATOM 5403 C C . PRO B 1 161 ? -4.030 -31.756 -23.407 1.00 39.55 161 PRO B C 1
ATOM 5404 O O . PRO B 1 161 ? -4.733 -32.703 -23.762 1.00 40.80 161 PRO B O 1
ATOM 5408 N N . ILE B 1 162 ? -3.647 -31.588 -22.144 1.00 38.80 162 ILE B N 1
ATOM 5409 C CA . ILE B 1 162 ? -4.147 -32.455 -21.067 1.00 39.25 162 ILE B CA 1
ATOM 5410 C C . ILE B 1 162 ? -4.965 -31.614 -20.074 1.00 39.92 162 ILE B C 1
ATOM 5411 O O . ILE B 1 162 ? -6.071 -32.005 -19.698 1.00 37.21 162 ILE B O 1
ATOM 5416 N N . ALA B 1 163 ? -4.431 -30.464 -19.667 1.00 37.18 163 ALA B N 1
ATOM 5417 C CA . ALA B 1 163 ? -5.038 -29.639 -18.619 1.00 35.71 163 ALA B CA 1
ATOM 5418 C C . ALA B 1 163 ? -6.458 -29.223 -19.015 1.00 34.54 163 ALA B C 1
ATOM 5419 O O . ALA B 1 163 ? -7.413 -29.494 -18.297 1.00 36.28 163 ALA B O 1
ATOM 5421 N N . VAL B 1 164 ? -6.580 -28.563 -20.159 1.00 35.89 164 VAL B N 1
ATOM 5422 C CA . VAL B 1 164 ? -7.828 -27.905 -20.527 1.00 36.34 164 VAL B CA 1
ATOM 5423 C C . VAL B 1 164 ? -8.884 -28.958 -20.895 1.00 36.24 164 VAL B C 1
ATOM 5424 O O . VAL B 1 164 ? -10.044 -28.797 -20.536 1.00 39.01 164 VAL B O 1
ATOM 5428 N N . PRO B 1 165 ? -8.504 -30.035 -21.601 1.00 36.93 165 PRO B N 1
ATOM 5429 C CA . PRO B 1 165 ? -9.472 -31.123 -21.786 1.00 37.41 165 PRO B CA 1
ATOM 5430 C C . PRO B 1 165 ? -9.963 -31.733 -20.465 1.00 37.16 165 PRO B C 1
ATOM 5431 O O . PRO B 1 165 ? -11.147 -32.061 -20.351 1.00 36.45 165 PRO B O 1
ATOM 5435 N N . SER B 1 166 ? -9.071 -31.868 -19.485 1.00 34.49 166 SER B N 1
ATOM 5436 C CA . SER B 1 166 ? -9.449 -32.424 -18.186 1.00 34.97 166 SER B CA 1
ATOM 5437 C C . SER B 1 166 ? -10.511 -31.538 -17.512 1.00 33.42 166 SER B C 1
ATOM 5438 O O . SER B 1 166 ? -11.399 -32.060 -16.843 1.00 31.53 166 SER B O 1
ATOM 5441 N N . TRP B 1 167 ? -10.436 -30.217 -17.706 1.00 34.99 167 TRP B N 1
ATOM 5442 C CA . TRP B 1 167 ? -11.425 -29.278 -17.140 1.00 36.65 167 TRP B CA 1
ATOM 5443 C C . TRP B 1 167 ? -12.844 -29.635 -17.596 1.00 37.27 167 TRP B C 1
ATOM 5444 O O . TRP B 1 167 ? -13.804 -29.264 -16.934 1.00 39.46 167 TRP B O 1
ATOM 5455 N N . LYS B 1 168 ? -12.971 -30.271 -18.757 1.00 36.21 168 LYS B N 1
ATOM 5456 C CA . LYS B 1 168 ? -14.276 -30.574 -19.338 1.00 36.49 168 LYS B CA 1
ATOM 5457 C C . LYS B 1 168 ? -14.602 -32.058 -19.150 1.00 35.54 168 LYS B C 1
ATOM 5458 O O . LYS B 1 168 ? -15.697 -32.401 -18.712 1.00 32.90 168 LYS B O 1
ATOM 5464 N N . LEU B 1 169 ? -13.647 -32.920 -19.492 1.00 34.37 169 LEU B N 1
ATOM 5465 C CA . LEU B 1 169 ? -13.856 -34.363 -19.468 1.00 34.81 169 LEU B CA 1
ATOM 5466 C C . LEU B 1 169 ? -14.229 -34.821 -18.053 1.00 34.83 169 LEU B C 1
ATOM 5467 O O . LEU B 1 169 ? -15.169 -35.596 -17.877 1.00 35.63 169 LEU B O 1
ATOM 5472 N N . ILE B 1 170 ? -13.489 -34.342 -17.057 1.00 33.27 170 ILE B N 1
ATOM 5473 C CA . ILE B 1 170 ? -13.571 -34.913 -15.717 1.00 33.41 170 ILE B CA 1
ATOM 5474 C C . ILE B 1 170 ? -14.903 -34.514 -15.063 1.00 32.34 170 ILE B C 1
ATOM 5475 O O . ILE B 1 170 ? -15.642 -35.394 -14.628 1.00 33.04 170 ILE B O 1
ATOM 5480 N N . PRO B 1 171 ? -15.227 -33.209 -15.006 1.00 30.54 171 PRO B N 1
ATOM 5481 C CA . PRO B 1 171 ? -16.539 -32.830 -14.472 1.00 31.70 171 PRO B CA 1
ATOM 5482 C C . PRO B 1 171 ? -17.705 -33.468 -15.245 1.00 31.22 171 PRO B C 1
ATOM 5483 O O . PRO B 1 171 ? -18.707 -33.846 -14.640 1.00 31.48 171 PRO B O 1
ATOM 5487 N N . ALA B 1 172 ? -17.567 -33.577 -16.564 1.00 30.19 172 ALA B N 1
ATOM 5488 C CA . ALA B 1 172 ? -18.633 -34.120 -17.412 1.00 29.80 172 ALA B CA 1
ATOM 5489 C C . ALA B 1 172 ? -18.971 -35.552 -16.981 1.00 28.51 172 ALA B C 1
ATOM 5490 O O . ALA B 1 172 ? -20.137 -35.864 -16.747 1.00 27.73 172 ALA B O 1
ATOM 5492 N N . VAL B 1 173 ? -17.958 -36.407 -16.862 1.00 28.53 173 VAL B N 1
ATOM 5493 C CA . VAL B 1 173 ? -18.204 -37.817 -16.530 1.00 32.10 173 VAL B CA 1
ATOM 5494 C C . VAL B 1 173 ? -18.540 -37.941 -15.036 1.00 32.12 173 VAL B C 1
ATOM 5495 O O . VAL B 1 173 ? -19.341 -38.790 -14.654 1.00 34.54 173 VAL B O 1
ATOM 5499 N N . LEU B 1 174 ? -17.954 -37.099 -14.191 1.00 29.97 174 LEU B N 1
ATOM 5500 C CA . LEU B 1 174 ? -18.255 -37.144 -12.758 1.00 30.85 174 LEU B CA 1
ATOM 5501 C C . LEU B 1 174 ? -19.748 -36.875 -12.525 1.00 30.88 174 LEU B C 1
ATOM 5502 O O . LEU B 1 174 ? -20.375 -37.534 -11.691 1.00 34.43 174 LEU B O 1
ATOM 5507 N N . THR B 1 175 ? -20.307 -35.913 -13.259 1.00 30.13 175 THR B N 1
ATOM 5508 C CA . THR B 1 175 ? -21.697 -35.492 -13.060 1.00 30.33 175 THR B CA 1
ATOM 5509 C C . THR B 1 175 ? -22.662 -36.467 -13.749 1.00 30.28 175 THR B C 1
ATOM 5510 O O . THR B 1 175 ? -23.869 -36.281 -13.657 1.00 31.13 175 THR B O 1
ATOM 5514 N N . GLY B 1 176 ? -22.137 -37.478 -14.444 1.00 29.27 176 GLY B N 1
ATOM 5515 C CA . GLY B 1 176 ? -22.943 -38.587 -14.962 1.00 30.70 176 GLY B CA 1
ATOM 5516 C C . GLY B 1 176 ? -23.205 -38.490 -16.457 1.00 30.64 176 GLY B C 1
ATOM 5517 O O . GLY B 1 176 ? -24.040 -39.232 -16.981 1.00 32.16 176 GLY B O 1
ATOM 5518 N N . ASN B 1 177 ? -22.499 -37.599 -17.151 1.00 30.11 177 ASN B N 1
ATOM 5519 C CA . ASN B 1 177 ? -22.671 -37.429 -18.593 1.00 30.93 177 ASN B CA 1
ATOM 5520 C C . ASN B 1 177 ? -21.725 -38.372 -19.341 1.00 31.67 177 ASN B C 1
ATOM 5521 O O . ASN B 1 177 ? -20.751 -38.875 -18.781 1.00 31.29 177 ASN B O 1
ATOM 5526 N N . THR B 1 178 ? -22.030 -38.590 -20.613 1.00 32.22 178 THR B N 1
ATOM 5527 C CA . THR B 1 178 ? -21.093 -39.210 -21.539 1.00 37.18 178 THR B CA 1
ATOM 5528 C C . THR B 1 178 ? -20.575 -38.138 -22.500 1.00 32.31 178 THR B C 1
ATOM 5529 O O . THR B 1 178 ? -21.147 -37.056 -22.604 1.00 30.93 178 THR B O 1
ATOM 5533 N N . VAL B 1 179 ? -19.494 -38.463 -23.193 1.00 32.68 179 VAL B N 1
ATOM 5534 C CA . VAL B 1 179 ? -18.721 -37.464 -23.895 1.00 31.12 179 VAL B CA 1
ATOM 5535 C C . VAL B 1 179 ? -18.354 -37.990 -25.285 1.00 31.69 179 VAL B C 1
ATOM 5536 O O . VAL B 1 179 ? -17.983 -39.157 -25.455 1.00 33.79 179 VAL B O 1
ATOM 5540 N N . VAL B 1 180 ? -18.482 -37.101 -26.263 1.00 32.63 180 VAL B N 1
ATOM 5541 C CA . VAL B 1 180 ? -17.765 -37.209 -27.518 1.00 31.00 180 VAL B CA 1
ATOM 5542 C C . VAL B 1 180 ? -16.728 -36.086 -27.528 1.00 31.38 180 VAL B C 1
ATOM 5543 O O . VAL B 1 180 ? -17.076 -34.917 -27.393 1.00 32.54 180 VAL B O 1
ATOM 5547 N N . TRP B 1 181 ? -15.468 -36.463 -27.684 1.00 31.66 181 TRP B N 1
ATOM 5548 C CA . TRP B 1 181 ? -14.362 -35.536 -27.583 1.00 31.67 181 TRP B CA 1
ATOM 5549 C C . TRP B 1 181 ? -13.654 -35.436 -28.937 1.00 31.95 181 TRP B C 1
ATOM 5550 O O . TRP B 1 181 ? -13.196 -36.436 -29.478 1.00 32.15 181 TRP B O 1
ATOM 5561 N N . LYS B 1 182 ? -13.593 -34.223 -29.472 1.00 32.04 182 LYS B N 1
ATOM 5562 C CA . LYS B 1 182 ? -12.824 -33.932 -30.670 1.00 31.79 182 LYS B CA 1
ATOM 5563 C C . LYS B 1 182 ? -11.578 -33.146 -30.247 1.00 29.34 182 LYS B C 1
ATOM 5564 O O . LYS B 1 182 ? -11.628 -31.927 -30.107 1.00 29.54 182 LYS B O 1
ATOM 5570 N N . PRO B 1 183 ? -10.462 -33.851 -30.016 1.00 30.39 183 PRO B N 1
ATOM 5571 C CA . PRO B 1 183 ? -9.254 -33.162 -29.581 1.00 30.77 183 PRO B CA 1
ATOM 5572 C C . PRO B 1 183 ? -8.584 -32.418 -30.743 1.00 30.97 183 PRO B C 1
ATOM 5573 O O . PRO B 1 183 ? -8.902 -32.666 -31.901 1.00 30.67 183 PRO B O 1
ATOM 5577 N N . SER B 1 184 ? -7.682 -31.501 -30.418 1.00 35.33 184 SER B N 1
ATOM 5578 C CA . SER B 1 184 ? -6.933 -30.784 -31.443 1.00 34.70 184 SER B CA 1
ATOM 5579 C C . SER B 1 184 ? -6.110 -31.781 -32.267 1.00 35.80 184 SER B C 1
ATOM 5580 O O . SER B 1 184 ? -5.593 -32.766 -31.732 1.00 36.89 184 SER B O 1
ATOM 5583 N N . GLU B 1 185 ? -5.983 -31.516 -33.561 1.00 38.88 185 GLU B N 1
ATOM 5584 C CA . GLU B 1 185 ? -5.139 -32.345 -34.414 1.00 42.06 185 GLU B CA 1
ATOM 5585 C C . GLU B 1 185 ? -3.665 -32.034 -34.117 1.00 38.01 185 GLU B C 1
ATOM 5586 O O . GLU B 1 185 ? -2.774 -32.701 -34.641 1.00 42.11 185 GLU B O 1
ATOM 5592 N N . ASP B 1 186 ? -3.409 -31.043 -33.263 1.00 37.00 186 ASP B N 1
ATOM 5593 C CA . ASP B 1 186 ? -2.053 -30.762 -32.783 1.00 41.59 186 ASP B CA 1
ATOM 5594 C C . ASP B 1 186 ? -1.610 -31.650 -31.614 1.00 39.12 186 ASP B C 1
ATOM 5595 O O . ASP B 1 186 ? -0.431 -31.671 -31.284 1.00 40.15 186 ASP B O 1
ATOM 5600 N N . ALA B 1 187 ? -2.538 -32.373 -30.985 1.00 38.27 187 ALA B N 1
ATOM 5601 C CA . ALA B 1 187 ? -2.199 -33.192 -29.820 1.00 39.24 187 ALA B CA 1
ATOM 5602 C C . ALA B 1 187 ? -3.052 -34.468 -29.785 1.00 40.77 187 ALA B C 1
ATOM 5603 O O . ALA B 1 187 ? -3.682 -34.767 -28.772 1.00 39.93 187 ALA B O 1
ATOM 5605 N N . PRO B 1 188 ? -3.055 -35.238 -30.882 1.00 39.87 188 PRO B N 1
ATOM 5606 C CA . PRO B 1 188 ? -3.890 -36.438 -30.963 1.00 39.23 188 PRO B CA 1
ATOM 5607 C C . PRO B 1 188 ? -3.372 -37.609 -30.111 1.00 38.51 188 PRO B C 1
ATOM 5608 O O . PRO B 1 188 ? -4.181 -38.368 -29.582 1.00 37.00 188 PRO B O 1
ATOM 5612 N N . THR B 1 189 ? -2.052 -37.756 -29.990 1.00 36.01 189 THR B N 1
ATOM 5613 C CA . THR B 1 189 ? -1.468 -38.861 -29.219 1.00 36.25 189 THR B CA 1
ATOM 5614 C C . THR B 1 189 ? -1.788 -38.680 -27.732 1.00 35.52 189 THR B C 1
ATOM 5615 O O . THR B 1 189 ? -2.248 -39.612 -27.076 1.00 34.88 189 THR B O 1
ATOM 5619 N N . LEU B 1 190 ? -1.530 -37.482 -27.216 1.00 36.68 190 LEU B N 1
ATOM 5620 C CA . LEU B 1 190 ? -1.844 -37.145 -25.828 1.00 36.41 190 LEU B CA 1
ATOM 5621 C C . LEU B 1 190 ? -3.319 -37.438 -25.546 1.00 36.04 190 LEU B C 1
ATOM 5622 O O . LEU B 1 190 ? -3.658 -37.981 -24.498 1.00 35.43 190 LEU B O 1
ATOM 5627 N N . SER B 1 191 ? -4.174 -37.071 -26.495 1.00 34.04 191 SER B N 1
ATOM 5628 C CA . SER B 1 191 ? -5.611 -37.235 -26.350 1.00 34.84 191 SER B CA 1
ATOM 5629 C C . SER B 1 191 ? -5.977 -38.722 -26.344 1.00 33.38 191 SER B C 1
ATOM 5630 O O . SER B 1 191 ? -6.780 -39.167 -25.523 1.00 33.53 191 SER B O 1
ATOM 5633 N N . PHE B 1 192 ? -5.376 -39.477 -27.257 1.00 34.47 192 PHE B N 1
ATOM 5634 C CA . PHE B 1 192 ? -5.593 -40.916 -27.331 1.00 36.91 192 PHE B CA 1
ATOM 5635 C C . PHE B 1 192 ? -5.148 -41.573 -26.019 1.00 36.34 192 PHE B C 1
ATOM 5636 O O . PHE B 1 192 ? -5.874 -42.394 -25.457 1.00 36.83 192 PHE B O 1
ATOM 5644 N N . VAL B 1 193 ? -3.960 -41.201 -25.544 1.00 37.10 193 VAL B N 1
ATOM 5645 C CA . VAL B 1 193 ? -3.395 -41.789 -24.326 1.00 37.83 193 VAL B CA 1
ATOM 5646 C C . VAL B 1 193 ? -4.268 -41.403 -23.124 1.00 36.37 193 VAL B C 1
ATOM 5647 O O . VAL B 1 193 ? -4.576 -42.246 -22.287 1.00 36.69 193 VAL B O 1
ATOM 5651 N N . PHE B 1 194 ? -4.671 -40.139 -23.051 1.00 36.87 194 PHE B N 1
ATOM 5652 C CA . PHE B 1 194 ? -5.497 -39.656 -21.943 1.00 36.76 194 PHE B CA 1
ATOM 5653 C C . PHE B 1 194 ? -6.802 -40.463 -21.893 1.00 33.99 194 PHE B C 1
ATOM 5654 O O . PHE B 1 194 ? -7.235 -40.870 -20.820 1.00 34.76 194 PHE B O 1
ATOM 5662 N N . ALA B 1 195 ? -7.402 -40.716 -23.053 1.00 34.12 195 ALA B N 1
ATOM 5663 C CA . ALA B 1 195 ? -8.633 -41.513 -23.133 1.00 35.53 195 ALA B CA 1
ATOM 5664 C C . ALA B 1 195 ? -8.378 -42.949 -22.656 1.00 37.02 195 ALA B C 1
ATOM 5665 O O . ALA B 1 195 ? -9.243 -43.557 -22.023 1.00 34.16 195 ALA B O 1
ATOM 5667 N N . LYS B 1 196 ? -7.202 -43.487 -22.970 1.00 36.26 196 LYS B N 1
ATOM 5668 C CA . LYS B 1 196 ? -6.837 -44.840 -22.538 1.00 37.10 196 LYS B CA 1
ATOM 5669 C C . LYS B 1 196 ? -6.586 -44.870 -21.023 1.00 36.79 196 LYS B C 1
ATOM 5670 O O . LYS B 1 196 ? -6.850 -45.884 -20.377 1.00 38.66 196 LYS B O 1
ATOM 5676 N N . LEU B 1 197 ? -6.088 -43.777 -20.451 1.00 36.45 197 LEU B N 1
ATOM 5677 C CA . LEU B 1 197 ? -5.899 -43.715 -19.001 1.00 37.20 197 LEU B CA 1
ATOM 5678 C C . LEU B 1 197 ? -7.270 -43.709 -18.307 1.00 38.31 197 LEU B C 1
ATOM 5679 O O . LEU B 1 197 ? -7.426 -44.316 -17.249 1.00 37.15 197 LEU B O 1
ATOM 5684 N N . PHE B 1 198 ? -8.257 -43.042 -18.906 1.00 35.84 198 PHE B N 1
ATOM 5685 C CA . PHE B 1 198 ? -9.640 -43.107 -18.413 1.00 36.37 198 PHE B CA 1
ATOM 5686 C C . PHE B 1 198 ? -10.144 -44.554 -18.459 1.00 37.95 198 PHE B C 1
ATOM 5687 O O . PHE B 1 198 ? -10.800 -45.011 -17.525 1.00 41.86 198 PHE B O 1
ATOM 5695 N N . GLU B 1 199 ? -9.857 -45.253 -19.557 1.00 37.52 199 GLU B N 1
ATOM 5696 C CA . GLU B 1 199 ? -10.246 -46.654 -19.709 1.00 39.79 199 GLU B CA 1
ATOM 5697 C C . GLU B 1 199 ? -9.587 -47.489 -18.605 1.00 39.01 199 GLU B C 1
ATOM 5698 O O . GLU B 1 199 ? -10.251 -48.301 -17.961 1.00 37.74 199 GLU B O 1
ATOM 5704 N N . GLU B 1 200 ? -8.292 -47.274 -18.388 1.00 39.01 200 GLU B N 1
ATOM 5705 C CA . GLU B 1 200 ? -7.552 -47.991 -17.349 1.00 41.36 200 GLU B CA 1
ATOM 5706 C C . GLU B 1 200 ? -8.178 -47.712 -15.975 1.00 38.36 200 GLU B C 1
ATOM 5707 O O . GLU B 1 200 ? -8.274 -48.609 -15.149 1.00 37.87 200 GLU B O 1
ATOM 5713 N N . ALA B 1 201 ? -8.615 -46.477 -15.751 1.00 34.34 201 ALA B N 1
ATOM 5714 C CA . ALA B 1 201 ? -9.183 -46.062 -14.465 1.00 35.92 201 ALA B CA 1
ATOM 5715 C C . ALA B 1 201 ? -10.552 -46.720 -14.219 1.00 35.45 201 ALA B C 1
ATOM 5716 O O . ALA B 1 201 ? -11.071 -46.672 -13.099 1.00 35.13 201 ALA B O 1
ATOM 5718 N N . GLY B 1 202 ? -11.143 -47.308 -15.254 1.00 32.70 202 GLY B N 1
ATOM 5719 C CA . GLY B 1 202 ? -12.382 -48.065 -15.118 1.00 34.26 202 GLY B CA 1
ATOM 5720 C C . GLY B 1 202 ? -13.582 -47.351 -15.724 1.00 34.90 202 GLY B C 1
ATOM 5721 O O . GLY B 1 202 ? -14.717 -47.755 -15.477 1.00 37.58 202 GLY B O 1
ATOM 5722 N N . LEU B 1 203 ? -13.358 -46.303 -16.517 1.00 33.66 203 LEU B N 1
ATOM 5723 C CA . LEU B 1 203 ? -14.466 -45.629 -17.180 1.00 34.57 203 LEU B CA 1
ATOM 5724 C C . LEU B 1 203 ? -15.087 -46.597 -18.193 1.00 35.97 203 LEU B C 1
ATOM 5725 O O . LEU B 1 203 ? -14.384 -47.093 -19.064 1.00 38.46 203 LEU B O 1
ATOM 5730 N N . PRO B 1 204 ? -16.396 -46.883 -18.070 1.00 35.72 204 PRO B N 1
ATOM 5731 C CA . PRO B 1 204 ? -17.029 -47.841 -18.980 1.00 35.86 204 PRO B CA 1
ATOM 5732 C C . PRO B 1 204 ? -16.915 -47.414 -20.452 1.00 37.04 204 PRO B C 1
ATOM 5733 O O . PRO B 1 204 ? -16.918 -46.219 -20.752 1.00 36.64 204 PRO B O 1
ATOM 5737 N N . PRO B 1 205 ? -16.808 -48.391 -21.363 1.00 37.89 205 PRO B N 1
ATOM 5738 C CA . PRO B 1 205 ? -16.675 -48.085 -22.787 1.00 37.14 205 PRO B CA 1
ATOM 5739 C C . PRO B 1 205 ? -17.907 -47.337 -23.318 1.00 34.73 205 PRO B C 1
ATOM 5740 O O . PRO B 1 205 ? -19.034 -47.680 -22.975 1.00 35.16 205 PRO B O 1
ATOM 5744 N N . GLY B 1 206 ? -17.672 -46.309 -24.127 1.00 35.17 206 GLY B N 1
ATOM 5745 C CA . GLY B 1 206 ? -18.750 -45.510 -24.705 1.00 35.95 206 GLY B CA 1
ATOM 5746 C C . GLY B 1 206 ? -19.040 -44.249 -23.906 1.00 34.53 206 GLY B C 1
ATOM 5747 O O . GLY B 1 206 ? -19.684 -43.339 -24.421 1.00 37.52 206 GLY B O 1
ATOM 5748 N N . VAL B 1 207 ? -18.584 -44.182 -22.655 1.00 32.47 207 VAL B N 1
ATOM 5749 C CA . VAL B 1 207 ? -18.802 -42.995 -21.831 1.00 33.28 207 VAL B CA 1
ATOM 5750 C C . VAL B 1 207 ? -17.887 -41.877 -22.342 1.00 32.81 207 VAL B C 1
ATOM 5751 O O . VAL B 1 207 ? -18.279 -40.713 -22.339 1.00 36.65 207 VAL B O 1
ATOM 5755 N N . LEU B 1 208 ? -16.677 -42.236 -22.768 1.00 32.96 208 LEU B N 1
ATOM 5756 C CA . LEU B 1 208 ? -15.799 -41.301 -23.467 1.00 33.03 208 LEU B CA 1
ATOM 5757 C C . LEU B 1 208 ? -15.501 -41.840 -24.869 1.00 32.49 208 LEU B C 1
ATOM 5758 O O . LEU B 1 208 ? -14.937 -42.919 -25.025 1.00 30.67 208 LEU B O 1
ATOM 5763 N N . ASN B 1 209 ? -15.887 -41.063 -25.872 1.00 33.66 209 ASN B N 1
ATOM 5764 C CA . ASN B 1 209 ? -15.589 -41.363 -27.256 1.00 33.37 209 ASN B CA 1
ATOM 5765 C C . ASN B 1 209 ? -14.697 -40.247 -27.802 1.00 35.03 209 ASN B C 1
ATOM 5766 O O . ASN B 1 209 ? -14.949 -39.071 -27.545 1.00 36.57 209 ASN B O 1
ATOM 5771 N N . VAL B 1 210 ? -13.654 -40.633 -28.526 1.00 35.26 210 VAL B N 1
ATOM 5772 C CA . VAL B 1 210 ? -12.707 -39.684 -29.090 1.00 33.92 210 VAL B CA 1
ATOM 5773 C C . VAL B 1 210 ? -12.760 -39.806 -30.615 1.00 32.73 210 VAL B C 1
ATOM 5774 O O . VAL B 1 210 ? -12.600 -40.895 -31.163 1.00 32.16 210 VAL B O 1
ATOM 5778 N N . VAL B 1 211 ? -12.999 -38.679 -31.276 1.00 32.20 211 VAL B N 1
ATOM 5779 C CA . VAL B 1 211 ? -13.032 -38.610 -32.731 1.00 33.58 211 VAL B CA 1
ATOM 5780 C C . VAL B 1 211 ? -12.009 -37.557 -33.174 1.00 35.60 211 VAL B C 1
ATOM 5781 O O . VAL B 1 211 ? -12.136 -36.377 -32.853 1.00 32.25 211 VAL B O 1
ATOM 5785 N N . PHE B 1 212 ? -10.982 -38.009 -33.886 1.00 34.64 212 PHE B N 1
ATOM 5786 C CA . PHE B 1 212 ? -9.894 -37.139 -34.316 1.00 34.61 212 PHE B CA 1
ATOM 5787 C C . PHE B 1 212 ? -10.245 -36.470 -35.648 1.00 34.64 212 PHE B C 1
ATOM 5788 O O . PHE B 1 212 ? -11.092 -36.944 -36.403 1.00 34.74 212 PHE B O 1
ATOM 5796 N N . GLY B 1 213 ? -9.570 -35.358 -35.906 1.00 34.79 213 GLY B N 1
ATOM 5797 C CA . GLY B 1 213 ? -9.740 -34.604 -37.136 1.00 35.01 213 GLY B CA 1
ATOM 5798 C C . GLY B 1 213 ? -9.493 -33.127 -36.909 1.00 34.89 213 GLY B C 1
ATOM 5799 O O . GLY B 1 213 ? -9.105 -32.722 -35.824 1.00 34.35 213 GLY B O 1
ATOM 5800 N N . GLY B 1 214 ? -9.719 -32.332 -37.945 1.00 34.74 214 GLY B N 1
ATOM 5801 C CA . GLY B 1 214 ? -9.465 -30.897 -37.890 1.00 35.60 214 GLY B CA 1
ATOM 5802 C C . GLY B 1 214 ? -10.669 -30.143 -37.351 1.00 38.41 214 GLY B C 1
ATOM 5803 O O . GLY B 1 214 ? -11.558 -30.729 -36.719 1.00 38.78 214 GLY B O 1
ATOM 5804 N N . GLY B 1 215 ? -10.692 -28.836 -37.603 1.00 40.58 215 GLY B N 1
ATOM 5805 C CA . GLY B 1 215 ? -11.784 -27.980 -37.161 1.00 41.14 215 GLY B CA 1
ATOM 5806 C C . GLY B 1 215 ? -12.702 -27.618 -38.313 1.00 39.74 215 GLY B C 1
ATOM 5807 O O . GLY B 1 215 ? -13.575 -28.403 -38.697 1.00 40.82 215 GLY B O 1
ATOM 5808 N N . LYS B 1 216 ? -12.482 -26.429 -38.870 1.00 42.89 216 LYS B N 1
ATOM 5809 C CA . LYS B 1 216 ? -13.307 -25.911 -39.957 1.00 43.13 216 LYS B CA 1
ATOM 5810 C C . LYS B 1 216 ? -13.206 -26.853 -41.166 1.00 41.90 216 LYS B C 1
ATOM 5811 O O . LYS B 1 216 ? -12.121 -27.289 -41.537 1.00 42.28 216 LYS B O 1
ATOM 5817 N N . GLY B 1 217 ? -14.357 -27.174 -41.752 1.00 42.04 217 GLY B N 1
ATOM 5818 C CA . GLY B 1 217 ? -14.438 -28.058 -42.911 1.00 41.11 217 GLY B CA 1
ATOM 5819 C C . GLY B 1 217 ? -14.084 -29.496 -42.567 1.00 39.39 217 GLY B C 1
ATOM 5820 O O . GLY B 1 217 ? -13.812 -30.297 -43.458 1.00 40.69 217 GLY B O 1
ATOM 5821 N N . SER B 1 218 ? -14.113 -29.833 -41.281 1.00 40.75 218 SER B N 1
ATOM 5822 C CA . SER B 1 218 ? -13.629 -31.126 -40.815 1.00 38.26 218 SER B CA 1
ATOM 5823 C C . SER B 1 218 ? -14.392 -31.545 -39.547 1.00 36.58 218 SER B C 1
ATOM 5824 O O . SER B 1 218 ? -15.490 -31.053 -39.291 1.00 36.49 218 SER B O 1
ATOM 5827 N N . THR B 1 219 ? -13.805 -32.448 -38.763 1.00 37.00 219 THR B N 1
ATOM 5828 C CA . THR B 1 219 ? -14.513 -33.145 -37.681 1.00 36.04 219 THR B CA 1
ATOM 5829 C C . THR B 1 219 ? -15.102 -32.139 -36.684 1.00 35.28 219 THR B C 1
ATOM 5830 O O . THR B 1 219 ? -16.248 -32.287 -36.248 1.00 32.09 219 THR B O 1
ATOM 5834 N N . GLY B 1 220 ? -14.320 -31.125 -36.327 1.00 33.45 220 GLY B N 1
ATOM 5835 C CA . GLY B 1 220 ? -14.775 -30.086 -35.407 1.00 35.72 220 GLY B CA 1
ATOM 5836 C C . GLY B 1 220 ? -16.085 -29.462 -35.858 1.00 33.61 220 GLY B C 1
ATOM 5837 O O . GLY B 1 220 ? -17.014 -29.315 -35.069 1.00 32.12 220 GLY B O 1
ATOM 5838 N N . GLN B 1 221 ? -16.160 -29.113 -37.136 1.00 33.70 221 GLN B N 1
ATOM 5839 C CA . GLN B 1 221 ? -17.355 -28.495 -37.696 1.00 36.07 221 GLN B CA 1
ATOM 5840 C C . GLN B 1 221 ? -18.508 -29.507 -37.717 1.00 36.54 221 GLN B C 1
ATOM 5841 O O . GLN B 1 221 ? -19.628 -29.158 -37.356 1.00 37.91 221 GLN B O 1
ATOM 5847 N N . TRP B 1 222 ? -18.243 -30.744 -38.146 1.00 36.72 222 TRP B N 1
ATOM 5848 C CA . TRP B 1 222 ? -19.296 -31.775 -38.203 1.00 38.32 222 TRP B CA 1
ATOM 5849 C C . TRP B 1 222 ? -19.945 -31.915 -36.821 1.00 38.25 222 TRP B C 1
ATOM 5850 O O . TRP B 1 222 ? -21.162 -32.049 -36.687 1.00 37.95 222 TRP B O 1
ATOM 5861 N N . MET B 1 223 ? -19.096 -31.879 -35.805 1.00 36.81 223 MET B N 1
ATOM 5862 C CA . MET B 1 223 ? -19.496 -32.078 -34.432 1.00 37.80 223 MET B CA 1
ATOM 5863 C C . MET B 1 223 ? -20.431 -30.952 -33.973 1.00 38.01 223 MET B C 1
ATOM 5864 O O . MET B 1 223 ? -21.429 -31.213 -33.306 1.00 40.75 223 MET B O 1
ATOM 5869 N N . VAL B 1 224 ? -20.109 -29.712 -34.329 1.00 35.87 224 VAL B N 1
ATOM 5870 C CA . VAL B 1 224 ? -20.962 -28.576 -33.992 1.00 35.31 224 VAL B CA 1
ATOM 5871 C C . VAL B 1 224 ? -22.315 -28.751 -34.691 1.00 36.39 224 VAL B C 1
ATOM 5872 O O . VAL B 1 224 ? -23.363 -28.559 -34.079 1.00 36.30 224 VAL B O 1
ATOM 5876 N N . GLU B 1 225 ? -22.277 -29.129 -35.965 1.00 37.64 225 GLU B N 1
ATOM 5877 C CA . GLU B 1 225 ? -23.481 -29.249 -36.789 1.00 35.74 225 GLU B CA 1
ATOM 5878 C C . GLU B 1 225 ? -24.435 -30.307 -36.219 1.00 34.91 225 GLU B C 1
ATOM 5879 O O . GLU B 1 225 ? -25.647 -30.203 -36.411 1.00 36.91 225 GLU B O 1
ATOM 5885 N N . LEU B 1 226 ? -23.905 -31.317 -35.531 1.00 33.25 226 LEU B N 1
ATOM 5886 C CA . LEU B 1 226 ? -24.743 -32.404 -35.012 1.00 34.40 226 LEU B CA 1
ATOM 5887 C C . LEU B 1 226 ? -25.570 -31.938 -33.804 1.00 34.77 226 LEU B C 1
ATOM 5888 O O . LEU B 1 226 ? -26.472 -32.663 -33.374 1.00 36.95 226 LEU B O 1
ATOM 5893 N N . MET B 1 227 ? -25.289 -30.756 -33.256 1.00 32.87 227 MET B N 1
ATOM 5894 C CA . MET B 1 227 ? -26.174 -30.172 -32.244 1.00 35.10 227 MET B CA 1
ATOM 5895 C C . MET B 1 227 ? -27.577 -29.977 -32.835 1.00 35.79 227 MET B C 1
ATOM 5896 O O . MET B 1 227 ? -28.561 -30.075 -32.109 1.00 38.22 227 MET B O 1
ATOM 5901 N N . ASP B 1 228 ? -27.665 -29.717 -34.140 1.00 37.14 228 ASP B N 1
ATOM 5902 C CA . ASP B 1 228 ? -28.965 -29.590 -34.811 1.00 37.14 228 ASP B CA 1
ATOM 5903 C C . ASP B 1 228 ? -29.771 -30.892 -34.856 1.00 36.08 228 ASP B C 1
ATOM 5904 O O . ASP B 1 228 ? -30.985 -30.860 -35.039 1.00 37.40 228 ASP B O 1
ATOM 5909 N N . GLU B 1 229 ? -29.101 -32.029 -34.691 1.00 35.79 229 GLU B N 1
ATOM 5910 C CA . GLU B 1 229 ? -29.761 -33.334 -34.745 1.00 37.67 229 GLU B CA 1
ATOM 5911 C C . GLU B 1 229 ? -30.077 -33.841 -33.330 1.00 38.29 229 GLU B C 1
ATOM 5912 O O . GLU B 1 229 ? -30.505 -34.983 -33.175 1.00 39.41 229 GLU B O 1
ATOM 5918 N N . GLY B 1 230 ? -29.868 -33.010 -32.307 1.00 37.94 230 GLY B N 1
ATOM 5919 C CA . GLY B 1 230 ? -30.247 -33.360 -30.936 1.00 38.03 230 GLY B CA 1
ATOM 5920 C C . GLY B 1 230 ? -29.302 -34.372 -30.303 1.00 38.74 230 GLY B C 1
ATOM 5921 O O . GLY B 1 230 ? -29.661 -35.017 -29.314 1.00 42.89 230 GLY B O 1
ATOM 5922 N N . LEU B 1 231 ? -28.089 -34.501 -30.837 1.00 37.24 231 LEU B N 1
ATOM 5923 C CA . LEU B 1 231 ? -27.163 -35.550 -30.397 1.00 37.39 231 LEU B CA 1
ATOM 5924 C C . LEU B 1 231 ? -26.296 -35.062 -29.230 1.00 36.16 231 LEU B C 1
ATOM 5925 O O . LEU B 1 231 ? -25.620 -35.871 -28.602 1.00 35.98 231 LEU B O 1
ATOM 5930 N N . PHE B 1 232 ? -26.313 -33.762 -28.939 1.00 36.01 232 PHE B N 1
ATOM 5931 C CA . PHE B 1 232 ? -25.563 -33.212 -27.809 1.00 34.45 232 PHE B CA 1
ATOM 5932 C C . PHE B 1 232 ? -26.506 -32.416 -26.901 1.00 34.87 232 PHE B C 1
ATOM 5933 O O . PHE B 1 232 ? -27.245 -31.564 -27.371 1.00 33.61 232 PHE B O 1
ATOM 5941 N N . GLN B 1 233 ? -26.462 -32.704 -25.604 1.00 32.94 233 GLN B N 1
ATOM 5942 C CA . GLN B 1 233 ? -27.254 -31.972 -24.617 1.00 33.03 233 GLN B CA 1
ATOM 5943 C C . GLN B 1 233 ? -26.388 -30.876 -23.987 1.00 33.12 233 GLN B C 1
ATOM 5944 O O . GLN B 1 233 ? -26.865 -30.083 -23.184 1.00 32.59 233 GLN B O 1
ATOM 5950 N N . LYS B 1 234 ? -25.115 -30.846 -24.360 1.00 36.59 234 LYS B N 1
ATOM 5951 C CA . LYS B 1 234 ? -24.180 -29.852 -23.867 1.00 35.17 234 LYS B CA 1
ATOM 5952 C C . LYS B 1 234 ? -23.000 -29.776 -24.841 1.00 34.78 234 LYS B C 1
ATOM 5953 O O . LYS B 1 234 ? -22.703 -30.749 -25.538 1.00 31.39 234 LYS B O 1
ATOM 5959 N N . PHE B 1 235 ? -22.348 -28.620 -24.895 1.00 31.95 235 PHE B N 1
ATOM 5960 C CA . PHE B 1 235 ? -21.192 -28.450 -25.757 1.00 32.78 235 PHE B CA 1
ATOM 5961 C C . PHE B 1 235 ? -20.150 -27.572 -25.060 1.00 32.12 235 PHE B C 1
ATOM 5962 O O . PHE B 1 235 ? -20.500 -26.589 -24.411 1.00 30.79 235 PHE B O 1
ATOM 5970 N N . ALA B 1 236 ? -18.882 -27.946 -25.203 1.00 32.98 236 ALA B N 1
ATOM 5971 C CA . ALA B 1 236 ? -17.775 -27.170 -24.652 1.00 33.92 236 ALA B CA 1
ATOM 5972 C C . ALA B 1 236 ? -16.723 -26.954 -25.744 1.00 34.86 236 ALA B C 1
ATOM 5973 O O . ALA B 1 236 ? -16.424 -27.870 -26.510 1.00 35.43 236 ALA B O 1
ATOM 5975 N N . PHE B 1 237 ? -16.181 -25.742 -25.808 1.00 35.32 237 PHE B N 1
ATOM 5976 C CA . PHE B 1 237 ? -15.236 -25.377 -26.855 1.00 37.34 237 PHE B CA 1
ATOM 5977 C C . PHE B 1 237 ? -14.193 -24.399 -26.305 1.00 38.00 237 PHE B C 1
ATOM 5978 O O . PHE B 1 237 ? -14.538 -23.441 -25.611 1.00 36.44 237 PHE B O 1
ATOM 5986 N N . THR B 1 238 ? -12.927 -24.666 -26.625 1.00 38.90 238 THR B N 1
ATOM 5987 C CA . THR B 1 238 ? -11.836 -23.706 -26.438 1.00 43.43 238 THR B CA 1
ATOM 5988 C C . THR B 1 238 ? -11.282 -23.333 -27.813 1.00 41.12 238 THR B C 1
ATOM 5989 O O . THR B 1 238 ? -11.018 -24.209 -28.628 1.00 46.06 238 THR B O 1
ATOM 5993 N N . GLY B 1 239 ? -11.119 -22.038 -28.060 1.00 38.95 239 GLY B N 1
ATOM 5994 C CA . GLY B 1 239 ? -10.598 -21.567 -29.338 1.00 38.56 239 GLY B CA 1
ATOM 5995 C C . GLY B 1 239 ? -10.862 -20.087 -29.544 1.00 38.33 239 GLY B C 1
ATOM 5996 O O . GLY B 1 239 ? -10.897 -19.321 -28.591 1.00 39.80 239 GLY B O 1
ATOM 5997 N N . SER B 1 240 ? -11.051 -19.693 -30.797 1.00 39.95 240 SER B N 1
ATOM 5998 C CA . SER B 1 240 ? -11.192 -18.288 -31.149 1.00 41.46 240 SER B CA 1
ATOM 5999 C C . SER B 1 240 ? -12.630 -17.822 -30.892 1.00 41.84 240 SER B C 1
ATOM 6000 O O . SER B 1 240 ? -13.569 -18.620 -30.912 1.00 39.59 240 SER B O 1
ATOM 6003 N N . THR B 1 241 ? -12.777 -16.519 -30.666 1.00 40.52 241 THR B N 1
ATOM 6004 C CA . THR B 1 241 ? -14.083 -15.890 -30.472 1.00 42.43 241 THR B CA 1
ATOM 6005 C C . THR B 1 241 ? -14.938 -16.071 -31.729 1.00 43.01 241 THR B C 1
ATOM 6006 O O . THR B 1 241 ? -16.129 -16.351 -31.624 1.00 42.10 241 THR B O 1
ATOM 6010 N N . GLN B 1 242 ? -14.320 -15.905 -32.897 1.00 45.51 242 GLN B N 1
ATOM 6011 C CA . GLN B 1 242 ? -15.010 -16.037 -34.182 1.00 46.38 242 GLN B CA 1
ATOM 6012 C C . GLN B 1 242 ? -15.734 -17.389 -34.237 1.00 40.43 242 GLN B C 1
ATOM 6013 O O . GLN B 1 242 ? -16.934 -17.448 -34.514 1.00 40.34 242 GLN B O 1
ATOM 6019 N N . VAL B 1 243 ? -15.007 -18.466 -33.961 1.00 37.22 243 VAL B N 1
ATOM 6020 C CA . VAL B 1 243 ? -15.588 -19.809 -34.007 1.00 37.68 243 VAL B CA 1
ATOM 6021 C C . VAL B 1 243 ? -16.602 -19.954 -32.864 1.00 36.12 243 VAL B C 1
ATOM 6022 O O . VAL B 1 243 ? -17.681 -20.515 -33.056 1.00 40.20 243 VAL B O 1
ATOM 6026 N N . GLY B 1 244 ? -16.246 -19.439 -31.690 1.00 35.56 244 GLY B N 1
ATOM 6027 C CA . GLY B 1 244 ? -17.098 -19.520 -30.503 1.00 36.23 244 GLY B CA 1
ATOM 6028 C C . GLY B 1 244 ? -18.472 -18.905 -30.722 1.00 36.08 244 GLY B C 1
ATOM 6029 O O . GLY B 1 244 ? -19.475 -19.447 -30.256 1.00 36.53 244 GLY B O 1
ATOM 6030 N N . ARG B 1 245 ? -18.518 -17.772 -31.420 1.00 35.99 245 ARG B N 1
ATOM 6031 C CA . ARG B 1 245 ? -19.780 -17.096 -31.720 1.00 34.81 245 ARG B CA 1
ATOM 6032 C C . ARG B 1 245 ? -20.670 -18.017 -32.559 1.00 34.79 245 ARG B C 1
ATOM 6033 O O . ARG B 1 245 ? -21.877 -18.111 -32.312 1.00 35.16 245 ARG B O 1
ATOM 6041 N N . TRP B 1 246 ? -20.079 -18.690 -33.544 1.00 35.23 246 TRP B N 1
ATOM 6042 C CA . TRP B 1 246 ? -20.850 -19.603 -34.379 1.00 37.72 246 TRP B CA 1
ATOM 6043 C C . TRP B 1 246 ? -21.352 -20.784 -33.536 1.00 35.57 246 TRP B C 1
ATOM 6044 O O . TRP B 1 246 ? -22.506 -21.189 -33.665 1.00 34.99 246 TRP B O 1
ATOM 6055 N N . ILE B 1 247 ? -20.497 -21.319 -32.669 1.00 34.39 247 ILE B N 1
ATOM 6056 C CA . ILE B 1 247 ? -20.884 -22.440 -31.811 1.00 33.62 247 ILE B CA 1
ATOM 6057 C C . ILE B 1 247 ? -21.989 -21.973 -30.853 1.00 33.25 247 ILE B C 1
ATOM 6058 O O . ILE B 1 247 ? -22.957 -22.699 -30.618 1.00 31.90 247 ILE B O 1
ATOM 6063 N N . GLY B 1 248 ? -21.838 -20.769 -30.305 1.00 32.79 248 GLY B N 1
ATOM 6064 C CA . GLY B 1 248 ? -22.875 -20.168 -29.464 1.00 34.44 248 GLY B CA 1
ATOM 6065 C C . GLY B 1 248 ? -24.207 -20.064 -30.191 1.00 33.67 248 GLY B C 1
ATOM 6066 O O . GLY B 1 248 ? -25.260 -20.325 -29.615 1.00 35.33 248 GLY B O 1
ATOM 6067 N N . GLU B 1 249 ? -24.145 -19.701 -31.466 1.00 34.61 249 GLU B N 1
ATOM 6068 C CA . GLU B 1 249 ? -25.327 -19.556 -32.320 1.00 38.52 249 GLU B CA 1
ATOM 6069 C C . GLU B 1 249 ? -26.053 -20.902 -32.451 1.00 37.74 249 GLU B C 1
ATOM 6070 O O . GLU B 1 249 ? -27.264 -20.993 -32.222 1.00 35.04 249 GLU B O 1
ATOM 6076 N N . VAL B 1 250 ? -25.300 -21.939 -32.812 1.00 35.38 250 VAL B N 1
ATOM 6077 C CA . VAL B 1 250 ? -25.864 -23.265 -33.065 1.00 36.59 250 VAL B CA 1
ATOM 6078 C C . VAL B 1 250 ? -26.398 -23.833 -31.744 1.00 34.85 250 VAL B C 1
ATOM 6079 O O . VAL B 1 250 ? -27.511 -24.365 -31.689 1.00 35.33 250 VAL B O 1
ATOM 6083 N N . ALA B 1 251 ? -25.594 -23.715 -30.692 1.00 34.92 251 ALA B N 1
ATOM 6084 C CA . ALA B 1 251 ? -25.997 -24.149 -29.356 1.00 34.43 251 ALA B CA 1
ATOM 6085 C C . ALA B 1 251 ? -27.287 -23.431 -28.945 1.00 33.26 251 ALA B C 1
ATOM 6086 O O . ALA B 1 251 ? -28.223 -24.054 -28.441 1.00 31.64 251 ALA B O 1
ATOM 6088 N N . GLY B 1 252 ? -27.325 -22.124 -29.181 1.00 32.66 252 GLY B N 1
ATOM 6089 C CA . GLY B 1 252 ? -28.437 -21.289 -28.755 1.00 32.85 252 GLY B CA 1
ATOM 6090 C C . GLY B 1 252 ? -29.763 -21.745 -29.337 1.00 32.77 252 GLY B C 1
ATOM 6091 O O . GLY B 1 252 ? -30.747 -21.859 -28.610 1.00 35.04 252 GLY B O 1
ATOM 6092 N N . ARG B 1 253 ? -29.798 -22.024 -30.639 1.00 37.02 253 ARG B N 1
ATOM 6093 C CA . ARG B 1 253 ? -31.054 -22.404 -31.293 1.00 38.99 253 ARG B CA 1
ATOM 6094 C C . ARG B 1 253 ? -31.433 -23.842 -30.919 1.00 38.97 253 ARG B C 1
ATOM 6095 O O . ARG B 1 253 ? -32.573 -24.250 -31.136 1.00 42.78 253 ARG B O 1
ATOM 6103 N N . ASN B 1 254 ? -30.488 -24.597 -30.364 1.00 37.21 254 ASN B N 1
ATOM 6104 C CA . ASN B 1 254 ? -30.761 -25.948 -29.874 1.00 36.33 254 ASN B CA 1
ATOM 6105 C C . ASN B 1 254 ? -30.934 -25.933 -28.350 1.00 38.07 254 ASN B C 1
ATOM 6106 O O . ASN B 1 254 ? -30.935 -26.989 -27.719 1.00 36.69 254 ASN B O 1
ATOM 6111 N N . LEU B 1 255 ? -31.101 -24.737 -27.778 1.00 37.26 255 LEU B N 1
ATOM 6112 C CA . LEU B 1 255 ? -31.375 -24.548 -26.354 1.00 35.22 255 LEU B CA 1
ATOM 6113 C C . LEU B 1 255 ? -30.286 -25.220 -25.509 1.00 35.06 255 LEU B C 1
ATOM 6114 O O . LEU B 1 255 ? -30.574 -25.894 -24.520 1.00 36.61 255 LEU B O 1
ATOM 6119 N N . ILE B 1 256 ? -29.039 -25.010 -25.917 1.00 34.89 256 ILE B N 1
ATOM 6120 C CA . ILE B 1 256 ? -27.876 -25.442 -25.166 1.00 34.06 256 ILE B CA 1
ATOM 6121 C C . ILE B 1 256 ? -27.097 -24.193 -24.745 1.00 35.04 256 ILE B C 1
ATOM 6122 O O . ILE B 1 256 ? -26.951 -23.253 -25.530 1.00 35.32 256 ILE B O 1
ATOM 6127 N N . ARG B 1 257 ? -26.615 -24.200 -23.506 1.00 36.48 257 ARG B N 1
ATOM 6128 C CA . ARG B 1 257 ? -25.655 -23.212 -23.031 1.00 37.00 257 ARG B CA 1
ATOM 6129 C C . ARG B 1 257 ? -24.252 -23.804 -23.164 1.00 35.98 257 ARG B C 1
ATOM 6130 O O . ARG B 1 257 ? -23.863 -24.648 -22.361 1.00 38.38 257 ARG B O 1
ATOM 6138 N N . PRO B 1 258 ? -23.503 -23.377 -24.183 1.00 37.37 258 PRO B N 1
ATOM 6139 C CA . PRO B 1 258 ? -22.184 -23.954 -24.355 1.00 36.58 258 PRO B CA 1
ATOM 6140 C C . PRO B 1 258 ? -21.164 -23.368 -23.366 1.00 35.91 258 PRO B C 1
ATOM 6141 O O . PRO B 1 258 ? -21.289 -22.221 -22.943 1.00 34.27 258 PRO B O 1
ATOM 6145 N N . THR B 1 259 ? -20.178 -24.174 -23.000 1.00 37.53 259 THR B N 1
ATOM 6146 C CA . THR B 1 259 ? -18.998 -23.680 -22.312 1.00 39.45 259 THR B CA 1
ATOM 6147 C C . THR B 1 259 ? -18.035 -23.163 -23.382 1.00 38.61 259 THR B C 1
ATOM 6148 O O . THR B 1 259 ? -17.570 -23.932 -24.216 1.00 37.43 259 THR B O 1
ATOM 6152 N N . LEU B 1 260 ? -17.774 -21.860 -23.366 1.00 38.99 260 LEU B N 1
ATOM 6153 C CA . LEU B 1 260 ? -16.934 -21.228 -24.370 1.00 37.81 260 LEU B CA 1
ATOM 6154 C C . LEU B 1 260 ? -15.795 -20.480 -23.674 1.00 37.29 260 LEU B C 1
ATOM 6155 O O . LEU B 1 260 ? -16.029 -19.519 -22.942 1.00 43.61 260 LEU B O 1
ATOM 6160 N N . GLU B 1 261 ? -14.573 -20.945 -23.899 1.00 38.27 261 GLU B N 1
ATOM 6161 C CA . GLU B 1 261 ? -13.371 -20.203 -23.533 1.00 44.79 261 GLU B CA 1
ATOM 6162 C C . GLU B 1 261 ? -12.745 -19.672 -24.828 1.00 40.21 261 GLU B C 1
ATOM 6163 O O . GLU B 1 261 ? -12.217 -20.448 -25.617 1.00 40.03 261 GLU B O 1
ATOM 6169 N N . LEU B 1 262 ? -12.815 -18.360 -25.049 1.00 39.49 262 LEU B N 1
ATOM 6170 C CA . LEU B 1 262 ? -12.647 -17.812 -26.399 1.00 41.16 262 LEU B CA 1
ATOM 6171 C C . LEU B 1 262 ? -11.467 -16.834 -26.474 1.00 43.61 262 LEU B C 1
ATOM 6172 O O . LEU B 1 262 ? -11.458 -15.943 -27.325 1.00 47.45 262 LEU B O 1
ATOM 6177 N N . GLY B 1 263 ? -10.462 -16.994 -25.626 1.00 41.30 263 GLY B N 1
ATOM 6178 C CA . GLY B 1 263 ? -9.258 -16.190 -25.783 1.00 45.31 263 GLY B CA 1
ATOM 6179 C C . GLY B 1 263 ? -9.452 -14.777 -25.266 1.00 44.55 263 GLY B C 1
ATOM 6180 O O . GLY B 1 263 ? -10.547 -14.399 -24.840 1.00 45.31 263 GLY B O 1
ATOM 6181 N N . GLY B 1 264 ? -8.380 -13.999 -25.310 1.00 42.46 264 GLY B N 1
ATOM 6182 C CA . GLY B 1 264 ? -8.380 -12.699 -24.684 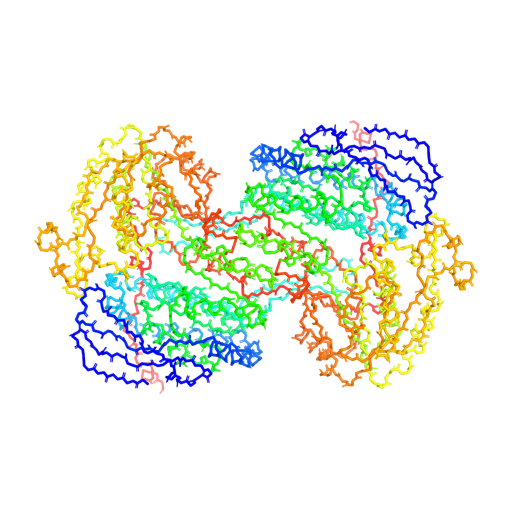1.00 44.31 264 GLY B CA 1
ATOM 6183 C C . GLY B 1 264 ? -7.288 -11.797 -25.225 1.00 45.63 264 GLY B C 1
ATOM 6184 O O . GLY B 1 264 ? -6.478 -12.184 -26.078 1.00 45.36 264 GLY B O 1
ATOM 6185 N N . LYS B 1 265 ? -7.300 -10.578 -24.705 1.00 44.94 265 LYS B N 1
ATOM 6186 C CA . LYS B 1 265 ? -6.244 -9.604 -24.901 1.00 42.44 265 LYS B CA 1
ATOM 6187 C C . LYS B 1 265 ? -5.967 -8.986 -23.529 1.00 41.33 265 LYS B C 1
ATOM 6188 O O . LYS B 1 265 ? -6.568 -7.983 -23.143 1.00 43.71 265 LYS B O 1
ATOM 6194 N N . ASN B 1 266 ? -5.072 -9.632 -22.796 1.00 40.14 266 ASN B N 1
ATOM 6195 C CA . ASN B 1 266 ? -5.065 -9.544 -21.348 1.00 40.56 266 ASN B CA 1
ATOM 6196 C C . ASN B 1 266 ? -4.149 -8.396 -20.912 1.00 39.79 266 ASN B C 1
ATOM 6197 O O . ASN B 1 266 ? -2.947 -8.440 -21.162 1.00 42.98 266 ASN B O 1
ATOM 6202 N N . PRO B 1 267 ? -4.724 -7.371 -20.257 1.00 38.27 267 PRO B N 1
ATOM 6203 C CA . PRO B 1 267 ? -3.946 -6.227 -19.814 1.00 36.41 267 PRO B CA 1
ATOM 6204 C C . PRO B 1 267 ? -3.155 -6.548 -18.539 1.00 39.09 267 PRO B C 1
ATOM 6205 O O . PRO B 1 267 ? -3.693 -7.156 -17.613 1.00 39.44 267 PRO B O 1
ATOM 6209 N N . LEU B 1 268 ? -1.886 -6.157 -18.526 1.00 39.78 268 LEU B N 1
ATOM 6210 C CA . LEU B 1 268 ? -1.078 -6.177 -17.321 1.00 37.40 268 LEU B CA 1
ATOM 6211 C C . LEU B 1 268 ? -0.642 -4.739 -17.018 1.00 39.13 268 LEU B C 1
ATOM 6212 O O . LEU B 1 268 ? 0.140 -4.157 -17.767 1.00 41.75 268 LEU B O 1
ATOM 6217 N N . VAL B 1 269 ? -1.167 -4.178 -15.931 1.00 38.48 269 VAL B N 1
ATOM 6218 C CA . VAL B 1 269 ? -0.884 -2.800 -15.547 1.00 36.85 269 VAL B CA 1
ATOM 6219 C C . VAL B 1 269 ? 0.316 -2.783 -14.594 1.00 38.33 269 VAL B C 1
ATOM 6220 O O . VAL B 1 269 ? 0.362 -3.555 -13.640 1.00 40.14 269 VAL B O 1
ATOM 6224 N N . VAL B 1 270 ? 1.276 -1.899 -14.863 1.00 41.26 270 VAL B N 1
ATOM 6225 C CA . VAL B 1 270 ? 2.381 -1.634 -13.937 1.00 42.70 270 VAL B CA 1
ATOM 6226 C C . VAL B 1 270 ? 2.268 -0.177 -13.474 1.00 43.90 270 VAL B C 1
ATOM 6227 O O . VAL B 1 270 ? 2.520 0.743 -14.249 1.00 46.12 270 VAL B O 1
ATOM 6231 N N . MET B 1 271 ? 1.877 0.020 -12.217 1.00 45.33 271 MET B N 1
ATOM 6232 C CA . MET B 1 271 ? 1.718 1.363 -11.662 1.00 46.75 271 MET B CA 1
ATOM 6233 C C . MET B 1 271 ? 3.086 1.899 -11.220 1.00 48.79 271 MET B C 1
ATOM 6234 O O . MET B 1 271 ? 4.047 1.137 -11.072 1.00 46.81 271 MET B O 1
ATOM 6239 N N . ARG B 1 272 ? 3.151 3.214 -11.009 1.00 47.72 272 ARG B N 1
ATOM 6240 C CA . ARG B 1 272 ? 4.417 3.916 -10.734 1.00 50.22 272 ARG B CA 1
ATOM 6241 C C . ARG B 1 272 ? 5.068 3.387 -9.448 1.00 48.88 272 ARG B C 1
ATOM 6242 O O . ARG B 1 272 ? 6.294 3.356 -9.344 1.00 51.22 272 ARG B O 1
ATOM 6250 N N . ASP B 1 273 ? 4.255 2.958 -8.485 1.00 49.02 273 ASP B N 1
ATOM 6251 C CA . ASP B 1 273 ? 4.765 2.468 -7.200 1.00 48.94 273 ASP B CA 1
ATOM 6252 C C . ASP B 1 273 ? 5.116 0.977 -7.191 1.00 48.30 273 ASP B C 1
ATOM 6253 O O . ASP B 1 273 ? 5.439 0.425 -6.140 1.00 52.49 273 ASP B O 1
ATOM 6258 N N . ALA B 1 274 ? 5.057 0.326 -8.347 1.00 51.38 274 ALA B N 1
ATOM 6259 C CA . ALA B 1 274 ? 5.207 -1.124 -8.417 1.00 51.70 274 ALA B CA 1
ATOM 6260 C C . ALA B 1 274 ? 6.654 -1.528 -8.115 1.00 54.19 274 ALA B C 1
ATOM 6261 O O . ALA B 1 274 ? 7.588 -0.739 -8.276 1.00 56.71 274 ALA B O 1
ATOM 6263 N N . ASP B 1 275 ? 6.807 -2.769 -7.669 1.00 53.76 275 ASP B N 1
ATOM 6264 C CA . ASP B 1 275 ? 8.101 -3.426 -7.616 1.00 55.97 275 ASP B CA 1
ATOM 6265 C C . ASP B 1 275 ? 8.486 -3.746 -9.061 1.00 55.93 275 ASP B C 1
ATOM 6266 O O . ASP B 1 275 ? 7.955 -4.686 -9.653 1.00 54.86 275 ASP B O 1
ATOM 6271 N N . LEU B 1 276 ? 9.402 -2.954 -9.618 1.00 58.32 276 LEU B N 1
ATOM 6272 C CA . LEU B 1 276 ? 9.727 -3.000 -11.055 1.00 57.97 276 LEU B CA 1
ATOM 6273 C C . LEU B 1 276 ? 10.237 -4.392 -11.444 1.00 54.28 276 LEU B C 1
ATOM 6274 O O . LEU B 1 276 ? 9.780 -4.957 -12.434 1.00 56.88 276 LEU B O 1
ATOM 6279 N N . ASP B 1 277 ? 11.176 -4.936 -10.678 1.00 51.64 277 ASP B N 1
ATOM 6280 C CA . ASP B 1 277 ? 11.746 -6.249 -10.995 1.00 56.03 277 ASP B CA 1
ATOM 6281 C C . ASP B 1 277 ? 10.682 -7.340 -10.997 1.00 51.00 277 ASP B C 1
ATOM 6282 O O . ASP B 1 277 ? 10.701 -8.227 -11.848 1.00 52.50 277 ASP B O 1
ATOM 6287 N N . LEU B 1 278 ? 9.756 -7.264 -10.048 1.00 45.76 278 LEU B N 1
ATOM 6288 C CA . LEU B 1 278 ? 8.665 -8.223 -9.962 1.00 47.03 278 LEU B CA 1
ATOM 6289 C C . LEU B 1 278 ? 7.717 -8.033 -11.155 1.00 45.81 278 LEU B C 1
ATOM 6290 O O . LEU B 1 278 ? 7.323 -9.007 -11.794 1.00 46.42 278 LEU B O 1
ATOM 6295 N N . ALA B 1 279 ? 7.366 -6.783 -11.453 1.00 43.65 279 ALA B N 1
ATOM 6296 C CA . ALA B 1 279 ? 6.450 -6.471 -12.556 1.00 44.22 279 ALA B CA 1
ATOM 6297 C C . ALA B 1 279 ? 7.080 -6.852 -13.904 1.00 47.06 279 ALA B C 1
ATOM 6298 O O . ALA B 1 279 ? 6.379 -7.315 -14.804 1.00 44.88 279 ALA B O 1
ATOM 6300 N N . VAL B 1 280 ? 8.391 -6.653 -14.039 1.00 45.45 280 VAL B N 1
ATOM 6301 C CA . VAL B 1 280 ? 9.115 -7.015 -15.263 1.00 44.09 280 VAL B CA 1
ATOM 6302 C C . VAL B 1 280 ? 9.062 -8.536 -15.448 1.00 42.98 280 VAL B C 1
ATOM 6303 O O . VAL B 1 280 ? 8.796 -9.023 -16.549 1.00 45.53 280 VAL B O 1
ATOM 6307 N N . GLU B 1 281 ? 9.329 -9.266 -14.371 1.00 39.63 281 GLU B N 1
ATOM 6308 C CA . GLU B 1 281 ? 9.340 -10.729 -14.406 1.00 43.47 281 GLU B CA 1
ATOM 6309 C C . GLU B 1 281 ? 7.932 -11.251 -14.728 1.00 44.81 281 GLU B C 1
ATOM 6310 O O . GLU B 1 281 ? 7.773 -12.183 -15.522 1.00 43.54 281 GLU B O 1
ATOM 6316 N N . GLY B 1 282 ? 6.921 -10.647 -14.109 1.00 42.61 282 GLY B N 1
ATOM 6317 C CA . GLY B 1 282 ? 5.530 -11.037 -14.320 1.00 42.18 282 GLY B CA 1
ATOM 6318 C C . GLY B 1 282 ? 5.058 -10.729 -15.730 1.00 43.75 282 GLY B C 1
ATOM 6319 O O . GLY B 1 282 ? 4.347 -11.527 -16.340 1.00 42.43 282 GLY B O 1
ATOM 6320 N N . ALA B 1 283 ? 5.450 -9.566 -16.244 1.00 42.90 283 ALA B N 1
ATOM 6321 C CA . ALA B 1 283 ? 5.106 -9.167 -17.606 1.00 40.96 283 ALA B CA 1
ATOM 6322 C C . ALA B 1 283 ? 5.808 -10.093 -18.606 1.00 39.66 283 ALA B C 1
ATOM 6323 O O . ALA B 1 283 ? 5.205 -10.539 -19.578 1.00 40.89 283 ALA B O 1
ATOM 6325 N N . TRP B 1 284 ? 7.076 -10.388 -18.341 1.00 38.40 284 TRP B N 1
ATOM 6326 C CA . TRP B 1 284 ? 7.861 -11.264 -19.199 1.00 38.51 284 TRP B CA 1
ATOM 6327 C C . TRP B 1 284 ? 7.230 -12.661 -19.252 1.00 38.33 284 TRP B C 1
ATOM 6328 O O . TRP B 1 284 ? 7.010 -13.210 -20.331 1.00 38.80 284 TRP B O 1
ATOM 6339 N N . TRP B 1 285 ? 6.944 -13.233 -18.090 1.00 38.91 285 TRP B N 1
ATOM 6340 C CA . TRP B 1 285 ? 6.371 -14.573 -18.032 1.00 37.79 285 TRP B CA 1
ATOM 6341 C C . TRP B 1 285 ? 4.967 -14.574 -18.653 1.00 37.28 285 TRP B C 1
ATOM 6342 O O . TRP B 1 285 ? 4.608 -15.511 -19.361 1.00 36.57 285 TRP B O 1
ATOM 6353 N N . SER B 1 286 ? 4.188 -13.525 -18.394 1.00 37.16 286 SER B N 1
ATOM 6354 C CA . SER B 1 286 ? 2.834 -13.412 -18.941 1.00 38.75 286 SER B CA 1
ATOM 6355 C C . SER B 1 286 ? 2.861 -13.407 -20.475 1.00 40.34 286 SER B C 1
ATOM 6356 O O . SER B 1 286 ? 1.933 -13.914 -21.113 1.00 40.66 286 SER B O 1
ATOM 6359 N N . ALA B 1 287 ? 3.906 -12.818 -21.054 1.00 40.55 287 ALA B N 1
ATOM 6360 C CA . ALA B 1 287 ? 4.002 -12.648 -22.506 1.00 37.55 287 ALA B CA 1
ATOM 6361 C C . ALA B 1 287 ? 4.560 -13.912 -23.175 1.00 34.62 287 ALA B C 1
ATOM 6362 O O . ALA B 1 287 ? 4.095 -14.278 -24.253 1.00 36.11 287 ALA B O 1
ATOM 6364 N N . PHE B 1 288 ? 5.541 -14.573 -22.557 1.00 34.19 288 PHE B N 1
ATOM 6365 C CA . PHE B 1 288 ? 6.374 -15.539 -23.292 1.00 35.21 288 PHE B CA 1
ATOM 6366 C C . PHE B 1 288 ? 6.214 -16.974 -22.772 1.00 38.04 288 PHE B C 1
ATOM 6367 O O . PHE B 1 288 ? 6.744 -17.891 -23.398 1.00 38.89 288 PHE B O 1
ATOM 6375 N N . ALA B 1 289 ? 5.493 -17.195 -21.673 1.00 36.27 289 ALA B N 1
ATOM 6376 C CA . ALA B 1 289 ? 5.123 -18.562 -21.289 1.00 39.23 289 ALA B CA 1
ATOM 6377 C C . ALA B 1 289 ? 4.380 -19.227 -22.455 1.00 37.53 289 ALA B C 1
ATOM 6378 O O . ALA B 1 289 ? 3.478 -18.624 -23.041 1.00 37.17 289 ALA B O 1
ATOM 6380 N N . THR B 1 290 ? 4.780 -20.453 -22.792 1.00 37.72 290 THR B N 1
ATOM 6381 C CA . THR B 1 290 ? 4.182 -21.221 -23.899 1.00 41.13 290 THR B CA 1
ATOM 6382 C C . THR B 1 290 ? 4.387 -20.470 -25.225 1.00 39.47 290 THR B C 1
ATOM 6383 O O . THR B 1 290 ? 3.612 -20.633 -26.169 1.00 40.91 290 THR B O 1
ATOM 6387 N N . GLY B 1 291 ? 5.429 -19.645 -25.289 1.00 40.33 291 GLY B N 1
ATOM 6388 C CA . GLY B 1 291 ? 5.676 -18.801 -26.451 1.00 38.66 291 GLY B CA 1
ATOM 6389 C C . GLY B 1 291 ? 4.499 -17.888 -26.756 1.00 36.47 291 GLY B C 1
ATOM 6390 O O . GLY B 1 291 ? 4.225 -17.595 -27.916 1.00 35.60 291 GLY B O 1
ATOM 6391 N N . GLY B 1 292 ? 3.803 -17.444 -25.711 1.00 35.15 292 GLY B N 1
ATOM 6392 C CA . GLY B 1 292 ? 2.658 -16.547 -25.860 1.00 34.51 292 GLY B CA 1
ATOM 6393 C C . GLY B 1 292 ? 1.471 -17.217 -26.535 1.00 36.29 292 GLY B C 1
ATOM 6394 O O . GLY B 1 292 ? 0.648 -16.539 -27.158 1.00 36.04 292 GLY B O 1
ATOM 6395 N N . GLN B 1 293 ? 1.360 -18.537 -26.404 1.00 35.73 293 GLN B N 1
ATOM 6396 C CA . GLN B 1 293 ? 0.268 -19.283 -27.032 1.00 37.14 293 GLN B CA 1
ATOM 6397 C C . GLN B 1 293 ? -0.738 -19.728 -25.960 1.00 39.33 293 GLN B C 1
ATOM 6398 O O . GLN B 1 293 ? -1.245 -20.847 -26.005 1.00 41.06 293 GLN B O 1
ATOM 6404 N N . ARG B 1 294 ? -1.007 -18.853 -24.995 1.00 37.19 294 ARG B N 1
ATOM 6405 C CA . ARG B 1 294 ? -2.067 -19.069 -24.022 1.00 38.38 294 ARG B CA 1
ATOM 6406 C C . ARG B 1 294 ? -3.184 -18.052 -24.267 1.00 38.72 294 ARG B C 1
ATOM 6407 O O . ARG B 1 294 ? -2.927 -16.923 -24.688 1.00 36.37 294 ARG B O 1
ATOM 6415 N N . CYS B 1 295 ? -4.407 -18.460 -23.952 1.00 39.45 295 CYS B N 1
ATOM 6416 C CA A CYS B 1 295 ? -5.556 -17.562 -23.979 0.50 37.50 295 CYS B CA 1
ATOM 6417 C CA B CYS B 1 295 ? -5.551 -17.557 -23.991 0.50 41.10 295 CYS B CA 1
ATOM 6418 C C . CYS B 1 295 ? -5.346 -16.419 -22.980 1.00 36.46 295 CYS B C 1
ATOM 6419 O O . CYS B 1 295 ? -5.820 -15.302 -23.189 1.00 36.17 295 CYS B O 1
ATOM 6424 N N . THR B 1 296 ? -4.623 -16.711 -21.900 1.00 34.85 296 THR B N 1
ATOM 6425 C CA . THR B 1 296 ? -4.382 -15.757 -20.821 1.00 34.69 296 THR B CA 1
ATOM 6426 C C . THR B 1 296 ? -3.060 -14.997 -21.015 1.00 35.46 296 THR B C 1
ATOM 6427 O O . THR B 1 296 ? -2.704 -14.190 -20.155 1.00 37.61 296 THR B O 1
ATOM 6431 N N . SER B 1 297 ? -2.336 -15.226 -22.113 1.00 34.68 297 SER B N 1
ATOM 6432 C CA . SER B 1 297 ? -1.072 -14.514 -22.369 1.00 33.98 297 SER B CA 1
ATOM 6433 C C . SER B 1 297 ? -1.303 -13.000 -22.320 1.00 33.87 297 SER B C 1
ATOM 6434 O O . SER B 1 297 ? -2.335 -12.507 -22.781 1.00 34.00 297 SER B O 1
ATOM 6437 N N . ALA B 1 298 ? -0.337 -12.271 -21.769 1.00 34.09 298 ALA B N 1
ATOM 6438 C CA . ALA B 1 298 ? -0.410 -10.812 -21.744 1.00 37.21 298 ALA B CA 1
ATOM 6439 C C . ALA B 1 298 ? -0.479 -10.284 -23.181 1.00 38.61 298 ALA B C 1
ATOM 6440 O O . ALA B 1 298 ? 0.305 -10.691 -24.039 1.00 37.86 298 ALA B O 1
ATOM 6442 N N . GLY B 1 299 ? -1.446 -9.409 -23.431 1.00 40.18 299 GLY B N 1
ATOM 6443 C CA . GLY B 1 299 ? -1.578 -8.739 -24.718 1.00 44.72 299 GLY B CA 1
ATOM 6444 C C . GLY B 1 299 ? -0.970 -7.347 -24.687 1.00 46.24 299 GLY B C 1
ATOM 6445 O O . GLY B 1 299 ? -0.300 -6.929 -25.632 1.00 47.51 299 GLY B O 1
ATOM 6446 N N . ASN B 1 300 ? -1.210 -6.628 -23.596 1.00 41.65 300 ASN B N 1
ATOM 6447 C CA . ASN B 1 300 ? -0.774 -5.250 -23.473 1.00 40.77 300 ASN B CA 1
ATOM 6448 C C . ASN B 1 300 ? -0.224 -5.020 -22.063 1.00 41.89 300 ASN B C 1
ATOM 6449 O O . ASN B 1 300 ? -0.897 -5.315 -21.075 1.00 44.70 300 ASN B O 1
ATOM 6454 N N . ILE B 1 301 ? 1.000 -4.508 -21.984 1.00 42.71 301 ILE B N 1
ATOM 6455 C CA . ILE B 1 301 ? 1.557 -4.039 -20.723 1.00 40.44 301 ILE B CA 1
ATOM 6456 C C . ILE B 1 301 ? 1.291 -2.531 -20.635 1.00 41.87 301 ILE B C 1
ATOM 6457 O O . ILE B 1 301 ? 1.868 -1.746 -21.387 1.00 42.18 301 ILE B O 1
ATOM 6462 N N . LEU B 1 302 ? 0.392 -2.150 -19.734 1.00 45.08 302 LEU B N 1
ATOM 6463 C CA . LEU B 1 302 ? 0.033 -0.750 -19.519 1.00 44.28 302 LEU B CA 1
ATOM 6464 C C . LEU B 1 302 ? 0.942 -0.180 -18.426 1.00 45.40 302 LEU B C 1
ATOM 6465 O O . LEU B 1 302 ? 0.792 -0.528 -17.259 1.00 49.02 302 LEU B O 1
ATOM 6470 N N . VAL B 1 303 ? 1.883 0.680 -18.808 1.00 44.20 303 VAL B N 1
ATOM 6471 C CA . VAL B 1 303 ? 2.920 1.139 -17.885 1.00 45.23 303 VAL B CA 1
ATOM 6472 C C . VAL B 1 303 ? 2.665 2.611 -17.540 1.00 48.43 303 VAL B C 1
ATOM 6473 O O . VAL B 1 303 ? 2.461 3.448 -18.425 1.00 42.19 303 VAL B O 1
ATOM 6477 N N . ASP B 1 304 ? 2.699 2.901 -16.241 1.00 47.93 304 ASP B N 1
ATOM 6478 C CA . ASP B 1 304 ? 2.439 4.236 -15.714 1.00 45.41 304 ASP B CA 1
ATOM 6479 C C . ASP B 1 304 ? 3.557 5.179 -16.154 1.00 44.83 304 ASP B C 1
ATOM 6480 O O . ASP B 1 304 ? 4.737 4.824 -16.085 1.00 37.98 304 ASP B O 1
ATOM 6485 N N . ALA B 1 305 ? 3.176 6.383 -16.576 1.00 46.91 305 ALA B N 1
ATOM 6486 C CA . ALA B 1 305 ? 4.080 7.320 -17.270 1.00 48.50 305 ALA B CA 1
ATOM 6487 C C . ALA B 1 305 ? 5.406 7.499 -16.512 1.00 47.62 305 ALA B C 1
ATOM 6488 O O . ALA B 1 305 ? 6.471 7.378 -17.118 1.00 49.34 305 ALA B O 1
ATOM 6490 N N . PRO B 1 306 ? 5.360 7.767 -15.192 1.00 48.17 306 PRO B N 1
ATOM 6491 C CA . PRO B 1 306 ? 6.604 8.064 -14.458 1.00 46.39 306 PRO B CA 1
ATOM 6492 C C . PRO B 1 306 ? 7.664 6.950 -14.455 1.00 47.16 306 PRO B C 1
ATOM 6493 O O . PRO B 1 306 ? 8.832 7.244 -14.221 1.00 52.33 306 PRO B O 1
ATOM 6497 N N . ILE B 1 307 ? 7.279 5.698 -14.696 1.00 49.70 307 ILE B N 1
ATOM 6498 C CA . ILE B 1 307 ? 8.247 4.586 -14.683 1.00 48.75 307 ILE B CA 1
ATOM 6499 C C . ILE B 1 307 ? 8.395 4.003 -16.095 1.00 46.36 307 ILE B C 1
ATOM 6500 O O . ILE B 1 307 ? 9.036 2.967 -16.266 1.00 47.79 307 ILE B O 1
ATOM 6505 N N . TYR B 1 308 ? 7.831 4.669 -17.098 1.00 49.09 308 TYR B N 1
ATOM 6506 C CA . TYR B 1 308 ? 7.706 4.076 -18.424 1.00 52.96 308 TYR B CA 1
ATOM 6507 C C . TYR B 1 308 ? 9.085 3.753 -19.008 1.00 57.39 308 TYR B C 1
ATOM 6508 O O . TYR B 1 308 ? 9.313 2.634 -19.474 1.00 62.05 308 TYR B O 1
ATOM 6517 N N . GLU B 1 309 ? 9.986 4.733 -18.987 1.00 56.18 309 GLU B N 1
ATOM 6518 C CA . GLU B 1 309 ? 11.294 4.586 -19.625 1.00 57.23 309 GLU B CA 1
ATOM 6519 C C . GLU B 1 309 ? 12.124 3.539 -18.873 1.00 53.17 309 GLU B C 1
ATOM 6520 O O . GLU B 1 309 ? 12.817 2.733 -19.498 1.00 56.18 309 GLU B O 1
ATOM 6526 N N . GLU B 1 310 ? 12.040 3.545 -17.546 1.00 51.17 310 GLU B N 1
ATOM 6527 C CA . GLU B 1 310 ? 12.797 2.605 -16.719 1.00 50.81 310 GLU B CA 1
ATOM 6528 C C . GLU B 1 310 ? 12.254 1.184 -16.925 1.00 51.11 310 GLU B C 1
ATOM 6529 O O . GLU B 1 310 ? 13.032 0.234 -17.013 1.00 53.08 310 GLU B O 1
ATOM 6535 N N . PHE B 1 311 ? 10.932 1.037 -17.007 1.00 49.42 311 PHE B N 1
ATOM 6536 C CA . PHE B 1 311 ? 10.337 -0.285 -17.204 1.00 50.40 311 PHE B CA 1
ATOM 6537 C C . PHE B 1 311 ? 10.701 -0.820 -18.595 1.00 49.72 311 PHE B C 1
ATOM 6538 O O . PHE B 1 311 ? 11.066 -1.988 -18.733 1.00 47.99 311 PHE B O 1
ATOM 6546 N N . LYS B 1 312 ? 10.579 0.025 -19.615 1.00 49.20 312 LYS B N 1
ATOM 6547 C CA . LYS B 1 312 ? 10.892 -0.377 -20.987 1.00 52.05 312 LYS B CA 1
ATOM 6548 C C . LYS B 1 312 ? 12.334 -0.895 -21.056 1.00 51.08 312 LYS B C 1
ATOM 6549 O O . LYS B 1 312 ? 12.595 -1.938 -21.649 1.00 53.97 312 LYS B O 1
ATOM 6555 N N . ARG B 1 313 ? 13.253 -0.155 -20.447 1.00 51.40 313 ARG B N 1
ATOM 6556 C CA . ARG B 1 313 ? 14.671 -0.511 -20.427 1.00 53.85 313 ARG B CA 1
ATOM 6557 C C . ARG B 1 313 ? 14.851 -1.890 -19.777 1.00 51.36 313 ARG B C 1
ATOM 6558 O O . ARG B 1 313 ? 15.488 -2.768 -20.354 1.00 48.06 313 ARG B O 1
ATOM 6566 N N . ARG B 1 314 ? 14.278 -2.079 -18.589 1.00 54.95 314 ARG B N 1
ATOM 6567 C CA . ARG B 1 314 ? 14.432 -3.336 -17.842 1.00 55.33 314 ARG B CA 1
ATOM 6568 C C . ARG B 1 314 ? 13.697 -4.478 -18.554 1.00 51.43 314 ARG B C 1
ATOM 6569 O O . ARG B 1 314 ? 14.168 -5.614 -18.545 1.00 52.82 314 ARG B O 1
ATOM 6577 N N . PHE B 1 315 ? 12.545 -4.178 -19.148 1.00 49.33 315 PHE B N 1
ATOM 6578 C CA . PHE B 1 315 ? 11.731 -5.202 -19.796 1.00 51.18 315 PHE B CA 1
ATOM 6579 C C . PHE B 1 315 ? 12.442 -5.719 -21.053 1.00 51.34 315 PHE B C 1
ATOM 6580 O O . PHE B 1 315 ? 12.548 -6.928 -21.246 1.00 49.47 315 PHE B O 1
ATOM 6588 N N . LEU B 1 316 ? 12.927 -4.808 -21.894 1.00 50.45 316 LEU B N 1
ATOM 6589 C CA . LEU B 1 316 ? 13.644 -5.196 -23.115 1.00 50.68 316 LEU B CA 1
ATOM 6590 C C . LEU B 1 316 ? 14.907 -5.983 -22.750 1.00 47.69 316 LEU B C 1
ATOM 6591 O O . LEU B 1 316 ? 15.288 -6.909 -23.465 1.00 50.30 316 LEU B O 1
ATOM 6596 N N . GLU B 1 317 ? 15.544 -5.620 -21.642 1.00 47.65 317 GLU B N 1
ATOM 6597 C CA . GLU B 1 317 ? 16.722 -6.347 -21.169 1.00 51.07 317 GLU B CA 1
ATOM 6598 C C . GLU B 1 317 ? 16.326 -7.787 -20.823 1.00 50.28 317 GLU B C 1
ATOM 6599 O O . GLU B 1 317 ? 17.018 -8.736 -21.190 1.00 50.89 317 GLU B O 1
ATOM 6605 N N . ARG B 1 318 ? 15.206 -7.934 -20.122 1.00 50.26 318 ARG B N 1
ATOM 6606 C CA . ARG B 1 318 ? 14.720 -9.245 -19.705 1.00 49.79 318 ARG B CA 1
ATOM 6607 C C . ARG B 1 318 ? 14.311 -10.061 -20.937 1.00 46.02 318 ARG B C 1
ATOM 6608 O O . ARG B 1 318 ? 14.596 -11.255 -21.011 1.00 44.71 318 ARG B O 1
ATOM 6616 N N . VAL B 1 319 ? 13.652 -9.407 -21.892 1.00 46.79 319 VAL B N 1
ATOM 6617 C CA . VAL B 1 319 ? 13.181 -10.064 -23.119 1.00 49.09 319 VAL B CA 1
ATOM 6618 C C . VAL B 1 319 ? 14.386 -10.583 -23.915 1.00 52.26 319 VAL B C 1
ATOM 6619 O O . VAL B 1 319 ? 14.344 -11.686 -24.455 1.00 55.16 319 VAL B O 1
ATOM 6623 N N . GLU B 1 320 ? 15.450 -9.786 -23.976 1.00 55.59 320 GLU B N 1
ATOM 6624 C CA . GLU B 1 320 ? 16.642 -10.121 -24.762 1.00 58.71 320 GLU B CA 1
ATOM 6625 C C . GLU B 1 320 ? 17.303 -11.392 -24.203 1.00 53.14 320 GLU B C 1
ATOM 6626 O O . GLU B 1 320 ? 17.954 -12.127 -24.946 1.00 53.38 320 GLU B O 1
ATOM 6632 N N . ALA B 1 321 ? 17.123 -11.660 -22.909 1.00 50.16 321 ALA B N 1
ATOM 6633 C CA . ALA B 1 321 ? 17.746 -12.815 -22.243 1.00 50.10 321 ALA B CA 1
ATOM 6634 C C . ALA B 1 321 ? 16.950 -14.107 -22.489 1.00 49.31 321 ALA B C 1
ATOM 6635 O O . ALA B 1 321 ? 17.382 -15.179 -22.055 1.00 46.98 321 ALA B O 1
ATOM 6637 N N . THR B 1 322 ? 15.805 -14.024 -23.167 1.00 48.69 322 THR B N 1
ATOM 6638 C CA . THR B 1 322 ? 14.915 -15.181 -23.359 1.00 47.13 322 THR B CA 1
ATOM 6639 C C . THR B 1 322 ? 15.594 -16.247 -24.228 1.00 44.11 322 THR B C 1
ATOM 6640 O O . THR B 1 322 ? 15.980 -15.973 -25.360 1.00 45.29 322 THR B O 1
ATOM 6644 N N . LEU B 1 323 ? 15.713 -17.461 -23.700 1.00 44.86 323 LEU B N 1
ATOM 6645 C CA . LEU B 1 323 ? 16.184 -18.606 -24.485 1.00 44.78 323 LEU B CA 1
ATOM 6646 C C . LEU B 1 323 ? 15.005 -19.196 -25.269 1.00 45.13 323 LEU B C 1
ATOM 6647 O O . LEU B 1 323 ? 13.914 -19.373 -24.729 1.00 47.04 323 LEU B O 1
ATOM 6652 N N . VAL B 1 324 ? 15.245 -19.488 -26.543 1.00 43.32 324 VAL B N 1
ATOM 6653 C CA . VAL B 1 324 ? 14.259 -20.107 -27.419 1.00 43.60 324 VAL B CA 1
ATOM 6654 C C . VAL B 1 324 ? 14.932 -21.303 -28.103 1.00 43.87 324 VAL B C 1
ATOM 6655 O O . VAL B 1 324 ? 16.127 -21.256 -28.373 1.00 47.33 324 VAL B O 1
ATOM 6659 N N . GLY B 1 325 ? 14.181 -22.368 -28.369 1.00 42.70 325 GLY B N 1
ATOM 6660 C CA . GLY B 1 325 ? 14.756 -23.530 -29.038 1.00 44.17 325 GLY B CA 1
ATOM 6661 C C . GLY B 1 325 ? 13.922 -24.785 -28.870 1.00 44.39 325 GLY B C 1
ATOM 6662 O O . GLY B 1 325 ? 12.830 -24.756 -28.309 1.00 42.11 325 GLY B O 1
ATOM 6663 N N . ASN B 1 326 ? 14.464 -25.886 -29.386 1.00 45.90 326 ASN B N 1
ATOM 6664 C CA . ASN B 1 326 ? 13.866 -27.209 -29.267 1.00 46.40 326 ASN B CA 1
ATOM 6665 C C . ASN B 1 326 ? 13.915 -27.634 -27.793 1.00 48.66 326 ASN B C 1
ATOM 6666 O O . ASN B 1 326 ? 14.989 -27.941 -27.276 1.00 50.89 326 ASN B O 1
ATOM 6671 N N . PRO B 1 327 ? 12.751 -27.659 -27.117 1.00 48.23 327 PRO B N 1
ATOM 6672 C CA . PRO B 1 327 ? 12.719 -27.960 -25.685 1.00 46.02 327 PRO B CA 1
ATOM 6673 C C . PRO B 1 327 ? 12.999 -29.440 -25.372 1.00 45.10 327 PRO B C 1
ATOM 6674 O O . PRO B 1 327 ? 13.278 -29.781 -24.222 1.00 45.08 327 PRO B O 1
ATOM 6678 N N . LEU B 1 328 ? 12.940 -30.299 -26.384 1.00 46.22 328 LEU B N 1
ATOM 6679 C CA . LEU B 1 328 ? 13.283 -31.711 -26.213 1.00 51.48 328 LEU B CA 1
ATOM 6680 C C . LEU B 1 328 ? 14.807 -31.854 -26.086 1.00 49.32 328 LEU B C 1
ATOM 6681 O O . LEU B 1 328 ? 15.290 -32.685 -25.325 1.00 50.75 328 LEU B O 1
ATOM 6686 N N . LEU B 1 329 ? 15.552 -31.033 -26.825 1.00 51.38 329 LEU B N 1
ATOM 6687 C CA . LEU B 1 329 ? 17.019 -31.060 -26.794 1.00 52.09 329 LEU B CA 1
ATOM 6688 C C . LEU B 1 329 ? 17.550 -30.051 -25.770 1.00 51.53 329 LEU B C 1
ATOM 6689 O O . LEU B 1 329 ? 18.644 -30.233 -25.244 1.00 51.11 329 LEU B O 1
ATOM 6694 N N . HIS B 1 330 ? 16.789 -28.988 -25.506 1.00 52.29 330 HIS B N 1
ATOM 6695 C CA . HIS B 1 330 ? 17.229 -27.921 -24.605 1.00 52.90 330 HIS B CA 1
ATOM 6696 C C . HIS B 1 330 ? 16.084 -27.534 -23.661 1.00 47.36 330 HIS B C 1
ATOM 6697 O O . HIS B 1 330 ? 15.400 -26.540 -23.892 1.00 43.89 330 HIS B O 1
ATOM 6704 N N . PRO B 1 331 ? 15.885 -28.317 -22.582 1.00 49.14 331 PRO B N 1
ATOM 6705 C CA . PRO B 1 331 ? 14.821 -28.096 -21.588 1.00 48.24 331 PRO B CA 1
ATOM 6706 C C . PRO B 1 331 ? 14.803 -26.681 -20.985 1.00 46.24 331 PRO B C 1
ATOM 6707 O O . PRO B 1 331 ? 13.745 -26.198 -20.593 1.00 47.89 331 PRO B O 1
ATOM 6711 N N . GLU B 1 332 ? 15.967 -26.036 -20.927 1.00 46.53 332 GLU B N 1
ATOM 6712 C CA . GLU B 1 332 ? 16.142 -24.762 -20.219 1.00 47.19 332 GLU B CA 1
ATOM 6713 C C . GLU B 1 332 ? 15.535 -23.588 -21.006 1.00 46.28 332 GLU B C 1
ATOM 6714 O O . GLU B 1 332 ? 15.477 -22.478 -20.476 1.00 45.85 332 GLU B O 1
ATOM 6720 N N . VAL B 1 333 ? 15.102 -23.798 -22.251 1.00 42.96 333 VAL B N 1
ATOM 6721 C CA . VAL B 1 333 ? 14.529 -22.699 -23.040 1.00 41.01 333 VAL B CA 1
ATOM 6722 C C . VAL B 1 333 ? 13.215 -22.251 -22.389 1.00 40.36 333 VAL B C 1
ATOM 6723 O O . VAL B 1 333 ? 12.540 -23.038 -21.727 1.00 41.10 333 VAL B O 1
ATOM 6727 N N . THR B 1 334 ? 12.875 -20.980 -22.582 1.00 42.16 334 THR B N 1
ATOM 6728 C CA . THR B 1 334 ? 11.611 -20.432 -22.104 1.00 39.95 334 THR B CA 1
ATOM 6729 C C . THR B 1 334 ? 10.468 -20.950 -22.981 1.00 42.25 334 THR B C 1
ATOM 6730 O O . THR B 1 334 ? 9.425 -21.352 -22.466 1.00 41.58 334 THR B O 1
ATOM 6734 N N . TYR B 1 335 ? 10.661 -20.922 -24.300 1.00 41.96 335 TYR B N 1
ATOM 6735 C CA . TYR B 1 335 ? 9.640 -21.435 -25.207 1.00 39.12 335 TYR B CA 1
ATOM 6736 C C . TYR B 1 335 ? 10.282 -22.001 -26.477 1.00 42.15 335 TYR B C 1
ATOM 6737 O O . TYR B 1 335 ? 11.423 -21.689 -26.822 1.00 42.04 335 TYR B O 1
ATOM 6746 N N . GLY B 1 336 ? 9.513 -22.851 -27.148 1.00 41.92 336 GLY B N 1
ATOM 6747 C CA . GLY B 1 336 ? 9.944 -23.510 -28.361 1.00 40.68 336 GLY B CA 1
ATOM 6748 C C . GLY B 1 336 ? 9.148 -23.032 -29.563 1.00 38.13 336 GLY B C 1
ATOM 6749 O O . GLY B 1 336 ? 8.953 -21.833 -29.739 1.00 37.23 336 GLY B O 1
ATOM 6750 N N . PRO B 1 337 ? 8.687 -23.970 -30.401 1.00 36.91 337 PRO B N 1
ATOM 6751 C CA . PRO B 1 337 ? 8.051 -23.603 -31.655 1.00 35.90 337 PRO B CA 1
ATOM 6752 C C . PRO B 1 337 ? 6.590 -23.173 -31.483 1.00 34.91 337 PRO B C 1
ATOM 6753 O O . PRO B 1 337 ? 6.031 -23.281 -30.395 1.00 38.52 337 PRO B O 1
ATOM 6757 N N . PHE B 1 338 ? 6.001 -22.695 -32.568 1.00 34.72 338 PHE B N 1
ATOM 6758 C CA . PHE B 1 338 ? 4.561 -22.559 -32.654 1.00 36.17 338 PHE B CA 1
ATOM 6759 C C . PHE B 1 338 ? 3.940 -23.959 -32.661 1.00 38.72 338 PHE B C 1
ATOM 6760 O O . PHE B 1 338 ? 4.532 -24.914 -33.170 1.00 40.40 338 PHE B O 1
ATOM 6768 N N . ILE B 1 339 ? 2.745 -24.061 -32.098 1.00 41.38 339 ILE B N 1
ATOM 6769 C CA . ILE B 1 339 ? 2.054 -25.342 -31.987 1.00 45.35 339 ILE B CA 1
ATOM 6770 C C . ILE B 1 339 ? 1.642 -25.806 -33.392 1.00 42.60 339 ILE B C 1
ATOM 6771 O O . ILE B 1 339 ? 1.711 -26.996 -33.694 1.00 40.42 339 ILE B O 1
ATOM 6776 N N . ASN B 1 340 ? 1.226 -24.867 -34.240 1.00 39.69 340 ASN B N 1
ATOM 6777 C CA . ASN B 1 340 ? 0.795 -25.189 -35.601 1.00 40.70 340 ASN B CA 1
ATOM 6778 C C . ASN B 1 340 ? 1.146 -24.026 -36.540 1.00 42.85 340 ASN B C 1
ATOM 6779 O O . ASN B 1 340 ? 1.600 -22.965 -36.099 1.00 42.27 340 ASN B O 1
ATOM 6784 N N . GLU B 1 341 ? 0.917 -24.236 -37.835 1.00 42.82 341 GLU B N 1
ATOM 6785 C CA . GLU B 1 341 ? 1.280 -23.263 -38.864 1.00 44.57 341 GLU B CA 1
ATOM 6786 C C . GLU B 1 341 ? 0.268 -22.110 -38.900 1.00 42.53 341 GLU B C 1
ATOM 6787 O O . GLU B 1 341 ? 0.619 -20.994 -39.276 1.00 42.61 341 GLU B O 1
ATOM 6793 N N . ARG B 1 342 ? -0.979 -22.391 -38.525 1.00 44.81 342 ARG B N 1
ATOM 6794 C CA . ARG B 1 342 ? -2.046 -21.381 -38.510 1.00 42.88 342 ARG B CA 1
ATOM 6795 C C . ARG B 1 342 ? -1.650 -20.232 -37.574 1.00 38.88 342 ARG B C 1
ATOM 6796 O O . ARG B 1 342 ? -1.771 -19.062 -37.934 1.00 40.34 342 ARG B O 1
ATOM 6804 N N . PHE B 1 343 ? -1.178 -20.574 -36.377 1.00 39.81 343 PHE B N 1
ATOM 6805 C CA . PHE B 1 343 ? -0.779 -19.567 -35.390 1.00 40.03 343 PHE B CA 1
ATOM 6806 C C . PHE B 1 343 ? 0.462 -18.813 -35.882 1.00 39.07 343 PHE B C 1
ATOM 6807 O O . PHE B 1 343 ? 0.566 -17.601 -35.695 1.00 39.16 343 PHE B O 1
ATOM 6815 N N . PHE B 1 344 ? 1.399 -19.535 -36.497 1.00 39.47 344 PHE B N 1
ATOM 6816 C CA . PHE B 1 344 ? 2.617 -18.915 -37.006 1.00 40.00 344 PHE B CA 1
ATOM 6817 C C . PHE B 1 344 ? 2.263 -17.885 -38.085 1.00 39.17 344 PHE B C 1
ATOM 6818 O O . PHE B 1 344 ? 2.791 -16.772 -38.084 1.00 39.05 344 PHE B O 1
ATOM 6826 N N . ALA B 1 345 ? 1.374 -18.275 -38.996 1.00 37.63 345 ALA B N 1
ATOM 6827 C CA . ALA B 1 345 ? 1.004 -17.444 -40.138 1.00 39.54 345 ALA B CA 1
ATOM 6828 C C . ALA B 1 345 ? 0.379 -16.128 -39.658 1.00 40.73 345 ALA B C 1
ATOM 6829 O O . ALA B 1 345 ? 0.754 -15.054 -40.129 1.00 44.84 345 ALA B O 1
ATOM 6831 N N . ARG B 1 346 ? -0.567 -16.220 -38.728 1.00 40.18 346 ARG B N 1
ATOM 6832 C CA . ARG B 1 346 ? -1.233 -15.033 -38.193 1.00 39.53 346 ARG B CA 1
ATOM 6833 C C . ARG B 1 346 ? -0.200 -14.148 -37.479 1.00 37.27 346 ARG B C 1
ATOM 6834 O O . ARG B 1 346 ? -0.247 -12.924 -37.581 1.00 36.94 346 ARG B O 1
ATOM 6842 N N . TRP B 1 347 ? 0.734 -14.772 -36.770 1.00 38.08 347 TRP B N 1
ATOM 6843 C CA . TRP B 1 347 ? 1.771 -14.045 -36.037 1.00 40.11 347 TRP B CA 1
ATOM 6844 C C . TRP B 1 347 ? 2.736 -13.349 -37.010 1.00 43.68 347 TRP B C 1
ATOM 6845 O O . TRP B 1 347 ? 3.184 -12.237 -36.737 1.00 44.20 347 TRP B O 1
ATOM 6856 N N . GLN B 1 348 ? 3.067 -13.990 -38.131 1.00 45.14 348 GLN B N 1
ATOM 6857 C CA . GLN B 1 348 ? 3.910 -13.339 -39.146 1.00 45.56 348 GLN B CA 1
ATOM 6858 C C . GLN B 1 348 ? 3.210 -12.082 -39.674 1.00 42.29 348 GLN B C 1
ATOM 6859 O O . GLN B 1 348 ? 3.849 -11.053 -39.869 1.00 44.39 348 GLN B O 1
ATOM 6865 N N . GLU B 1 349 ? 1.903 -12.178 -39.891 1.00 44.20 349 GLU B N 1
ATOM 6866 C CA . GLU B 1 349 ? 1.127 -11.084 -40.471 1.00 45.79 349 GLU B CA 1
ATOM 6867 C C . GLU B 1 349 ? 1.086 -9.878 -39.524 1.00 44.53 349 GLU B C 1
ATOM 6868 O O . GLU B 1 349 ? 1.015 -8.745 -39.992 1.00 47.41 349 GLU B O 1
ATOM 6874 N N . HIS B 1 350 ? 1.132 -10.105 -38.211 1.00 43.95 350 HIS B N 1
ATOM 6875 C CA . HIS B 1 350 ? 0.927 -9.012 -37.254 1.00 44.49 350 HIS B CA 1
ATOM 6876 C C . HIS B 1 350 ? 2.087 -8.010 -37.345 1.00 41.57 350 HIS B C 1
ATOM 6877 O O . HIS B 1 350 ? 1.914 -6.847 -36.993 1.00 40.18 350 HIS B O 1
ATOM 6884 N N . TYR B 1 351 ? 3.253 -8.448 -37.817 1.00 41.38 351 TYR B N 1
ATOM 6885 C CA . TYR B 1 351 ? 4.356 -7.518 -38.116 1.00 44.41 351 TYR B CA 1
ATOM 6886 C C . TYR B 1 351 ? 3.923 -6.497 -39.175 1.00 46.44 351 TYR B C 1
ATOM 6887 O O . TYR B 1 351 ? 4.146 -5.297 -39.011 1.00 52.24 351 TYR B O 1
ATOM 6896 N N . ARG B 1 352 ? 3.307 -6.985 -40.247 1.00 47.38 352 ARG B N 1
ATOM 6897 C CA . ARG B 1 352 ? 2.891 -6.136 -41.368 1.00 50.35 352 ARG B CA 1
ATOM 6898 C C . ARG B 1 352 ? 1.755 -5.201 -40.925 1.00 45.87 352 ARG B C 1
ATOM 6899 O O . ARG B 1 352 ? 1.724 -4.038 -41.320 1.00 49.12 352 ARG B O 1
ATOM 6907 N N . VAL B 1 353 ? 0.830 -5.713 -40.117 1.00 46.16 353 VAL B N 1
ATOM 6908 C CA . VAL B 1 353 ? -0.306 -4.923 -39.637 1.00 44.88 353 VAL B CA 1
ATOM 6909 C C . VAL B 1 353 ? 0.212 -3.842 -38.681 1.00 44.59 353 VAL B C 1
ATOM 6910 O O . VAL B 1 353 ? -0.234 -2.697 -38.737 1.00 45.72 353 VAL B O 1
ATOM 6914 N N . GLY B 1 354 ? 1.143 -4.219 -37.807 1.00 47.71 354 GLY B N 1
ATOM 6915 C CA . GLY B 1 354 ? 1.729 -3.292 -36.841 1.00 50.90 354 GLY B CA 1
ATOM 6916 C C . GLY B 1 354 ? 2.438 -2.136 -37.525 1.00 53.37 354 GLY B C 1
ATOM 6917 O O . GLY B 1 354 ? 2.214 -0.974 -37.184 1.00 55.27 354 GLY B O 1
ATOM 6918 N N . GLU B 1 355 ? 3.281 -2.458 -38.502 1.00 55.01 355 GLU B N 1
ATOM 6919 C CA . GLU B 1 355 ? 4.025 -1.439 -39.250 1.00 54.37 355 GLU B CA 1
ATOM 6920 C C . GLU B 1 355 ? 3.033 -0.544 -40.006 1.00 50.55 355 GLU B C 1
ATOM 6921 O O . GLU B 1 355 ? 3.203 0.671 -40.046 1.00 48.93 355 GLU B O 1
ATOM 6927 N N . ALA B 1 356 ? 1.992 -1.149 -40.575 1.00 47.19 356 ALA B N 1
ATOM 6928 C CA . ALA B 1 356 ? 1.023 -0.423 -41.401 1.00 48.30 356 ALA B CA 1
ATOM 6929 C C . ALA B 1 356 ? 0.270 0.628 -40.575 1.00 49.01 356 ALA B C 1
ATOM 6930 O O . ALA B 1 356 ? -0.082 1.680 -41.102 1.00 50.69 356 ALA B O 1
ATOM 6932 N N . GLU B 1 357 ? 0.015 0.347 -39.300 1.00 50.84 357 GLU B N 1
ATOM 6933 C CA . GLU B 1 357 ? -0.815 1.233 -38.474 1.00 52.40 357 GLU B CA 1
ATOM 6934 C C . GLU B 1 357 ? 0.064 2.084 -37.545 1.00 48.95 357 GLU B C 1
ATOM 6935 O O . GLU B 1 357 ? -0.458 2.817 -36.712 1.00 55.80 357 GLU B O 1
ATOM 6941 N N . GLY B 1 358 ? 1.383 1.984 -37.677 1.00 49.73 358 GLY B N 1
ATOM 6942 C CA . GLY B 1 358 ? 2.292 2.925 -37.023 1.00 49.10 358 GLY B CA 1
ATOM 6943 C C . GLY B 1 358 ? 2.736 2.467 -35.643 1.00 49.24 358 GLY B C 1
ATOM 6944 O O . GLY B 1 358 ? 3.181 3.281 -34.840 1.00 50.87 358 GLY B O 1
ATOM 6945 N N . ALA B 1 359 ? 2.632 1.176 -35.352 1.00 49.84 359 ALA B N 1
ATOM 6946 C CA . ALA B 1 359 ? 3.233 0.639 -34.135 1.00 49.31 359 ALA B CA 1
ATOM 6947 C C . ALA B 1 359 ? 4.760 0.718 -34.254 1.00 48.14 359 ALA B C 1
ATOM 6948 O O . ALA B 1 359 ? 5.301 0.571 -35.343 1.00 48.95 359 ALA B O 1
ATOM 6950 N N . ARG B 1 360 ? 5.434 0.965 -33.137 1.00 48.64 360 ARG B N 1
ATOM 6951 C CA . ARG B 1 360 ? 6.892 1.011 -33.100 1.00 50.29 360 ARG B CA 1
ATOM 6952 C C . ARG B 1 360 ? 7.418 -0.361 -32.657 1.00 48.57 360 ARG B C 1
ATOM 6953 O O . ARG B 1 360 ? 7.159 -0.797 -31.538 1.00 47.69 360 ARG B O 1
ATOM 6961 N N . LEU B 1 361 ? 8.159 -1.025 -33.539 1.00 45.22 361 LEU B N 1
ATOM 6962 C CA . LEU B 1 361 ? 8.767 -2.317 -33.233 1.00 44.90 361 LEU B CA 1
ATOM 6963 C C . LEU B 1 361 ? 10.050 -2.088 -32.424 1.00 46.10 361 LEU B C 1
ATOM 6964 O O . LEU B 1 361 ? 11.031 -1.571 -32.949 1.00 49.29 361 LEU B O 1
ATOM 6969 N N . LEU B 1 362 ? 10.031 -2.468 -31.149 1.00 44.76 362 LEU B N 1
ATOM 6970 C CA . LEU B 1 362 ? 11.175 -2.273 -30.258 1.00 44.50 362 LEU B CA 1
ATOM 6971 C C . LEU B 1 362 ? 12.136 -3.462 -30.368 1.00 44.72 362 LEU B C 1
ATOM 6972 O O . LEU B 1 362 ? 13.337 -3.310 -30.161 1.00 45.90 362 LEU B O 1
ATOM 6977 N N . PHE B 1 363 ? 11.604 -4.640 -30.668 1.00 45.78 363 PHE B N 1
ATOM 6978 C CA . PHE B 1 363 ? 12.392 -5.862 -30.617 1.00 44.74 363 PHE B CA 1
ATOM 6979 C C . PHE B 1 363 ? 11.675 -6.954 -31.419 1.00 47.81 363 PHE B C 1
ATOM 6980 O O . PHE B 1 363 ? 10.450 -7.044 -31.376 1.00 51.15 363 PHE B O 1
ATOM 6988 N N . GLY B 1 364 ? 12.442 -7.756 -32.158 1.00 50.25 364 GLY B N 1
ATOM 6989 C CA . GLY B 1 364 ? 11.901 -8.893 -32.905 1.00 50.81 364 GLY B CA 1
ATOM 6990 C C . GLY B 1 364 ? 12.105 -8.745 -34.404 1.00 50.23 364 GLY B C 1
ATOM 6991 O O . GLY B 1 364 ? 11.909 -7.666 -34.960 1.00 52.38 364 GLY B O 1
ATOM 6992 N N . ARG B 1 365 ? 12.468 -9.850 -35.052 1.00 53.07 365 ARG B N 1
ATOM 6993 C CA . ARG B 1 365 ? 12.752 -9.878 -36.484 1.00 53.91 365 ARG B CA 1
ATOM 6994 C C . ARG B 1 365 ? 11.994 -11.033 -37.152 1.00 51.82 365 ARG B C 1
ATOM 6995 O O . ARG B 1 365 ? 12.461 -11.579 -38.152 1.00 59.07 365 ARG B O 1
ATOM 7003 N N . GLY B 1 366 ? 10.835 -11.403 -36.606 1.00 49.46 366 GLY B N 1
ATOM 7004 C CA . GLY B 1 366 ? 9.972 -12.404 -37.235 1.00 43.02 366 GLY B CA 1
ATOM 7005 C C . GLY B 1 366 ? 10.486 -13.816 -37.015 1.00 41.05 366 GLY B C 1
ATOM 7006 O O . GLY B 1 366 ? 11.011 -14.132 -35.950 1.00 44.52 366 GLY B O 1
ATOM 7007 N N . ARG B 1 367 ? 10.338 -14.669 -38.023 1.00 38.30 367 ARG B N 1
ATOM 7008 C CA . ARG B 1 367 ? 10.725 -16.067 -37.891 1.00 38.57 367 ARG B CA 1
ATOM 7009 C C . ARG B 1 367 ? 12.243 -16.169 -37.693 1.00 42.34 367 ARG B C 1
ATOM 7010 O O . ARG B 1 367 ? 13.021 -15.481 -38.353 1.00 50.46 367 ARG B O 1
ATOM 7018 N N . ILE B 1 368 ? 12.644 -17.047 -36.782 1.00 44.24 368 ILE B N 1
ATOM 7019 C CA . ILE B 1 368 ? 14.048 -17.320 -36.542 1.00 47.25 368 ILE B CA 1
ATOM 7020 C C . ILE B 1 368 ? 14.512 -18.346 -37.581 1.00 50.69 368 ILE B C 1
ATOM 7021 O O . ILE B 1 368 ? 13.988 -19.454 -37.627 1.00 50.85 368 ILE B O 1
ATOM 7026 N N . THR B 1 369 ? 15.484 -17.963 -38.408 1.00 56.89 369 THR B N 1
ATOM 7027 C CA . THR B 1 369 ? 16.088 -18.876 -39.392 1.00 58.30 369 THR B CA 1
ATOM 7028 C C . THR B 1 369 ? 17.611 -18.843 -39.222 1.00 59.65 369 THR B C 1
ATOM 7029 O O . THR B 1 369 ? 18.128 -18.087 -38.398 1.00 58.67 369 THR B O 1
ATOM 7033 N N . ARG B 1 370 ? 18.329 -19.657 -39.987 1.00 59.61 370 ARG B N 1
ATOM 7034 C CA . ARG B 1 370 ? 19.795 -19.614 -39.944 1.00 60.02 370 ARG B CA 1
ATOM 7035 C C . ARG B 1 370 ? 20.251 -18.299 -40.593 1.00 59.57 370 ARG B C 1
ATOM 7036 O O . ARG B 1 370 ? 21.233 -17.702 -40.167 1.00 61.01 370 ARG B O 1
ATOM 7044 N N . GLU B 1 371 ? 19.511 -17.853 -41.611 1.00 60.72 371 GLU B N 1
ATOM 7045 C CA . GLU B 1 371 ? 19.750 -16.572 -42.269 1.00 63.47 371 GLU B CA 1
ATOM 7046 C C . GLU B 1 371 ? 19.420 -15.424 -41.306 1.00 62.38 371 GLU B C 1
ATOM 7047 O O . GLU B 1 371 ? 20.123 -14.419 -41.279 1.00 64.01 371 GLU B O 1
ATOM 7053 N N . ASN B 1 372 ? 18.340 -15.579 -40.540 1.00 64.33 372 ASN B N 1
ATOM 7054 C CA . ASN B 1 372 ? 17.889 -14.572 -39.569 1.00 62.45 372 ASN B CA 1
ATOM 7055 C C . ASN B 1 372 ? 18.002 -15.166 -38.159 1.00 64.10 372 ASN B C 1
ATOM 7056 O O . ASN B 1 372 ? 16.985 -15.490 -37.535 1.00 63.08 372 ASN B O 1
ATOM 7061 N N . PRO B 1 373 ? 19.241 -15.318 -37.651 1.00 66.46 373 PRO B N 1
ATOM 7062 C CA . PRO B 1 373 ? 19.462 -16.027 -36.395 1.00 61.73 373 PRO B CA 1
ATOM 7063 C C . PRO B 1 373 ? 19.080 -15.179 -35.173 1.00 56.50 373 PRO B C 1
ATOM 7064 O O . PRO B 1 373 ? 19.169 -13.948 -35.209 1.00 50.16 373 PRO B O 1
ATOM 7068 N N . TYR B 1 374 ? 18.654 -15.868 -34.118 1.00 55.90 374 TYR B N 1
ATOM 7069 C CA . TYR B 1 374 ? 18.360 -15.251 -32.834 1.00 52.34 374 TYR B CA 1
ATOM 7070 C C . TYR B 1 374 ? 19.513 -15.574 -31.873 1.00 50.14 374 TYR B C 1
ATOM 7071 O O . TYR B 1 374 ? 19.881 -16.741 -31.744 1.00 47.81 374 TYR B O 1
ATOM 7080 N N . PRO B 1 375 ? 20.095 -14.548 -31.211 1.00 50.60 375 PRO B N 1
ATOM 7081 C CA . PRO B 1 375 ? 21.297 -14.746 -30.385 1.00 49.72 375 PRO B CA 1
ATOM 7082 C C . PRO B 1 375 ? 21.186 -15.894 -29.370 1.00 51.76 375 PRO B C 1
ATOM 7083 O O . PRO B 1 375 ? 22.140 -16.656 -29.209 1.00 50.89 375 PRO B O 1
ATOM 7087 N N . ARG B 1 376 ? 20.038 -16.018 -28.705 1.00 54.75 376 ARG B N 1
ATOM 7088 C CA . ARG B 1 376 ? 19.876 -16.990 -27.616 1.00 58.13 376 ARG B CA 1
ATOM 7089 C C . ARG B 1 376 ? 19.082 -18.211 -28.104 1.00 57.55 376 ARG B C 1
ATOM 7090 O O . ARG B 1 376 ? 18.362 -18.828 -27.316 1.00 58.06 376 ARG B O 1
ATOM 7098 N N . PHE B 1 377 ? 19.205 -18.571 -29.381 1.00 55.08 377 PHE B N 1
ATOM 7099 C CA . PHE B 1 377 ? 18.532 -19.765 -29.885 1.00 50.63 377 PHE B CA 1
ATOM 7100 C C . PHE B 1 377 ? 19.392 -21.000 -29.597 1.00 48.71 377 PHE B C 1
ATOM 7101 O O . PHE B 1 377 ? 20.614 -20.922 -29.601 1.00 54.29 377 PHE B O 1
ATOM 7109 N N . LEU B 1 378 ? 18.732 -22.128 -29.352 1.00 49.91 378 LEU B N 1
ATOM 7110 C CA . LEU B 1 378 ? 19.406 -23.399 -29.102 1.00 54.46 378 LEU B CA 1
ATOM 7111 C C . LEU B 1 378 ? 18.786 -24.481 -29.996 1.00 59.68 378 LEU B C 1
ATOM 7112 O O . LEU B 1 378 ? 17.602 -24.795 -29.875 1.00 61.72 378 LEU B O 1
ATOM 7117 N N . GLY B 1 379 ? 19.599 -25.044 -30.886 1.00 63.86 379 GLY B N 1
ATOM 7118 C CA . GLY B 1 379 ? 19.146 -26.071 -31.821 1.00 61.25 379 GLY B CA 1
ATOM 7119 C C . GLY B 1 379 ? 19.001 -25.521 -33.229 1.00 56.90 379 GLY B C 1
ATOM 7120 O O . GLY B 1 379 ? 19.583 -24.489 -33.564 1.00 53.51 379 GLY B O 1
ATOM 7121 N N . ASP B 1 380 ? 18.213 -26.218 -34.043 1.00 59.62 380 ASP B N 1
ATOM 7122 C CA . ASP B 1 380 ? 18.053 -25.893 -35.457 1.00 55.95 380 ASP B CA 1
ATOM 7123 C C . ASP B 1 380 ? 16.720 -25.176 -35.713 1.00 51.18 380 ASP B C 1
ATOM 7124 O O . ASP B 1 380 ? 15.661 -25.799 -35.632 1.00 50.70 380 ASP B O 1
ATOM 7129 N N . PRO B 1 381 ? 16.764 -23.872 -36.051 1.00 50.39 381 PRO B N 1
ATOM 7130 C CA . PRO B 1 381 ? 15.551 -23.091 -36.324 1.00 48.62 381 PRO B CA 1
ATOM 7131 C C . PRO B 1 381 ? 14.837 -23.477 -37.629 1.00 51.00 381 PRO B C 1
ATOM 7132 O O . PRO B 1 381 ? 13.688 -23.096 -37.819 1.00 52.74 381 PRO B O 1
ATOM 7136 N N . GLU B 1 382 ? 15.508 -24.203 -38.519 1.00 51.87 382 GLU B N 1
ATOM 7137 C CA . GLU B 1 382 ? 14.900 -24.624 -39.785 1.00 55.43 382 GLU B CA 1
ATOM 7138 C C . GLU B 1 382 ? 13.995 -25.841 -39.550 1.00 50.37 382 GLU B C 1
ATOM 7139 O O . GLU B 1 382 ? 13.150 -26.159 -40.387 1.00 49.84 382 GLU B O 1
ATOM 7145 N N . ALA B 1 383 ? 14.177 -26.515 -38.416 1.00 47.04 383 ALA B N 1
ATOM 7146 C CA . ALA B 1 383 ? 13.483 -27.770 -38.136 1.00 47.09 383 ALA B CA 1
ATOM 7147 C C . ALA B 1 383 ? 12.014 -27.516 -37.762 1.00 44.25 383 ALA B C 1
ATOM 7148 O O . ALA B 1 383 ? 11.213 -28.440 -37.787 1.00 42.01 383 ALA B O 1
ATOM 7150 N N . GLY B 1 384 ? 11.663 -26.285 -37.400 1.00 42.67 384 GLY B N 1
ATOM 7151 C CA . GLY B 1 384 ? 10.276 -25.941 -37.103 1.00 42.03 384 GLY B CA 1
ATOM 7152 C C . GLY B 1 384 ? 10.026 -24.447 -37.212 1.00 43.86 384 GLY B C 1
ATOM 7153 O O . GLY B 1 384 ? 10.902 -23.693 -37.630 1.00 47.99 384 GLY B O 1
ATOM 7154 N N . LEU B 1 385 ? 8.827 -24.021 -36.830 1.00 40.16 385 LEU B N 1
ATOM 7155 C CA . LEU B 1 385 ? 8.459 -22.609 -36.887 1.00 43.32 385 LEU B CA 1
ATOM 7156 C C . LEU B 1 385 ? 8.685 -21.971 -35.511 1.00 43.95 385 LEU B C 1
ATOM 7157 O O . LEU B 1 385 ? 7.913 -22.191 -34.581 1.00 48.86 385 LEU B O 1
ATOM 7162 N N . TYR B 1 386 ? 9.759 -21.195 -35.398 1.00 44.04 386 TYR B N 1
ATOM 7163 C CA . TYR B 1 386 ? 10.114 -20.504 -34.161 1.00 41.28 386 TYR B CA 1
ATOM 7164 C C . TYR B 1 386 ? 10.061 -18.992 -34.388 1.00 41.08 386 TYR B C 1
ATOM 7165 O O . TYR B 1 386 ? 10.530 -18.502 -35.417 1.00 45.84 386 TYR B O 1
ATOM 7174 N N . GLY B 1 387 ? 9.526 -18.265 -33.410 1.00 41.98 387 GLY B N 1
ATOM 7175 C CA . GLY B 1 387 ? 9.347 -16.818 -33.522 1.00 41.72 387 GLY B CA 1
ATOM 7176 C C . GLY B 1 387 ? 10.277 -16.048 -32.598 1.00 42.55 387 GLY B C 1
ATOM 7177 O O . GLY B 1 387 ? 10.471 -16.422 -31.437 1.00 41.71 387 GLY B O 1
ATOM 7178 N N . TRP B 1 388 ? 10.855 -14.972 -33.125 1.00 43.42 388 TRP B N 1
ATOM 7179 C CA . TRP B 1 388 ? 11.583 -13.989 -32.318 1.00 46.45 388 TRP B CA 1
ATOM 7180 C C . TRP B 1 388 ? 10.683 -13.486 -31.187 1.00 43.70 388 TRP B C 1
ATOM 7181 O O . TRP B 1 388 ? 9.510 -13.196 -31.425 1.00 39.69 388 TRP B O 1
ATOM 7192 N N . PRO B 1 389 ? 11.234 -13.342 -29.971 1.00 40.59 389 PRO B N 1
ATOM 7193 C CA . PRO B 1 389 ? 10.530 -12.522 -28.991 1.00 41.58 389 PRO B CA 1
ATOM 7194 C C . PRO B 1 389 ? 10.237 -11.152 -29.621 1.00 42.08 389 PRO B C 1
ATOM 7195 O O . PRO B 1 389 ? 11.128 -10.568 -30.230 1.00 51.07 389 PRO B O 1
ATOM 7199 N N . THR B 1 390 ? 9.003 -10.673 -29.503 1.00 41.96 390 THR B N 1
ATOM 7200 C CA . THR B 1 390 ? 8.583 -9.466 -30.210 1.00 41.18 390 THR B CA 1
ATOM 7201 C C . THR B 1 390 ? 7.947 -8.484 -29.222 1.00 42.98 390 THR B C 1
ATOM 7202 O O . THR B 1 390 ? 7.043 -8.850 -28.468 1.00 41.92 390 THR B O 1
ATOM 7206 N N . VAL B 1 391 ? 8.432 -7.242 -29.247 1.00 43.08 391 VAL B N 1
ATOM 7207 C CA . VAL B 1 391 ? 7.943 -6.188 -28.364 1.00 40.39 391 VAL B CA 1
ATOM 7208 C C . VAL B 1 391 ? 7.568 -4.976 -29.222 1.00 42.60 391 VAL B C 1
ATOM 7209 O O . VAL B 1 391 ? 8.368 -4.515 -30.034 1.00 45.91 391 VAL B O 1
ATOM 7213 N N . TRP B 1 392 ? 6.350 -4.478 -29.028 1.00 44.23 392 TRP B N 1
ATOM 7214 C CA . TRP B 1 392 ? 5.861 -3.293 -29.716 1.00 41.56 392 TRP B CA 1
ATOM 7215 C C . TRP B 1 392 ? 5.598 -2.180 -28.702 1.00 42.08 392 TRP B C 1
ATOM 7216 O O . TRP B 1 392 ? 5.415 -2.426 -27.513 1.00 43.59 392 TRP B O 1
ATOM 7227 N N . GLU B 1 393 ? 5.585 -0.962 -29.221 1.00 42.98 393 GLU B N 1
ATOM 7228 C CA . GLU B 1 393 ? 4.963 0.180 -28.579 1.00 43.66 393 GLU B CA 1
ATOM 7229 C C . GLU B 1 393 ? 3.712 0.516 -29.394 1.00 40.25 393 GLU B C 1
ATOM 7230 O O . GLU B 1 393 ? 3.816 0.730 -30.595 1.00 43.00 393 GLU B O 1
ATOM 7236 N N . VAL B 1 394 ? 2.543 0.530 -28.770 1.00 39.50 394 VAL B N 1
ATOM 7237 C CA . VAL B 1 394 ? 1.308 0.723 -29.526 1.00 42.59 394 VAL B CA 1
ATOM 7238 C C . VAL B 1 394 ? 0.441 1.766 -28.819 1.00 44.11 394 VAL B C 1
ATOM 7239 O O . VAL B 1 394 ? 0.624 2.062 -27.636 1.00 45.18 394 VAL B O 1
ATOM 7243 N N . ARG B 1 395 ? -0.494 2.311 -29.586 1.00 48.19 395 ARG B N 1
ATOM 7244 C CA . ARG B 1 395 ? -1.536 3.174 -29.068 1.00 54.47 395 ARG B CA 1
ATOM 7245 C C . ARG B 1 395 ? -2.817 2.348 -28.920 1.00 52.04 395 ARG B C 1
ATOM 7246 O O . ARG B 1 395 ? -3.026 1.395 -29.669 1.00 50.13 395 ARG B O 1
ATOM 7254 N N . PRO B 1 396 ? -3.672 2.714 -27.955 1.00 50.01 396 PRO B N 1
ATOM 7255 C CA . PRO B 1 396 ? -5.018 2.157 -27.894 1.00 48.60 396 PRO B CA 1
ATOM 7256 C C . PRO B 1 396 ? -5.771 2.370 -29.216 1.00 49.44 396 PRO B C 1
ATOM 7257 O O . PRO B 1 396 ? -5.470 3.312 -29.949 1.00 52.89 396 PRO B O 1
ATOM 7261 N N . GLY B 1 397 ? -6.716 1.485 -29.516 1.00 48.06 397 GLY B N 1
ATOM 7262 C CA . GLY B 1 397 ? -7.568 1.629 -30.698 1.00 47.63 397 GLY B CA 1
ATOM 7263 C C . GLY B 1 397 ? -6.974 0.978 -31.939 1.00 46.76 397 GLY B C 1
ATOM 7264 O O . GLY B 1 397 ? -7.638 0.912 -32.970 1.00 46.82 397 GLY B O 1
ATOM 7265 N N . THR B 1 398 ? -5.736 0.490 -31.853 1.00 45.81 398 THR B N 1
ATOM 7266 C CA . THR B 1 398 ? -5.067 -0.133 -32.996 1.00 44.52 398 THR B CA 1
ATOM 7267 C C . THR B 1 398 ? -5.346 -1.641 -32.993 1.00 44.78 398 THR B C 1
ATOM 7268 O O . THR B 1 398 ? -5.769 -2.200 -31.981 1.00 46.73 398 THR B O 1
ATOM 7272 N N . ARG B 1 399 ? -5.098 -2.293 -34.126 1.00 44.98 399 ARG B N 1
ATOM 7273 C CA . ARG B 1 399 ? -5.351 -3.731 -34.266 1.00 44.08 399 ARG B CA 1
ATOM 7274 C C . ARG B 1 399 ? -4.408 -4.526 -33.355 1.00 44.38 399 ARG B C 1
ATOM 7275 O O . ARG B 1 399 ? -4.830 -5.508 -32.751 1.00 45.57 399 ARG B O 1
ATOM 7283 N N . LEU B 1 400 ? -3.148 -4.108 -33.246 1.00 41.67 400 LEU B N 1
ATOM 7284 C CA . LEU B 1 400 ? -2.193 -4.808 -32.373 1.00 43.90 400 LEU B CA 1
ATOM 7285 C C . LEU B 1 400 ? -2.639 -4.715 -30.907 1.00 42.42 400 LEU B C 1
ATOM 7286 O O . LEU B 1 400 ? -2.333 -5.607 -30.115 1.00 40.55 400 LEU B O 1
ATOM 7291 N N . PHE B 1 401 ? -3.345 -3.642 -30.556 1.00 41.47 401 PHE B N 1
ATOM 7292 C CA . PHE B 1 401 ? -3.803 -3.425 -29.189 1.00 40.08 401 PHE B CA 1
ATOM 7293 C C . PHE B 1 401 ? -5.055 -4.263 -28.892 1.00 40.96 401 PHE B C 1
ATOM 7294 O O . PHE B 1 401 ? -5.196 -4.762 -27.779 1.00 39.85 401 PHE B O 1
ATOM 7302 N N . THR B 1 402 ? -5.958 -4.403 -29.863 1.00 37.38 402 THR B N 1
ATOM 7303 C CA . THR B 1 402 ? -7.287 -4.960 -29.598 1.00 39.83 402 THR B CA 1
ATOM 7304 C C . THR B 1 402 ? -7.366 -6.443 -29.987 1.00 42.67 402 THR B C 1
ATOM 7305 O O . THR B 1 402 ? -8.173 -7.171 -29.417 1.00 45.59 402 THR B O 1
ATOM 7309 N N . GLU B 1 403 ? -6.562 -6.890 -30.949 1.00 44.12 403 GLU B N 1
ATOM 7310 C CA . GLU B 1 403 ? -6.739 -8.226 -31.530 1.00 43.24 403 GLU B CA 1
ATOM 7311 C C . GLU B 1 403 ? -5.763 -9.219 -30.889 1.00 43.06 403 GLU B C 1
ATOM 7312 O O . GLU B 1 403 ? -4.583 -8.924 -30.691 1.00 41.13 403 GLU B O 1
ATOM 7318 N N . GLU B 1 404 ? -6.281 -10.404 -30.580 1.00 41.84 404 GLU B N 1
ATOM 7319 C CA . GLU B 1 404 ? -5.490 -11.482 -29.996 1.00 42.09 404 GLU B CA 1
ATOM 7320 C C . GLU B 1 404 ? -4.509 -12.008 -31.050 1.00 41.76 404 GLU B C 1
ATOM 7321 O O . GLU B 1 404 ? -4.891 -12.243 -32.195 1.00 41.26 404 GLU B O 1
ATOM 7327 N N . VAL B 1 405 ? -3.254 -12.189 -30.651 1.00 38.61 405 VAL B N 1
ATOM 7328 C CA . VAL B 1 405 ? -2.232 -12.747 -31.532 1.00 39.69 405 VAL B CA 1
ATOM 7329 C C . VAL B 1 405 ? -1.434 -13.785 -30.738 1.00 40.00 405 VAL B C 1
ATOM 7330 O O . VAL B 1 405 ? -0.550 -13.434 -29.959 1.00 40.16 405 VAL B O 1
ATOM 7334 N N . PHE B 1 406 ? -1.769 -15.056 -30.933 1.00 39.58 406 PHE B N 1
ATOM 7335 C CA . PHE B 1 406 ? -0.983 -16.149 -30.372 1.00 40.66 406 PHE B CA 1
ATOM 7336 C C . PHE B 1 406 ? 0.452 -16.051 -30.901 1.00 41.97 406 PHE B C 1
ATOM 7337 O O . PHE B 1 406 ? 0.673 -15.728 -32.071 1.00 43.52 406 PHE B O 1
ATOM 7345 N N . GLY B 1 407 ? 1.412 -16.329 -30.029 1.00 41.20 407 GLY B N 1
ATOM 7346 C CA . GLY B 1 407 ? 2.822 -16.221 -30.370 1.00 40.48 407 GLY B CA 1
ATOM 7347 C C . GLY B 1 407 ? 3.535 -15.227 -29.473 1.00 39.91 407 GLY B C 1
ATOM 7348 O O . GLY B 1 407 ? 2.889 -14.459 -28.763 1.00 37.50 407 GLY B O 1
ATOM 7349 N N . PRO B 1 408 ? 4.877 -15.232 -29.511 1.00 38.97 408 PRO B N 1
ATOM 7350 C CA . PRO B 1 408 ? 5.705 -14.465 -28.589 1.00 37.92 408 PRO B CA 1
ATOM 7351 C C . PRO B 1 408 ? 5.759 -12.980 -28.980 1.00 40.86 408 PRO B C 1
ATOM 7352 O O . PRO B 1 408 ? 6.762 -12.506 -29.513 1.00 41.23 408 PRO B O 1
ATOM 7356 N N . THR B 1 409 ? 4.665 -12.274 -28.712 1.00 41.80 409 THR B N 1
ATOM 7357 C CA . THR B 1 409 ? 4.563 -10.847 -28.979 1.00 41.90 409 THR B CA 1
ATOM 7358 C C . THR B 1 409 ? 3.872 -10.164 -27.793 1.00 42.59 409 THR B C 1
ATOM 7359 O O . THR B 1 409 ? 3.025 -10.760 -27.128 1.00 42.25 409 THR B O 1
ATOM 7363 N N . ILE B 1 410 ? 4.239 -8.912 -27.551 1.00 42.27 410 ILE B N 1
ATOM 7364 C CA . ILE B 1 410 ? 3.671 -8.132 -26.461 1.00 42.45 410 ILE B CA 1
ATOM 7365 C C . ILE B 1 410 ? 3.797 -6.645 -26.807 1.00 42.10 410 ILE B C 1
ATOM 7366 O O . ILE B 1 410 ? 4.731 -6.244 -27.494 1.00 45.87 410 ILE B O 1
ATOM 7371 N N . ASN B 1 411 ? 2.842 -5.849 -26.336 1.00 41.81 411 ASN B N 1
ATOM 7372 C CA . ASN B 1 411 ? 2.838 -4.410 -26.566 1.00 44.05 411 ASN B CA 1
ATOM 7373 C C . ASN B 1 411 ? 3.081 -3.676 -25.242 1.00 45.16 411 ASN B C 1
ATOM 7374 O O . ASN B 1 411 ? 2.599 -4.103 -24.194 1.00 49.15 411 ASN B O 1
ATOM 7379 N N . LEU B 1 412 ? 3.835 -2.581 -25.308 1.00 46.74 412 LEU B N 1
ATOM 7380 C CA . LEU B 1 412 ? 3.910 -1.618 -24.216 1.00 44.39 412 LEU B CA 1
ATOM 7381 C C . LEU B 1 412 ? 2.998 -0.436 -24.556 1.00 44.20 412 LEU B C 1
ATOM 7382 O O . LEU B 1 412 ? 2.965 0.023 -25.695 1.00 46.98 412 LEU B O 1
ATOM 7387 N N . VAL B 1 413 ? 2.255 0.031 -23.562 1.00 43.52 413 VAL B N 1
ATOM 7388 C CA . VAL B 1 413 ? 1.315 1.126 -23.736 1.00 46.40 413 VAL B CA 1
ATOM 7389 C C . VAL B 1 413 ? 1.511 2.094 -22.566 1.00 49.05 413 VAL B C 1
ATOM 7390 O O . VAL B 1 413 ? 1.495 1.676 -21.412 1.00 47.92 413 VAL B O 1
ATOM 7394 N N . LYS B 1 414 ? 1.704 3.372 -22.869 1.00 50.09 414 LYS B N 1
ATOM 7395 C CA . LYS B 1 414 ? 1.890 4.367 -21.824 1.00 53.25 414 LYS B CA 1
ATOM 7396 C C . LYS B 1 414 ? 0.513 4.809 -21.317 1.00 49.86 414 LYS B C 1
ATOM 7397 O O . LYS B 1 414 ? -0.372 5.130 -22.109 1.00 44.98 414 LYS B O 1
ATOM 7403 N N . VAL B 1 415 ? 0.346 4.790 -19.996 1.00 48.82 415 VAL B N 1
ATOM 7404 C CA . VAL B 1 415 ? -0.843 5.332 -19.340 1.00 47.00 415 VAL B CA 1
ATOM 7405 C C . VAL B 1 415 ? -0.379 6.249 -18.204 1.00 46.60 415 VAL B C 1
ATOM 7406 O O . VAL B 1 415 ? 0.775 6.185 -17.776 1.00 45.75 415 VAL B O 1
ATOM 7410 N N . ASP B 1 416 ? -1.289 7.090 -17.726 1.00 49.59 416 ASP B N 1
ATOM 7411 C CA . ASP B 1 416 ? -1.002 7.979 -16.609 1.00 53.34 416 ASP B CA 1
ATOM 7412 C C . ASP B 1 416 ? -2.128 7.900 -15.580 1.00 47.24 416 ASP B C 1
ATOM 7413 O O . ASP B 1 416 ? -3.215 8.442 -15.786 1.00 44.68 416 ASP B O 1
ATOM 7418 N N . GLY B 1 417 ? -1.860 7.204 -14.479 1.00 49.08 417 GLY B N 1
ATOM 7419 C CA . GLY B 1 417 ? -2.805 7.121 -13.367 1.00 49.42 417 GLY B CA 1
ATOM 7420 C C . GLY B 1 417 ? -3.719 5.913 -13.477 1.00 49.05 417 GLY B C 1
ATOM 7421 O O . GLY B 1 417 ? -3.887 5.339 -14.553 1.00 47.14 417 GLY B O 1
ATOM 7422 N N . ILE B 1 418 ? -4.316 5.548 -12.345 1.00 51.17 418 ILE B N 1
ATOM 7423 C CA . ILE B 1 418 ? -5.134 4.339 -12.223 1.00 47.27 418 ILE B CA 1
ATOM 7424 C C . ILE B 1 418 ? -6.416 4.482 -13.055 1.00 45.62 418 ILE B C 1
ATOM 7425 O O . ILE B 1 418 ? -6.922 3.489 -13.575 1.00 45.68 418 ILE B O 1
ATOM 7430 N N . GLU B 1 419 ? -6.940 5.698 -13.174 1.00 45.41 419 GLU B N 1
ATOM 7431 C CA . GLU B 1 419 ? -8.192 5.925 -13.898 1.00 49.59 419 GLU B CA 1
ATOM 7432 C C . GLU B 1 419 ? -7.999 5.560 -15.377 1.00 52.88 419 GLU B C 1
ATOM 7433 O O . GLU B 1 419 ? -8.794 4.815 -15.954 1.00 48.54 419 GLU B O 1
ATOM 7439 N N . GLU B 1 420 ? -6.930 6.081 -15.974 1.00 50.61 420 GLU B N 1
ATOM 7440 C CA . GLU B 1 420 ? -6.620 5.813 -17.375 1.00 50.46 420 GLU B CA 1
ATOM 7441 C C . GLU B 1 420 ? -6.225 4.340 -17.547 1.00 46.95 420 GLU B C 1
ATOM 7442 O O . GLU B 1 420 ? -6.634 3.700 -18.511 1.00 43.98 420 GLU B O 1
ATOM 7448 N N . ALA B 1 421 ? -5.433 3.812 -16.618 1.00 44.71 421 ALA B N 1
ATOM 7449 C CA . ALA B 1 421 ? -4.995 2.415 -16.674 1.00 47.30 421 ALA B CA 1
ATOM 7450 C C . ALA B 1 421 ? -6.211 1.485 -16.782 1.00 46.96 421 ALA B C 1
ATOM 7451 O O . ALA B 1 421 ? -6.217 0.568 -17.599 1.00 45.39 421 ALA B O 1
ATOM 7453 N N . ILE B 1 422 ? -7.237 1.739 -15.972 1.00 45.46 422 ILE B N 1
ATOM 7454 C CA . ILE B 1 422 ? -8.448 0.915 -15.979 1.00 46.47 422 ILE B CA 1
ATOM 7455 C C . ILE B 1 422 ? -9.178 1.096 -17.317 1.00 46.58 422 ILE B C 1
ATOM 7456 O O . ILE B 1 422 ? -9.582 0.112 -17.940 1.00 48.58 422 ILE B O 1
ATOM 7461 N N . ALA B 1 423 ? -9.358 2.344 -17.744 1.00 44.36 423 ALA B N 1
ATOM 7462 C CA . ALA B 1 423 ? -10.104 2.641 -18.974 1.00 42.37 423 ALA B CA 1
ATOM 7463 C C . ALA B 1 423 ? -9.421 1.980 -20.178 1.00 42.16 423 ALA B C 1
ATOM 7464 O O . ALA B 1 423 ? -10.082 1.359 -21.009 1.00 40.21 423 ALA B O 1
ATOM 7466 N N . VAL B 1 424 ? -8.099 2.107 -20.247 1.00 40.41 424 VAL B N 1
ATOM 7467 C CA . VAL B 1 424 ? -7.325 1.551 -21.351 1.00 39.23 424 VAL B CA 1
ATOM 7468 C C . VAL B 1 424 ? -7.329 0.021 -21.245 1.00 39.11 424 VAL B C 1
ATOM 7469 O O . VAL B 1 424 ? -7.447 -0.661 -22.260 1.00 38.08 424 VAL B O 1
ATOM 7473 N N . ALA B 1 425 ? -7.228 -0.511 -20.028 1.00 40.25 425 ALA B N 1
ATOM 7474 C CA . ALA B 1 425 ? -7.251 -1.967 -19.810 1.00 40.34 425 ALA B CA 1
ATOM 7475 C C . ALA B 1 425 ? -8.579 -2.570 -20.294 1.00 40.17 425 ALA B C 1
ATOM 7476 O O . ALA B 1 425 ? -8.612 -3.728 -20.700 1.00 41.12 425 ALA B O 1
ATOM 7478 N N . ASN B 1 426 ? -9.658 -1.787 -20.247 1.00 39.32 426 ASN B N 1
ATOM 7479 C CA . ASN B 1 426 ? -10.986 -2.246 -20.666 1.00 40.09 426 ASN B CA 1
ATOM 7480 C C . ASN B 1 426 ? -11.250 -1.930 -22.146 1.00 41.52 426 ASN B C 1
ATOM 7481 O O . ASN B 1 426 ? -12.318 -2.291 -22.650 1.00 42.29 426 ASN B O 1
ATOM 7486 N N . SER B 1 427 ? -10.313 -1.280 -22.844 1.00 44.21 427 SER B N 1
ATOM 7487 C CA . SER B 1 427 ? -10.543 -0.812 -24.227 1.00 43.70 427 SER B CA 1
ATOM 7488 C C . SER B 1 427 ? -10.208 -1.926 -25.227 1.00 44.24 427 SER B C 1
ATOM 7489 O O . SER B 1 427 ? -9.416 -1.754 -26.151 1.00 48.29 427 SER B O 1
ATOM 7492 N N . THR B 1 428 ? -10.869 -3.055 -25.043 1.00 45.21 428 THR B N 1
ATOM 7493 C CA . THR B 1 428 ? -10.584 -4.272 -25.770 1.00 44.20 428 THR B CA 1
ATOM 7494 C C . THR B 1 428 ? -11.892 -5.069 -25.809 1.00 41.42 428 THR B C 1
ATOM 7495 O O . THR B 1 428 ? -12.668 -4.998 -24.864 1.00 44.92 428 THR B O 1
ATOM 7499 N N . PRO B 1 429 ? -12.164 -5.793 -26.904 1.00 43.18 429 PRO B N 1
ATOM 7500 C CA . PRO B 1 429 ? -13.408 -6.578 -26.945 1.00 42.09 429 PRO B CA 1
ATOM 7501 C C . PRO B 1 429 ? -13.419 -7.756 -25.954 1.00 38.73 429 PRO B C 1
ATOM 7502 O O . PRO B 1 429 ? -14.466 -8.352 -25.720 1.00 36.50 429 PRO B O 1
ATOM 7506 N N . TYR B 1 430 ? -12.264 -8.064 -25.377 1.00 36.56 430 TYR B N 1
ATOM 7507 C CA . TYR B 1 430 ? -12.060 -9.229 -24.530 1.00 38.41 430 TYR B CA 1
ATOM 7508 C C . TYR B 1 430 ? -12.143 -8.867 -23.040 1.00 38.54 430 TYR B C 1
ATOM 7509 O O . TYR B 1 430 ? -12.197 -7.702 -22.659 1.00 38.33 430 TYR B O 1
ATOM 7518 N N . GLY B 1 431 ? -12.158 -9.906 -22.210 1.00 38.11 431 GLY B N 1
ATOM 7519 C CA . GLY B 1 431 ? -12.217 -9.757 -20.762 1.00 36.58 431 GLY B CA 1
ATOM 7520 C C . GLY B 1 431 ? -11.963 -11.078 -20.058 1.00 34.87 431 GLY B C 1
ATOM 7521 O O . GLY B 1 431 ? -12.760 -11.520 -19.233 1.00 33.06 431 GLY B O 1
ATOM 7522 N N . LEU B 1 432 ? -10.845 -11.714 -20.389 1.00 32.06 432 LEU B N 1
ATOM 7523 C CA . LEU B 1 432 ? -10.503 -12.985 -19.787 1.00 31.14 432 LEU B CA 1
ATOM 7524 C C . LEU B 1 432 ? -9.680 -12.729 -18.521 1.00 33.12 432 LEU B C 1
ATOM 7525 O O . LEU B 1 432 ? -10.236 -12.665 -17.423 1.00 36.24 432 LEU B O 1
ATOM 7530 N N . SER B 1 433 ? -8.371 -12.564 -18.679 1.00 34.31 433 SER B N 1
ATOM 7531 C CA . SER B 1 433 ? -7.483 -12.358 -17.553 1.00 35.53 433 SER B CA 1
ATOM 7532 C C . SER B 1 433 ? -7.052 -10.889 -17.502 1.00 34.22 433 SER B C 1
ATOM 7533 O O . SER B 1 433 ? -7.262 -10.128 -18.445 1.00 39.49 433 SER B O 1
ATOM 7536 N N . SER B 1 434 ? -6.451 -10.520 -16.381 1.00 36.14 434 SER B N 1
ATOM 7537 C CA . SER B 1 434 ? -5.991 -9.162 -16.135 1.00 34.98 434 SER B CA 1
ATOM 7538 C C . SER B 1 434 ? -5.014 -9.178 -14.957 1.00 35.78 434 SER B C 1
ATOM 7539 O O . SER B 1 434 ? -4.980 -10.137 -14.187 1.00 34.72 434 SER B O 1
ATOM 7542 N N . ALA B 1 435 ? -4.225 -8.122 -14.828 1.00 36.14 435 ALA B N 1
ATOM 7543 C CA . ALA B 1 435 ? -3.249 -8.051 -13.755 1.00 36.82 435 ALA B CA 1
ATOM 7544 C C . ALA B 1 435 ? -2.852 -6.593 -13.512 1.00 38.45 435 ALA B C 1
ATOM 7545 O O . ALA B 1 435 ? -2.865 -5.769 -14.427 1.00 38.90 435 ALA B O 1
ATOM 7547 N N . ILE B 1 436 ? -2.514 -6.297 -12.263 1.00 40.73 436 ILE B N 1
ATOM 7548 C CA . ILE B 1 436 ? -1.974 -4.995 -11.896 1.00 40.99 436 ILE B CA 1
ATOM 7549 C C . ILE B 1 436 ? -0.845 -5.214 -10.887 1.00 41.37 436 ILE B C 1
ATOM 7550 O O . ILE B 1 436 ? -0.991 -5.986 -9.934 1.00 41.44 436 ILE B O 1
ATOM 7555 N N . TYR B 1 437 ? 0.281 -4.552 -11.138 1.00 40.83 437 TYR B N 1
ATOM 7556 C CA . TYR B 1 437 ? 1.388 -4.519 -10.201 1.00 40.43 437 TYR B CA 1
ATOM 7557 C C . TYR B 1 437 ? 1.384 -3.157 -9.502 1.00 42.44 437 TYR B C 1
ATOM 7558 O O . TYR B 1 437 ? 1.489 -2.114 -10.143 1.00 43.17 437 TYR B O 1
ATOM 7567 N N . THR B 1 438 ? 1.219 -3.199 -8.186 1.00 47.36 438 THR B N 1
ATOM 7568 C CA . THR B 1 438 ? 1.116 -2.005 -7.363 1.00 48.94 438 THR B CA 1
ATOM 7569 C C . THR B 1 438 ? 1.228 -2.414 -5.890 1.00 51.38 438 THR B C 1
ATOM 7570 O O . THR B 1 438 ? 0.849 -3.529 -5.518 1.00 50.82 438 THR B O 1
ATOM 7574 N N . ASN B 1 439 ? 1.754 -1.508 -5.072 1.00 52.37 439 ASN B N 1
ATOM 7575 C CA . ASN B 1 439 ? 1.787 -1.681 -3.624 1.00 49.94 439 ASN B CA 1
ATOM 7576 C C . ASN B 1 439 ? 0.719 -0.786 -2.982 1.00 48.56 439 ASN B C 1
ATOM 7577 O O . ASN B 1 439 ? 0.587 -0.753 -1.758 1.00 52.75 439 ASN B O 1
ATOM 7582 N N . HIS B 1 440 ? -0.049 -0.087 -3.817 1.00 47.87 440 HIS B N 1
ATOM 7583 C CA . HIS B 1 440 ? -1.051 0.874 -3.370 1.00 52.15 440 HIS B CA 1
ATOM 7584 C C . HIS B 1 440 ? -2.387 0.149 -3.154 1.00 50.48 440 HIS B C 1
ATOM 7585 O O . HIS B 1 440 ? -3.012 -0.300 -4.117 1.00 48.28 440 HIS B O 1
ATOM 7592 N N . ARG B 1 441 ? -2.808 0.033 -1.893 1.00 52.25 441 ARG B N 1
ATOM 7593 C CA . ARG B 1 441 ? -4.055 -0.663 -1.519 1.00 49.80 441 ARG B CA 1
ATOM 7594 C C . ARG B 1 441 ? -5.219 -0.182 -2.392 1.00 46.68 441 ARG B C 1
ATOM 7595 O O . ARG B 1 441 ? -5.975 -0.991 -2.936 1.00 50.37 441 ARG B O 1
ATOM 7603 N N . HIS B 1 442 ? -5.354 1.136 -2.502 1.00 44.14 442 HIS B N 1
ATOM 7604 C CA . HIS B 1 442 ? -6.515 1.747 -3.137 1.00 46.33 442 HIS B CA 1
ATOM 7605 C C . HIS B 1 442 ? -6.500 1.489 -4.651 1.00 45.06 442 HIS B C 1
ATOM 7606 O O . HIS B 1 442 ? -7.549 1.234 -5.238 1.00 43.81 442 HIS B O 1
ATOM 7613 N N . TRP B 1 443 ? -5.326 1.552 -5.279 1.00 42.25 443 TRP B N 1
ATOM 7614 C CA . TRP B 1 443 ? -5.229 1.340 -6.728 1.00 46.35 443 TRP B CA 1
ATOM 7615 C C . TRP B 1 443 ? -5.571 -0.116 -7.063 1.00 42.87 443 TRP B C 1
ATOM 7616 O O . TRP B 1 443 ? -6.289 -0.379 -8.027 1.00 40.33 443 TRP B O 1
ATOM 7627 N N . ALA B 1 444 ? -5.046 -1.046 -6.268 1.00 41.25 444 ALA B N 1
ATOM 7628 C CA . ALA B 1 444 ? -5.377 -2.460 -6.413 1.00 42.02 444 ALA B CA 1
ATOM 7629 C C . ALA B 1 444 ? -6.899 -2.642 -6.360 1.00 41.81 444 ALA B C 1
ATOM 7630 O O . ALA B 1 444 ? -7.479 -3.325 -7.211 1.00 41.61 444 ALA B O 1
ATOM 7632 N N . TYR B 1 445 ? -7.533 -2.001 -5.378 1.00 40.22 445 TYR B N 1
ATOM 7633 C CA . TYR B 1 445 ? -8.984 -2.092 -5.198 1.00 39.74 445 TYR B CA 1
ATOM 7634 C C . TYR B 1 445 ? -9.712 -1.513 -6.418 1.00 40.97 445 TYR B C 1
ATOM 7635 O O . TYR B 1 445 ? -10.647 -2.135 -6.932 1.00 41.15 445 TYR B O 1
ATOM 7644 N N . LEU B 1 446 ? -9.305 -0.323 -6.861 1.00 40.73 446 LEU B N 1
ATOM 7645 C CA . LEU B 1 446 ? -9.984 0.353 -7.976 1.00 41.04 446 LEU B CA 1
ATOM 7646 C C . LEU B 1 446 ? -9.888 -0.509 -9.240 1.00 40.34 446 LEU B C 1
ATOM 7647 O O . LEU B 1 446 ? -10.855 -0.624 -9.992 1.00 39.76 446 LEU B O 1
ATOM 7652 N N . PHE B 1 447 ? -8.722 -1.107 -9.465 1.00 40.45 447 PHE B N 1
ATOM 7653 C CA . PHE B 1 447 ? -8.526 -1.954 -10.634 1.00 42.01 447 PHE B CA 1
ATOM 7654 C C . PHE B 1 447 ? -9.422 -3.191 -10.531 1.00 41.91 447 PHE B C 1
ATOM 7655 O O . PHE B 1 447 ? -10.053 -3.586 -11.506 1.00 42.18 447 PHE B O 1
ATOM 7663 N N . LYS B 1 448 ? -9.477 -3.772 -9.337 1.00 41.71 448 LYS B N 1
ATOM 7664 C CA . LYS B 1 448 ? -10.224 -5.001 -9.080 1.00 41.80 448 LYS B CA 1
ATOM 7665 C C . LYS B 1 448 ? -11.721 -4.782 -9.348 1.00 39.33 448 LYS B C 1
ATOM 7666 O O . LYS B 1 448 ? -12.372 -5.655 -9.907 1.00 37.44 448 LYS B O 1
ATOM 7672 N N . VAL B 1 449 ? -12.263 -3.629 -8.961 1.00 38.98 449 VAL B N 1
ATOM 7673 C CA . VAL B 1 449 ? -13.699 -3.357 -9.154 1.00 40.10 449 VAL B CA 1
ATOM 7674 C C . VAL B 1 449 ? -13.927 -2.648 -10.497 1.00 41.19 449 VAL B C 1
ATOM 7675 O O . VAL B 1 449 ? -15.058 -2.595 -10.969 1.00 41.64 449 VAL B O 1
ATOM 7679 N N . GLY B 1 450 ? -12.872 -2.106 -11.106 1.00 42.91 450 GLY B N 1
ATOM 7680 C CA . GLY B 1 450 ? -12.997 -1.321 -12.344 1.00 38.49 450 GLY B CA 1
ATOM 7681 C C . GLY B 1 450 ? -12.794 -2.158 -13.599 1.00 37.46 450 GLY B C 1
ATOM 7682 O O . GLY B 1 450 ? -13.400 -1.879 -14.633 1.00 35.97 450 GLY B O 1
ATOM 7683 N N . ILE B 1 451 ? -11.928 -3.168 -13.525 1.00 37.34 451 ILE B N 1
ATOM 7684 C CA . ILE B 1 451 ? -11.657 -4.042 -14.671 1.00 37.31 451 ILE B CA 1
ATOM 7685 C C . ILE B 1 451 ? -12.925 -4.835 -15.004 1.00 36.44 451 ILE B C 1
ATOM 7686 O O . ILE B 1 451 ? -13.700 -5.183 -14.117 1.00 35.50 451 ILE B O 1
ATOM 7691 N N . ARG B 1 452 ? -13.123 -5.095 -16.291 1.00 37.86 452 ARG B N 1
ATOM 7692 C CA . ARG B 1 452 ? -14.123 -6.048 -16.750 1.00 39.78 452 ARG B CA 1
ATOM 7693 C C . ARG B 1 452 ? -13.388 -7.308 -17.217 1.00 37.18 452 ARG B C 1
ATOM 7694 O O . ARG B 1 452 ? -12.973 -7.409 -18.366 1.00 40.98 452 ARG B O 1
ATOM 7702 N N . ALA B 1 453 ? -13.201 -8.244 -16.298 1.00 35.58 453 ALA B N 1
ATOM 7703 C CA . ALA B 1 453 ? -12.463 -9.461 -16.586 1.00 34.50 453 ALA B CA 1
ATOM 7704 C C . ALA B 1 453 ? -12.982 -10.598 -15.700 1.00 33.83 453 ALA B C 1
ATOM 7705 O O . ALA B 1 453 ? -13.451 -10.370 -14.589 1.00 34.48 453 ALA B O 1
ATOM 7707 N N . GLY B 1 454 ? -12.890 -11.818 -16.207 1.00 33.08 454 GLY B N 1
ATOM 7708 C CA . GLY B 1 454 ? -13.250 -12.987 -15.431 1.00 32.55 454 GLY B CA 1
ATOM 7709 C C . GLY B 1 454 ? -12.251 -13.252 -14.318 1.00 32.96 454 GLY B C 1
ATOM 7710 O O . GLY B 1 454 ? -12.612 -13.815 -13.288 1.00 32.35 454 GLY B O 1
ATOM 7711 N N . MET B 1 455 ? -10.999 -12.848 -14.524 1.00 33.98 455 MET B N 1
ATOM 7712 C CA . MET B 1 455 ? -9.919 -13.141 -13.580 1.00 35.20 455 MET B CA 1
ATOM 7713 C C . MET B 1 455 ? -8.972 -11.937 -13.488 1.00 35.19 455 MET B C 1
ATOM 7714 O O . MET B 1 455 ? -8.622 -11.329 -14.508 1.00 32.07 455 MET B O 1
ATOM 7719 N N . THR B 1 456 ? -8.558 -11.605 -12.264 1.00 34.29 456 THR B N 1
ATOM 7720 C CA . THR B 1 456 ? -7.632 -10.497 -12.026 1.00 33.92 456 THR B CA 1
ATOM 7721 C C . THR B 1 456 ? -6.530 -10.938 -11.058 1.00 34.91 456 THR B C 1
ATOM 7722 O O . THR B 1 456 ? -6.801 -11.554 -10.030 1.00 34.96 456 THR B O 1
ATOM 7726 N N . SER B 1 457 ? -5.293 -10.600 -11.404 1.00 34.75 457 SER B N 1
ATOM 7727 C CA . SER B 1 457 ? -4.134 -10.881 -10.573 1.00 37.29 457 SER B CA 1
ATOM 7728 C C . SER B 1 457 ? -3.608 -9.572 -9.973 1.00 36.52 457 SER B C 1
ATOM 7729 O O . SER B 1 457 ? -3.394 -8.609 -10.697 1.00 38.42 457 SER B O 1
ATOM 7732 N N . ILE B 1 458 ? -3.412 -9.540 -8.658 1.00 35.31 458 ILE B N 1
ATOM 7733 C CA . ILE B 1 458 ? -2.758 -8.401 -8.007 1.00 36.70 458 ILE B CA 1
ATOM 7734 C C . ILE B 1 458 ? -1.315 -8.809 -7.695 1.00 36.66 458 ILE B C 1
ATOM 7735 O O . ILE B 1 458 ? -1.087 -9.707 -6.890 1.00 36.55 458 ILE B O 1
ATOM 7740 N N . ASN B 1 459 ? -0.361 -8.149 -8.349 1.00 37.17 459 ASN B N 1
ATOM 7741 C CA . ASN B 1 459 ? 1.075 -8.441 -8.206 1.00 36.09 459 ASN B CA 1
ATOM 7742 C C . ASN B 1 459 ? 1.363 -9.885 -8.631 1.00 35.67 459 ASN B C 1
ATOM 7743 O O . ASN B 1 459 ? 2.190 -10.570 -8.029 1.00 38.01 459 ASN B O 1
ATOM 7748 N N . ASN B 1 460 ? 0.702 -10.323 -9.695 1.00 38.22 460 ASN B N 1
ATOM 7749 C CA . ASN B 1 460 ? 0.921 -11.653 -10.251 1.00 38.81 460 ASN B CA 1
ATOM 7750 C C . ASN B 1 460 ? 0.634 -11.602 -11.757 1.00 38.54 460 ASN B C 1
ATOM 7751 O O . ASN B 1 460 ? 0.000 -10.662 -12.252 1.00 39.22 460 ASN B O 1
ATOM 7756 N N . ALA B 1 461 ? 1.133 -12.604 -12.475 1.00 41.28 461 ALA B N 1
ATOM 7757 C CA . ALA B 1 461 ? 1.009 -12.688 -13.937 1.00 41.21 461 ALA B CA 1
ATOM 7758 C C . ALA B 1 461 ? -0.462 -12.827 -14.355 1.00 41.56 461 ALA B C 1
ATOM 7759 O O . ALA B 1 461 ? -1.332 -13.182 -13.550 1.00 42.04 461 ALA B O 1
ATOM 7761 N N . THR B 1 462 ? -0.724 -12.558 -15.634 1.00 40.82 462 THR B N 1
ATOM 7762 C CA . THR B 1 462 ? -2.047 -12.794 -16.219 1.00 37.83 462 THR B CA 1
ATOM 7763 C C . THR B 1 462 ? -2.246 -14.297 -16.452 1.00 34.82 462 THR B C 1
ATOM 7764 O O . THR B 1 462 ? -3.366 -14.741 -16.684 1.00 33.42 462 THR B O 1
ATOM 7768 N N . VAL B 1 463 ? -1.151 -15.054 -16.405 1.00 32.88 463 VAL B N 1
ATOM 7769 C CA . VAL B 1 463 ? -1.163 -16.498 -16.619 1.00 35.11 463 VAL B CA 1
ATOM 7770 C C . VAL B 1 463 ? -1.004 -17.203 -15.266 1.00 35.31 463 VAL B C 1
ATOM 7771 O O . VAL B 1 463 ? -0.718 -16.574 -14.252 1.00 35.70 463 VAL B O 1
ATOM 7775 N N . GLY B 1 464 ? -1.171 -18.522 -15.271 1.00 36.96 464 GLY B N 1
ATOM 7776 C CA . GLY B 1 464 ? -0.928 -19.339 -14.087 1.00 38.08 464 GLY B CA 1
ATOM 7777 C C . GLY B 1 464 ? -2.086 -19.298 -13.105 1.00 40.07 464 GLY B C 1
ATOM 7778 O O . GLY B 1 464 ? -1.873 -19.222 -11.895 1.00 42.94 464 GLY B O 1
ATOM 7779 N N . ALA B 1 465 ? -3.314 -19.362 -13.617 1.00 41.01 465 ALA B N 1
ATOM 7780 C CA . ALA B 1 465 ? -4.495 -19.472 -12.758 1.00 40.67 465 ALA B CA 1
ATOM 7781 C C . ALA B 1 465 ? -4.414 -20.770 -11.949 1.00 39.06 465 ALA B C 1
ATOM 7782 O O . ALA B 1 465 ? -4.009 -21.812 -12.474 1.00 37.73 465 ALA B O 1
ATOM 7784 N N . GLU B 1 466 ? -4.792 -20.696 -10.676 1.00 38.61 466 GLU B N 1
ATOM 7785 C CA . GLU B 1 466 ? -4.867 -21.890 -9.834 1.00 41.04 466 GLU B CA 1
ATOM 7786 C C . GLU B 1 466 ? -6.085 -22.709 -10.275 1.00 37.81 466 GLU B C 1
ATOM 7787 O O . GLU B 1 466 ? -7.108 -22.147 -10.653 1.00 36.51 466 GLU B O 1
ATOM 7793 N N . ALA B 1 467 ? -5.960 -24.030 -10.220 1.00 34.98 467 ALA B N 1
ATOM 7794 C CA . ALA B 1 467 ? -6.915 -24.936 -10.867 1.00 37.54 467 ALA B CA 1
ATOM 7795 C C . ALA B 1 467 ? -8.250 -24.991 -10.112 1.00 35.75 467 ALA B C 1
ATOM 7796 O O . ALA B 1 467 ? -9.180 -25.628 -10.587 1.00 39.04 467 ALA B O 1
ATOM 7798 N N . HIS B 1 468 ? -8.353 -24.346 -8.951 1.00 36.29 468 HIS B N 1
ATOM 7799 C CA . HIS B 1 468 ? -9.550 -24.467 -8.115 1.00 34.87 468 HIS B CA 1
ATOM 7800 C C . HIS B 1 468 ? -10.215 -23.097 -7.926 1.00 35.73 468 HIS B C 1
ATOM 7801 O O . HIS B 1 468 ? -10.916 -22.877 -6.940 1.00 36.21 468 HIS B O 1
ATOM 7808 N N . LEU B 1 469 ? -9.987 -22.182 -8.869 1.00 37.80 469 LEU B N 1
ATOM 7809 C CA . LEU B 1 469 ? -10.784 -20.959 -8.997 1.00 38.10 469 LEU B CA 1
ATOM 7810 C C . LEU B 1 469 ? -11.608 -21.052 -10.284 1.00 36.92 469 LEU B C 1
ATOM 7811 O O . LEU B 1 469 ? -11.231 -21.783 -11.201 1.00 35.94 469 LEU B O 1
ATOM 7816 N N . PRO B 1 470 ? -12.722 -20.302 -10.358 1.00 33.88 470 PRO B N 1
ATOM 7817 C CA . PRO B 1 470 ? -13.513 -20.291 -11.578 1.00 32.26 470 PRO B CA 1
ATOM 7818 C C . PRO B 1 470 ? -12.721 -19.632 -12.718 1.00 33.99 470 PRO B C 1
ATOM 7819 O O . PRO B 1 470 ? -12.185 -18.530 -12.556 1.00 30.73 470 PRO B O 1
ATOM 7823 N N . PHE B 1 471 ? -12.632 -20.335 -13.843 1.00 35.46 471 PHE B N 1
ATOM 7824 C CA . PHE B 1 471 ? -11.886 -19.869 -14.995 1.00 35.24 471 PHE B CA 1
ATOM 7825 C C . PHE B 1 471 ? -12.868 -19.559 -16.128 1.00 36.71 471 PHE B C 1
ATOM 7826 O O . PHE B 1 471 ? -13.680 -20.402 -16.510 1.00 34.50 471 PHE B O 1
ATOM 7834 N N . GLY B 1 472 ? -12.772 -18.350 -16.664 1.00 36.00 472 GLY B N 1
ATOM 7835 C CA . GLY B 1 472 ? -13.646 -17.925 -17.741 1.00 37.56 472 GLY B CA 1
ATOM 7836 C C . GLY B 1 472 ? -13.591 -16.422 -17.919 1.00 35.11 472 GLY B C 1
ATOM 7837 O O . GLY B 1 472 ? -13.029 -15.719 -17.086 1.00 35.24 472 GLY B O 1
ATOM 7838 N N . GLY B 1 473 ? -14.170 -15.941 -19.008 1.00 34.64 473 GLY B N 1
ATOM 7839 C CA . GLY B 1 473 ? -14.049 -14.544 -19.367 1.00 35.87 473 GLY B CA 1
ATOM 7840 C C . GLY B 1 473 ? -15.402 -13.901 -19.582 1.00 35.53 473 GLY B C 1
ATOM 7841 O O . GLY B 1 473 ? -16.419 -14.584 -19.715 1.00 35.73 473 GLY B O 1
ATOM 7842 N N . VAL B 1 474 ? -15.386 -12.575 -19.609 1.00 35.68 474 VAL B N 1
ATOM 7843 C CA . VAL B 1 474 ? -16.548 -11.781 -19.961 1.00 36.19 474 VAL B CA 1
ATOM 7844 C C . VAL B 1 474 ? -16.309 -11.195 -21.354 1.00 37.21 474 VAL B C 1
ATOM 7845 O O . VAL B 1 474 ? -15.231 -11.375 -21.933 1.00 34.53 474 VAL B O 1
ATOM 7849 N N . LYS B 1 475 ? -17.319 -10.500 -21.873 1.00 36.45 475 LYS B N 1
ATOM 7850 C CA . LYS B 1 475 ? -17.241 -9.853 -23.182 1.00 40.07 475 LYS B CA 1
ATOM 7851 C C . LYS B 1 475 ? -16.918 -10.925 -24.234 1.00 38.46 475 LYS B C 1
ATOM 7852 O O . LYS B 1 475 ? -17.545 -11.982 -24.229 1.00 39.02 475 LYS B O 1
ATOM 7858 N N . ALA B 1 476 ? -15.942 -10.686 -25.108 1.00 36.57 476 ALA B N 1
ATOM 7859 C CA . ALA B 1 476 ? -15.688 -11.594 -26.235 1.00 37.66 476 ALA B CA 1
ATOM 7860 C C . ALA B 1 476 ? -14.964 -12.866 -25.770 1.00 35.52 476 ALA B C 1
ATOM 7861 O O . ALA B 1 476 ? -14.748 -13.766 -26.575 1.00 39.00 476 ALA B O 1
ATOM 7863 N N . SER B 1 477 ? -14.600 -12.951 -24.492 1.00 34.82 477 SER B N 1
ATOM 7864 C CA . SER B 1 477 ? -13.783 -14.059 -23.989 1.00 37.05 477 SER B CA 1
ATOM 7865 C C . SER B 1 477 ? -14.652 -15.242 -23.541 1.00 35.35 477 SER B C 1
ATOM 7866 O O . SER B 1 477 ? -14.127 -16.332 -23.344 1.00 38.88 477 SER B O 1
ATOM 7869 N N . GLY B 1 478 ? -15.956 -15.045 -23.379 1.00 37.39 478 GLY B N 1
ATOM 7870 C CA . GLY B 1 478 ? -16.829 -16.124 -22.917 1.00 38.96 478 GLY B CA 1
ATOM 7871 C C . GLY B 1 478 ? -18.289 -15.708 -22.901 1.00 38.20 478 GLY B C 1
ATOM 7872 O O . GLY B 1 478 ? -18.628 -14.629 -23.379 1.00 42.74 478 GLY B O 1
ATOM 7873 N N . ASN B 1 479 ? -19.155 -16.560 -22.355 1.00 38.70 479 ASN B N 1
ATOM 7874 C CA . ASN B 1 479 ? -20.598 -16.286 -22.364 1.00 39.06 479 ASN B CA 1
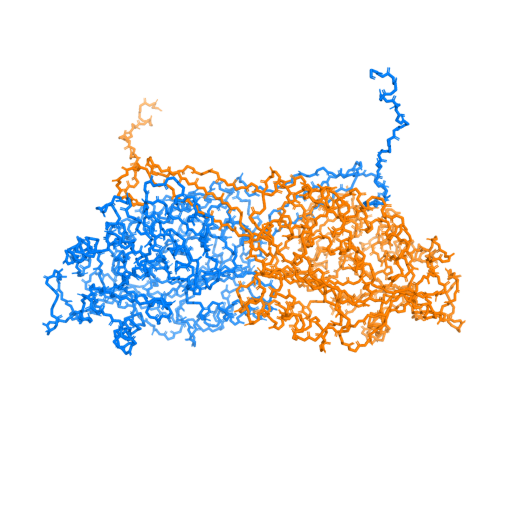ATOM 7875 C C . ASN B 1 479 ? -21.194 -16.424 -20.955 1.00 37.60 479 ASN B C 1
ATOM 7876 O O . ASN B 1 479 ? -22.414 -16.440 -20.818 1.00 41.43 479 ASN B O 1
ATOM 7881 N N . GLY B 1 480 ? -20.365 -16.499 -19.916 1.00 36.99 480 GLY B N 1
ATOM 7882 C CA . GLY B 1 480 ? -20.879 -16.570 -18.544 1.00 38.42 480 GLY B CA 1
ATOM 7883 C C . GLY B 1 480 ? -20.476 -17.850 -17.832 1.00 37.85 480 GLY B C 1
ATOM 7884 O O . GLY B 1 480 ? -20.378 -17.873 -16.610 1.00 40.52 480 GLY B O 1
ATOM 7885 N N . GLY B 1 481 ? -20.254 -18.920 -18.586 1.00 38.53 481 GLY B N 1
ATOM 7886 C CA . GLY B 1 481 ? -19.841 -20.188 -18.002 1.00 36.60 481 GLY B CA 1
ATOM 7887 C C . GLY B 1 481 ? -18.478 -20.090 -17.340 1.00 34.15 481 GLY B C 1
ATOM 7888 O O . GLY B 1 481 ? -17.655 -19.258 -17.706 1.00 32.31 481 GLY B O 1
ATOM 7889 N N . ARG B 1 482 ? -18.255 -20.939 -16.346 1.00 33.81 482 ARG B N 1
ATOM 7890 C CA . ARG B 1 482 ? -16.963 -21.026 -15.689 1.00 32.84 482 ARG B CA 1
ATOM 7891 C C . ARG B 1 482 ? -16.537 -22.493 -15.616 1.00 34.25 482 ARG B C 1
ATOM 7892 O O . ARG B 1 482 ? -17.364 -23.390 -15.459 1.00 36.68 482 ARG B O 1
ATOM 7900 N N . GLU B 1 483 ? -15.236 -22.710 -15.728 1.00 36.23 483 GLU B N 1
ATOM 7901 C CA . GLU B 1 483 ? -14.657 -24.030 -15.586 1.00 38.79 483 GLU B CA 1
ATOM 7902 C C . GLU B 1 483 ? -13.902 -24.088 -14.256 1.00 36.95 483 GLU B C 1
ATOM 7903 O O . GLU B 1 483 ? -13.581 -23.052 -13.675 1.00 33.43 483 GLU B O 1
ATOM 7909 N N . SER B 1 484 ? -13.665 -25.310 -13.784 1.00 36.09 484 SER B N 1
ATOM 7910 C CA . SER B 1 484 ? -12.890 -25.591 -12.573 1.00 38.62 484 SER B CA 1
ATOM 7911 C C . SER B 1 484 ? -13.747 -25.400 -11.316 1.00 38.77 484 SER B C 1
ATOM 7912 O O . SER B 1 484 ? -14.726 -24.645 -11.299 1.00 36.85 484 SER B O 1
ATOM 7915 N N . GLY B 1 485 ? -13.360 -26.124 -10.270 1.00 37.82 485 GLY B N 1
ATOM 7916 C CA . GLY B 1 485 ? -13.960 -25.995 -8.950 1.00 35.84 485 GLY B CA 1
ATOM 7917 C C . GLY B 1 485 ? -15.445 -26.323 -8.944 1.00 32.91 485 GLY B C 1
ATOM 7918 O O . GLY B 1 485 ? -15.947 -27.048 -9.795 1.00 33.13 485 GLY B O 1
ATOM 7919 N N . ILE B 1 486 ? -16.138 -25.749 -7.970 1.00 31.78 486 ILE B N 1
ATOM 7920 C CA . ILE B 1 486 ? -17.572 -25.965 -7.771 1.00 34.51 486 ILE B CA 1
ATOM 7921 C C . ILE B 1 486 ? -18.377 -25.245 -8.863 1.00 32.55 486 ILE B C 1
ATOM 7922 O O . ILE B 1 486 ? -19.536 -25.571 -9.088 1.00 36.57 486 ILE B O 1
ATOM 7927 N N . TRP B 1 487 ? -17.755 -24.293 -9.551 1.00 32.94 487 TRP B N 1
ATOM 7928 C CA . TRP B 1 487 ? -18.461 -23.361 -10.428 1.00 30.45 487 TRP B CA 1
ATOM 7929 C C . TRP B 1 487 ? -18.795 -24.022 -11.769 1.00 31.13 487 TRP B C 1
ATOM 7930 O O . TRP B 1 487 ? -19.680 -23.554 -12.477 1.00 30.85 487 TRP B O 1
ATOM 7941 N N . VAL B 1 488 ? -18.093 -25.101 -12.110 1.00 33.40 488 VAL B N 1
ATOM 7942 C CA . VAL B 1 488 ? -18.291 -25.778 -13.391 1.00 32.99 488 VAL B CA 1
ATOM 7943 C C . VAL B 1 488 ? -19.481 -26.743 -13.305 1.00 33.38 488 VAL B C 1
ATOM 7944 O O . VAL B 1 488 ? -19.933 -27.232 -14.332 1.00 33.77 488 VAL B O 1
ATOM 7948 N N . LEU B 1 489 ? -19.992 -27.026 -12.111 1.00 34.53 489 LEU B N 1
ATOM 7949 C CA . LEU B 1 489 ? -21.076 -28.007 -11.966 1.00 37.06 489 LEU B CA 1
ATOM 7950 C C . LEU B 1 489 ? -22.338 -27.529 -12.696 1.00 40.15 489 LEU B C 1
ATOM 7951 O O . LEU B 1 489 ? -23.097 -28.358 -13.202 1.00 41.89 489 LEU B O 1
ATOM 7956 N N . GLU B 1 490 ? -22.549 -26.212 -12.759 1.00 40.82 490 GLU B N 1
ATOM 7957 C CA . GLU B 1 490 ? -23.697 -25.630 -13.474 1.00 42.94 490 GLU B CA 1
ATOM 7958 C C . GLU B 1 490 ? -23.635 -25.995 -14.963 1.00 40.48 490 GLU B C 1
ATOM 7959 O O . GLU B 1 490 ? -24.661 -26.031 -15.633 1.00 40.92 490 GLU B O 1
ATOM 7965 N N . GLU B 1 491 ? -22.430 -26.239 -15.475 1.00 38.85 491 GLU B N 1
ATOM 7966 C CA . GLU B 1 491 ? -22.223 -26.465 -16.899 1.00 37.23 491 GLU B CA 1
ATOM 7967 C C . GLU B 1 491 ? -22.679 -27.870 -17.303 1.00 36.03 491 GLU B C 1
ATOM 7968 O O . GLU B 1 491 ? -23.103 -28.057 -18.436 1.00 36.57 491 GLU B O 1
ATOM 7974 N N . TYR B 1 492 ? -22.574 -28.847 -16.406 1.00 33.17 492 TYR B N 1
ATOM 7975 C CA . TYR B 1 492 ? -22.742 -30.247 -16.804 1.00 34.49 492 TYR B CA 1
ATOM 7976 C C . TYR B 1 492 ? -23.926 -30.898 -16.079 1.00 32.15 492 TYR B C 1
ATOM 7977 O O . TYR B 1 492 ? -24.117 -32.111 -16.183 1.00 31.14 492 TYR B O 1
ATOM 7986 N N . THR B 1 493 ? -24.724 -30.103 -15.373 1.00 31.62 493 THR B N 1
ATOM 7987 C CA . THR B 1 493 ? -25.917 -30.615 -14.716 1.00 32.68 493 THR B CA 1
ATOM 7988 C C . THR B 1 493 ? -27.072 -29.628 -14.899 1.00 33.07 493 THR B C 1
ATOM 7989 O O . THR B 1 493 ? -26.870 -28.477 -15.281 1.00 33.41 493 THR B O 1
ATOM 7993 N N . TYR B 1 494 ? -28.278 -30.109 -14.631 1.00 33.11 494 TYR B N 1
ATOM 7994 C CA . TYR B 1 494 ? -29.443 -29.247 -14.571 1.00 30.55 494 TYR B CA 1
ATOM 7995 C C . TYR B 1 494 ? -30.132 -29.453 -13.221 1.00 30.84 494 TYR B C 1
ATOM 7996 O O . TYR B 1 494 ? -29.997 -30.507 -12.602 1.00 29.70 494 TYR B O 1
ATOM 8005 N N . TRP B 1 495 ? -30.852 -28.425 -12.785 1.00 32.34 495 TRP B N 1
ATOM 8006 C CA . TRP B 1 495 ? -31.553 -28.450 -11.513 1.00 29.64 495 TRP B CA 1
ATOM 8007 C C . TRP B 1 495 ? -32.912 -29.133 -11.684 1.00 29.83 495 TRP B C 1
ATOM 8008 O O . TRP B 1 495 ? -33.676 -28.808 -12.596 1.00 32.50 495 TRP B O 1
ATOM 8019 N N . HIS B 1 496 ? -33.186 -30.073 -10.788 1.00 29.57 496 HIS B N 1
ATOM 8020 C CA . HIS B 1 496 ? -34.470 -30.737 -10.719 1.00 29.10 496 HIS B CA 1
ATOM 8021 C C . HIS B 1 496 ? -35.114 -30.422 -9.366 1.00 28.77 496 HIS B C 1
ATOM 8022 O O . HIS B 1 496 ? -34.639 -30.889 -8.330 1.00 29.81 496 HIS B O 1
ATOM 8029 N N . ALA B 1 497 ? -36.171 -29.616 -9.395 1.00 27.83 497 ALA B N 1
ATOM 8030 C CA . ALA B 1 497 ? -36.927 -29.269 -8.199 1.00 29.23 497 ALA B CA 1
ATOM 8031 C C . ALA B 1 497 ? -38.055 -30.285 -7.998 1.00 27.90 497 ALA B C 1
ATOM 8032 O O . ALA B 1 497 ? -38.871 -30.490 -8.888 1.00 29.13 497 ALA B O 1
ATOM 8034 N N . VAL B 1 498 ? -38.100 -30.901 -6.823 1.00 27.66 498 VAL B N 1
ATOM 8035 C CA . VAL B 1 498 ? -39.135 -31.870 -6.502 1.00 28.95 498 VAL B CA 1
ATOM 8036 C C . VAL B 1 498 ? -39.907 -31.375 -5.275 1.00 29.38 498 VAL B C 1
ATOM 8037 O O . VAL B 1 498 ? -39.308 -30.998 -4.273 1.00 28.73 498 VAL B O 1
ATOM 8041 N N . ASN B 1 499 ? -41.231 -31.384 -5.365 1.00 29.70 499 ASN B N 1
ATOM 8042 C CA . ASN B 1 499 ? -42.071 -31.117 -4.208 1.00 31.35 499 ASN B CA 1
ATOM 8043 C C . ASN B 1 499 ? -42.874 -32.386 -3.906 1.00 33.04 499 ASN B C 1
ATOM 8044 O O . ASN B 1 499 ? -43.443 -33.003 -4.807 1.00 33.32 499 ASN B O 1
ATOM 8049 N N . GLU B 1 500 ? -42.868 -32.778 -2.637 1.00 32.43 500 GLU B N 1
ATOM 8050 C CA . GLU B 1 500 ? -43.531 -33.986 -2.180 1.00 35.89 500 GLU B CA 1
ATOM 8051 C C . GLU B 1 500 ? -44.663 -33.590 -1.229 1.00 35.92 500 GLU B C 1
ATOM 8052 O O . GLU B 1 500 ? -44.417 -32.946 -0.214 1.00 34.81 500 GLU B O 1
ATOM 8058 N N . GLU B 1 501 ? -45.887 -33.979 -1.573 1.00 36.93 501 GLU B N 1
ATOM 8059 C CA . GLU B 1 501 ? -47.073 -33.659 -0.780 1.00 38.91 501 GLU B CA 1
ATOM 8060 C C . GLU B 1 501 ? -47.447 -34.872 0.079 1.00 37.22 501 GLU B C 1
ATOM 8061 O O . GLU B 1 501 ? -47.404 -36.011 -0.391 1.00 37.50 501 GLU B O 1
ATOM 8067 N N . TYR B 1 502 ? -47.797 -34.607 1.336 1.00 41.49 502 TYR B N 1
ATOM 8068 C CA . TYR B 1 502 ? -48.245 -35.642 2.267 1.00 40.67 502 TYR B CA 1
ATOM 8069 C C . TYR B 1 502 ? -49.572 -35.245 2.934 1.00 43.28 502 TYR B C 1
ATOM 8070 O O . TYR B 1 502 ? -50.067 -35.981 3.791 1.00 46.80 502 TYR B O 1
ATOM 8079 N N . SER B 1 503 ? -50.158 -34.110 2.548 1.00 42.60 503 SER B N 1
ATOM 8080 C CA . SER B 1 503 ? -51.289 -33.539 3.292 1.00 46.32 503 SER B CA 1
ATOM 8081 C C . SER B 1 503 ? -52.608 -34.226 2.909 1.00 46.48 503 SER B C 1
ATOM 8082 O O . SER B 1 503 ? -53.580 -34.143 3.656 1.00 53.06 503 SER B O 1
ATOM 8085 N N . GLY B 1 504 ? -52.649 -34.886 1.754 1.00 49.00 504 GLY B N 1
ATOM 8086 C CA . GLY B 1 504 ? -53.876 -35.526 1.270 1.00 49.66 504 GLY B CA 1
ATOM 8087 C C . GLY B 1 504 ? -54.922 -34.513 0.825 1.00 52.66 504 GLY B C 1
ATOM 8088 O O . GLY B 1 504 ? -56.105 -34.838 0.745 1.00 50.28 504 GLY B O 1
ATOM 8089 N N . ARG B 1 505 ? -54.481 -33.288 0.530 1.00 56.48 505 ARG B N 1
ATOM 8090 C CA . ARG B 1 505 ? -55.344 -32.203 0.057 1.00 57.48 505 ARG B CA 1
ATOM 8091 C C . ARG B 1 505 ? -54.600 -31.418 -1.028 1.00 56.54 505 ARG B C 1
ATOM 8092 O O . ARG B 1 505 ? -53.366 -31.365 -1.024 1.00 59.16 505 ARG B O 1
ATOM 8100 N N . LEU B 1 506 ? -55.346 -30.810 -1.944 1.00 54.22 506 LEU B N 1
ATOM 8101 C CA . LEU B 1 506 ? -54.744 -29.888 -2.906 1.00 50.97 506 LEU B CA 1
ATOM 8102 C C . LEU B 1 506 ? -54.563 -28.525 -2.225 1.00 49.62 506 LEU B C 1
ATOM 8103 O O . LEU B 1 506 ? -55.541 -27.819 -1.976 1.00 49.21 506 LEU B O 1
ATOM 8108 N N . GLN B 1 507 ? -53.316 -28.172 -1.917 1.00 48.55 507 GLN B N 1
ATOM 8109 C CA . GLN B 1 507 ? -53.003 -26.878 -1.311 1.00 48.68 507 GLN B CA 1
ATOM 8110 C C . GLN B 1 507 ? -52.332 -25.994 -2.368 1.00 47.47 507 GLN B C 1
ATOM 8111 O O . GLN B 1 507 ? -51.348 -26.401 -2.979 1.00 48.75 507 GLN B O 1
ATOM 8117 N N . LEU B 1 508 ? -52.859 -24.792 -2.573 1.00 51.85 508 LEU B N 1
ATOM 8118 C CA . LEU B 1 508 ? -52.322 -23.882 -3.582 1.00 52.91 508 LEU B CA 1
ATOM 8119 C C . LEU B 1 508 ? -51.309 -22.939 -2.922 1.00 52.08 508 LEU B C 1
ATOM 8120 O O . LEU B 1 508 ? -51.626 -22.254 -1.947 1.00 53.82 508 LEU B O 1
ATOM 8125 N N . ALA B 1 509 ? -50.093 -22.918 -3.464 1.00 50.97 509 ALA B N 1
ATOM 8126 C CA . ALA B 1 509 ? -49.061 -21.977 -3.032 1.00 50.30 509 ALA B CA 1
ATOM 8127 C C . ALA B 1 509 ? -49.484 -20.554 -3.417 1.00 50.07 509 ALA B C 1
ATOM 8128 O O . ALA B 1 509 ? -50.181 -20.359 -4.416 1.00 50.08 509 ALA B O 1
ATOM 8130 N N . GLN B 1 510 ? -49.089 -19.584 -2.590 1.00 54.03 510 GLN B N 1
ATOM 8131 C CA . GLN B 1 510 ? -49.360 -18.141 -2.787 1.00 58.69 510 GLN B CA 1
ATOM 8132 C C . GLN B 1 510 ? -50.845 -17.812 -2.559 1.00 58.41 510 GLN B C 1
ATOM 8133 O O . GLN B 1 510 ? -51.193 -16.631 -2.490 1.00 57.07 510 GLN B O 1
ATOM 8139 N N . MET B 1 511 ? -51.709 -18.822 -2.422 1.00 62.84 511 MET B N 1
ATOM 8140 C CA . MET B 1 511 ? -53.160 -18.605 -2.337 1.00 65.77 511 MET B CA 1
ATOM 8141 C C . MET B 1 511 ? -53.692 -19.161 -1.009 1.00 60.92 511 MET B C 1
ATOM 8142 O O . MET B 1 511 ? -54.353 -18.439 -0.262 1.00 62.09 511 MET B O 1
ATOM 8147 N N . ASP B 1 512 ? -53.405 -20.431 -0.721 1.00 58.18 512 ASP B N 1
ATOM 8148 C CA . ASP B 1 512 ? -53.823 -21.069 0.536 1.00 63.95 512 ASP B CA 1
ATOM 8149 C C . ASP B 1 512 ? -52.795 -20.937 1.666 1.00 63.98 512 ASP B C 1
ATOM 8150 O O . ASP B 1 512 ? -53.022 -21.456 2.759 1.00 61.63 512 ASP B O 1
ATOM 8155 N N . THR B 1 513 ? -51.675 -20.260 1.408 1.00 65.42 513 THR B N 1
ATOM 8156 C CA . THR B 1 513 ? -50.605 -20.125 2.402 1.00 66.10 513 THR B CA 1
ATOM 8157 C C . THR B 1 513 ? -51.182 -19.519 3.689 1.00 62.17 513 THR B C 1
ATOM 8158 O O . THR B 1 513 ? -51.903 -18.520 3.641 1.00 62.18 513 THR B O 1
ATOM 8162 N N . GLY B 1 514 ? -50.857 -20.129 4.828 1.00 57.58 514 GLY B N 1
ATOM 8163 C CA . GLY B 1 514 ? -51.420 -19.727 6.115 1.00 57.39 514 GLY B CA 1
ATOM 8164 C C . GLY B 1 514 ? -50.632 -18.600 6.758 1.00 57.93 514 GLY B C 1
ATOM 8165 O O . GLY B 1 514 ? -50.085 -18.768 7.846 1.00 62.17 514 GLY B O 1
ATOM 8166 N N . TYR B 1 515 ? -50.591 -17.446 6.096 1.00 57.01 515 TYR B N 1
ATOM 8167 C CA . TYR B 1 515 ? -49.885 -16.277 6.615 1.00 63.71 515 TYR B CA 1
ATOM 8168 C C . TYR B 1 515 ? -50.659 -15.691 7.801 1.00 64.39 515 TYR B C 1
ATOM 8169 O O . TYR B 1 515 ? -51.871 -15.493 7.723 1.00 62.59 515 TYR B O 1
ATOM 8178 N N . VAL B 1 516 ? -49.943 -15.408 8.887 1.00 67.61 516 VAL B N 1
ATOM 8179 C CA . VAL B 1 516 ? -50.543 -14.805 10.078 1.00 70.58 516 VAL B CA 1
ATOM 8180 C C . VAL B 1 516 ? -50.481 -13.279 9.928 1.00 68.25 516 VAL B C 1
ATOM 8181 O O . VAL B 1 516 ? -49.437 -12.717 9.591 1.00 60.76 516 VAL B O 1
ATOM 8185 N N . SER B 1 517 ? -51.617 -12.625 10.164 1.00 68.08 517 SER B N 1
ATOM 8186 C CA . SER B 1 517 ? -51.706 -11.166 10.105 1.00 68.51 517 SER B CA 1
ATOM 8187 C C . SER B 1 517 ? -51.367 -10.569 11.479 1.00 68.13 517 SER B C 1
ATOM 8188 O O . SER B 1 517 ? -51.458 -11.259 12.505 1.00 60.43 517 SER B O 1
ATOM 8191 N N . PRO B 1 518 ? -50.971 -9.282 11.507 1.00 69.80 518 PRO B N 1
ATOM 8192 C CA . PRO B 1 518 ? -50.561 -8.644 12.759 1.00 71.84 518 PRO B CA 1
ATOM 8193 C C . PRO B 1 518 ? -51.754 -8.357 13.687 1.00 68.01 518 PRO B C 1
ATOM 8194 O O . PRO B 1 518 ? -52.898 -8.293 13.232 1.00 60.81 518 PRO B O 1
ATOM 8198 N N . LYS B 1 519 ? -51.464 -8.185 14.974 1.00 66.90 519 LYS B N 1
ATOM 8199 C CA . LYS B 1 519 ? -52.469 -7.817 15.972 1.00 67.24 519 LYS B CA 1
ATOM 8200 C C . LYS B 1 519 ? -52.659 -6.294 15.954 1.00 69.75 519 LYS B C 1
ATOM 8201 O O . LYS B 1 519 ? -51.964 -5.581 15.220 1.00 70.00 519 LYS B O 1
ATOM 8207 N N . ALA B 1 520 ? -53.605 -5.806 16.756 1.00 70.65 520 ALA B N 1
ATOM 8208 C CA . ALA B 1 520 ? -53.837 -4.366 16.907 1.00 67.69 520 ALA B CA 1
ATOM 8209 C C . ALA B 1 520 ? -52.598 -3.715 17.541 1.00 64.17 520 ALA B C 1
ATOM 8210 O O . ALA B 1 520 ? -52.142 -4.159 18.596 1.00 58.71 520 ALA B O 1
ATOM 8212 N N . PRO B 1 521 ? -52.042 -2.671 16.895 1.00 64.65 521 PRO B N 1
ATOM 8213 C CA . PRO B 1 521 ? -50.843 -2.005 17.420 1.00 61.75 521 PRO B CA 1
ATOM 8214 C C . PRO B 1 521 ? -51.138 -1.145 18.660 1.00 63.50 521 PRO B C 1
ATOM 8215 O O . PRO B 1 521 ? -52.165 -0.465 18.714 1.00 68.95 521 PRO B O 1
ATOM 8219 N N . THR B 1 522 ? -50.235 -1.197 19.638 1.00 63.06 522 THR B N 1
ATOM 8220 C CA . THR B 1 522 ? -50.286 -0.328 20.816 1.00 62.54 522 THR B CA 1
ATOM 8221 C C . THR B 1 522 ? -49.693 1.041 20.449 1.00 63.32 522 THR B C 1
ATOM 8222 O O . THR B 1 522 ? -48.672 1.105 19.762 1.00 58.09 522 THR B O 1
ATOM 8226 N N . PRO B 1 523 ? -50.329 2.139 20.901 1.00 66.67 523 PRO B N 1
ATOM 8227 C CA . PRO B 1 523 ? -49.776 3.484 20.677 1.00 64.75 523 PRO B CA 1
ATOM 8228 C C . PRO B 1 523 ? -48.617 3.778 21.645 1.00 58.28 523 PRO B C 1
ATOM 8229 O O . PRO B 1 523 ? -48.821 4.391 22.690 1.00 64.54 523 PRO B O 1
ATOM 8233 N N . TRP B 1 524 ? -47.412 3.348 21.278 1.00 54.77 524 TRP B N 1
ATOM 8234 C CA . TRP B 1 524 ? -46.259 3.362 22.189 1.00 54.82 524 TRP B CA 1
ATOM 8235 C C . TRP B 1 524 ? -45.769 4.795 22.438 1.00 56.12 524 TRP B C 1
ATOM 8236 O O . TRP B 1 524 ? -45.290 5.091 23.532 1.00 50.98 524 TRP B O 1
ATOM 8247 N N . GLY B 1 525 ? -45.874 5.673 21.439 1.00 55.35 525 GLY B N 1
ATOM 8248 C CA . GLY B 1 525 ? -45.541 7.088 21.624 1.00 53.75 525 GLY B CA 1
ATOM 8249 C C . GLY B 1 525 ? -46.239 7.667 22.845 1.00 54.90 525 GLY B C 1
ATOM 8250 O O . GLY B 1 525 ? -45.638 8.402 23.630 1.00 60.84 525 GLY B O 1
ATOM 8251 N N . GLU B 1 526 ? -47.503 7.292 23.014 1.00 59.80 526 GLU B N 1
ATOM 8252 C CA . GLU B 1 526 ? -48.358 7.799 24.085 1.00 64.44 526 GLU B CA 1
ATOM 8253 C C . GLU B 1 526 ? -48.117 7.001 25.376 1.00 59.46 526 GLU B C 1
ATOM 8254 O O . GLU B 1 526 ? -48.090 7.582 26.459 1.00 57.24 526 GLU B O 1
ATOM 8260 N N . VAL B 1 527 ? -47.951 5.682 25.267 1.00 55.38 527 VAL B N 1
ATOM 8261 C CA . VAL B 1 527 ? -47.757 4.823 26.449 1.00 52.91 527 VAL B CA 1
ATOM 8262 C C . VAL B 1 527 ? -46.438 5.191 27.142 1.00 49.68 527 VAL B C 1
ATOM 8263 O O . VAL B 1 527 ? -46.390 5.277 28.369 1.00 49.22 527 VAL B O 1
ATOM 8267 N N . LEU B 1 528 ? -45.384 5.394 26.358 1.00 47.75 528 LEU B N 1
ATOM 8268 C CA . LEU B 1 528 ? -44.052 5.690 26.898 1.00 54.98 528 LEU B CA 1
ATOM 8269 C C . LEU B 1 528 ? -43.912 7.193 27.187 1.00 56.62 528 LEU B C 1
ATOM 8270 O O . LEU B 1 528 ? -43.221 7.572 28.136 1.00 53.19 528 LEU B O 1
ATOM 8275 N N . GLY B 1 529 ? -44.573 8.033 26.395 1.00 59.67 529 GLY B N 1
ATOM 8276 C CA . GLY B 1 529 ? -44.692 9.458 26.707 1.00 62.10 529 GLY B CA 1
ATOM 8277 C C . GLY B 1 529 ? -43.377 10.201 26.537 1.00 60.24 529 GLY B C 1
ATOM 8278 O O . GLY B 1 529 ? -42.569 9.867 25.673 1.00 63.08 529 GLY B O 1
#

Solvent-accessible surface area: 38693 Å² total; per-residue (Å²): 126,182,153,59,98,36,108,38,30,67,11,32,53,0,0,0,14,3,21,31,123,63,20,91,110,39,91,100,52,75,22,100,2,16,1,8,131,114,0,15,1,0,87,1,0,46,0,80,59,98,12,0,62,105,0,0,69,72,0,106,122,16,47,40,120,5,29,163,33,74,18,49,88,13,1,91,12,0,93,34,0,13,107,12,0,108,131,38,53,94,83,1,17,132,24,0,5,13,0,2,6,6,7,40,114,5,0,26,3,4,0,19,12,0,10,28,4,0,103,70,2,14,51,5,4,187,117,30,150,31,52,114,22,110,23,50,15,205,88,14,88,2,43,4,59,53,42,24,33,3,1,0,0,0,15,5,25,3,8,24,2,0,0,10,1,0,12,0,0,0,0,0,1,0,2,0,0,0,0,0,0,8,1,14,69,13,1,0,5,0,2,3,42,0,7,53,13,1,90,91,1,44,10,53,97,4,0,18,0,0,0,2,0,8,38,183,50,7,0,3,45,65,0,2,42,0,0,72,83,38,10,4,48,5,0,0,13,12,26,50,15,144,61,0,84,91,0,0,39,1,0,7,70,33,14,13,31,6,3,9,6,0,3,4,14,1,10,0,0,0,0,88,48,9,65,21,93,21,0,8,50,0,0,18,21,0,0,0,0,8,2,3,6,14,14,9,13,4,7,3,0,0,0,0,35,86,21,9,94,61,0,42,136,84,0,41,123,63,0,66,38,1,50,0,0,6,0,26,89,45,77,105,6,19,5,5,3,8,2,30,130,181,53,21,58,128,0,83,81,8,25,172,51,0,109,92,51,51,13,160,58,46,40,8,166,10,65,0,27,158,174,38,86,8,109,98,26,52,42,59,8,60,9,7,37,1,1,8,0,0,0,0,35,15,169,62,69,28,139,5,2,22,38,28,18,33,1,2,12,2,3,1,2,122,2,88,20,13,139,77,0,22,58,17,6,36,54,13,62,26,6,1,4,0,0,0,1,3,106,76,218,100,47,12,111,46,0,34,67,26,8,97,1,0,14,0,6,5,23,6,1,6,7,19,36,5,12,39,11,1,12,4,2,14,51,6,0,4,14,31,10,3,3,3,1,83,21,0,6,57,6,0,9,16,16,2,3,0,16,22,7,137,25,45,151,34,14,20,3,18,51,65,21,71,130,139,80,129,174,98,125,62,84,147,68,142,83,119,119,126,176,151,52,98,36,107,43,30,67,6,32,58,1,0,0,12,2,21,32,125,64,21,111,107,40,92,114,53,75,20,100,2,17,1,8,138,121,0,15,1,0,79,1,0,44,0,80,59,96,10,0,64,99,0,0,80,74,0,108,126,17,47,41,132,5,28,171,32,73,18,49,89,13,1,93,12,0,95,34,0,13,105,13,0,110,132,39,54,94,85,1,17,132,25,0,6,16,0,2,6,6,8,38,112,4,0,26,3,3,0,18,12,0,10,26,5,0,103,72,2,16,52,6,4,185,115,28,148,30,54,114,21,109,22,50,16,203,87,15,91,1,44,4,59,52,42,25,32,3,2,0,0,0,14,5,27,3,14,24,2,0,0,12,1,0,14,0,0,0,0,0,1,0,2,0,0,0,0,0,0,7,1,12,72,8,2,0,4,0,2,3,42,0,8,54,13,1,91,94,1,44,10,53,97,3,0,16,0,0,0,1,0,10,37,198,50,8,0,3,43,65,0,2,42,0,1,73,82,38,10,4,48,4,0,0,13,8,29,49,14,148,60,0,84,91,0,0,38,1,0,6,72,32,14,13,31,6,4,8,11,0,3,4,14,1,10,0,0,0,0,90,48,10,64,22,95,20,0,9,52,0,0,19,22,0,0,0,0,9,3,3,7,16,14,9,13,4,6,3,0,0,0,0,31,86,20,12,101,62,0,41,140,85,0,39,127,62,0,64,39,1,52,0,0,6,0,26,89,48,78,106,6,20,5,4,4,7,2,16,125,160,39,16,50,119,0,81,82,8,27,141,16,0,104,85,56,49,14,161,59,45,42,8,158,10,62,0,28,157,156,29,82,8,102,102,27,53,34,60,8,64,12,10,38,0,1,7,0,0,0,0,35,14,179,62,70,28,114,5,2,32,55,28,18,34,1,2,12,1,3,0,2,127,2,86,20,13,142,79,0,23,58,17,7,36,53,13,69,30,5,1,4,0,0,0,2,3,105,77,218,100,46,13,113,48,0,35,69,26,8,96,2,0,14,0,7,6,24,7,1,6,5,19,38,5,11,38,10,1,13,4,1,14,50,5,0,3,13,30,9,3,3,3,1,82,18,0,6,54,9,0,10,17,14,1,3,0,16,22,6,137,22,46,151,36,16,20,3,17,51,66,21,77,132,136,83,129,172,97,125,62,83,146,68,138,83,141,96

B-factor: mean 45.24, std 12.31, range [26.08, 109.78]

Organism: Thermus thermophilus (strain ATCC BAA-163 / DSM 7039 / HB27) (NCBI:txid262724)